Protein AF-0000000070181232 (afdb_homodimer)

Secondary structure (DSSP, 8-state):
-----------------------------------TTSHHHHHTTTT------------SS-----------EEETTS-EE-----SSTTSS--------SS--S---S--EEE-HHHHHHHHHHHHHHHTTHHHHHTSPBPTTT--BEEEEETTTTEEEEHHHHHSTTTTTS-EEEHHHHHHHHHHHHHHHHHHHHHHHHHHHHHHHHHHHHHHHHHHHHHHHHHHHHHHHHHHHHHHHHHHHHHHHHHHHHHHHHHHHHHHHHHHHHHHHHHHHHHHHHHTS-HHHHHHTHHHHHHHHHHHHHSPPTTS--THHHHHHHHHHHHHHHHHHHHHHHHHSGGGG--EE----B-GGG--TTEEE-TTS-EEEE-SS--SSPPPTTS--SS-EEEBS--BSSSEEEEEEEEEESSSSEEEEEEETTS--SSPPP--GGGTEEEE-GGGS-GGGSSSEEEEEEEEEETTTTEEEEEETTT--EEEEE-----TT--EEEEEEE-STT-EEEEE-/-------TT-------------------------GGGSHHHHHTTTT-----------SS------------EEETTS-EE-----SSTTSS--------SS--S---S--EEE-HHHHHHHHHHHHHHHTTHHHHHTSPBPTTT--B--EEETTTTEEE-HHHHHSTTTTTS-EEEHHHHHHHHHHHHHHHHHHHHHHHHHHHHHHHHHHHHHHHHHHHHHHHHHHHHHHHHHHHHHHHHHHHHHHHHHHHHHHHHHHHHHHHHHHHHHHHHHHHHHHHHHTS-HHHHHHTHHHHHHHHHHHHHSPPTTS--THHHHHHHHHHHHHHHHHHHHHHHHHSGGGG--EE----B-GGG--TTEEE-TTS-EEEE-SS--SSPPPTTS--SS-EEEBS--BSSSEEEEEEEEEESSSSEEEEEEETTS--SSPPP--GGGTEEEE-GGGS-TTTSSSEEEEEEEEEETTTTEEEEEETTT--EEEEE-----TT--EEEEEEE-STT-EEEEE-

Structure (mmCIF, N/CA/C/O backbone):
data_AF-0000000070181232-model_v1
#
loop_
_entity.id
_entity.type
_entity.pdbx_description
1 polymer 'Zinc finger protein RFP-like'
#
loop_
_atom_site.group_PDB
_atom_site.id
_atom_site.type_symbol
_atom_site.label_atom_id
_atom_site.label_alt_id
_atom_site.label_comp_id
_atom_site.label_asym_id
_atom_site.label_entity_id
_atom_site.label_seq_id
_atom_site.pdbx_PDB_ins_code
_atom_site.Cartn_x
_atom_site.Cartn_y
_atom_site.Cartn_z
_atom_site.occupancy
_atom_site.B_iso_or_equiv
_atom_site.auth_seq_id
_atom_site.auth_comp_id
_atom_site.auth_asym_id
_atom_site.auth_atom_id
_atom_site.pdbx_PDB_model_num
ATOM 1 N N . MET A 1 1 ? 47.5 -7.258 20.328 1 14.02 1 MET A N 1
ATOM 2 C CA . MET A 1 1 ? 48.406 -7.277 21.438 1 14.02 1 MET A CA 1
ATOM 3 C C . MET A 1 1 ? 47.688 -7.434 22.766 1 14.02 1 MET A C 1
ATOM 5 O O . MET A 1 1 ? 46.469 -7.199 22.844 1 14.02 1 MET A O 1
ATOM 9 N N . CYS A 1 2 ? 48.562 -7.512 23.859 1 14.32 2 CYS A N 1
ATOM 10 C CA . CYS A 1 2 ? 48.812 -8.016 25.203 1 14.32 2 CYS A CA 1
ATOM 11 C C . CYS A 1 2 ? 48.156 -7.125 26.25 1 14.32 2 CYS A C 1
ATOM 13 O O . CYS A 1 2 ? 47.906 -7.566 27.375 1 14.32 2 CYS A O 1
ATOM 15 N N . ALA A 1 3 ? 48.125 -5.852 25.938 1 13.71 3 ALA A N 1
ATOM 16 C CA . ALA A 1 3 ? 48.812 -5.16 27.031 1 13.71 3 ALA A CA 1
ATOM 17 C C . ALA A 1 3 ? 48.062 -5.367 28.344 1 13.71 3 ALA A C 1
ATOM 19 O O . ALA A 1 3 ? 46.906 -5.719 28.359 1 13.71 3 ALA A O 1
ATOM 20 N N . GLY A 1 4 ? 48.5 -4.469 29.188 1 14.41 4 GLY A N 1
ATOM 21 C CA . GLY A 1 4 ? 49.156 -4.367 30.484 1 14.41 4 GLY A CA 1
ATOM 22 C C . GLY A 1 4 ? 48.156 -4.438 31.641 1 14.41 4 GLY A C 1
ATOM 23 O O . GLY A 1 4 ? 46.969 -4.203 31.453 1 14.41 4 GLY A O 1
ATOM 24 N N . ALA A 1 5 ? 48.625 -4.652 32.75 1 14.27 5 ALA A N 1
ATOM 25 C CA . ALA A 1 5 ? 48.781 -5.328 34.031 1 14.27 5 ALA A CA 1
ATOM 26 C C . ALA A 1 5 ? 48.094 -4.539 35.156 1 14.27 5 ALA A C 1
ATOM 28 O O . ALA A 1 5 ? 47.312 -5.094 35.906 1 14.27 5 ALA A O 1
ATOM 29 N N . ALA A 1 6 ? 48.656 -3.316 35.469 1 14.91 6 ALA A N 1
ATOM 30 C CA . ALA A 1 6 ? 49.375 -3.213 36.719 1 14.91 6 ALA A CA 1
ATOM 31 C C . ALA A 1 6 ? 48.406 -2.996 37.906 1 14.91 6 ALA A C 1
ATOM 33 O O . ALA A 1 6 ? 47.281 -2.545 37.688 1 14.91 6 ALA A O 1
ATOM 34 N N . ALA A 1 7 ? 48.969 -3.088 39.156 1 13.95 7 ALA A N 1
ATOM 35 C CA . ALA A 1 7 ? 49.031 -3.605 40.531 1 13.95 7 ALA A CA 1
ATOM 36 C C . ALA A 1 7 ? 48.469 -2.582 41.5 1 13.95 7 ALA A C 1
ATOM 38 O O . ALA A 1 7 ? 47.719 -2.934 42.406 1 13.95 7 ALA A O 1
ATOM 39 N N . ALA A 1 8 ? 49.031 -1.302 41.438 1 14.79 8 ALA A N 1
ATOM 40 C CA . ALA A 1 8 ? 49.75 -0.932 42.656 1 14.79 8 ALA A CA 1
ATOM 41 C C . ALA A 1 8 ? 48.781 -0.692 43.812 1 14.79 8 ALA A C 1
ATOM 43 O O . ALA A 1 8 ? 47.594 -0.459 43.594 1 14.79 8 ALA A O 1
ATOM 44 N N . GLY A 1 9 ? 49.406 -0.57 45.031 1 13.52 9 GLY A N 1
ATOM 45 C CA . GLY A 1 9 ? 49.5 -0.862 46.469 1 13.52 9 GLY A CA 1
ATOM 46 C C . GLY A 1 9 ? 48.781 0.164 47.312 1 13.52 9 GLY A C 1
ATOM 47 O O . GLY A 1 9 ? 48.562 -0.067 48.5 1 13.52 9 GLY A O 1
ATOM 48 N N . ARG A 1 10 ? 48.594 1.437 46.812 1 14.85 10 ARG A N 1
ATOM 49 C CA . ARG A 1 10 ? 49.125 2.377 47.812 1 14.85 10 ARG A CA 1
ATOM 50 C C . ARG A 1 10 ? 48.406 2.258 49.125 1 14.85 10 ARG A C 1
ATOM 52 O O . ARG A 1 10 ? 47.219 1.893 49.156 1 14.85 10 ARG A O 1
ATOM 59 N N . GLY A 1 11 ? 49.219 2.543 50.125 1 14.62 11 GLY A N 1
ATOM 60 C CA . GLY A 1 11 ? 49.531 2.291 51.5 1 14.62 11 GLY A CA 1
ATOM 61 C C . GLY A 1 11 ? 48.5 2.83 52.469 1 14.62 11 GLY A C 1
ATOM 62 O O . GLY A 1 11 ? 47.531 3.455 52.062 1 14.62 11 GLY A O 1
ATOM 63 N N . PRO A 1 12 ? 49.062 3.479 53.5 1 15.44 12 PRO A N 1
ATOM 64 C CA . PRO A 1 12 ? 49.062 3.17 54.938 1 15.44 12 PRO A CA 1
ATOM 65 C C . PRO A 1 12 ? 47.969 3.887 55.688 1 15.44 12 PRO A C 1
ATOM 67 O O . PRO A 1 12 ? 46.969 3.266 56.062 1 15.44 12 PRO A O 1
ATOM 70 N N . CYS A 1 13 ? 48.375 5.043 56.375 1 15.4 13 CYS A N 1
ATOM 71 C CA . CYS A 1 13 ? 48.625 5.285 57.812 1 15.4 13 CYS A CA 1
ATOM 72 C C . CYS A 1 13 ? 47.406 5.918 58.469 1 15.4 13 CYS A C 1
ATOM 74 O O . CYS A 1 13 ? 46.562 6.512 57.781 1 15.4 13 CYS A O 1
ATOM 76 N N . ALA A 1 14 ? 47.25 5.691 59.781 1 15.49 14 ALA A N 1
ATOM 77 C CA . ALA A 1 14 ? 46.469 5.477 61 1 15.49 14 ALA A CA 1
ATOM 78 C C . ALA A 1 14 ? 45.938 6.797 61.531 1 15.49 14 ALA A C 1
ATOM 80 O O . ALA A 1 14 ? 44.812 6.867 62 1 15.49 14 ALA A O 1
ATOM 81 N N . GLY A 1 15 ? 46.75 7.867 61.469 1 15.02 15 GLY A N 1
ATOM 82 C CA . GLY A 1 15 ? 47.062 8.398 62.781 1 15.02 15 GLY A CA 1
ATOM 83 C C . GLY A 1 15 ? 45.875 9.133 63.406 1 15.02 15 GLY A C 1
ATOM 84 O O . GLY A 1 15 ? 44.938 9.508 62.719 1 15.02 15 GLY A O 1
ATOM 85 N N . ALA A 1 16 ? 45.844 9.094 64.75 1 15.83 16 ALA A N 1
ATOM 86 C CA . ALA A 1 16 ? 45.094 9.242 66 1 15.83 16 ALA A CA 1
ATOM 87 C C . ALA A 1 16 ? 44.719 10.695 66.25 1 15.83 16 ALA A C 1
ATOM 89 O O . ALA A 1 16 ? 44 11.008 67.188 1 15.83 16 ALA A O 1
ATOM 90 N N . ARG A 1 17 ? 44.906 11.547 65.25 1 15.73 17 ARG A N 1
ATOM 91 C CA . ARG A 1 17 ? 45.406 12.703 66 1 15.73 17 ARG A CA 1
ATOM 92 C C . ARG A 1 17 ? 44.406 13.164 67.062 1 15.73 17 ARG A C 1
ATOM 94 O O . ARG A 1 17 ? 43.188 13.016 66.875 1 15.73 17 ARG A O 1
ATOM 101 N N . PRO A 1 18 ? 45.031 13.82 68.062 1 16.42 18 PRO A N 1
ATOM 102 C CA . PRO A 1 18 ? 44.844 14.156 69.5 1 16.42 18 PRO A CA 1
ATOM 103 C C . PRO A 1 18 ? 43.688 15.141 69.75 1 16.42 18 PRO A C 1
ATOM 105 O O . PRO A 1 18 ? 43.219 15.766 68.75 1 16.42 18 PRO A O 1
ATOM 108 N N . GLY A 1 19 ? 43.438 15.406 71 1 15.52 19 GLY A N 1
ATOM 109 C CA . GLY A 1 19 ? 42.5 15.695 72.062 1 15.52 19 GLY A CA 1
ATOM 110 C C . GLY A 1 19 ? 42.094 17.156 72.125 1 15.52 19 GLY A C 1
ATOM 111 O O . GLY A 1 19 ? 41.094 17.5 72.75 1 15.52 19 GLY A O 1
ATOM 112 N N . GLY A 1 20 ? 42.969 18.109 71.625 1 14.96 20 GLY A N 1
ATOM 113 C CA . GLY A 1 20 ? 43.219 19.109 72.625 1 14.96 20 GLY A CA 1
ATOM 114 C C . GLY A 1 20 ? 42 19.984 72.938 1 14.96 20 GLY A C 1
ATOM 115 O O . GLY A 1 20 ? 41 19.938 72.188 1 14.96 20 GLY A O 1
ATOM 116 N N . GLY A 1 21 ? 42.344 21.203 73.562 1 15.43 21 GLY A N 1
ATOM 117 C CA . GLY A 1 21 ? 42.094 22.031 74.688 1 15.43 21 GLY A CA 1
ATOM 118 C C . GLY A 1 21 ? 40.938 23 74.5 1 15.43 21 GLY A C 1
ATOM 119 O O . GLY A 1 21 ? 40.438 23.156 73.438 1 15.43 21 GLY A O 1
ATOM 120 N N . ALA A 1 22 ? 40.906 24.094 75.375 1 15.96 22 ALA A N 1
ATOM 121 C CA . ALA A 1 22 ? 40.219 24.75 76.438 1 15.96 22 ALA A CA 1
ATOM 122 C C . ALA A 1 22 ? 39.438 25.953 75.938 1 15.96 22 ALA A C 1
ATOM 124 O O . ALA A 1 22 ? 38.344 26.25 76.438 1 15.96 22 ALA A O 1
ATOM 125 N N . GLY A 1 23 ? 39.812 26.781 74.938 1 15.62 23 GLY A N 1
ATOM 126 C CA . GLY A 1 23 ? 39.781 28.156 75.438 1 15.62 23 GLY A CA 1
ATOM 127 C C . GLY A 1 23 ? 38.375 28.734 75.5 1 15.62 23 GLY A C 1
ATOM 128 O O . GLY A 1 23 ? 37.5 28.312 74.75 1 15.62 23 GLY A O 1
ATOM 129 N N . ALA A 1 24 ? 38 29.672 76.562 1 16.95 24 ALA A N 1
ATOM 130 C CA . ALA A 1 24 ? 37.062 30.312 77.438 1 16.95 24 ALA A CA 1
ATOM 131 C C . ALA A 1 24 ? 36.344 31.469 76.75 1 16.95 24 ALA A C 1
ATOM 133 O O . ALA A 1 24 ? 35.406 32.031 77.375 1 16.95 24 ALA A O 1
ATOM 134 N N . GLY A 1 25 ? 36.531 31.891 75.5 1 16.27 25 GLY A N 1
ATOM 135 C CA . GLY A 1 25 ? 36.406 33.344 75.438 1 16.27 25 GLY A CA 1
ATOM 136 C C . GLY A 1 25 ? 34.969 33.812 75.688 1 16.27 25 GLY A C 1
ATOM 137 O O . GLY A 1 25 ? 34 33.062 75.438 1 16.27 25 GLY A O 1
ATOM 138 N N . ILE A 1 26 ? 34.844 35.156 76.188 1 18.36 26 ILE A N 1
ATOM 139 C CA . ILE A 1 26 ? 34.031 36.094 76.938 1 18.36 26 ILE A CA 1
ATOM 140 C C . ILE A 1 26 ? 32.875 36.562 76.062 1 18.36 26 ILE A C 1
ATOM 142 O O . ILE A 1 26 ? 33.031 36.75 74.875 1 18.36 26 ILE A O 1
ATOM 146 N N . ARG A 1 27 ? 31.609 36.75 76.688 1 18.23 27 ARG A N 1
ATOM 147 C CA . ARG A 1 27 ? 30.141 36.781 76.625 1 18.23 27 ARG A CA 1
ATOM 148 C C . ARG A 1 27 ? 29.656 38.156 76.125 1 18.23 27 ARG A C 1
ATOM 150 O O . ARG A 1 27 ? 28.469 38.312 75.812 1 18.23 27 ARG A O 1
ATOM 157 N N . ARG A 1 28 ? 30.438 39.188 75.688 1 18.83 28 ARG A N 1
ATOM 158 C CA . ARG A 1 28 ? 29.844 40.469 76.062 1 18.83 28 ARG A CA 1
ATOM 159 C C . ARG A 1 28 ? 28.5 40.656 75.375 1 18.83 28 ARG A C 1
ATOM 161 O O . ARG A 1 28 ? 28.25 40.062 74.312 1 18.83 28 ARG A O 1
ATOM 168 N N . GLN A 1 29 ? 27.609 41.875 75.812 1 17.81 29 GLN A N 1
ATOM 169 C CA . GLN A 1 29 ? 26.422 42.531 76.312 1 17.81 29 GLN A CA 1
ATOM 170 C C . GLN A 1 29 ? 25.672 43.281 75.188 1 17.81 29 GLN A C 1
ATOM 172 O O . GLN A 1 29 ? 24.5 43.625 75.375 1 17.81 29 GLN A O 1
ATOM 177 N N . ARG A 1 30 ? 25.953 43.562 73.938 1 17.75 30 ARG A N 1
ATOM 178 C CA . ARG A 1 30 ? 25.438 44.844 73.438 1 17.75 30 ARG A CA 1
ATOM 179 C C . ARG A 1 30 ? 23.969 44.719 73.062 1 17.75 30 ARG A C 1
ATOM 181 O O . ARG A 1 30 ? 23.594 43.844 72.25 1 17.75 30 ARG A O 1
ATOM 188 N N . ARG A 1 31 ? 22.922 45.344 73.812 1 19.66 31 ARG A N 1
ATOM 189 C CA . ARG A 1 31 ? 21.484 45.531 73.938 1 19.66 31 ARG A CA 1
ATOM 190 C C . ARG A 1 31 ? 20.938 46.312 72.75 1 19.66 31 ARG A C 1
ATOM 192 O O . ARG A 1 31 ? 21.062 47.562 72.75 1 19.66 31 ARG A O 1
ATOM 199 N N . ARG A 1 32 ? 21.188 46.188 71.438 1 18.72 32 ARG A N 1
ATOM 200 C CA . ARG A 1 32 ? 20.688 47.156 70.5 1 18.72 32 ARG A CA 1
ATOM 201 C C . ARG A 1 32 ? 19.156 47.125 70.438 1 18.72 32 ARG A C 1
ATOM 203 O O . ARG A 1 32 ? 18.562 46.062 70.188 1 18.72 32 ARG A O 1
ATOM 210 N N . SER A 1 33 ? 18.375 47.969 71.25 1 20.47 33 SER A N 1
ATOM 211 C CA . SER A 1 33 ? 16.953 48.188 71.5 1 20.47 33 SER A CA 1
ATOM 212 C C . SER A 1 33 ? 16.234 48.562 70.188 1 20.47 33 SER A C 1
ATOM 214 O O . SER A 1 33 ? 16.656 49.5 69.5 1 20.47 33 SER A O 1
ATOM 216 N N . SER A 1 34 ? 15.609 47.688 69.375 1 20.7 34 SER A N 1
ATOM 217 C CA . SER A 1 34 ? 14.961 47.781 68.062 1 20.7 34 SER A CA 1
ATOM 218 C C . SER A 1 34 ? 13.664 48.594 68.125 1 20.7 34 SER A C 1
ATOM 220 O O . SER A 1 34 ? 12.703 48.156 68.75 1 20.7 34 SER A O 1
ATOM 222 N N . CYS A 1 35 ? 13.469 50 68.188 1 22.59 35 CYS A N 1
ATOM 223 C CA . CYS A 1 35 ? 12.453 51.031 68.312 1 22.59 35 CYS A CA 1
ATOM 224 C C . CYS A 1 35 ? 11.484 50.969 67.125 1 22.59 35 CYS A C 1
ATOM 226 O O . CYS A 1 35 ? 10.609 51.844 67 1 22.59 35 CYS A O 1
ATOM 228 N N . SER A 1 36 ? 11.484 50.156 66.125 1 24.44 36 SER A N 1
ATOM 229 C CA . SER A 1 36 ? 10.695 50.375 64.875 1 24.44 36 SER A CA 1
ATOM 230 C C . SER A 1 36 ? 9.227 50.031 65.125 1 24.44 36 SER A C 1
ATOM 232 O O . SER A 1 36 ? 8.422 50.062 64.188 1 24.44 36 SER A O 1
ATOM 234 N N . GLY A 1 37 ? 8.609 49.719 66.375 1 24.55 37 GLY A N 1
ATOM 235 C CA . GLY A 1 37 ? 7.324 49.125 66.75 1 24.55 37 GLY A CA 1
ATOM 236 C C . GLY A 1 37 ? 6.168 50.094 66.625 1 24.55 37 GLY A C 1
ATOM 237 O O . GLY A 1 37 ? 5.016 49.688 66.5 1 24.55 37 GLY A O 1
ATOM 238 N N . VAL A 1 38 ? 6.203 51.344 67 1 27.81 38 VAL A N 1
ATOM 239 C CA . VAL A 1 38 ? 5.09 52.156 67.438 1 27.81 38 VAL A CA 1
ATOM 240 C C . VAL A 1 38 ? 4.246 52.656 66.312 1 27.81 38 VAL A C 1
ATOM 242 O O . VAL A 1 38 ? 3.051 52.906 66.438 1 27.81 38 VAL A O 1
ATOM 245 N N . ARG A 1 39 ? 4.656 52.875 65 1 31.45 39 ARG A N 1
ATOM 246 C CA . ARG A 1 39 ? 3.916 53.562 63.938 1 31.45 39 ARG A CA 1
ATOM 247 C C . ARG A 1 39 ? 2.771 52.688 63.438 1 31.45 39 ARG A C 1
ATOM 249 O O . ARG A 1 39 ? 1.731 53.219 63.031 1 31.45 39 ARG A O 1
ATOM 256 N N . ARG A 1 40 ? 2.83 51.406 63.469 1 31.77 40 ARG A N 1
ATOM 257 C CA . ARG A 1 40 ? 1.859 50.531 62.812 1 31.77 40 ARG A CA 1
ATOM 258 C C . ARG A 1 40 ? 0.546 50.5 63.562 1 31.77 40 ARG A C 1
ATOM 260 O O . ARG A 1 40 ? -0.505 50.188 63 1 31.77 40 ARG A O 1
ATOM 267 N N . SER A 1 41 ? 0.542 50.719 64.875 1 28.16 41 SER A N 1
ATOM 268 C CA . SER A 1 41 ? -0.662 50.5 65.688 1 28.16 41 SER A CA 1
ATOM 269 C C . SER A 1 41 ? -1.696 51.594 65.438 1 28.16 41 SER A C 1
ATOM 271 O O . SER A 1 41 ? -2.9 51.344 65.5 1 28.16 41 SER A O 1
ATOM 273 N N . ILE A 1 42 ? -1.317 52.812 65.062 1 29.2 42 ILE A N 1
ATOM 274 C CA . ILE A 1 42 ? -2.277 53.906 65.062 1 29.2 42 ILE A CA 1
ATOM 275 C C . ILE A 1 42 ? -3.137 53.812 63.812 1 29.2 42 ILE A C 1
ATOM 277 O O . ILE A 1 42 ? -4.34 54.094 63.844 1 29.2 42 ILE A O 1
ATOM 281 N N . GLN A 1 43 ? -2.666 53.344 62.594 1 26.64 43 GLN A N 1
ATOM 282 C CA . GLN A 1 43 ? -3.426 53.375 61.344 1 26.64 43 GLN A CA 1
ATOM 283 C C . GLN A 1 43 ? -4.617 52.406 61.406 1 26.64 43 GLN A C 1
ATOM 285 O O . GLN A 1 43 ? -5.629 52.656 60.719 1 26.64 43 GLN A O 1
ATOM 290 N N . SER A 1 44 ? -4.531 51.344 62.156 1 27.27 44 SER A N 1
ATOM 291 C CA . SER A 1 44 ? -5.629 50.375 62.156 1 27.27 44 SER A CA 1
ATOM 292 C C . SER A 1 44 ? -6.859 50.938 62.844 1 27.27 44 SER A C 1
ATOM 294 O O . SER A 1 44 ? -7.957 50.375 62.75 1 27.27 44 SER A O 1
ATOM 296 N N . PHE A 1 45 ? -6.676 51.906 63.75 1 28.78 45 PHE A N 1
ATOM 297 C CA . PHE A 1 45 ? -7.805 52.344 64.562 1 28.78 45 PHE A CA 1
ATOM 298 C C . PHE A 1 45 ? -8.742 53.219 63.719 1 28.78 45 PHE A C 1
ATOM 300 O O . PHE A 1 45 ? -9.945 53.25 63.969 1 28.78 45 PHE A O 1
ATOM 307 N N . LEU A 1 46 ? -8.289 53.969 62.688 1 28.08 46 LEU A N 1
ATOM 308 C CA . LEU A 1 46 ? -9.125 54.969 62.062 1 28.08 46 LEU A CA 1
ATOM 309 C C . LEU A 1 46 ? -10.133 54.344 61.094 1 28.08 46 LEU A C 1
ATOM 311 O O . LEU A 1 46 ? -10.961 55.031 60.5 1 28.08 46 LEU A O 1
ATOM 315 N N . ARG A 1 47 ? -10.016 53.125 60.594 1 27.83 47 ARG A N 1
ATOM 316 C CA . ARG A 1 47 ? -10.875 52.625 59.531 1 27.83 47 ARG A CA 1
ATOM 317 C C . ARG A 1 47 ? -12.242 52.219 60.062 1 27.83 47 ARG A C 1
ATOM 319 O O . ARG A 1 47 ? -13.07 51.688 59.312 1 27.83 47 ARG A O 1
ATOM 326 N N . PHE A 1 48 ? -12.492 52.25 61.375 1 27.23 48 PHE A N 1
ATOM 327 C CA . PHE A 1 48 ? -13.742 51.656 61.844 1 27.23 48 PHE A CA 1
ATOM 328 C C . PHE A 1 48 ? -14.875 52.656 61.781 1 27.23 48 PHE A C 1
ATOM 330 O O . PHE A 1 48 ? -15.352 53.125 62.844 1 27.23 48 PHE A O 1
ATOM 337 N N . THR A 1 49 ? -14.945 53.594 60.75 1 26.61 49 THR A N 1
ATOM 338 C CA . THR A 1 49 ? -16.078 54.531 60.688 1 26.61 49 THR A CA 1
ATOM 339 C C . THR A 1 49 ? -17.344 53.781 60.25 1 26.61 49 THR A C 1
ATOM 341 O O . THR A 1 49 ? -17.422 53.281 59.125 1 26.61 49 THR A O 1
ATOM 344 N N . CYS A 1 50 ? -18.094 53.125 61.094 1 26.03 50 CYS A N 1
ATOM 345 C CA . CYS A 1 50 ? -19.359 52.406 60.906 1 26.03 50 CYS A CA 1
ATOM 346 C C . CYS A 1 50 ? -20.422 53.344 60.375 1 26.03 50 CYS A C 1
ATOM 348 O O . CYS A 1 50 ? -20.562 54.469 60.844 1 26.03 50 CYS A O 1
ATOM 350 N N . ARG A 1 51 ? -20.906 53.125 59.125 1 26.11 51 ARG A N 1
ATOM 351 C CA . ARG A 1 51 ? -22 53.781 58.406 1 26.11 51 ARG A CA 1
ATOM 352 C C . ARG A 1 51 ? -23.297 53.688 59.188 1 26.11 51 ARG A C 1
ATOM 354 O O . ARG A 1 51 ? -23.625 52.656 59.719 1 26.11 51 ARG A O 1
ATOM 361 N N . PRO A 1 52 ? -24 54.719 59.656 1 27.48 52 PRO A N 1
ATOM 362 C CA . PRO A 1 52 ? -25.234 54.875 60.438 1 27.48 52 PRO A CA 1
ATOM 363 C C . PRO A 1 52 ? -26.422 54.156 59.781 1 27.48 52 PRO A C 1
ATOM 365 O O . PRO A 1 52 ? -26.75 54.438 58.625 1 27.48 52 PRO A O 1
ATOM 368 N N . SER A 1 53 ? -26.656 52.938 59.906 1 25.22 53 SER A N 1
ATOM 369 C CA . SER A 1 53 ? -27.859 52.281 59.406 1 25.22 53 SER A CA 1
ATOM 370 C C . SER A 1 53 ? -29.125 52.906 60 1 25.22 53 SER A C 1
ATOM 372 O O . SER A 1 53 ? -29.156 53.156 61.219 1 25.22 53 SER A O 1
ATOM 374 N N . ARG A 1 54 ? -30.078 53.5 59.219 1 26.28 54 ARG A N 1
ATOM 375 C CA . ARG A 1 54 ? -31.375 54.125 59.375 1 26.28 54 ARG A CA 1
ATOM 376 C C . ARG A 1 54 ? -32.375 53.188 60.031 1 26.28 54 ARG A C 1
ATOM 378 O O . ARG A 1 54 ? -32.906 52.281 59.375 1 26.28 54 ARG A O 1
ATOM 385 N N . LEU A 1 55 ? -32.25 52.719 61.25 1 25.03 55 LEU A N 1
ATOM 386 C CA . LEU A 1 55 ? -33.25 51.875 61.938 1 25.03 55 LEU A CA 1
ATOM 387 C C . LEU A 1 55 ? -34.531 52.656 62.219 1 25.03 55 LEU A C 1
ATOM 389 O O . LEU A 1 55 ? -34.5 53.719 62.844 1 25.03 55 LEU A O 1
ATOM 393 N N . ARG A 1 56 ? -35.5 52.531 61.344 1 25.66 56 ARG A N 1
ATOM 394 C CA . ARG A 1 56 ? -36.844 53.062 61.406 1 25.66 56 ARG A CA 1
ATOM 395 C C . ARG A 1 56 ? -37.594 52.5 62.625 1 25.66 56 ARG A C 1
ATOM 397 O O . ARG A 1 56 ? -37.969 51.344 62.656 1 25.66 56 ARG A O 1
ATOM 404 N N . VAL A 1 57 ? -37.25 52.969 63.906 1 25.3 57 VAL A N 1
ATOM 405 C CA . VAL A 1 57 ? -37.938 52.594 65.125 1 25.3 57 VAL A CA 1
ATOM 406 C C . VAL A 1 57 ? -39.375 53.156 65.125 1 25.3 57 VAL A C 1
ATOM 408 O O . VAL A 1 57 ? -39.562 54.344 64.938 1 25.3 57 VAL A O 1
ATOM 411 N N . SER A 1 58 ? -40.406 52.406 64.812 1 24.36 58 SER A N 1
ATOM 412 C CA . SER A 1 58 ? -41.812 52.75 64.812 1 24.36 58 SER A CA 1
ATOM 413 C C . SER A 1 58 ? -42.25 53.219 66.25 1 24.36 58 SER A C 1
ATOM 415 O O . SER A 1 58 ? -43.438 53.469 66.438 1 24.36 58 SER A O 1
ATOM 417 N N . GLY A 1 59 ? -41.719 52.75 67.312 1 23.81 59 GLY A N 1
ATOM 418 C CA . GLY A 1 59 ? -42.562 52.906 68.5 1 23.81 59 GLY A CA 1
ATOM 419 C C . GLY A 1 59 ? -42.969 54.344 68.75 1 23.81 59 GLY A C 1
ATOM 420 O O . GLY A 1 59 ? -42.406 55.281 68.125 1 23.81 59 GLY A O 1
ATOM 421 N N . ARG A 1 60 ? -44 54.656 69.812 1 26.97 60 ARG A N 1
ATOM 422 C CA . ARG A 1 60 ? -44.594 55.844 70.375 1 26.97 60 ARG A CA 1
ATOM 423 C C . ARG A 1 60 ? -43.531 56.875 70.688 1 26.97 60 ARG A C 1
ATOM 425 O O . ARG A 1 60 ? -43.531 57.969 70.125 1 26.97 60 ARG A O 1
ATOM 432 N N . ARG A 1 61 ? -43.469 57.125 72.125 1 27.62 61 ARG A N 1
ATOM 433 C CA . ARG A 1 61 ? -42.906 58.312 72.75 1 27.62 61 ARG A CA 1
ATOM 434 C C . ARG A 1 61 ? -41.406 58.469 72.438 1 27.62 61 ARG A C 1
ATOM 436 O O . ARG A 1 61 ? -40.656 57.5 72.438 1 27.62 61 ARG A O 1
ATOM 443 N N . GLY A 1 62 ? -41.094 59.469 71.688 1 24.23 62 GLY A N 1
ATOM 444 C CA . GLY A 1 62 ? -40 59.875 70.812 1 24.23 62 GLY A CA 1
ATOM 445 C C . GLY A 1 62 ? -38.656 59.969 71.562 1 24.23 62 GLY A C 1
ATOM 446 O O . GLY A 1 62 ? -38.281 61.062 71.938 1 24.23 62 GLY A O 1
ATOM 447 N N . PHE A 1 63 ? -38.438 59.062 72.625 1 23.08 63 PHE A N 1
ATOM 448 C CA . PHE A 1 63 ? -37.281 59.438 73.438 1 23.08 63 PHE A CA 1
ATOM 449 C C . PHE A 1 63 ? -36.031 59.531 72.5 1 23.08 63 PHE A C 1
ATOM 451 O O . PHE A 1 63 ? -35.719 58.594 71.812 1 23.08 63 PHE A O 1
ATOM 458 N N . PRO A 1 64 ? -35.688 60.781 72 1 24.56 64 PRO A N 1
ATOM 459 C CA . PRO A 1 64 ? -34.562 61.094 71.188 1 24.56 64 PRO A CA 1
ATOM 460 C C . PRO A 1 64 ? -33.25 60.469 71.688 1 24.56 64 PRO A C 1
ATOM 462 O O . PRO A 1 64 ? -32.812 60.75 72.75 1 24.56 64 PRO A O 1
ATOM 465 N N . PHE A 1 65 ? -33.156 59.094 71.688 1 25.36 65 PHE A N 1
ATOM 466 C CA . PHE A 1 65 ? -31.906 58.5 72.062 1 25.36 65 PHE A CA 1
ATOM 467 C C . PHE A 1 65 ? -30.734 59.156 71.375 1 25.36 65 PHE A C 1
ATOM 469 O O . PHE A 1 65 ? -30.656 59.062 70.125 1 25.36 65 PHE A O 1
ATOM 476 N N . LEU A 1 66 ? -30.328 60.344 71.875 1 24.86 66 LEU A N 1
ATOM 477 C CA . LEU A 1 66 ? -29.094 61.031 71.5 1 24.86 66 LEU A CA 1
ATOM 478 C C . LEU A 1 66 ? -27.953 60.062 71.25 1 24.86 66 LEU A C 1
ATOM 480 O O . LEU A 1 66 ? -27.688 59.219 72.125 1 24.86 66 LEU A O 1
ATOM 484 N N . LEU A 1 67 ? -27.734 59.719 70.062 1 26.2 67 LEU A N 1
ATOM 485 C CA . LEU A 1 67 ? -26.578 59.031 69.5 1 26.2 67 LEU A CA 1
ATOM 486 C C . LEU A 1 67 ? -25.297 59.375 70.25 1 26.2 67 LEU A C 1
ATOM 488 O O . LEU A 1 67 ? -24.719 60.438 70.062 1 26.2 67 LEU A O 1
ATOM 492 N N . LEU A 1 68 ? -25.359 59.344 71.625 1 27.14 68 LEU A N 1
ATOM 493 C CA . LEU A 1 68 ? -24.141 59.531 72.438 1 27.14 68 LEU A CA 1
ATOM 494 C C . LEU A 1 68 ? -23 58.688 71.875 1 27.14 68 LEU A C 1
ATOM 496 O O . LEU A 1 68 ? -23.156 57.531 71.562 1 27.14 68 LEU A O 1
ATOM 500 N N . PRO A 1 69 ? -22 59.312 71.188 1 33.66 69 PRO A N 1
ATOM 501 C CA . PRO A 1 69 ? -20.734 58.656 70.812 1 33.66 69 PRO A CA 1
ATOM 502 C C . PRO A 1 69 ? -20.25 57.625 71.812 1 33.66 69 PRO A C 1
ATOM 504 O O . PRO A 1 69 ? -20.375 57.844 73 1 33.66 69 PRO A O 1
ATOM 507 N N . LEU A 1 70 ? -20.406 56.375 71.5 1 34.34 70 LEU A N 1
ATOM 508 C CA . LEU A 1 70 ? -20.141 55.156 72.25 1 34.34 70 LEU A CA 1
ATOM 509 C C . LEU A 1 70 ? -18.875 55.312 73.125 1 34.34 70 LEU A C 1
ATOM 511 O O . LEU A 1 70 ? -17.844 55.719 72.625 1 34.34 70 LEU A O 1
ATOM 515 N N . LEU A 1 71 ? -18.984 55.75 74.312 1 31.94 71 LEU A N 1
ATOM 516 C CA . LEU A 1 71 ? -17.984 55.844 75.375 1 31.94 71 LEU A CA 1
ATOM 517 C C . LEU A 1 71 ? -17.172 54.562 75.5 1 31.94 71 LEU A C 1
ATOM 519 O O . LEU A 1 71 ? -17.734 53.469 75.5 1 31.94 71 LEU A O 1
ATOM 523 N N . PRO A 1 72 ? -15.844 54.5 75.062 1 38.09 72 PRO A N 1
ATOM 524 C CA . PRO A 1 72 ? -14.977 53.344 75.25 1 38.09 72 PRO A CA 1
ATOM 525 C C . PRO A 1 72 ? -15.133 52.719 76.625 1 38.09 72 PRO A C 1
ATOM 527 O O . PRO A 1 72 ? -15.383 53.438 77.625 1 38.09 72 PRO A O 1
ATOM 530 N N . LEU A 1 73 ? -15.773 51.625 76.688 1 36.81 73 LEU A N 1
ATOM 531 C CA . LEU A 1 73 ? -15.984 50.906 77.938 1 36.81 73 LEU A CA 1
ATOM 532 C C . LEU A 1 73 ? -14.711 50.188 78.375 1 36.81 73 LEU A C 1
ATOM 534 O O . LEU A 1 73 ? -13.922 49.75 77.562 1 36.81 73 LEU A O 1
ATOM 538 N N . SER A 1 74 ? -14.023 50.656 79.438 1 37.75 74 SER A N 1
ATOM 539 C CA . SER A 1 74 ? -12.852 50 80 1 37.75 74 SER A CA 1
ATOM 540 C C . SER A 1 74 ? -13.242 48.938 81.062 1 37.75 74 SER A C 1
ATOM 542 O O . SER A 1 74 ? -14.242 49.094 81.75 1 37.75 74 SER A O 1
ATOM 544 N N . SER A 1 75 ? -13.008 47.719 80.812 1 38.53 75 SER A N 1
ATOM 545 C CA . SER A 1 75 ? -13.156 46.75 81.875 1 38.53 75 SER A CA 1
ATOM 546 C C . SER A 1 75 ? -12.219 47.062 83.062 1 38.53 75 SER A C 1
ATOM 548 O O . SER A 1 75 ? -11.289 47.844 82.875 1 38.53 75 SER A O 1
ATOM 550 N N . ASN A 1 76 ? -12.562 46.75 84.312 1 39.34 76 ASN A N 1
ATOM 551 C CA . ASN A 1 76 ? -11.734 46.938 85.5 1 39.34 76 ASN A CA 1
ATOM 552 C C . ASN A 1 76 ? -10.258 46.688 85.188 1 39.34 76 ASN A C 1
ATOM 554 O O . ASN A 1 76 ? -9.391 47.125 85.938 1 39.34 76 ASN A O 1
ATOM 558 N N . ALA A 1 77 ? -10.023 45.719 84.312 1 40.97 77 ALA A N 1
ATOM 559 C CA . ALA A 1 77 ? -8.594 45.469 84.188 1 40.97 77 ALA A CA 1
ATOM 560 C C . ALA A 1 77 ? -7.973 46.406 83.188 1 40.97 77 ALA A C 1
ATOM 562 O O . ALA A 1 77 ? -6.82 46.25 82.75 1 40.97 77 ALA A O 1
ATOM 563 N N . GLY A 1 78 ? -8.367 47.625 83 1 36.28 78 GLY A N 1
ATOM 564 C CA . GLY A 1 78 ? -7.852 48.719 82.188 1 36.28 78 GLY A CA 1
ATOM 565 C C . GLY A 1 78 ? -8.07 48.594 80.688 1 36.28 78 GLY A C 1
ATOM 566 O O . GLY A 1 78 ? -7.484 49.312 79.938 1 36.28 78 GLY A O 1
ATOM 567 N N . ARG A 1 79 ? -8.539 47.344 80.25 1 34.22 79 ARG A N 1
ATOM 568 C CA . ARG A 1 79 ? -8.531 47.188 78.812 1 34.22 79 ARG A CA 1
ATOM 569 C C . ARG A 1 79 ? -9.789 47.781 78.188 1 34.22 79 ARG A C 1
ATOM 571 O O . ARG A 1 79 ? -10.891 47.594 78.688 1 34.22 79 ARG A O 1
ATOM 578 N N . GLY A 1 80 ? -9.719 48.906 77.438 1 36.25 80 GLY A N 1
ATOM 579 C CA . GLY A 1 80 ? -10.781 49.594 76.688 1 36.25 80 GLY A CA 1
ATOM 580 C C . GLY A 1 80 ? -11.414 48.75 75.625 1 36.25 80 GLY A C 1
ATOM 581 O O . GLY A 1 80 ? -10.711 48.094 74.812 1 36.25 80 GLY A O 1
ATOM 582 N N . ILE A 1 81 ? -12.586 48 75.812 1 35.78 81 ILE A N 1
ATOM 583 C CA . ILE A 1 81 ? -13.328 47.219 74.875 1 35.78 81 ILE A CA 1
ATOM 584 C C . ILE A 1 81 ? -14.281 48.125 74.062 1 35.78 81 ILE A C 1
ATOM 586 O O . ILE A 1 81 ? -14.953 48.969 74.688 1 35.78 81 ILE A O 1
ATOM 590 N N . TYR A 1 82 ? -13.992 48.344 72.812 1 32.5 82 TYR A N 1
ATOM 591 C CA . TYR A 1 82 ? -14.938 49.031 71.938 1 32.5 82 TYR A CA 1
ATOM 592 C C . TYR A 1 82 ? -16.047 48.062 71.5 1 32.5 82 TYR A C 1
ATOM 594 O O . TYR A 1 82 ? -15.789 46.969 71.062 1 32.5 82 TYR A O 1
ATOM 602 N N . LEU A 1 83 ? -17.109 47.938 72.188 1 32.28 83 LEU A N 1
ATOM 603 C CA . LEU A 1 83 ? -18.281 47.125 71.938 1 32.28 83 LEU A CA 1
ATOM 604 C C . LEU A 1 83 ? -19 47.625 70.688 1 32.28 83 LEU A C 1
ATOM 606 O O . LEU A 1 83 ? -19.578 48.719 70.625 1 32.28 83 LEU A O 1
ATOM 610 N N . GLU A 1 84 ? -18.531 47.312 69.438 1 33.03 84 GLU A N 1
ATOM 611 C CA . GLU A 1 84 ? -19.359 47.625 68.312 1 33.03 84 GLU A CA 1
ATOM 612 C C . GLU A 1 84 ? -20.812 47.25 68.562 1 33.03 84 GLU A C 1
ATOM 614 O O . GLU A 1 84 ? -21.719 48.062 68.375 1 33.03 84 GLU A O 1
ATOM 619 N N . GLY A 1 85 ? -21.219 46.094 67.875 1 30.73 85 GLY A N 1
ATOM 620 C CA . GLY A 1 85 ? -22.516 45.594 67.438 1 30.73 85 GLY A CA 1
ATOM 621 C C . GLY A 1 85 ? -23.312 45 68.625 1 30.73 85 GLY A C 1
ATOM 622 O O . GLY A 1 85 ? -23.625 43.812 68.625 1 30.73 85 GLY A O 1
ATOM 623 N N . VAL A 1 86 ? -23.141 45.375 69.75 1 31.53 86 VAL A N 1
ATOM 624 C CA . VAL A 1 86 ? -23.938 44.656 70.75 1 31.53 86 VAL A CA 1
ATOM 625 C C . VAL A 1 86 ? -25.422 44.875 70.5 1 31.53 86 VAL A C 1
ATOM 627 O O . VAL A 1 86 ? -26.094 45.594 71.188 1 31.53 86 VAL A O 1
ATOM 630 N N . GLY A 1 87 ? -25.828 45.25 69.25 1 31.09 87 GLY A N 1
ATOM 631 C CA . GLY A 1 87 ? -27.281 45.312 69.25 1 31.09 87 GLY A CA 1
ATOM 632 C C . GLY A 1 87 ? -27.938 44 69.625 1 31.09 87 GLY A C 1
ATOM 633 O O . GLY A 1 87 ? -28.875 44 70.438 1 31.09 87 GLY A O 1
ATOM 634 N N . GLY A 1 88 ? -27.828 42.906 68.688 1 30.09 88 GLY A N 1
ATOM 635 C CA . GLY A 1 88 ? -28.797 41.844 68.688 1 30.09 88 GLY A CA 1
ATOM 636 C C . GLY A 1 88 ? -28.641 40.875 69.875 1 30.09 88 GLY A C 1
ATOM 637 O O . GLY A 1 88 ? -29.219 39.812 69.875 1 30.09 88 GLY A O 1
ATOM 638 N N . ILE A 1 89 ? -27.594 40.906 70.625 1 29.5 89 ILE A N 1
ATOM 639 C CA . ILE A 1 89 ? -27.453 39.75 71.5 1 29.5 89 ILE A CA 1
ATOM 640 C C . ILE A 1 89 ? -28.547 39.781 72.562 1 29.5 89 ILE A C 1
ATOM 642 O O . ILE A 1 89 ? -28.375 39.281 73.688 1 29.5 89 ILE A O 1
ATOM 646 N N . LEU A 1 90 ? -29.578 40.438 72.375 1 29.17 90 LEU A N 1
ATOM 647 C CA . LEU A 1 90 ? -30.422 40.188 73.562 1 29.17 90 LEU A CA 1
ATOM 648 C C . LEU A 1 90 ? -30.578 38.688 73.812 1 29.17 90 LEU A C 1
ATOM 650 O O . LEU A 1 90 ? -30.5 38.25 74.938 1 29.17 90 LEU A O 1
ATOM 654 N N . GLY A 1 91 ? -31.391 37.875 73 1 32.09 91 GLY A N 1
ATOM 655 C CA . GLY A 1 91 ? -32.031 36.656 73.438 1 32.09 91 GLY A CA 1
ATOM 656 C C . GLY A 1 91 ? -31.062 35.5 73.5 1 32.09 91 GLY A C 1
ATOM 657 O O . GLY A 1 91 ? -31.359 34.469 74.125 1 32.09 91 GLY A O 1
ATOM 658 N N . ALA A 1 92 ? -30.312 35.219 72.375 1 33.47 92 ALA A N 1
ATOM 659 C CA . ALA A 1 92 ? -29.766 33.844 72.375 1 33.47 92 ALA A CA 1
ATOM 660 C C . ALA A 1 92 ? -28.594 33.75 73.312 1 33.47 92 ALA A C 1
ATOM 662 O O . ALA A 1 92 ? -27.969 34.75 73.688 1 33.47 92 ALA A O 1
ATOM 663 N N . PRO A 1 93 ? -28.312 32.438 73.875 1 36.91 93 PRO A N 1
ATOM 664 C CA . PRO A 1 93 ? -27.359 32.156 75 1 36.91 93 PRO A CA 1
ATOM 665 C C . PRO A 1 93 ? -26.016 32.875 74.75 1 36.91 93 PRO A C 1
ATOM 667 O O . PRO A 1 93 ? -25.672 33.25 73.625 1 36.91 93 PRO A O 1
ATOM 670 N N . PRO A 1 94 ? -25.344 33.219 75.875 1 35.41 94 PRO A N 1
ATOM 671 C CA . PRO A 1 94 ? -24.156 34.062 76 1 35.41 94 PRO A CA 1
ATOM 672 C C . PRO A 1 94 ? -23.031 33.656 75.062 1 35.41 94 PRO A C 1
ATOM 674 O O . PRO A 1 94 ? -22.609 32.531 75.062 1 35.41 94 PRO A O 1
ATOM 677 N N . PRO A 1 95 ? -23.031 34.031 73.75 1 34.75 95 PRO A N 1
ATOM 678 C CA . PRO A 1 95 ? -22.062 33.469 72.812 1 34.75 95 PRO A CA 1
ATOM 679 C C . PRO A 1 95 ? -20.656 33.406 73.375 1 34.75 95 PRO A C 1
ATOM 681 O O . PRO A 1 95 ? -20.328 34.125 74.312 1 34.75 95 PRO A O 1
ATOM 684 N N . THR A 1 96 ? -20 32.219 73.188 1 34.66 96 THR A N 1
ATOM 685 C CA . THR A 1 96 ? -18.672 31.844 73.625 1 34.66 96 THR A CA 1
ATOM 686 C C . THR A 1 96 ? -17.734 33.062 73.625 1 34.66 96 THR A C 1
ATOM 688 O O . THR A 1 96 ? -17.969 34.031 72.938 1 34.66 96 THR A O 1
ATOM 691 N N . PRO A 1 97 ? -16.625 32.969 74.5 1 34.56 97 PRO A N 1
ATOM 692 C CA . PRO A 1 97 ? -15.633 34 74.812 1 34.56 97 PRO A CA 1
ATOM 693 C C . PRO A 1 97 ? -15.055 34.719 73.625 1 34.56 97 PRO A C 1
ATOM 695 O O . PRO A 1 97 ? -14.531 34.062 72.688 1 34.56 97 PRO A O 1
ATOM 698 N N . SER A 1 98 ? -15.773 35.531 72.938 1 32.72 98 SER A N 1
ATOM 699 C CA . SER A 1 98 ? -15.367 36.25 71.688 1 32.72 98 SER A CA 1
ATOM 700 C C . SER A 1 98 ? -14.047 36.969 71.938 1 32.72 98 SER A C 1
ATOM 702 O O . SER A 1 98 ? -13.844 37.594 72.938 1 32.72 98 SER A O 1
ATOM 704 N N . LYS A 1 99 ? -12.938 36.188 71.375 1 35.81 99 LYS A N 1
ATOM 705 C CA . LYS A 1 99 ? -11.539 36.625 71.438 1 35.81 99 LYS A CA 1
ATOM 706 C C . LYS A 1 99 ? -11.398 38.094 71.062 1 35.81 99 LYS A C 1
ATOM 708 O O . LYS A 1 99 ? -11.93 38.531 70.062 1 35.81 99 LYS A O 1
ATOM 713 N N . GLY A 1 100 ? -11.469 38.938 72.062 1 32.22 100 GLY A N 1
ATOM 714 C CA . GLY A 1 100 ? -11.125 40.312 71.688 1 32.22 100 GLY A CA 1
ATOM 715 C C . GLY A 1 100 ? -9.883 40.438 70.875 1 32.22 100 GLY A C 1
ATOM 716 O O . GLY A 1 100 ? -9.062 39.5 70.812 1 32.22 100 GLY A O 1
ATOM 717 N N . VAL A 1 101 ? -9.859 41.062 69.75 1 32.03 101 VAL A N 1
ATOM 718 C CA . VAL A 1 101 ? -8.812 41.094 68.688 1 32.03 101 VAL A CA 1
ATOM 719 C C . VAL A 1 101 ? -7.449 40.906 69.375 1 32.03 101 VAL A C 1
ATOM 721 O O . VAL A 1 101 ? -6.602 40.156 68.875 1 32.03 101 VAL A O 1
ATOM 724 N N . GLY A 1 102 ? -6.891 41.75 70.125 1 29.75 102 GLY A N 1
ATOM 725 C CA . GLY A 1 102 ? -5.543 41.5 70.625 1 29.75 102 GLY A CA 1
ATOM 726 C C . GLY A 1 102 ? -5.484 40.438 71.688 1 29.75 102 GLY A C 1
ATOM 727 O O . GLY A 1 102 ? -4.434 39.844 71.938 1 29.75 102 GLY A O 1
ATOM 728 N N . CYS A 1 103 ? -6.34 40.719 72.688 1 29.08 103 CYS A N 1
ATOM 729 C CA . CYS A 1 103 ? -6.043 40.031 73.938 1 29.08 103 CYS A CA 1
ATOM 730 C C . CYS A 1 103 ? -6.57 38.594 73.875 1 29.08 103 CYS A C 1
ATOM 732 O O . CYS A 1 103 ? -7.73 38.375 73.562 1 29.08 103 CYS A O 1
ATOM 734 N N . HIS A 1 104 ? -5.711 37.719 73.5 1 31.7 104 HIS A N 1
ATOM 735 C CA . HIS A 1 104 ? -6.023 36.281 73.562 1 31.7 104 HIS A CA 1
ATOM 736 C C . HIS A 1 104 ? -6.816 35.938 74.812 1 31.7 104 HIS A C 1
ATOM 738 O O . HIS A 1 104 ? -7.074 34.781 75.125 1 31.7 104 HIS A O 1
ATOM 744 N N . GLN A 1 105 ? -6.629 36.844 75.875 1 32.97 105 GLN A N 1
ATOM 745 C CA . GLN A 1 105 ? -7.125 36.219 77.125 1 32.97 105 GLN A CA 1
ATOM 746 C C . GLN A 1 105 ? -8.641 36.312 77.188 1 32.97 105 GLN A C 1
ATOM 748 O O . GLN A 1 105 ? -9.242 37.281 76.75 1 32.97 105 GLN A O 1
ATOM 753 N N . ARG A 1 106 ? -9.227 35.281 77.438 1 38.88 106 ARG A N 1
ATOM 754 C CA . ARG A 1 106 ? -10.648 35 77.625 1 38.88 106 ARG A CA 1
ATOM 755 C C . ARG A 1 106 ? -11.25 35.938 78.688 1 38.88 106 ARG A C 1
ATOM 757 O O . ARG A 1 106 ? -10.734 36.062 79.75 1 38.88 106 ARG A O 1
ATOM 764 N N . PHE A 1 107 ? -11.531 37.281 78.25 1 33.47 107 PHE A N 1
ATOM 765 C CA . PHE A 1 107 ? -11.984 38.219 79.312 1 33.47 107 PHE A CA 1
ATOM 766 C C . PHE A 1 107 ? -13.438 37.938 79.688 1 33.47 107 PHE A C 1
ATOM 768 O O . PHE A 1 107 ? -14.219 37.438 78.875 1 33.47 107 PHE A O 1
ATOM 775 N N . ASP A 1 108 ? -13.609 37.656 80.938 1 32.41 108 ASP A N 1
ATOM 776 C CA . ASP A 1 108 ? -14.906 37.469 81.562 1 32.41 108 ASP A CA 1
ATOM 777 C C . ASP A 1 108 ? -15.805 38.688 81.375 1 32.41 108 ASP A C 1
ATOM 779 O O . ASP A 1 108 ? -15.32 39.844 81.375 1 32.41 108 ASP A O 1
ATOM 783 N N . THR A 1 109 ? -16.906 38.688 80.625 1 35.03 109 THR A N 1
ATOM 784 C CA . THR A 1 109 ? -17.938 39.594 80.188 1 35.03 109 THR A CA 1
ATOM 785 C C . THR A 1 109 ? -18.375 40.562 81.25 1 35.03 109 THR A C 1
ATOM 787 O O . THR A 1 109 ? -19.344 41.312 81.125 1 35.03 109 THR A O 1
ATOM 790 N N . VAL A 1 110 ? -17.75 40.5 82.562 1 35.62 110 VAL A N 1
ATOM 791 C CA . VAL A 1 110 ? -18.547 41.219 83.562 1 35.62 110 VAL A CA 1
ATOM 792 C C . VAL A 1 110 ? -18.594 42.688 83.25 1 35.62 110 VAL A C 1
ATOM 794 O O . VAL A 1 110 ? -19.688 43.281 83.125 1 35.62 110 VAL A O 1
ATOM 797 N N . THR A 1 111 ? -17.984 43.5 84.25 1 36.03 111 THR A N 1
ATOM 798 C CA . THR A 1 111 ? -18.297 44.875 84.625 1 36.03 111 THR A CA 1
ATOM 799 C C . THR A 1 111 ? -17.656 45.844 83.625 1 36.03 111 THR A C 1
ATOM 801 O O . THR A 1 111 ? -16.438 46.031 83.688 1 36.03 111 THR A O 1
ATOM 804 N N . LEU A 1 112 ? -18.188 45.969 82.5 1 38.53 112 LEU A N 1
ATOM 805 C CA . LEU A 1 112 ? -17.672 46.906 81.562 1 38.53 112 LEU A CA 1
ATOM 806 C C . LEU A 1 112 ? -17.922 48.344 82 1 38.53 112 LEU A C 1
ATOM 808 O O . LEU A 1 112 ? -19.062 48.719 82.312 1 38.53 112 LEU A O 1
ATOM 812 N N . VAL A 1 113 ? -16.938 49 82.875 1 40.69 113 VAL A N 1
ATOM 813 C CA . VAL A 1 113 ? -17.078 50.375 83.312 1 40.69 113 VAL A CA 1
ATOM 814 C C . VAL A 1 113 ? -16.688 51.344 82.25 1 40.69 113 VAL A C 1
ATOM 816 O O . VAL A 1 113 ? -15.734 51.094 81.5 1 40.69 113 VAL A O 1
ATOM 819 N N . PRO A 1 114 ? -17.562 52.312 82 1 40.12 114 PRO A N 1
ATOM 820 C CA . PRO A 1 114 ? -17.266 53.375 81 1 40.12 114 PRO A CA 1
ATOM 821 C C . PRO A 1 114 ? -15.961 54.094 81.312 1 40.12 114 PRO A C 1
ATOM 823 O O . PRO A 1 114 ? -15.688 54.438 82.438 1 40.12 114 PRO A O 1
ATOM 826 N N . ASN A 1 115 ? -14.828 53.781 80.562 1 38.5 115 ASN A N 1
ATOM 827 C CA . ASN A 1 115 ? -13.562 54.5 80.75 1 38.5 115 ASN A CA 1
ATOM 828 C C . ASN A 1 115 ? -13.617 55.906 80.188 1 38.5 115 ASN A C 1
ATOM 830 O O . ASN A 1 115 ? -13.508 56.094 79 1 38.5 115 ASN A O 1
ATOM 834 N N . ARG A 1 116 ? -14 56.875 80.938 1 46.91 116 ARG A N 1
ATOM 835 C CA . ARG A 1 116 ? -14.148 58.281 80.625 1 46.91 116 ARG A CA 1
ATOM 836 C C . ARG A 1 116 ? -12.844 58.844 80.062 1 46.91 116 ARG A C 1
ATOM 838 O O . ARG A 1 116 ? -12.867 59.75 79.25 1 46.91 116 ARG A O 1
ATOM 845 N N . GLN A 1 117 ? -11.727 58.375 80.688 1 45.41 117 GLN A N 1
ATOM 846 C CA . GLN A 1 117 ? -10.461 58.938 80.188 1 45.41 117 GLN A CA 1
ATOM 847 C C . GLN A 1 117 ? -10.258 58.625 78.688 1 45.41 117 GLN A C 1
ATOM 849 O O . GLN A 1 117 ? -9.844 59.5 77.938 1 45.41 117 GLN A O 1
ATOM 854 N N . LEU A 1 118 ? -10.57 57.344 78.375 1 48.88 118 LEU A N 1
ATOM 855 C CA . LEU A 1 118 ? -10.43 57 77 1 48.88 118 LEU A CA 1
ATOM 856 C C . LEU A 1 118 ? -11.453 57.75 76.125 1 48.88 118 LEU A C 1
ATOM 858 O O . LEU A 1 118 ? -11.164 58.125 75 1 48.88 118 LEU A O 1
ATOM 862 N N . GLY A 1 119 ? -12.562 58.125 76.688 1 47.12 119 GLY A N 1
ATOM 863 C CA . GLY A 1 119 ? -13.539 58.969 76.062 1 47.12 119 GLY A CA 1
ATOM 864 C C . GLY A 1 119 ? -13.047 60.375 75.75 1 47.12 119 GLY A C 1
ATOM 865 O O . GLY A 1 119 ? -13.234 60.906 74.688 1 47.12 119 GLY A O 1
ATOM 866 N N . ASN A 1 120 ? -12.477 60.938 76.75 1 49.25 120 ASN A N 1
ATOM 867 C CA . ASN A 1 120 ? -11.938 62.281 76.625 1 49.25 120 ASN A CA 1
ATOM 868 C C . ASN A 1 120 ? -10.844 62.281 75.562 1 49.25 120 ASN A C 1
ATOM 870 O O . ASN A 1 120 ? -10.789 63.219 74.688 1 49.25 120 ASN A O 1
ATOM 874 N N . VAL A 1 121 ? -9.906 61.25 75.562 1 49.19 121 VAL A N 1
ATOM 875 C CA . VAL A 1 121 ? -8.859 61.219 74.562 1 49.19 121 VAL A CA 1
ATOM 876 C C . VAL A 1 121 ? -9.492 61.031 73.188 1 49.19 121 VAL A C 1
ATOM 878 O O . VAL A 1 121 ? -9.078 61.656 72.188 1 49.19 121 VAL A O 1
ATOM 881 N N . SER A 1 122 ? -10.602 60.281 73.188 1 49.97 122 SER A N 1
ATOM 882 C CA . SER A 1 122 ? -11.281 60.125 71.875 1 49.97 122 SER A CA 1
ATOM 883 C C . SER A 1 122 ? -11.945 61.406 71.438 1 49.97 122 SER A C 1
ATOM 885 O O . SER A 1 122 ? -11.922 61.75 70.25 1 49.97 122 SER A O 1
ATOM 887 N N . TRP A 1 123 ? -12.523 62.125 72.375 1 49.84 123 TRP A N 1
ATOM 888 C CA . TRP A 1 123 ? -13.109 63.438 72.062 1 49.84 123 TRP A CA 1
ATOM 889 C C . TRP A 1 123 ? -12.047 64.438 71.688 1 49.84 123 TRP A C 1
ATOM 891 O O . TRP A 1 123 ? -12.227 65.188 70.688 1 49.84 123 TRP A O 1
ATOM 901 N N . LEU A 1 124 ? -10.883 64.5 72.375 1 48.22 124 LEU A N 1
ATOM 902 C CA . LEU A 1 124 ? -9.797 65.375 72 1 48.22 124 LEU A CA 1
ATOM 903 C C . LEU A 1 124 ? -9.258 65 70.625 1 48.22 124 LEU A C 1
ATOM 905 O O . LEU A 1 124 ? -8.984 65.875 69.812 1 48.22 124 LEU A O 1
ATOM 909 N N . ILE A 1 125 ? -9.141 63.75 70.312 1 51.69 125 ILE A N 1
ATOM 910 C CA . ILE A 1 125 ? -8.68 63.312 69 1 51.69 125 ILE A CA 1
ATOM 911 C C . ILE A 1 125 ? -9.695 63.719 67.938 1 51.69 125 ILE A C 1
ATOM 913 O O . ILE A 1 125 ? -9.32 64.188 66.875 1 51.69 125 ILE A O 1
ATOM 917 N N . ARG A 1 126 ? -10.945 63.688 68.25 1 52.5 126 ARG A N 1
ATOM 918 C CA . ARG A 1 126 ? -11.984 64.125 67.312 1 52.5 126 ARG A CA 1
ATOM 919 C C . ARG A 1 126 ? -11.977 65.625 67.125 1 52.5 126 ARG A C 1
ATOM 921 O O . ARG A 1 126 ? -12.141 66.125 66.062 1 52.5 126 ARG A O 1
ATOM 928 N N . LYS A 1 127 ? -11.875 66.375 68.25 1 52.09 127 LYS A N 1
ATOM 929 C CA . LYS A 1 127 ? -11.781 67.812 68.125 1 52.09 127 LYS A CA 1
ATOM 930 C C . LYS A 1 127 ? -10.531 68.25 67.375 1 52.09 127 LYS A C 1
ATOM 932 O O . LYS A 1 127 ? -10.562 69.188 66.625 1 52.09 127 LYS A O 1
ATOM 937 N N . LEU A 1 128 ? -9.438 67.562 67.688 1 49.5 128 LEU A N 1
ATOM 938 C CA . LEU A 1 128 ? -8.234 67.875 66.875 1 49.5 128 LEU A CA 1
ATOM 939 C C . LEU A 1 128 ? -8.406 67.438 65.438 1 49.5 128 LEU A C 1
ATOM 941 O O . LEU A 1 128 ? -7.898 68.125 64.5 1 49.5 128 LEU A O 1
ATOM 945 N N . GLN A 1 129 ? -9.078 66.375 65.125 1 49.44 129 GLN A N 1
ATOM 946 C CA . GLN A 1 129 ? -9.445 66 63.781 1 49.44 129 GLN A CA 1
ATOM 947 C C . GLN A 1 129 ? -10.336 67 63.125 1 49.44 129 GLN A C 1
ATOM 949 O O . GLN A 1 129 ? -10.172 67.312 61.938 1 49.44 129 GLN A O 1
ATOM 954 N N . ASP A 1 130 ? -11.32 67.375 63.812 1 51 130 ASP A N 1
ATOM 955 C CA . ASP A 1 130 ? -12.242 68.375 63.25 1 51 130 ASP A CA 1
ATOM 956 C C . ASP A 1 130 ? -11.539 69.75 63 1 51 130 ASP A C 1
ATOM 958 O O . ASP A 1 130 ? -11.867 70.438 62.062 1 51 130 ASP A O 1
ATOM 962 N N . LYS A 1 131 ? -10.719 70.188 64.062 1 51.75 131 LYS A N 1
ATOM 963 C CA . LYS A 1 131 ? -10.078 71.5 63.875 1 51.75 131 LYS A CA 1
ATOM 964 C C . LYS A 1 131 ? -8.977 71.438 62.812 1 51.75 131 LYS A C 1
ATOM 966 O O . LYS A 1 131 ? -8.25 72.375 62.562 1 51.75 131 LYS A O 1
ATOM 971 N N . GLY A 1 132 ? -8.914 70.5 61.938 1 43.69 132 GLY A N 1
ATOM 972 C CA . GLY A 1 132 ? -8.031 70.375 60.812 1 43.69 132 GLY A CA 1
ATOM 973 C C . GLY A 1 132 ? -6.578 70.188 61.188 1 43.69 132 GLY A C 1
ATOM 974 O O . GLY A 1 132 ? -5.684 70.312 60.344 1 43.69 132 GLY A O 1
ATOM 975 N N . VAL A 1 133 ? -6.277 70.312 62.375 1 45.25 133 VAL A N 1
ATOM 976 C CA . VAL A 1 133 ? -4.891 70.188 62.812 1 45.25 133 VAL A CA 1
ATOM 977 C C . VAL A 1 133 ? -4.305 68.875 62.344 1 45.25 133 VAL A C 1
ATOM 979 O O . VAL A 1 133 ? -3.135 68.75 61.969 1 45.25 133 VAL A O 1
ATOM 982 N N . PHE A 1 134 ? -4.969 67.812 62.5 1 42.19 134 PHE A N 1
ATOM 983 C CA . PHE A 1 134 ? -4.449 66.5 61.969 1 42.19 134 PHE A CA 1
ATOM 984 C C . PHE A 1 134 ? -4.344 66.562 60.469 1 42.19 134 PHE A C 1
ATOM 986 O O . PHE A 1 134 ? -3.521 65.875 59.875 1 42.19 134 PHE A O 1
ATOM 993 N N . LYS A 1 135 ? -5.195 67.188 59.844 1 47.53 135 LYS A N 1
ATOM 994 C CA . LYS A 1 135 ? -4.953 67.438 58.406 1 47.53 135 LYS A CA 1
ATOM 995 C C . LYS A 1 135 ? -3.625 68.188 58.219 1 47.53 135 LYS A C 1
ATOM 997 O O . LYS A 1 135 ? -2.922 67.938 57.219 1 47.53 135 LYS A O 1
ATOM 1002 N N . LYS A 1 136 ? -3.32 69.062 58.969 1 48.5 136 LYS A N 1
ATOM 1003 C CA . LYS A 1 136 ? -2.039 69.75 58.938 1 48.5 136 LYS A CA 1
ATOM 1004 C C . LYS A 1 136 ? -0.9 68.875 59.375 1 48.5 136 LYS A C 1
ATOM 1006 O O . LYS A 1 136 ? 0.223 69 58.875 1 48.5 136 LYS A O 1
ATOM 1011 N N . LEU A 1 137 ? -1.028 68.125 60.312 1 44 137 LEU A N 1
ATOM 1012 C CA . LEU A 1 137 ? -0.007 67.188 60.812 1 44 137 LEU A CA 1
ATOM 1013 C C . LEU A 1 137 ? 0.228 66.062 59.812 1 44 137 LEU A C 1
ATOM 1015 O O . LEU A 1 137 ? 1.246 65.375 59.906 1 44 137 LEU A O 1
ATOM 1019 N N . SER A 1 138 ? -0.808 65.688 59.094 1 47.22 138 SER A N 1
ATOM 1020 C CA . SER A 1 138 ? -0.7 64.562 58.188 1 47.22 138 SER A CA 1
ATOM 1021 C C . SER A 1 138 ? -0.062 64.938 56.844 1 47.22 138 SER A C 1
ATOM 1023 O O . SER A 1 138 ? -0.019 64.125 55.906 1 47.22 138 SER A O 1
ATOM 1025 N N . GLN A 1 139 ? 0.172 66.062 56.719 1 55.22 139 GLN A N 1
ATOM 1026 C CA . GLN A 1 139 ? 0.832 66.5 55.5 1 55.22 139 GLN A CA 1
ATOM 1027 C C . GLN A 1 139 ? 2.287 66 55.469 1 55.22 139 GLN A C 1
ATOM 1029 O O . GLN A 1 139 ? 3.002 66.188 56.469 1 55.22 139 GLN A O 1
ATOM 1034 N N . PRO A 1 140 ? 2.709 65.188 54.625 1 64.88 140 PRO A N 1
ATOM 1035 C CA . PRO A 1 140 ? 4.105 64.75 54.594 1 64.88 140 PRO A CA 1
ATOM 1036 C C . PRO A 1 140 ? 5.09 65.938 54.625 1 64.88 140 PRO A C 1
ATOM 1038 O O . PRO A 1 140 ? 4.844 66.938 54 1 64.88 140 PRO A O 1
ATOM 1041 N N . ILE A 1 141 ? 5.922 65.938 55.688 1 75.62 141 ILE A N 1
ATOM 1042 C CA . ILE A 1 141 ? 6.93 66.938 55.906 1 75.62 141 ILE A CA 1
ATOM 1043 C C . ILE A 1 141 ? 8.219 66.562 55.188 1 75.62 141 ILE A C 1
ATOM 1045 O O . ILE A 1 141 ? 8.594 65.375 55.156 1 75.62 141 ILE A O 1
ATOM 1049 N N . CYS A 1 142 ? 8.727 67.5 54.469 1 77.38 142 CYS A N 1
ATOM 1050 C CA . CYS A 1 142 ? 10.016 67.312 53.812 1 77.38 142 CYS A CA 1
ATOM 1051 C C . CYS A 1 142 ? 11.086 66.938 54.812 1 77.38 142 CYS A C 1
ATOM 1053 O O . CYS A 1 142 ? 11.258 67.562 55.844 1 77.38 142 CYS A O 1
ATOM 1055 N N . GLU A 1 143 ? 11.664 65.875 54.656 1 74.81 143 GLU A N 1
ATOM 1056 C CA . GLU A 1 143 ? 12.688 65.312 55.594 1 74.81 143 GLU A CA 1
ATOM 1057 C C . GLU A 1 143 ? 13.844 66.312 55.719 1 74.81 143 GLU A C 1
ATOM 1059 O O . GLU A 1 143 ? 14.414 66.438 56.812 1 74.81 143 GLU A O 1
ATOM 1064 N N . ALA A 1 144 ? 14.148 67 54.688 1 73.69 144 ALA A N 1
ATOM 1065 C CA . ALA A 1 144 ? 15.305 67.875 54.688 1 73.69 144 ALA A CA 1
ATOM 1066 C C . ALA A 1 144 ? 14.977 69.25 55.375 1 73.69 144 ALA A C 1
ATOM 1068 O O . ALA A 1 144 ? 15.781 69.75 56.125 1 73.69 144 ALA A O 1
ATOM 1069 N N . HIS A 1 145 ? 13.758 69.75 55.25 1 76.62 145 HIS A N 1
ATOM 1070 C CA . HIS A 1 145 ? 13.484 71.125 55.656 1 76.62 145 HIS A CA 1
ATOM 1071 C C . HIS A 1 145 ? 12.352 71.188 56.688 1 76.62 145 HIS A C 1
ATOM 1073 O O . HIS A 1 145 ? 12.039 72.25 57.219 1 76.62 145 HIS A O 1
ATOM 1079 N N . LYS A 1 146 ? 11.82 69.938 56.906 1 78.5 146 LYS A N 1
ATOM 1080 C CA . LYS A 1 146 ? 10.766 69.812 57.906 1 78.5 146 LYS A CA 1
ATOM 1081 C C . LYS A 1 146 ? 9.586 70.688 57.594 1 78.5 146 LYS A C 1
ATOM 1083 O O . LYS A 1 146 ? 8.984 71.312 58.5 1 78.5 146 LYS A O 1
ATOM 1088 N N . GLU A 1 147 ? 9.406 71.062 56.375 1 77.88 147 GLU A N 1
ATOM 1089 C CA . GLU A 1 147 ? 8.266 71.875 55.906 1 77.88 147 GLU A CA 1
ATOM 1090 C C . GLU A 1 147 ? 7.25 71 55.188 1 77.88 147 GLU A C 1
ATOM 1092 O O . GLU A 1 147 ? 7.598 69.938 54.656 1 77.88 147 GLU A O 1
ATOM 1097 N N . PRO A 1 148 ? 5.988 71.5 55.312 1 80.75 148 PRO A N 1
ATOM 1098 C CA . PRO A 1 148 ? 4.965 70.75 54.625 1 80.75 148 PRO A CA 1
ATOM 1099 C C . PRO A 1 148 ? 5.18 70.688 53.094 1 80.75 148 PRO A C 1
ATOM 1101 O O . PRO A 1 148 ? 5.613 71.688 52.5 1 80.75 148 PRO A O 1
ATOM 1104 N N . LEU A 1 149 ? 4.977 69.5 52.594 1 80.5 149 LEU A N 1
ATOM 1105 C CA . LEU A 1 149 ? 5.113 69.25 51.156 1 80.5 149 LEU A CA 1
ATOM 1106 C C . LEU A 1 149 ? 3.879 69.812 50.406 1 80.5 149 LEU A C 1
ATOM 1108 O O . LEU A 1 149 ? 2.816 69.188 50.469 1 80.5 149 LEU A O 1
ATOM 1112 N N . MET A 1 150 ? 3.93 70.875 49.719 1 78.88 150 MET A N 1
ATOM 1113 C CA . MET A 1 150 ? 2.752 71.5 49.094 1 78.88 150 MET A CA 1
ATOM 1114 C C . MET A 1 150 ? 2.924 71.625 47.594 1 78.88 150 MET A C 1
ATOM 1116 O O . MET A 1 150 ? 1.985 72 46.906 1 78.88 150 MET A O 1
ATOM 1120 N N . LEU A 1 151 ? 4.117 71.312 47.125 1 86.31 151 LEU A N 1
ATOM 1121 C CA . LEU A 1 151 ? 4.391 71.5 45.688 1 86.31 151 LEU A CA 1
ATOM 1122 C C . LEU A 1 151 ? 4.844 70.188 45.062 1 86.31 151 LEU A C 1
ATOM 1124 O O . LEU A 1 151 ? 5.301 69.312 45.75 1 86.31 151 LEU A O 1
ATOM 1128 N N . PHE A 1 152 ? 4.539 70.125 43.844 1 87.56 152 PHE A N 1
ATOM 1129 C CA . PHE A 1 152 ? 4.926 68.938 43.062 1 87.56 152 PHE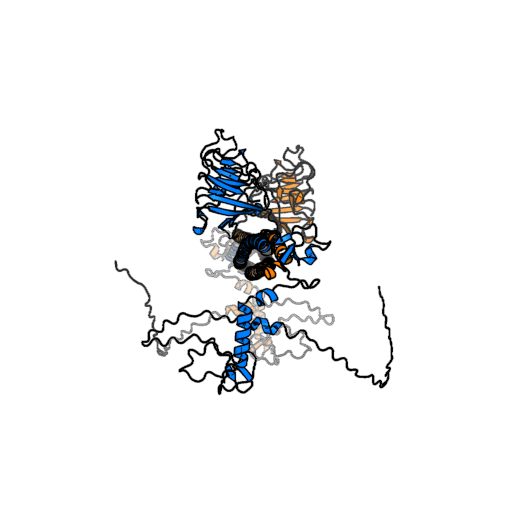 A CA 1
ATOM 1130 C C . PHE A 1 152 ? 5.754 69.375 41.844 1 87.56 152 PHE A C 1
ATOM 1132 O O . PHE A 1 152 ? 5.34 70.188 41.062 1 87.56 152 PHE A O 1
ATOM 1139 N N . CYS A 1 153 ? 6.953 68.812 41.75 1 86.75 153 CYS A N 1
ATOM 1140 C CA . CYS A 1 153 ? 7.812 69.062 40.594 1 86.75 153 CYS A CA 1
ATOM 1141 C C . CYS A 1 153 ? 7.422 68.188 39.438 1 86.75 153 CYS A C 1
ATOM 1143 O O . CYS A 1 153 ? 7.539 66.938 39.5 1 86.75 153 CYS A O 1
ATOM 1145 N N . GLN A 1 154 ? 6.941 68.688 38.344 1 81.75 154 GLN A N 1
ATOM 1146 C CA . GLN A 1 154 ? 6.465 67.875 37.188 1 81.75 154 GLN A CA 1
ATOM 1147 C C . GLN A 1 154 ? 7.617 67.188 36.469 1 81.75 154 GLN A C 1
ATOM 1149 O O . GLN A 1 154 ? 7.441 66.125 35.906 1 81.75 154 GLN A O 1
ATOM 1154 N N . THR A 1 155 ? 8.75 67.812 36.5 1 81.56 155 THR A N 1
ATOM 1155 C CA . THR A 1 155 ? 9.914 67.312 35.812 1 81.56 155 THR A CA 1
ATOM 1156 C C . THR A 1 155 ? 10.477 66.062 36.562 1 81.56 155 THR A C 1
ATOM 1158 O O . THR A 1 155 ? 10.719 65 35.938 1 81.56 155 THR A O 1
ATOM 1161 N N . ASP A 1 156 ? 10.609 66.188 37.844 1 79.81 156 ASP A N 1
ATOM 1162 C CA . ASP A 1 156 ? 11.188 65.062 38.625 1 79.81 156 ASP A CA 1
ATOM 1163 C C . ASP A 1 156 ? 10.102 64.188 39.219 1 79.81 156 ASP A C 1
ATOM 1165 O O . ASP A 1 156 ? 10.398 63.125 39.781 1 79.81 156 ASP A O 1
ATOM 1169 N N . ARG A 1 157 ? 8.891 64.625 39.125 1 81.06 157 ARG A N 1
ATOM 1170 C CA . ARG A 1 157 ? 7.719 63.969 39.656 1 81.06 157 ARG A CA 1
ATOM 1171 C C . ARG A 1 157 ? 7.887 63.625 41.156 1 81.06 157 ARG A C 1
ATOM 1173 O O . ARG A 1 157 ? 7.711 62.5 41.562 1 81.06 157 ARG A O 1
ATOM 1180 N N . ALA A 1 158 ? 8.258 64.688 41.875 1 81.31 158 ALA A N 1
ATOM 1181 C CA . ALA A 1 158 ? 8.508 64.5 43.312 1 81.31 158 ALA A CA 1
ATOM 1182 C C . ALA A 1 158 ? 7.836 65.625 44.125 1 81.31 158 ALA A C 1
ATOM 1184 O O . ALA A 1 158 ? 7.648 66.75 43.594 1 81.31 158 ALA A O 1
ATOM 1185 N N . LEU A 1 159 ? 7.484 65.375 45.344 1 84.31 159 LEU A N 1
ATOM 1186 C CA . LEU A 1 159 ? 6.902 66.312 46.25 1 84.31 159 LEU A CA 1
ATOM 1187 C C . LEU A 1 159 ? 7.98 67.25 46.844 1 84.31 159 LEU A C 1
ATOM 1189 O O . LEU A 1 159 ? 9.07 66.75 47.156 1 84.31 159 LEU A O 1
ATOM 1193 N N . LEU A 1 160 ? 7.711 68.5 46.719 1 84.06 160 LEU A N 1
ATOM 1194 C CA . LEU A 1 160 ? 8.672 69.5 47.219 1 84.06 160 LEU A CA 1
ATOM 1195 C C . LEU A 1 160 ? 8.055 70.375 48.281 1 84.06 160 LEU A C 1
ATOM 1197 O O . LEU A 1 160 ? 6.836 70.562 48.281 1 84.06 160 LEU A O 1
ATOM 1201 N N . CYS A 1 161 ? 8.93 70.75 49.188 1 81.31 161 CYS A N 1
ATOM 1202 C CA . CYS A 1 161 ? 8.523 71.75 50.125 1 81.31 161 CYS A CA 1
ATOM 1203 C C . CYS A 1 161 ? 8.875 73.188 49.594 1 81.31 161 CYS A C 1
ATOM 1205 O O . CYS A 1 161 ? 9.445 73.312 48.531 1 81.31 161 CYS A O 1
ATOM 1207 N N . SER A 1 162 ? 8.484 74.312 50.25 1 78.94 162 SER A N 1
ATOM 1208 C CA . SER A 1 162 ? 8.727 75.625 49.781 1 78.94 162 SER A CA 1
ATOM 1209 C C . SER A 1 162 ? 10.219 75.938 49.688 1 78.94 162 SER A C 1
ATOM 1211 O O . SER A 1 162 ? 10.648 76.688 48.781 1 78.94 162 SER A O 1
ATOM 1213 N N . LYS A 1 163 ? 10.953 75.188 50.5 1 81.06 163 LYS A N 1
ATOM 1214 C CA . LYS A 1 163 ? 12.391 75.5 50.531 1 81.06 163 LYS A CA 1
ATOM 1215 C C . LYS A 1 163 ? 13.102 74.688 49.438 1 81.06 163 LYS A C 1
ATOM 1217 O O . LYS A 1 163 ? 14.117 75.125 48.906 1 81.06 163 LYS A O 1
ATOM 1222 N N . CYS A 1 164 ? 12.594 73.5 49.219 1 81.75 164 CYS A N 1
ATOM 1223 C CA . CYS A 1 164 ? 13.172 72.688 48.188 1 81.75 164 CYS A CA 1
ATOM 1224 C C . CYS A 1 164 ? 13.008 73.312 46.812 1 81.75 164 CYS A C 1
ATOM 1226 O O . CYS A 1 164 ? 13.82 73.125 45.906 1 81.75 164 CYS A O 1
ATOM 1228 N N . GLN A 1 165 ? 12 74.125 46.656 1 78.06 165 GLN A N 1
ATOM 1229 C CA . GLN A 1 165 ? 11.727 74.812 45.406 1 78.06 165 GLN A CA 1
ATOM 1230 C C . GLN A 1 165 ? 12.859 75.75 45.062 1 78.06 165 GLN A C 1
ATOM 1232 O O . GLN A 1 165 ? 13.195 75.938 43.875 1 78.06 165 GLN A O 1
ATOM 1237 N N . GLU A 1 166 ? 13.289 76.312 46.125 1 76.81 166 GLU A N 1
ATOM 1238 C CA . GLU A 1 166 ? 14.312 77.312 45.938 1 76.81 166 GLU A CA 1
ATOM 1239 C C . GLU A 1 166 ? 15.695 76.688 45.781 1 76.81 166 GLU A C 1
ATOM 1241 O O . GLU A 1 166 ? 16.656 77.375 45.406 1 76.81 166 GLU A O 1
ATOM 1246 N N . SER A 1 167 ? 15.688 75.438 46.062 1 72.31 167 SER A N 1
ATOM 1247 C CA . SER A 1 167 ? 16.984 74.812 45.969 1 72.31 167 SER A CA 1
ATOM 1248 C C . SER A 1 167 ? 17.422 74.625 44.531 1 72.31 167 SER A C 1
ATOM 1250 O O . SER A 1 167 ? 16.594 74.688 43.625 1 72.31 167 SER A O 1
ATOM 1252 N N . GLN A 1 168 ? 18.672 74.562 44.25 1 68.31 168 GLN A N 1
ATOM 1253 C CA . GLN A 1 168 ? 19.328 74.562 42.938 1 68.31 168 GLN A CA 1
ATOM 1254 C C . GLN A 1 168 ? 18.844 73.438 42.094 1 68.31 168 GLN A C 1
ATOM 1256 O O . GLN A 1 168 ? 18.812 73.5 40.875 1 68.31 168 GLN A O 1
ATOM 1261 N N . GLY A 1 169 ? 18.328 72.438 42.719 1 75.06 169 GLY A N 1
ATOM 1262 C CA . GLY A 1 169 ? 18.047 71.25 41.969 1 75.06 169 GLY A CA 1
ATOM 1263 C C . GLY A 1 169 ? 16.703 71.312 41.219 1 75.06 169 GLY A C 1
ATOM 1264 O O . GLY A 1 169 ? 16.516 70.625 40.25 1 75.06 169 GLY A O 1
ATOM 1265 N N . HIS A 1 170 ? 15.781 72.25 41.719 1 77 170 HIS A N 1
ATOM 1266 C CA . HIS A 1 170 ? 14.445 72.312 41.156 1 77 170 HIS A CA 1
ATOM 1267 C C . HIS A 1 170 ? 14.07 73.688 40.656 1 77 170 HIS A C 1
ATOM 1269 O O . HIS A 1 170 ? 12.914 73.938 40.344 1 77 170 HIS A O 1
ATOM 1275 N N . ARG A 1 171 ? 14.961 74.625 40.719 1 74.62 171 ARG A N 1
ATOM 1276 C CA . ARG A 1 171 ? 14.695 76 40.406 1 74.62 171 ARG A CA 1
ATOM 1277 C C . ARG A 1 171 ? 14.094 76.188 39.031 1 74.62 171 ARG A C 1
ATOM 1279 O O . ARG A 1 171 ? 13.18 77 38.844 1 74.62 171 ARG A O 1
ATOM 1286 N N . ASP A 1 172 ? 14.602 75.312 38.031 1 77.06 172 ASP A N 1
ATOM 1287 C CA . ASP A 1 172 ? 14.125 75.5 36.656 1 77.06 172 ASP A CA 1
ATOM 1288 C C . ASP A 1 172 ? 13.102 74.438 36.281 1 77.06 172 ASP A C 1
ATOM 1290 O O . ASP A 1 172 ? 12.789 74.25 35.094 1 77.06 172 ASP A O 1
ATOM 1294 N N . HIS A 1 173 ? 12.555 73.875 37.281 1 81.56 173 HIS A N 1
ATOM 1295 C CA . HIS A 1 173 ? 11.594 72.812 36.938 1 81.56 173 HIS A CA 1
ATOM 1296 C C . HIS A 1 173 ? 10.164 73.312 36.969 1 81.56 173 HIS A C 1
ATOM 1298 O O . HIS A 1 173 ? 9.891 74.375 37.594 1 81.56 173 HIS A O 1
ATOM 1304 N N . ALA A 1 174 ? 9.273 72.812 36.156 1 82.38 174 ALA A N 1
ATOM 1305 C CA . ALA A 1 174 ? 7.863 73.188 36.188 1 82.38 174 ALA A CA 1
ATOM 1306 C C . ALA A 1 174 ? 7.195 72.625 37.469 1 82.38 174 ALA A C 1
ATOM 1308 O O . ALA A 1 174 ? 7.195 71.438 37.719 1 82.38 174 ALA A O 1
ATOM 1309 N N . LEU A 1 175 ? 6.758 73.625 38.312 1 85.25 175 LEU A N 1
ATOM 1310 C CA . LEU A 1 175 ? 6.133 73.25 39.594 1 85.25 175 LEU A CA 1
ATOM 1311 C C . LEU A 1 175 ? 4.621 73.438 39.531 1 85.25 175 LEU A C 1
ATOM 1313 O O . LEU A 1 175 ? 4.121 74.312 38.781 1 85.25 175 LEU A O 1
ATOM 1317 N N . ALA A 1 176 ? 3.902 72.562 40.031 1 85.69 176 ALA A N 1
ATOM 1318 C CA . ALA A 1 176 ? 2.447 72.625 40.094 1 85.69 176 ALA A CA 1
ATOM 1319 C C . ALA A 1 176 ? 1.969 72.438 41.531 1 85.69 176 ALA A C 1
ATOM 1321 O O . ALA A 1 176 ? 2.709 71.938 42.375 1 85.69 176 ALA A O 1
ATOM 1322 N N . SER A 1 177 ? 0.711 73.062 41.812 1 85.88 177 SER A N 1
ATOM 1323 C CA . SER A 1 177 ? 0.103 72.812 43.094 1 85.88 177 SER A CA 1
ATOM 1324 C C . SER A 1 177 ? -0.22 71.312 43.312 1 85.88 177 SER A C 1
ATOM 1326 O O . SER A 1 177 ? -0.342 70.625 42.344 1 85.88 177 SER A O 1
ATOM 1328 N N . LEU A 1 178 ? -0.262 70.875 44.469 1 83.75 178 LEU A N 1
ATOM 1329 C CA . LEU A 1 178 ? -0.535 69.5 44.781 1 83.75 178 LEU A CA 1
ATOM 1330 C C . LEU A 1 178 ? -1.839 69 44.156 1 83.75 178 LEU A C 1
ATOM 1332 O O . LEU A 1 178 ? -1.905 67.938 43.594 1 83.75 178 LEU A O 1
ATOM 1336 N N . GLU A 1 179 ? -2.889 69.875 44.25 1 82.75 179 GLU A N 1
ATOM 1337 C CA . GLU A 1 179 ? -4.199 69.5 43.719 1 82.75 179 GLU A CA 1
ATOM 1338 C C . GLU A 1 179 ? -4.172 69.375 42.188 1 82.75 179 GLU A C 1
ATOM 1340 O O . GLU A 1 179 ? -4.746 68.5 41.594 1 82.75 179 GLU A O 1
ATOM 1345 N N . GLU A 1 180 ? -3.471 70.312 41.594 1 86.94 180 GLU A N 1
ATOM 1346 C CA . GLU A 1 180 ? -3.381 70.375 40.125 1 86.94 180 GLU A CA 1
ATOM 1347 C C . GLU A 1 180 ? -2.561 69.188 39.625 1 86.94 180 GLU A C 1
ATOM 1349 O O . GLU A 1 180 ? -2.93 68.562 38.625 1 86.94 180 GLU A O 1
ATOM 1354 N N . ALA A 1 181 ? -1.486 69 40.312 1 87.31 181 ALA A N 1
ATOM 1355 C CA . ALA A 1 181 ? -0.633 67.875 39.938 1 87.31 181 ALA A CA 1
ATOM 1356 C C . ALA A 1 181 ? -1.354 66.5 40.125 1 87.31 181 ALA A C 1
ATOM 1358 O O . ALA A 1 181 ? -1.225 65.625 39.312 1 87.31 181 ALA A O 1
ATOM 1359 N N . ALA A 1 182 ? -2.115 66.375 41.219 1 88.25 182 ALA A N 1
ATOM 1360 C CA . ALA A 1 182 ? -2.873 65.188 41.5 1 88.25 182 ALA A CA 1
ATOM 1361 C C . ALA A 1 182 ? -3.947 64.938 40.438 1 88.25 182 ALA A C 1
ATOM 1363 O O . ALA A 1 182 ? -4.16 63.812 40 1 88.25 182 ALA A O 1
ATOM 1364 N N . HIS A 1 183 ? -4.598 66 40.094 1 89 183 HIS A N 1
ATOM 1365 C CA . HIS A 1 183 ? -5.637 65.875 39.062 1 89 183 HIS A CA 1
ATOM 1366 C C . HIS A 1 183 ? -5.055 65.438 37.75 1 89 183 HIS A C 1
ATOM 1368 O O . HIS A 1 183 ? -5.625 64.562 37.062 1 89 183 HIS A O 1
ATOM 1374 N N . LYS A 1 184 ? -3.941 66 37.375 1 87.5 184 LYS A N 1
ATOM 1375 C CA . LYS A 1 184 ? -3.293 65.625 36.125 1 87.5 184 LYS A CA 1
ATOM 1376 C C . LYS A 1 184 ? -2.822 64.188 36.188 1 87.5 184 LYS A C 1
ATOM 1378 O O . LYS A 1 184 ? -3.025 63.438 35.219 1 87.5 184 LYS A O 1
ATOM 1383 N N . ALA A 1 185 ? -2.271 63.812 37.25 1 88.44 185 ALA A N 1
ATOM 1384 C CA . ALA A 1 185 ? -1.772 62.438 37.438 1 88.44 185 ALA A CA 1
ATOM 1385 C C . ALA A 1 185 ? -2.92 61.438 37.469 1 88.44 185 ALA A C 1
ATOM 1387 O O . ALA A 1 185 ? -2.805 60.344 36.938 1 88.44 185 ALA A O 1
ATOM 1388 N N . LYS A 1 186 ? -3.986 61.844 38.094 1 88.56 186 LYS A N 1
ATOM 1389 C CA . LYS A 1 186 ? -5.148 60.969 38.156 1 88.56 186 LYS A CA 1
ATOM 1390 C C . LYS A 1 186 ? -5.738 60.719 36.781 1 88.56 186 LYS A C 1
ATOM 1392 O O . LYS A 1 186 ? -6.18 59.625 36.469 1 88.56 186 LYS A O 1
ATOM 1397 N N . THR A 1 187 ? -5.723 61.812 36 1 90.31 187 THR A N 1
ATOM 1398 C CA . THR A 1 187 ? -6.211 61.656 34.625 1 90.31 187 THR A CA 1
ATOM 1399 C C . THR A 1 187 ? -5.332 60.688 33.844 1 90.31 187 THR A C 1
ATOM 1401 O O . THR A 1 187 ? -5.836 59.844 33.062 1 90.31 187 THR A O 1
ATOM 1404 N N . GLU A 1 188 ? -4.039 60.75 34.031 1 87.81 188 GLU A N 1
ATOM 1405 C CA . GLU A 1 188 ? -3.102 59.875 33.375 1 87.81 188 GLU A CA 1
ATOM 1406 C C . GLU A 1 188 ? -3.303 58.406 33.812 1 87.81 188 GLU A C 1
ATOM 1408 O O . GLU A 1 188 ? -3.324 57.5 33 1 87.81 188 GLU A O 1
ATOM 1413 N N . VAL A 1 189 ? -3.498 58.25 35.094 1 88.38 189 VAL A N 1
ATOM 1414 C CA . VAL A 1 189 ? -3.66 56.906 35.688 1 88.38 189 VAL A CA 1
ATOM 1415 C C . VAL A 1 189 ? -4.977 56.281 35.188 1 88.38 189 VAL A C 1
ATOM 1417 O O . VAL A 1 189 ? -5.059 55.094 34.969 1 88.38 189 VAL A O 1
ATOM 1420 N N . ASN A 1 190 ? -5.957 57.188 35.031 1 91.19 190 ASN A N 1
ATOM 1421 C CA . ASN A 1 190 ? -7.238 56.719 34.531 1 91.19 190 ASN A CA 1
ATOM 1422 C C . ASN A 1 190 ? -7.121 56.156 33.125 1 91.19 190 ASN A C 1
ATOM 1424 O O . ASN A 1 190 ? -7.77 55.188 32.781 1 91.19 190 ASN A O 1
ATOM 1428 N N . VAL A 1 191 ? -6.332 56.875 32.312 1 92.06 191 VAL A N 1
ATOM 1429 C CA . VAL A 1 191 ? -6.09 56.375 30.953 1 92.06 191 VAL A CA 1
ATOM 1430 C C . VAL A 1 191 ? -5.387 55.031 31.016 1 92.06 191 VAL A C 1
ATOM 1432 O O . VAL A 1 191 ? -5.754 54.094 30.297 1 92.06 191 VAL A O 1
ATOM 1435 N N . PHE A 1 192 ? -4.414 54.906 31.891 1 90.38 192 PHE A N 1
ATOM 1436 C CA . PHE A 1 192 ? -3.697 53.656 32.031 1 90.38 192 PHE A CA 1
ATOM 1437 C C . PHE A 1 192 ? -4.637 52.562 32.531 1 90.38 192 PHE A C 1
ATOM 1439 O O . PHE A 1 192 ? -4.547 51.406 32.062 1 90.38 192 PHE A O 1
ATOM 1446 N N . LEU A 1 193 ? -5.523 52.844 33.438 1 92.25 193 LEU A N 1
ATOM 1447 C CA . LEU A 1 193 ? -6.465 51.875 33.969 1 92.25 193 LEU A CA 1
ATOM 1448 C C . LEU A 1 193 ? -7.367 51.312 32.844 1 92.25 193 LEU A C 1
ATOM 1450 O O . LEU A 1 193 ? -7.629 50.125 32.781 1 92.25 193 LEU A O 1
ATOM 1454 N N . LYS A 1 194 ? -7.773 52.188 31.953 1 93.06 194 LYS A N 1
ATOM 1455 C CA . LYS A 1 194 ? -8.609 51.75 30.844 1 93.06 194 LYS A CA 1
ATOM 1456 C C . LYS A 1 194 ? -7.836 50.844 29.891 1 93.06 194 LYS A C 1
ATOM 1458 O O . LYS A 1 194 ? -8.352 49.812 29.453 1 93.06 194 LYS A O 1
ATOM 1463 N N . LEU A 1 195 ? -6.602 51.25 29.594 1 92.56 195 LEU A N 1
ATOM 1464 C CA . LEU A 1 195 ? -5.77 50.438 28.688 1 92.56 195 LEU A CA 1
ATOM 1465 C C . LEU A 1 195 ? -5.445 49.094 29.297 1 92.56 195 LEU A C 1
ATOM 1467 O O . LEU A 1 195 ? -5.398 48.094 28.594 1 92.56 195 LEU A O 1
ATOM 1471 N N . LEU A 1 196 ? -5.199 49.062 30.609 1 92.5 196 LEU A N 1
ATOM 1472 C CA . LEU A 1 196 ? -4.902 47.812 31.312 1 92.5 196 LEU A CA 1
ATOM 1473 C C . LEU A 1 196 ? -6.113 46.906 31.297 1 92.5 196 LEU A C 1
ATOM 1475 O O . LEU A 1 196 ? -5.969 45.656 31.219 1 92.5 196 LEU A O 1
ATOM 1479 N N . LYS A 1 197 ? -7.316 47.438 31.375 1 92.94 197 LYS A N 1
ATOM 1480 C CA . LYS A 1 197 ? -8.531 46.625 31.312 1 92.94 197 LYS A CA 1
ATOM 1481 C C . LYS A 1 197 ? -8.68 45.969 29.938 1 92.94 197 LYS A C 1
ATOM 1483 O O . LYS A 1 197 ? -9.078 44.812 29.828 1 92.94 197 LYS A O 1
ATOM 1488 N N . VAL A 1 198 ? -8.336 46.75 28.891 1 91.94 198 VAL A N 1
ATOM 1489 C CA . VAL A 1 198 ? -8.367 46.188 27.531 1 91.94 198 VAL A CA 1
ATOM 1490 C C . VAL A 1 198 ? -7.332 45.094 27.406 1 91.94 198 VAL A C 1
ATOM 1492 O O . VAL A 1 198 ? -7.621 44.031 26.844 1 91.94 198 VAL A O 1
ATOM 1495 N N . GLN A 1 199 ? -6.156 45.312 27.938 1 90.62 199 GLN A N 1
ATOM 1496 C CA . GLN A 1 199 ? -5.105 44.312 27.875 1 90.62 199 GLN A CA 1
ATOM 1497 C C . GLN A 1 199 ? -5.504 43.062 28.641 1 90.62 199 GLN A C 1
ATOM 1499 O O . GLN A 1 199 ? -5.219 41.938 28.219 1 90.62 199 GLN A O 1
ATOM 1504 N N . LYS A 1 200 ? -6.109 43.219 29.75 1 92.31 200 LYS A N 1
ATOM 1505 C CA . LYS A 1 200 ? -6.59 42.094 30.547 1 92.31 200 LYS A CA 1
ATOM 1506 C C . LYS A 1 200 ? -7.57 41.25 29.734 1 92.31 200 LYS A C 1
ATOM 1508 O O . LYS A 1 200 ? -7.496 40 29.766 1 92.31 200 LYS A O 1
ATOM 1513 N N . ALA A 1 201 ? -8.461 41.906 29.078 1 92.31 201 ALA A N 1
ATOM 1514 C CA . ALA A 1 201 ? -9.438 41.219 28.25 1 92.31 201 ALA A CA 1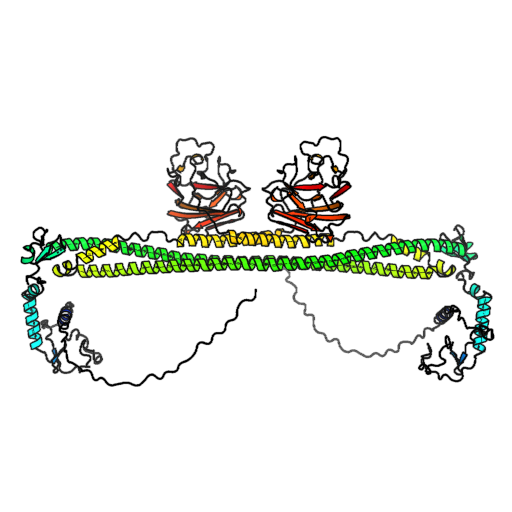
ATOM 1515 C C . ALA A 1 201 ? -8.75 40.438 27.125 1 92.31 201 ALA A C 1
ATOM 1517 O O . ALA A 1 201 ? -9.117 39.312 26.812 1 92.31 201 ALA A O 1
ATOM 1518 N N . HIS A 1 202 ? -7.742 41.062 26.469 1 90.38 202 HIS A N 1
ATOM 1519 C CA . HIS A 1 202 ? -7 40.406 25.391 1 90.38 202 HIS A CA 1
ATOM 1520 C C . HIS A 1 202 ? -6.285 39.156 25.891 1 90.38 202 HIS A C 1
ATOM 1522 O O . HIS A 1 202 ? -6.266 38.125 25.203 1 90.38 202 HIS A O 1
ATOM 1528 N N . VAL A 1 203 ? -5.66 39.281 27.047 1 91.62 203 VAL A N 1
ATOM 1529 C CA . VAL A 1 203 ? -4.957 38.125 27.625 1 91.62 203 VAL A CA 1
ATOM 1530 C C . VAL A 1 203 ? -5.949 37 27.938 1 91.62 203 VAL A C 1
ATOM 1532 O O . VAL A 1 203 ? -5.648 35.844 27.734 1 91.62 203 VAL A O 1
ATOM 1535 N N . HIS A 1 204 ? -7.098 37.438 28.422 1 92.94 204 HIS A N 1
ATOM 1536 C CA . HIS A 1 204 ? -8.141 36.438 28.688 1 92.94 204 HIS A CA 1
ATOM 1537 C C . HIS A 1 204 ? -8.586 35.75 27.422 1 92.94 204 HIS A C 1
ATOM 1539 O O . HIS A 1 204 ? -8.789 34.531 27.406 1 92.94 204 HIS A O 1
ATOM 1545 N N . ASP A 1 205 ? -8.773 36.469 26.375 1 91.75 205 ASP A N 1
ATOM 1546 C CA . ASP A 1 205 ? -9.164 35.906 25.094 1 91.75 205 ASP A CA 1
ATOM 1547 C C . ASP A 1 205 ? -8.094 34.969 24.562 1 91.75 205 ASP A C 1
ATOM 1549 O O . ASP A 1 205 ? -8.406 33.906 24 1 91.75 205 ASP A O 1
ATOM 1553 N N . SER A 1 206 ? -6.848 35.344 24.703 1 90 206 SER A N 1
ATOM 1554 C CA . SER A 1 206 ? -5.742 34.5 24.281 1 90 206 SER A CA 1
ATOM 1555 C C . SER A 1 206 ? -5.715 33.188 25.062 1 90 206 SER A C 1
ATOM 1557 O O . SER A 1 206 ? -5.441 32.125 24.516 1 90 206 SER A O 1
ATOM 1559 N N . TYR A 1 207 ? -5.996 33.344 26.312 1 91.81 207 TYR A N 1
ATOM 1560 C CA . TYR A 1 207 ? -6.07 32.156 27.156 1 91.81 207 TYR A CA 1
ATOM 1561 C C . TYR A 1 207 ? -7.176 31.234 26.672 1 91.81 207 TYR A C 1
ATOM 1563 O O . TYR A 1 207 ? -6.977 30.016 26.594 1 91.81 207 TYR A O 1
ATOM 1571 N N . ALA A 1 208 ? -8.312 31.781 26.422 1 92.25 208 ALA A N 1
ATOM 1572 C CA . ALA A 1 208 ? -9.445 31 25.938 1 92.25 208 ALA A CA 1
ATOM 1573 C C . ALA A 1 208 ? -9.109 30.312 24.625 1 92.25 208 ALA A C 1
ATOM 1575 O O . ALA A 1 208 ? -9.508 29.156 24.391 1 92.25 208 ALA A O 1
ATOM 1576 N N . GLU A 1 209 ? -8.406 30.938 23.75 1 89.5 209 GLU A N 1
ATOM 1577 C CA . GLU A 1 209 ? -8 30.359 22.469 1 89.5 209 GLU A CA 1
ATOM 1578 C C . GLU A 1 209 ? -7.086 29.156 22.688 1 89.5 209 GLU A C 1
ATOM 1580 O O . GLU A 1 209 ? -7.25 28.125 22.031 1 89.5 209 GLU A O 1
ATOM 1585 N N . VAL A 1 210 ? -6.145 29.359 23.594 1 91.5 210 VAL A N 1
ATOM 1586 C CA . VAL A 1 210 ? -5.207 28.266 23.875 1 91.5 210 VAL A CA 1
ATOM 1587 C C . VAL A 1 210 ? -5.938 27.094 24.531 1 91.5 210 VAL A C 1
ATOM 1589 O O . VAL A 1 210 ? -5.621 25.938 24.266 1 91.5 210 VAL A O 1
ATOM 1592 N N . GLN A 1 211 ? -6.895 27.438 25.344 1 93.25 211 GLN A N 1
ATOM 1593 C CA . GLN A 1 211 ? -7.707 26.391 25.953 1 93.25 211 GLN A CA 1
ATOM 1594 C C . GLN A 1 211 ? -8.469 25.594 24.891 1 93.25 211 GLN A C 1
ATOM 1596 O O . GLN A 1 211 ? -8.594 24.375 25 1 93.25 211 GLN A O 1
ATOM 1601 N N . THR A 1 212 ? -8.992 26.297 23.953 1 92.62 212 THR A N 1
ATOM 1602 C CA . THR A 1 212 ? -9.68 25.625 22.844 1 92.62 212 THR A CA 1
ATOM 1603 C C . THR A 1 212 ? -8.734 24.719 22.078 1 92.62 212 THR A C 1
ATOM 1605 O O . THR A 1 212 ? -9.117 23.625 21.656 1 92.62 212 THR A O 1
ATOM 1608 N N . GLU A 1 213 ? -7.477 25.172 21.953 1 91.56 213 GLU A N 1
ATOM 1609 C CA . GLU A 1 213 ? -6.477 24.344 21.281 1 91.56 213 GLU A CA 1
ATOM 1610 C C . GLU A 1 213 ? -6.191 23.062 22.062 1 91.56 213 GLU A C 1
ATOM 1612 O O . GLU A 1 213 ? -5.93 22.016 21.469 1 91.56 213 GLU A O 1
ATOM 1617 N N . LYS A 1 214 ? -6.219 23.203 23.328 1 94.19 214 LYS A N 1
ATOM 1618 C CA . LYS A 1 214 ? -6.055 22.016 24.172 1 94.19 214 LYS A CA 1
ATOM 1619 C C . LYS A 1 214 ? -7.168 21.016 23.906 1 94.19 214 LYS A C 1
ATOM 1621 O O . LYS A 1 214 ? -6.914 19.812 23.797 1 94.19 214 LYS A O 1
ATOM 1626 N N . GLU A 1 215 ? -8.336 21.5 23.828 1 94.5 215 GLU A N 1
ATOM 1627 C CA . GLU A 1 215 ? -9.477 20.641 23.531 1 94.5 215 GLU A CA 1
ATOM 1628 C C . GLU A 1 215 ? -9.352 20.016 22.141 1 94.5 215 GLU A C 1
ATOM 1630 O O . GLU A 1 215 ? -9.695 18.844 21.953 1 94.5 215 GLU A O 1
ATOM 1635 N N . ASN A 1 216 ? -8.922 20.797 21.203 1 92.44 216 ASN A N 1
ATOM 1636 C CA . ASN A 1 216 ? -8.703 20.281 19.844 1 92.44 216 ASN A CA 1
ATOM 1637 C C . ASN A 1 216 ? -7.672 19.172 19.844 1 92.44 216 ASN A C 1
ATOM 1639 O O . ASN A 1 216 ? -7.812 18.188 19.094 1 92.44 216 ASN A O 1
ATOM 1643 N N . LEU A 1 217 ? -6.625 19.344 20.609 1 94.38 217 LEU A N 1
ATOM 1644 C CA . LEU A 1 217 ? -5.594 18.312 20.703 1 94.38 217 LEU A CA 1
ATOM 1645 C C . LEU A 1 217 ? -6.18 17 21.188 1 94.38 217 LEU A C 1
ATOM 1647 O O . LEU A 1 217 ? -5.844 15.93 20.672 1 94.38 217 LEU A O 1
ATOM 1651 N N . VAL A 1 218 ? -7.043 17.078 22.172 1 94.62 218 VAL A N 1
ATOM 1652 C CA . VAL A 1 218 ? -7.68 15.883 22.703 1 94.62 218 VAL A CA 1
ATOM 1653 C C . VAL A 1 218 ? -8.492 15.195 21.609 1 94.62 218 VAL A C 1
ATOM 1655 O O . VAL A 1 218 ? -8.43 13.969 21.469 1 94.62 218 VAL A O 1
ATOM 1658 N N . LYS A 1 219 ? -9.219 15.953 20.859 1 92.5 219 LYS A N 1
ATOM 1659 C CA . LYS A 1 219 ? -10.016 15.391 19.781 1 92.5 219 LYS A CA 1
ATOM 1660 C C . LYS A 1 219 ? -9.125 14.727 18.734 1 92.5 219 LYS A C 1
ATOM 1662 O O . LYS A 1 219 ? -9.453 13.656 18.219 1 92.5 219 LYS A O 1
ATOM 1667 N N . ILE A 1 220 ? -8.039 15.383 18.422 1 91.94 220 ILE A N 1
ATOM 1668 C CA . ILE A 1 220 ? -7.102 14.836 17.453 1 91.94 220 ILE A CA 1
ATOM 1669 C C . ILE A 1 220 ? -6.562 13.5 17.953 1 91.94 220 ILE A C 1
ATOM 1671 O O . ILE A 1 220 ? -6.473 12.531 17.203 1 91.94 220 ILE A O 1
ATOM 1675 N N . MET A 1 221 ? -6.254 13.461 19.203 1 93.56 221 MET A N 1
ATOM 1676 C CA . MET A 1 221 ? -5.688 12.25 19.797 1 93.56 221 MET A CA 1
ATOM 1677 C C . MET A 1 221 ? -6.715 11.125 19.797 1 93.56 221 MET A C 1
ATOM 1679 O O . MET A 1 221 ? -6.363 9.961 19.594 1 93.56 221 MET A O 1
ATOM 1683 N N . GLU A 1 222 ? -7.906 11.438 20.078 1 93.5 222 GLU A N 1
ATOM 1684 C CA . GLU A 1 222 ? -8.961 10.43 20.047 1 93.5 222 GLU A CA 1
ATOM 1685 C C . GLU A 1 222 ? -9.117 9.828 18.656 1 93.5 222 GLU A C 1
ATOM 1687 O O . GLU A 1 222 ? -9.211 8.609 18.5 1 93.5 222 GLU A O 1
ATOM 1692 N N . LEU A 1 223 ? -9.141 10.664 17.703 1 90.12 223 LEU A N 1
ATOM 1693 C CA . LEU A 1 223 ? -9.234 10.203 16.312 1 90.12 223 LEU A CA 1
ATOM 1694 C C . LEU A 1 223 ? -8.008 9.375 15.938 1 90.12 223 LEU A C 1
ATOM 1696 O O . LEU A 1 223 ? -8.133 8.359 15.25 1 90.12 223 LEU A O 1
ATOM 1700 N N . ASP A 1 224 ? -6.875 9.852 16.391 1 90.81 224 ASP A N 1
ATOM 1701 C CA . ASP A 1 224 ? -5.625 9.141 16.156 1 90.81 224 ASP A CA 1
ATOM 1702 C C . ASP A 1 224 ? -5.684 7.719 16.703 1 90.81 224 ASP A C 1
ATOM 1704 O O . ASP A 1 224 ? -5.379 6.754 16 1 90.81 224 ASP A O 1
ATOM 1708 N N . ASN A 1 225 ? -6.129 7.609 17.906 1 92 225 ASN A N 1
ATOM 1709 C CA . ASN A 1 225 ? -6.23 6.305 18.562 1 92 225 ASN A CA 1
ATOM 1710 C C . ASN A 1 225 ? -7.203 5.387 17.812 1 92 225 ASN A C 1
ATOM 1712 O O . ASN A 1 225 ? -6.945 4.191 17.672 1 92 225 ASN A O 1
ATOM 1716 N N . GLN A 1 226 ? -8.203 5.969 17.406 1 91.69 226 GLN A N 1
ATOM 1717 C CA . GLN A 1 226 ? -9.188 5.195 16.656 1 91.69 226 GLN A CA 1
ATOM 1718 C C . GLN A 1 226 ? -8.609 4.723 15.32 1 91.69 226 GLN A C 1
ATOM 1720 O O . GLN A 1 226 ? -8.789 3.564 14.938 1 91.69 226 GLN A O 1
ATOM 1725 N N . ARG A 1 227 ? -7.973 5.598 14.656 1 89.5 227 ARG A N 1
ATOM 1726 C CA . ARG A 1 227 ? -7.414 5.293 13.344 1 89.5 227 ARG A CA 1
ATOM 1727 C C . ARG A 1 227 ? -6.348 4.203 13.445 1 89.5 227 ARG A C 1
ATOM 1729 O O . ARG A 1 227 ? -6.371 3.236 12.68 1 89.5 227 ARG A O 1
ATOM 1736 N N . PHE A 1 228 ? -5.426 4.32 14.383 1 89.69 228 PHE A N 1
ATOM 1737 C CA . PHE A 1 228 ? -4.375 3.322 14.555 1 89.69 228 PHE A CA 1
ATOM 1738 C C . PHE A 1 228 ? -4.961 2.002 15.039 1 89.69 228 PHE A C 1
ATOM 1740 O O . PHE A 1 228 ? -4.578 0.934 14.555 1 89.69 228 PHE A O 1
ATOM 1747 N N . GLY A 1 229 ? -5.875 2.127 15.977 1 88.12 229 GLY A N 1
ATOM 1748 C CA . GLY A 1 229 ? -6.496 0.918 16.5 1 88.12 229 GLY A CA 1
ATOM 1749 C C . GLY A 1 229 ? -7.273 0.149 15.445 1 88.12 229 GLY A C 1
ATOM 1750 O O . GLY A 1 229 ? -7.07 -1.056 15.273 1 88.12 229 GLY A O 1
ATOM 1751 N N . SER A 1 230 ? -8.109 0.774 14.727 1 89.44 230 SER A N 1
ATOM 1752 C CA . SER A 1 230 ? -8.922 0.134 13.688 1 89.44 230 SER A CA 1
ATOM 1753 C C . SER A 1 230 ? -8.055 -0.309 12.508 1 89.44 230 SER A C 1
ATOM 1755 O O . SER A 1 230 ? -8.266 -1.389 11.953 1 89.44 230 SER A O 1
ATOM 1757 N N . GLY A 1 231 ? -7.164 0.574 12.164 1 85.56 231 GLY A N 1
ATOM 1758 C CA . GLY A 1 231 ? -6.281 0.236 11.062 1 85.56 231 GLY A CA 1
ATOM 1759 C C . GLY A 1 231 ? -5.508 -1.051 11.281 1 85.56 231 GLY A C 1
ATOM 1760 O O . GLY A 1 231 ? -5.461 -1.912 10.406 1 85.56 231 GLY A O 1
ATOM 1761 N N . TYR A 1 232 ? -5.027 -1.262 12.438 1 84 232 TYR A N 1
ATOM 1762 C CA . TYR A 1 232 ? -4.27 -2.461 12.781 1 84 232 TYR A CA 1
ATOM 1763 C C . TYR A 1 232 ? -5.172 -3.688 12.812 1 84 232 TYR A C 1
ATOM 1765 O O . TYR A 1 232 ? -4.816 -4.738 12.273 1 84 232 TYR A O 1
ATOM 1773 N N . LYS A 1 233 ? -6.211 -3.525 13.484 1 88.81 233 LYS A N 1
ATOM 1774 C CA . LYS A 1 233 ? -7.137 -4.648 13.609 1 88.81 233 LYS A CA 1
ATOM 1775 C C . LYS A 1 233 ? -7.613 -5.125 12.234 1 88.81 233 LYS A C 1
ATOM 1777 O O . LYS A 1 233 ? -7.656 -6.328 11.977 1 88.81 233 LYS A O 1
ATOM 1782 N N . GLU A 1 234 ? -7.922 -4.211 11.438 1 89.19 234 GLU A N 1
ATOM 1783 C CA . GLU A 1 234 ? -8.406 -4.566 10.102 1 89.19 234 GLU A CA 1
ATOM 1784 C C . GLU A 1 234 ? -7.309 -5.223 9.273 1 89.19 234 GLU A C 1
ATOM 1786 O O . GLU A 1 234 ? -7.562 -6.199 8.562 1 89.19 234 GLU A O 1
ATOM 1791 N N . MET A 1 235 ? -6.148 -4.707 9.336 1 87.12 235 MET A N 1
ATOM 1792 C CA . MET A 1 235 ? -5.023 -5.297 8.617 1 87.12 235 MET A CA 1
ATOM 1793 C C . MET A 1 235 ? -4.742 -6.711 9.109 1 87.12 235 MET A C 1
ATOM 1795 O O . MET A 1 235 ? -4.512 -7.617 8.312 1 87.12 235 MET A O 1
ATOM 1799 N N . TYR A 1 236 ? -4.824 -6.887 10.391 1 87.44 236 TYR A N 1
ATOM 1800 C CA . TYR A 1 236 ? -4.598 -8.203 10.969 1 87.44 236 TYR A CA 1
ATOM 1801 C C . TYR A 1 236 ? -5.625 -9.211 10.461 1 87.44 236 TYR A C 1
ATOM 1803 O O . TYR A 1 236 ? -5.273 -10.336 10.102 1 87.44 236 TYR A O 1
ATOM 1811 N N . GLU A 1 237 ? -6.781 -8.773 10.43 1 90.31 237 GLU A N 1
ATOM 1812 C CA . GLU A 1 237 ? -7.855 -9.672 10.016 1 90.31 237 GLU A CA 1
ATOM 1813 C C . GLU A 1 237 ? -7.707 -10.07 8.547 1 90.31 237 GLU A C 1
ATOM 1815 O O . GLU A 1 237 ? -7.891 -11.234 8.195 1 90.31 237 GLU A O 1
ATOM 1820 N N . VAL A 1 238 ? -7.395 -9.18 7.711 1 89.19 238 VAL A N 1
ATOM 1821 C CA . VAL A 1 238 ? -7.285 -9.469 6.285 1 89.19 238 VAL A CA 1
ATOM 1822 C C . VAL A 1 238 ? -6.094 -10.398 6.039 1 89.19 238 VAL A C 1
ATOM 1824 O O . VAL A 1 238 ? -6.184 -11.328 5.242 1 89.19 238 VAL A O 1
ATOM 1827 N N . VAL A 1 239 ? -4.98 -10.141 6.707 1 89.12 239 VAL A N 1
ATOM 1828 C CA . VAL A 1 239 ? -3.795 -10.977 6.543 1 89.12 239 VAL A CA 1
ATOM 1829 C C . VAL A 1 239 ? -4.066 -12.375 7.094 1 89.12 239 VAL A C 1
ATOM 1831 O O . VAL A 1 239 ? -3.682 -13.375 6.48 1 89.12 239 VAL A O 1
ATOM 1834 N N . ARG A 1 240 ? -4.719 -12.422 8.258 1 89.31 240 ARG A N 1
ATOM 1835 C CA . ARG A 1 240 ? -5.07 -13.703 8.844 1 89.31 240 ARG A CA 1
ATOM 1836 C C . ARG A 1 240 ? -5.977 -14.508 7.914 1 89.31 240 ARG A C 1
ATOM 1838 O O . ARG A 1 240 ? -5.797 -15.711 7.746 1 89.31 240 ARG A O 1
ATOM 1845 N N . MET A 1 241 ? -6.887 -13.859 7.332 1 89.88 241 MET A N 1
ATOM 1846 C CA . MET A 1 241 ? -7.797 -14.523 6.406 1 89.88 241 MET A CA 1
ATOM 1847 C C . MET A 1 241 ? -7.055 -15.023 5.172 1 89.88 241 MET A C 1
ATOM 1849 O O . MET A 1 241 ? -7.289 -16.141 4.707 1 89.88 241 MET A O 1
ATOM 1853 N N . ALA A 1 242 ? -6.23 -14.188 4.656 1 88.94 242 ALA A N 1
ATOM 1854 C CA . ALA A 1 242 ? -5.43 -14.594 3.502 1 88.94 242 ALA A CA 1
ATOM 1855 C C . ALA A 1 242 ? -4.582 -15.82 3.826 1 88.94 242 ALA A C 1
ATOM 1857 O O . ALA A 1 242 ? -4.48 -16.75 3.014 1 88.94 242 ALA A O 1
ATOM 1858 N N . HIS A 1 243 ? -3.967 -15.836 4.961 1 91.12 243 HIS A N 1
ATOM 1859 C CA . HIS A 1 243 ? -3.152 -16.969 5.383 1 91.12 243 HIS A CA 1
ATOM 1860 C C . HIS A 1 243 ? -4 -18.234 5.531 1 91.12 243 HIS A C 1
ATOM 1862 O O . HIS A 1 243 ? -3.584 -19.312 5.117 1 91.12 243 HIS A O 1
ATOM 1868 N N . SER A 1 244 ? -5.152 -18.062 6.102 1 92.5 244 SER A N 1
ATOM 1869 C CA . SER A 1 244 ? -6.066 -19.188 6.266 1 92.5 244 SER A CA 1
ATOM 1870 C C . SER A 1 244 ? -6.492 -19.75 4.914 1 92.5 244 SER A C 1
ATOM 1872 O O . SER A 1 244 ? -6.574 -20.969 4.75 1 92.5 244 SER A O 1
ATOM 1874 N N . ASP A 1 245 ? -6.75 -18.953 3.963 1 91.06 245 ASP A N 1
ATOM 1875 C CA . ASP A 1 245 ? -7.094 -19.375 2.609 1 91.06 245 ASP A CA 1
ATOM 1876 C C . ASP A 1 245 ? -5.953 -20.172 1.982 1 91.06 245 ASP A C 1
ATOM 1878 O O . ASP A 1 245 ? -6.188 -21.188 1.325 1 91.06 245 ASP A O 1
ATOM 1882 N N . GLN A 1 246 ? -4.77 -19.656 2.197 1 92.06 246 GLN A N 1
ATOM 1883 C CA . GLN A 1 246 ? -3.598 -20.344 1.681 1 92.06 246 GLN A CA 1
ATOM 1884 C C . GLN A 1 246 ? -3.471 -21.734 2.293 1 92.06 246 GLN A C 1
ATOM 1886 O O . GLN A 1 246 ? -3.193 -22.719 1.586 1 92.06 246 GLN A O 1
ATOM 1891 N N . MET A 1 247 ? -3.717 -21.812 3.549 1 94.25 247 MET A N 1
ATOM 1892 C CA . MET A 1 247 ? -3.619 -23.094 4.238 1 94.25 247 MET A CA 1
ATOM 1893 C C . MET A 1 247 ? -4.688 -24.062 3.74 1 94.25 247 MET A C 1
ATOM 1895 O O . MET A 1 247 ? -4.418 -25.25 3.545 1 94.25 247 MET A O 1
ATOM 1899 N N . THR A 1 248 ? -5.836 -23.547 3.535 1 94.69 248 THR A N 1
ATOM 1900 C CA . THR A 1 248 ? -6.926 -24.375 3.018 1 94.69 248 THR A CA 1
ATOM 1901 C C . THR A 1 248 ? -6.602 -24.875 1.614 1 94.69 248 THR A C 1
ATOM 1903 O O . THR A 1 248 ? -6.824 -26.047 1.303 1 94.69 248 THR A O 1
ATOM 1906 N N . ALA A 1 249 ? -6.082 -24.016 0.803 1 92.69 249 ALA A N 1
ATOM 1907 C CA . ALA A 1 249 ? -5.695 -24.406 -0.55 1 92.69 249 ALA A CA 1
ATOM 1908 C C . ALA A 1 249 ? -4.582 -25.453 -0.521 1 92.69 249 ALA A C 1
ATOM 1910 O O . ALA A 1 249 ? -4.621 -26.438 -1.274 1 92.69 249 ALA A O 1
ATOM 1911 N N . ALA A 1 250 ? -3.584 -25.266 0.307 1 95.12 250 ALA A N 1
ATOM 1912 C CA . ALA A 1 250 ? -2.477 -26.219 0.432 1 95.12 250 ALA A CA 1
ATOM 1913 C C . ALA A 1 250 ? -2.973 -27.578 0.892 1 95.12 250 ALA A C 1
ATOM 1915 O O . ALA A 1 250 ? -2.502 -28.609 0.407 1 95.12 250 ALA A O 1
ATOM 1916 N N . LYS A 1 251 ? -3.922 -27.594 1.823 1 95.81 251 LYS A N 1
ATOM 1917 C CA . LYS A 1 251 ? -4.492 -28.859 2.291 1 95.81 251 LYS A CA 1
ATOM 1918 C C . LYS A 1 251 ? -5.203 -29.594 1.158 1 95.81 251 LYS A C 1
ATOM 1920 O O . LYS A 1 251 ? -5.059 -30.797 1.014 1 95.81 251 LYS A O 1
ATOM 1925 N N . TRP A 1 252 ? -5.93 -28.875 0.362 1 95.12 252 TRP A N 1
ATOM 1926 C CA . TRP A 1 252 ? -6.609 -29.469 -0.785 1 95.12 252 TRP A CA 1
ATOM 1927 C C . TRP A 1 252 ? -5.605 -30.062 -1.768 1 95.12 252 TRP A C 1
ATOM 1929 O O . TRP A 1 252 ? -5.777 -31.188 -2.24 1 95.12 252 TRP A O 1
ATOM 1939 N N . ILE A 1 253 ? -4.609 -29.312 -2.068 1 95.38 253 ILE A N 1
ATOM 1940 C CA . ILE A 1 253 ? -3.588 -29.781 -2.998 1 95.38 253 ILE A CA 1
ATOM 1941 C C . ILE A 1 253 ? -2.922 -31.047 -2.441 1 95.38 253 ILE A C 1
ATOM 1943 O O . ILE A 1 253 ? -2.697 -32 -3.174 1 95.38 253 ILE A O 1
ATOM 1947 N N . ASN A 1 254 ? -2.59 -30.984 -1.176 1 96 254 ASN A N 1
ATOM 1948 C CA . ASN A 1 254 ? -1.978 -32.156 -0.541 1 96 254 ASN A CA 1
ATOM 1949 C C . ASN A 1 254 ? -2.867 -33.375 -0.651 1 96 254 ASN A C 1
ATOM 1951 O O . ASN A 1 254 ? -2.379 -34.469 -0.905 1 96 254 ASN A O 1
ATOM 1955 N N . GLU A 1 255 ? -4.148 -33.188 -0.485 1 95 255 GLU A N 1
ATOM 1956 C CA . GLU A 1 255 ? -5.098 -34.312 -0.619 1 95 255 GLU A CA 1
ATOM 1957 C C . GLU A 1 255 ? -5.109 -34.844 -2.043 1 95 255 GLU A C 1
ATOM 1959 O O . GLU A 1 255 ? -5.141 -36.062 -2.246 1 95 255 GLU A O 1
ATOM 1964 N N . GLN A 1 256 ? -5.02 -34 -3.01 1 93.69 256 GLN A N 1
ATOM 1965 C CA . GLN A 1 256 ? -4.977 -34.438 -4.402 1 93.69 256 GLN A CA 1
ATOM 1966 C C . GLN A 1 256 ? -3.693 -35.188 -4.703 1 93.69 256 GLN A C 1
ATOM 1968 O O . GLN A 1 256 ? -3.717 -36.188 -5.422 1 93.69 256 GLN A O 1
ATOM 1973 N N . ILE A 1 257 ? -2.621 -34.688 -4.18 1 94.38 257 ILE A N 1
ATOM 1974 C CA . ILE A 1 257 ? -1.331 -35.344 -4.379 1 94.38 257 ILE A CA 1
ATOM 1975 C C . ILE A 1 257 ? -1.357 -36.719 -3.766 1 94.38 257 ILE A C 1
ATOM 1977 O O . ILE A 1 257 ? -0.938 -37.688 -4.398 1 94.38 257 ILE A O 1
ATOM 1981 N N . GLU A 1 258 ? -1.909 -36.844 -2.562 1 94.06 258 GLU A N 1
ATOM 1982 C CA . GLU A 1 258 ? -1.979 -38.125 -1.881 1 94.06 258 GLU A CA 1
ATOM 1983 C C . GLU A 1 258 ? -2.879 -39.125 -2.635 1 94.06 258 GLU A C 1
ATOM 1985 O O . GLU A 1 258 ? -2.572 -40.312 -2.725 1 94.06 258 GLU A O 1
ATOM 1990 N N . GLU A 1 259 ? -3.939 -38.594 -3.152 1 93 259 GLU A N 1
ATOM 1991 C CA . GLU A 1 259 ? -4.836 -39.438 -3.945 1 93 259 GLU A CA 1
ATOM 1992 C C . GLU A 1 259 ? -4.141 -39.938 -5.203 1 93 259 GLU A C 1
ATOM 1994 O O . GLU A 1 259 ? -4.266 -41.125 -5.551 1 93 259 GLU A O 1
ATOM 1999 N N . GLU A 1 260 ? -3.404 -39.031 -5.781 1 91.88 260 GLU A N 1
ATOM 2000 C CA . GLU A 1 260 ? -2.684 -39.438 -6.988 1 91.88 260 GLU A CA 1
ATOM 2001 C C . GLU A 1 260 ? -1.575 -40.438 -6.668 1 91.88 260 GLU A C 1
ATOM 2003 O O . GLU A 1 260 ? -1.355 -41.406 -7.422 1 91.88 260 GLU A O 1
ATOM 2008 N N . MET A 1 261 ? -0.889 -40.219 -5.633 1 93.75 261 MET A N 1
ATOM 2009 C CA . MET A 1 261 ? 0.166 -41.156 -5.215 1 93.75 261 MET A CA 1
ATOM 2010 C C . MET A 1 261 ? -0.404 -42.531 -4.926 1 93.75 261 MET A C 1
ATOM 2012 O O . MET A 1 261 ? 0.171 -43.562 -5.336 1 93.75 261 MET A O 1
ATOM 2016 N N . THR A 1 262 ? -1.564 -42.594 -4.273 1 94.44 262 THR A N 1
ATOM 2017 C CA . THR A 1 262 ? -2.215 -43.875 -3.959 1 94.44 262 THR A CA 1
ATOM 2018 C C . THR A 1 262 ? -2.664 -44.562 -5.234 1 94.44 262 THR A C 1
ATOM 2020 O O . THR A 1 262 ? -2.492 -45.781 -5.371 1 94.44 262 THR A O 1
ATOM 2023 N N . ARG A 1 263 ? -3.193 -43.781 -6.133 1 91.62 263 ARG A N 1
ATOM 2024 C CA . ARG A 1 263 ? -3.639 -44.344 -7.406 1 91.62 263 ARG A CA 1
ATOM 2025 C C . ARG A 1 263 ? -2.473 -44.969 -8.172 1 91.62 263 ARG A C 1
ATOM 2027 O O . ARG A 1 263 ? -2.566 -46.094 -8.648 1 91.62 263 ARG A O 1
ATOM 2034 N N . LEU A 1 264 ? -1.381 -44.281 -8.258 1 92.56 264 LEU A N 1
ATOM 2035 C CA . LEU A 1 264 ? -0.21 -44.75 -8.984 1 92.56 264 LEU A CA 1
ATOM 2036 C C . LEU A 1 264 ? 0.426 -45.938 -8.281 1 92.56 264 LEU A C 1
ATOM 2038 O O . LEU A 1 264 ? 0.895 -46.875 -8.938 1 92.56 264 LEU A O 1
ATOM 2042 N N . ALA A 1 265 ? 0.468 -45.938 -6.961 1 94.31 265 ALA A N 1
ATOM 2043 C CA . ALA A 1 265 ? 1.007 -47.031 -6.195 1 94.31 265 ALA A CA 1
ATOM 2044 C C . ALA A 1 265 ? 0.184 -48.312 -6.426 1 94.31 265 ALA A C 1
ATOM 2046 O O . ALA A 1 265 ? 0.741 -49.406 -6.594 1 94.31 265 ALA A O 1
ATOM 2047 N N . ARG A 1 266 ? -1.158 -48.188 -6.496 1 93.81 266 ARG A N 1
ATOM 2048 C CA . ARG A 1 266 ? -2.037 -49.312 -6.758 1 93.81 266 ARG A CA 1
ATOM 2049 C C . ARG A 1 266 ? -1.792 -49.906 -8.156 1 93.81 266 ARG A C 1
ATOM 2051 O O . ARG A 1 266 ? -1.698 -51.125 -8.32 1 93.81 266 ARG A O 1
ATOM 2058 N N . LYS A 1 267 ? -1.635 -48.969 -9.086 1 92.44 267 LYS A N 1
ATOM 2059 C CA . LYS A 1 267 ? -1.373 -49.406 -10.445 1 92.44 267 LYS A CA 1
ATOM 2060 C C . LYS A 1 267 ? -0.024 -50.125 -10.547 1 92.44 267 LYS A C 1
ATOM 2062 O O . LYS A 1 267 ? 0.09 -51.156 -11.195 1 92.44 267 LYS A O 1
ATOM 2067 N N . HIS A 1 268 ? 0.981 -49.562 -9.945 1 94.44 268 HIS A N 1
ATOM 2068 C CA . HIS A 1 268 ? 2.312 -50.156 -9.938 1 94.44 268 HIS A CA 1
ATOM 2069 C C . HIS A 1 268 ? 2.281 -51.562 -9.344 1 94.44 268 HIS A C 1
ATOM 2071 O O . HIS A 1 268 ? 2.861 -52.5 -9.906 1 94.44 268 HIS A O 1
ATOM 2077 N N . ASN A 1 269 ? 1.584 -51.719 -8.18 1 95.25 269 ASN A N 1
ATOM 2078 C CA . ASN A 1 269 ? 1.48 -53 -7.508 1 95.25 269 ASN A CA 1
ATOM 2079 C C . ASN A 1 269 ? 0.704 -54 -8.352 1 95.25 269 ASN A C 1
ATOM 2081 O O . ASN A 1 269 ? 1.055 -55.188 -8.391 1 95.25 269 ASN A O 1
ATOM 2085 N N . TYR A 1 270 ? -0.293 -53.5 -9.016 1 94.19 270 TYR A N 1
ATOM 2086 C CA . TYR A 1 270 ? -1.079 -54.375 -9.875 1 94.19 270 TYR A CA 1
ATOM 2087 C C . TYR A 1 270 ? -0.231 -54.906 -11.023 1 94.19 270 TYR A C 1
ATOM 2089 O O . TYR A 1 270 ? -0.231 -56.125 -11.297 1 94.19 270 TYR A O 1
ATOM 2097 N N . ILE A 1 271 ? 0.545 -54.031 -11.656 1 94.44 271 ILE A N 1
ATOM 2098 C CA . ILE A 1 271 ? 1.382 -54.438 -12.781 1 94.44 271 ILE A CA 1
ATOM 2099 C C . ILE A 1 271 ? 2.461 -55.406 -12.289 1 94.44 271 ILE A C 1
ATOM 2101 O O . ILE A 1 271 ? 2.754 -56.406 -12.953 1 94.44 271 ILE A O 1
ATOM 2105 N N . ARG A 1 272 ? 3.004 -55.125 -11.141 1 93.81 272 ARG A N 1
ATOM 2106 C CA . ARG A 1 272 ? 4.039 -55.969 -10.555 1 93.81 272 ARG A CA 1
ATOM 2107 C C . ARG A 1 272 ? 3.512 -57.375 -10.281 1 93.81 272 ARG A C 1
ATOM 2109 O O . ARG A 1 272 ? 4.141 -58.344 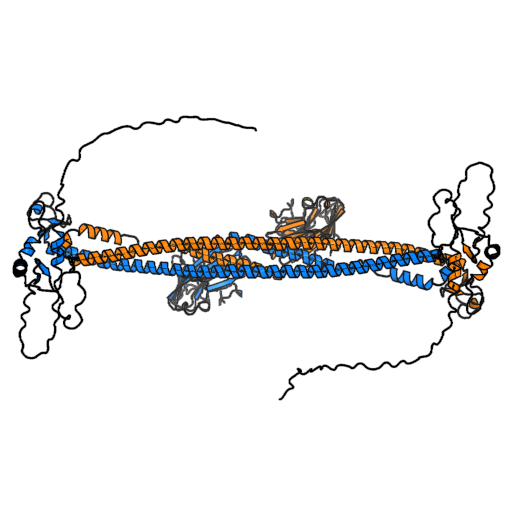-10.656 1 93.81 272 ARG A O 1
ATOM 2116 N N . THR A 1 273 ? 2.291 -57.5 -9.695 1 94.44 273 THR A N 1
ATOM 2117 C CA . THR A 1 273 ? 1.682 -58.781 -9.375 1 94.44 273 THR A CA 1
ATOM 2118 C C . THR A 1 273 ? 1.295 -59.531 -10.648 1 94.44 273 THR A C 1
ATOM 2120 O O . THR A 1 273 ? 1.524 -60.75 -10.758 1 94.44 273 THR A O 1
ATOM 2123 N N . PHE A 1 274 ? 0.845 -58.719 -11.641 1 93.88 274 PHE A N 1
ATOM 2124 C CA . PHE A 1 274 ? 0.421 -59.312 -12.898 1 93.88 274 PHE A CA 1
ATOM 2125 C C . PHE A 1 274 ? 1.621 -59.844 -13.68 1 93.88 274 PHE A C 1
ATOM 2127 O O . PHE A 1 274 ? 1.554 -60.906 -14.281 1 93.88 274 PHE A O 1
ATOM 2134 N N . THR A 1 275 ? 2.701 -59.125 -13.633 1 93.88 275 THR A N 1
ATOM 2135 C CA . THR A 1 275 ? 3.914 -59.562 -14.32 1 93.88 275 THR A CA 1
ATOM 2136 C C . THR A 1 275 ? 4.473 -60.844 -13.695 1 93.88 275 THR A C 1
ATOM 2138 O O . THR A 1 275 ? 4.91 -61.75 -14.398 1 93.88 275 THR A O 1
ATOM 2141 N N . LYS A 1 276 ? 4.387 -61 -12.391 1 92.81 276 LYS A N 1
ATOM 2142 C CA . LYS A 1 276 ? 4.832 -62.219 -11.703 1 92.81 276 LYS A CA 1
ATOM 2143 C C . LYS A 1 276 ? 3.936 -63.406 -12.047 1 92.81 276 LYS A C 1
ATOM 2145 O O . LYS A 1 276 ? 4.426 -64.5 -12.25 1 92.81 276 LYS A O 1
ATOM 2150 N N . GLU A 1 277 ? 2.658 -63.125 -12.133 1 91.12 277 GLU A N 1
ATOM 2151 C CA . GLU A 1 277 ? 1.702 -64.125 -12.531 1 91.12 277 GLU A CA 1
ATOM 2152 C C . GLU A 1 277 ? 1.98 -64.625 -13.945 1 91.12 277 GLU A C 1
ATOM 2154 O O . GLU A 1 277 ? 1.936 -65.875 -14.203 1 91.12 277 GLU A O 1
ATOM 2159 N N . LEU A 1 278 ? 2.326 -63.75 -14.812 1 91.31 278 LEU A N 1
ATOM 2160 C CA . LEU A 1 278 ? 2.605 -64.125 -16.203 1 91.31 278 LEU A CA 1
ATOM 2161 C C . LEU A 1 278 ? 3.906 -64.875 -16.297 1 91.31 278 LEU A C 1
ATOM 2163 O O . LEU A 1 278 ? 3.992 -65.875 -17.078 1 91.31 278 LEU A O 1
ATOM 2167 N N . GLU A 1 279 ? 4.902 -64.5 -15.523 1 91.38 279 GLU A N 1
ATOM 2168 C CA . GLU A 1 279 ? 6.168 -65.25 -15.508 1 91.38 279 GLU A CA 1
ATOM 2169 C C . GLU A 1 279 ? 5.98 -66.625 -15.008 1 91.38 279 GLU A C 1
ATOM 2171 O O . GLU A 1 279 ? 6.586 -67.562 -15.547 1 91.38 279 GLU A O 1
ATOM 2176 N N . ARG A 1 280 ? 5.09 -66.875 -14.07 1 87.88 280 ARG A N 1
ATOM 2177 C CA . ARG A 1 280 ? 4.785 -68.188 -13.555 1 87.88 280 ARG A CA 1
ATOM 2178 C C . ARG A 1 280 ? 4.055 -69.062 -14.602 1 87.88 280 ARG A C 1
ATOM 2180 O O . ARG A 1 280 ? 4.367 -70.188 -14.797 1 87.88 280 ARG A O 1
ATOM 2187 N N . LYS A 1 281 ? 3.188 -68.375 -15.328 1 85.31 281 LYS A N 1
ATOM 2188 C CA . LYS A 1 281 ? 2.434 -69.062 -16.375 1 85.31 281 LYS A 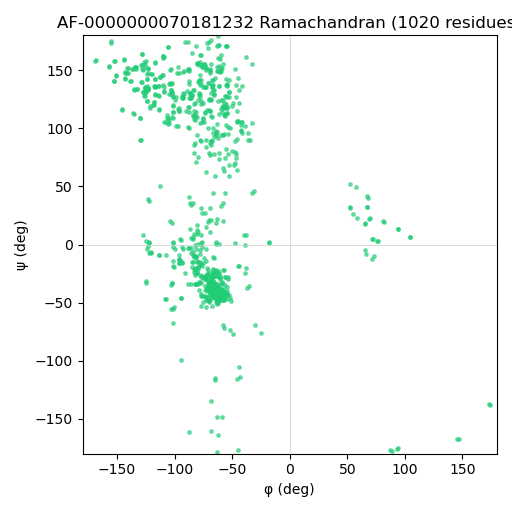CA 1
ATOM 2189 C C . LYS A 1 281 ? 3.336 -69.438 -17.531 1 85.31 281 LYS A C 1
ATOM 2191 O O . LYS A 1 281 ? 3.121 -70.438 -18.172 1 85.31 281 LYS A O 1
ATOM 2196 N N . PHE A 1 282 ? 4.305 -68.562 -17.75 1 85.88 282 PHE A N 1
ATOM 2197 C CA . PHE A 1 282 ? 5.246 -68.812 -18.828 1 85.88 282 PHE A CA 1
ATOM 2198 C C . PHE A 1 282 ? 6.035 -70.062 -18.609 1 85.88 282 PHE A C 1
ATOM 2200 O O . PHE A 1 282 ? 6.441 -70.75 -19.578 1 85.88 282 PHE A O 1
ATOM 2207 N N . GLU A 1 283 ? 6.195 -70.562 -17.359 1 85.94 283 GLU A N 1
ATOM 2208 C CA . GLU A 1 283 ? 6.977 -71.75 -17.031 1 85.94 283 GLU A CA 1
ATOM 2209 C C . GLU A 1 283 ? 6.102 -73 -17.016 1 85.94 283 GLU A C 1
ATOM 2211 O O . GLU A 1 283 ? 6.605 -74.125 -16.938 1 85.94 283 GLU A O 1
ATOM 2216 N N . GLU A 1 284 ? 4.828 -72.812 -17.203 1 84.25 284 GLU A N 1
ATOM 2217 C CA . GLU A 1 284 ? 3.904 -73.938 -17.188 1 84.25 284 GLU A CA 1
ATOM 2218 C C . GLU A 1 284 ? 3.99 -74.75 -18.469 1 84.25 284 GLU A C 1
ATOM 2220 O O . GLU A 1 284 ? 4.395 -74.25 -19.516 1 84.25 284 GLU A O 1
ATOM 2225 N N . PRO A 1 285 ? 3.668 -76.062 -18.391 1 84.94 285 PRO A N 1
ATOM 2226 C CA . PRO A 1 285 ? 3.652 -76.875 -19.609 1 84.94 285 PRO A CA 1
ATOM 2227 C C . PRO A 1 285 ? 2.639 -76.375 -20.641 1 84.94 285 PRO A C 1
ATOM 2229 O O . PRO A 1 285 ? 1.735 -75.625 -20.297 1 84.94 285 PRO A O 1
ATOM 2232 N N . ALA A 1 286 ? 2.748 -76.688 -21.828 1 81.75 286 ALA A N 1
ATOM 2233 C CA . ALA A 1 286 ? 2.029 -76.188 -22.984 1 81.75 286 ALA A CA 1
ATOM 2234 C C . ALA A 1 286 ? 0.52 -76.25 -22.781 1 81.75 286 ALA A C 1
ATOM 2236 O O . ALA A 1 286 ? -0.203 -75.312 -23.078 1 81.75 286 ALA A O 1
ATOM 2237 N N . HIS A 1 287 ? 0.081 -77.375 -22.281 1 81.56 287 HIS A N 1
ATOM 2238 C CA . HIS A 1 287 ? -1.358 -77.562 -22.125 1 81.56 287 HIS A CA 1
ATOM 2239 C C . HIS A 1 287 ? -1.932 -76.562 -21.094 1 81.56 287 HIS A C 1
ATOM 2241 O O . HIS A 1 287 ? -3.004 -76 -21.297 1 81.56 287 HIS A O 1
ATOM 2247 N N . GLU A 1 288 ? -1.212 -76.438 -19.984 1 82.81 288 GLU A N 1
ATOM 2248 C CA . GLU A 1 288 ? -1.656 -75.562 -18.922 1 82.81 288 GLU A CA 1
ATOM 2249 C C . GLU A 1 288 ? -1.507 -74.062 -19.328 1 82.81 288 GLU A C 1
ATOM 2251 O O . GLU A 1 288 ? -2.348 -73.25 -18.984 1 82.81 288 GLU A O 1
ATOM 2256 N N . PHE A 1 289 ? -0.492 -73.75 -20.078 1 87.31 289 PHE A N 1
ATOM 2257 C CA . PHE A 1 289 ? -0.197 -72.375 -20.531 1 87.31 289 PHE A CA 1
ATOM 2258 C C . PHE A 1 289 ? -1.3 -71.875 -21.453 1 87.31 289 PHE A C 1
ATOM 2260 O O . PHE A 1 289 ? -1.713 -70.75 -21.359 1 87.31 289 PHE A O 1
ATOM 2267 N N . LEU A 1 290 ? -1.833 -72.75 -22.266 1 86.88 290 LEU A N 1
ATOM 2268 C CA . LEU A 1 290 ? -2.764 -72.375 -23.312 1 86.88 290 LEU A CA 1
ATOM 2269 C C . LEU A 1 290 ? -4.188 -72.25 -22.781 1 86.88 290 LEU A C 1
ATOM 2271 O O . LEU A 1 290 ? -5.059 -71.625 -23.406 1 86.88 290 LEU A O 1
ATOM 2275 N N . LYS A 1 291 ? -4.516 -72.938 -21.641 1 79.94 291 LYS A N 1
ATOM 2276 C CA . LYS A 1 291 ? -5.867 -72.938 -21.094 1 79.94 291 LYS A CA 1
ATOM 2277 C C . LYS A 1 291 ? -6.422 -71.562 -20.891 1 79.94 291 LYS A C 1
ATOM 2279 O O . LYS A 1 291 ? -7.566 -71.25 -21.25 1 79.94 291 LYS A O 1
ATOM 2284 N N . ASP A 1 292 ? -5.754 -70.5 -20.359 1 81.12 292 ASP A N 1
ATOM 2285 C CA . ASP A 1 292 ? -6.289 -69.188 -20.047 1 81.12 292 ASP A CA 1
ATOM 2286 C C . ASP A 1 292 ? -5.508 -68.125 -20.781 1 81.12 292 ASP A C 1
ATOM 2288 O O . ASP A 1 292 ? -5.328 -67 -20.266 1 81.12 292 ASP A O 1
ATOM 2292 N N . ILE A 1 293 ? -5.156 -68.438 -22 1 84.81 293 ILE A N 1
ATOM 2293 C CA . ILE A 1 293 ? -4.301 -67.5 -22.719 1 84.81 293 ILE A CA 1
ATOM 2294 C C . ILE A 1 293 ? -5.137 -66.375 -23.234 1 84.81 293 ILE A C 1
ATOM 2296 O O . ILE A 1 293 ? -4.645 -65.188 -23.328 1 84.81 293 ILE A O 1
ATOM 2300 N N . LYS A 1 294 ? -6.383 -66.625 -23.578 1 84.06 294 LYS A N 1
ATOM 2301 C CA . LYS A 1 294 ? -7.266 -65.562 -24.047 1 84.06 294 LYS A CA 1
ATOM 2302 C C . LYS A 1 294 ? -7.473 -64.5 -22.984 1 84.06 294 LYS A C 1
ATOM 2304 O O . LYS A 1 294 ? -7.398 -63.281 -23.266 1 84.06 294 LYS A O 1
ATOM 2309 N N . GLY A 1 295 ? -7.73 -64.938 -21.766 1 85.38 295 GLY A N 1
ATOM 2310 C CA . GLY A 1 295 ? -7.926 -64 -20.656 1 85.38 295 GLY A CA 1
ATOM 2311 C C . GLY A 1 295 ? -6.684 -63.219 -20.328 1 85.38 295 GLY A C 1
ATOM 2312 O O . GLY A 1 295 ? -6.766 -62 -20.078 1 85.38 295 GLY A O 1
ATOM 2313 N N . VAL A 1 296 ? -5.59 -63.875 -20.344 1 87.38 296 VAL A N 1
ATOM 2314 C CA . VAL A 1 296 ? -4.32 -63.25 -20.031 1 87.38 296 VAL A CA 1
ATOM 2315 C C . VAL A 1 296 ? -3.992 -62.188 -21.078 1 87.38 296 VAL A C 1
ATOM 2317 O O . VAL A 1 296 ? -3.572 -61.094 -20.75 1 87.38 296 VAL A O 1
ATOM 2320 N N . THR A 1 297 ? -4.207 -62.531 -22.359 1 87 297 THR A N 1
ATOM 2321 C CA . THR A 1 297 ? -3.912 -61.594 -23.438 1 87 297 THR A CA 1
ATOM 2322 C C . THR A 1 297 ? -4.836 -60.375 -23.375 1 87 297 THR A C 1
ATOM 2324 O O . THR A 1 297 ? -4.41 -59.25 -23.641 1 87 297 THR A O 1
ATOM 2327 N N . ALA A 1 298 ? -6.094 -60.594 -23 1 88.25 298 ALA A N 1
ATOM 2328 C CA . ALA A 1 298 ? -7.047 -59.5 -22.875 1 88.25 298 ALA A CA 1
ATOM 2329 C C . ALA A 1 298 ? -6.648 -58.531 -21.75 1 88.25 298 ALA A C 1
ATOM 2331 O O . ALA A 1 298 ? -6.723 -57.312 -21.906 1 88.25 298 ALA A O 1
ATOM 2332 N N . ARG A 1 299 ? -6.246 -59.031 -20.672 1 89.31 299 ARG A N 1
ATOM 2333 C CA . ARG A 1 299 ? -5.812 -58.219 -19.531 1 89.31 299 ARG A CA 1
ATOM 2334 C C . ARG A 1 299 ? -4.566 -57.438 -19.875 1 89.31 299 ARG A C 1
ATOM 2336 O O . ARG A 1 299 ? -4.441 -56.25 -19.484 1 89.31 299 ARG A O 1
ATOM 2343 N N . CYS A 1 300 ? -3.666 -58 -20.562 1 89.81 300 CYS A N 1
ATOM 2344 C CA . CYS A 1 300 ? -2.451 -57.312 -20.984 1 89.81 300 CYS A CA 1
ATOM 2345 C C . CYS A 1 300 ? -2.783 -56.125 -21.875 1 89.81 300 CYS A C 1
ATOM 2347 O O . CYS A 1 300 ? -2.281 -55.031 -21.656 1 89.81 300 CYS A O 1
ATOM 2349 N N . LYS A 1 301 ? -3.668 -56.344 -22.844 1 88.25 301 LYS A N 1
ATOM 2350 C CA . LYS A 1 301 ? -4.043 -55.281 -23.766 1 88.25 301 LYS A CA 1
ATOM 2351 C C . LYS A 1 301 ? -4.75 -54.156 -23.031 1 88.25 301 LYS A C 1
ATOM 2353 O O . LYS A 1 301 ? -4.516 -52.969 -23.312 1 88.25 301 LYS A O 1
ATOM 2358 N N . GLU A 1 302 ? -5.559 -54.469 -22.047 1 87.81 302 GLU A N 1
ATOM 2359 C CA . GLU A 1 302 ? -6.266 -53.469 -21.266 1 87.81 302 GLU A CA 1
ATOM 2360 C C . GLU A 1 302 ? -5.289 -52.594 -20.469 1 87.81 302 GLU A C 1
ATOM 2362 O O . GLU A 1 302 ? -5.461 -51.375 -20.406 1 87.81 302 GLU A O 1
ATOM 2367 N N . LEU A 1 303 ? -4.312 -53.188 -19.891 1 87.44 303 LEU A N 1
ATOM 2368 C CA . LEU A 1 303 ? -3.332 -52.469 -19.094 1 87.44 303 LEU A CA 1
ATOM 2369 C C . LEU A 1 303 ? -2.459 -51.594 -19.969 1 87.44 303 LEU A C 1
ATOM 2371 O O . LEU A 1 303 ? -2.086 -50.469 -19.578 1 87.44 303 LEU A O 1
ATOM 2375 N N . LEU A 1 304 ? -2.168 -52.031 -21.141 1 86.5 304 LEU A N 1
ATOM 2376 C CA . LEU A 1 304 ? -1.27 -51.312 -22.047 1 86.5 304 LEU A CA 1
ATOM 2377 C C . LEU A 1 304 ? -2.004 -50.188 -22.75 1 86.5 304 LEU A C 1
ATOM 2379 O O . LEU A 1 304 ? -1.386 -49.188 -23.172 1 86.5 304 LEU A O 1
ATOM 2383 N N . ASP A 1 305 ? -3.309 -50.25 -22.906 1 82.94 305 ASP A N 1
ATOM 2384 C CA . ASP A 1 305 ? -4.102 -49.25 -23.594 1 82.94 305 ASP A CA 1
ATOM 2385 C C . ASP A 1 305 ? -4.418 -48.062 -22.688 1 82.94 305 ASP A C 1
ATOM 2387 O O . ASP A 1 305 ? -4.887 -47 -23.156 1 82.94 305 ASP A O 1
ATOM 2391 N N . GLN A 1 306 ? -4.133 -48.219 -21.516 1 78.81 306 GLN A N 1
ATOM 2392 C CA . GLN A 1 306 ? -4.402 -47.094 -20.609 1 78.81 306 GLN A CA 1
ATOM 2393 C C . GLN A 1 306 ? -3.471 -45.906 -20.906 1 78.81 306 GLN A C 1
ATOM 2395 O O . GLN A 1 306 ? -2.277 -46.094 -21.156 1 78.81 306 GLN A O 1
ATOM 2400 N N . PRO A 1 307 ? -4.059 -44.688 -21.156 1 72.38 307 PRO A N 1
ATOM 2401 C CA . PRO A 1 307 ? -3.246 -43.531 -21.484 1 72.38 307 PRO A CA 1
ATOM 2402 C C . PRO A 1 307 ? -2.172 -43.25 -20.422 1 72.38 307 PRO A C 1
ATOM 2404 O O . PRO A 1 307 ? -2.365 -43.562 -19.25 1 72.38 307 PRO A O 1
ATOM 2407 N N . PRO A 1 308 ? -1.005 -42.812 -21.094 1 61.16 308 PRO A N 1
ATOM 2408 C CA . PRO A 1 308 ? 0.091 -42.5 -20.172 1 61.16 308 PRO A CA 1
ATOM 2409 C C . PRO A 1 308 ? -0.29 -41.469 -19.125 1 61.16 308 PRO A C 1
ATOM 2411 O O . PRO A 1 308 ? -1.133 -40.594 -19.391 1 61.16 308 PRO A O 1
ATOM 2414 N N . GLU A 1 309 ? -0.242 -41.781 -17.844 1 60.84 309 GLU A N 1
ATOM 2415 C CA . GLU A 1 309 ? -0.521 -40.938 -16.672 1 60.84 309 GLU A CA 1
ATOM 2416 C C . GLU A 1 309 ? 0.026 -39.531 -16.859 1 60.84 309 GLU A C 1
ATOM 2418 O O . GLU A 1 309 ? -0.018 -38.719 -15.938 1 60.84 309 GLU A O 1
ATOM 2423 N N . GLY A 1 310 ? 0.536 -39.094 -18.031 1 54.53 310 GLY A N 1
ATOM 2424 C CA . GLY A 1 310 ? 1.234 -37.844 -18.203 1 54.53 310 GLY A CA 1
ATOM 2425 C C . GLY A 1 310 ? 0.342 -36.625 -18 1 54.53 310 GLY A C 1
ATOM 2426 O O . GLY A 1 310 ? 0.778 -35.5 -18.172 1 54.53 310 GLY A O 1
ATOM 2427 N N . GLN A 1 311 ? -0.998 -36.844 -17.906 1 55.81 311 GLN A N 1
ATOM 2428 C CA . GLN A 1 311 ? -1.803 -35.625 -17.922 1 55.81 311 GLN A CA 1
ATOM 2429 C C . GLN A 1 311 ? -1.581 -34.812 -16.656 1 55.81 311 GLN A C 1
ATOM 2431 O O . GLN A 1 311 ? -1.517 -35.344 -15.555 1 55.81 311 GLN A O 1
ATOM 2436 N N . PHE A 1 312 ? -0.889 -33.625 -16.875 1 58.88 312 PHE A N 1
ATOM 2437 C CA . PHE A 1 312 ? -0.527 -32.625 -15.891 1 58.88 312 PHE A CA 1
ATOM 2438 C C . PHE A 1 312 ? -1.676 -32.375 -14.922 1 58.88 312 PHE A C 1
ATOM 2440 O O . PHE A 1 312 ? -2.723 -31.859 -15.312 1 58.88 312 PHE A O 1
ATOM 2447 N N . PRO A 1 313 ? -1.613 -33.062 -13.688 1 68.62 313 PRO A N 1
ATOM 2448 C CA . PRO A 1 313 ? -2.678 -32.938 -12.688 1 68.62 313 PRO A CA 1
ATOM 2449 C C . PRO A 1 313 ? -2.971 -31.469 -12.352 1 68.62 313 PRO A C 1
ATOM 2451 O O . PRO A 1 313 ? -2.078 -30.625 -12.438 1 68.62 313 PRO A O 1
ATOM 2454 N N . PRO A 1 314 ? -4.211 -31.031 -12.344 1 76.38 314 PRO A N 1
ATOM 2455 C CA . PRO A 1 314 ? -4.688 -29.672 -12.055 1 76.38 314 PRO A CA 1
ATOM 2456 C C . PRO A 1 314 ? -4.012 -29.062 -10.828 1 76.38 314 PRO A C 1
ATOM 2458 O O . PRO A 1 314 ? -3.93 -27.844 -10.711 1 76.38 314 PRO A O 1
ATOM 2461 N N . PHE A 1 315 ? -3.406 -29.969 -9.992 1 87.5 315 PHE A N 1
ATOM 2462 C CA . PHE A 1 315 ? -2.891 -29.391 -8.758 1 87.5 315 PHE A CA 1
ATOM 2463 C C . PHE A 1 315 ? -1.594 -28.625 -9.016 1 87.5 315 PHE A C 1
ATOM 2465 O O . PHE A 1 315 ? -1.192 -27.797 -8.211 1 87.5 315 PHE A O 1
ATOM 2472 N N . LYS A 1 316 ? -0.987 -28.953 -10.195 1 85.56 316 LYS A N 1
ATOM 2473 C CA . LYS A 1 316 ? 0.268 -28.266 -10.492 1 85.56 316 LYS A CA 1
ATOM 2474 C C . LYS A 1 316 ? 0.043 -26.766 -10.688 1 85.56 316 LYS A C 1
ATOM 2476 O O . LYS A 1 316 ? 0.809 -25.938 -10.172 1 85.56 316 LYS A O 1
ATOM 2481 N N . GLU A 1 317 ? -0.973 -26.422 -11.391 1 84.12 317 GLU A N 1
ATOM 2482 C CA . GLU A 1 317 ? -1.295 -25.016 -11.609 1 84.12 317 GLU A CA 1
ATOM 2483 C C . GLU A 1 317 ? -1.725 -24.344 -10.305 1 84.12 317 GLU A C 1
ATOM 2485 O O . GLU A 1 317 ? -1.402 -23.188 -10.062 1 84.12 317 GLU A O 1
ATOM 2490 N N . LYS A 1 318 ? -2.416 -25.109 -9.562 1 88.19 318 LYS A N 1
ATOM 2491 C CA . LYS A 1 318 ? -2.861 -24.562 -8.281 1 88.19 318 LYS A CA 1
ATOM 2492 C C . LYS A 1 318 ? -1.679 -24.312 -7.352 1 88.19 318 LYS A C 1
ATOM 2494 O O . LYS A 1 318 ? -1.718 -23.406 -6.523 1 88.19 318 LYS A O 1
ATOM 2499 N N . MET A 1 319 ? -0.695 -25.109 -7.492 1 90.69 319 MET A N 1
ATOM 2500 C CA . MET A 1 319 ? 0.517 -24.906 -6.703 1 90.69 319 MET A CA 1
ATOM 2501 C C . MET A 1 319 ? 1.2 -23.594 -7.086 1 90.69 319 MET A C 1
ATOM 2503 O O . MET A 1 319 ? 1.737 -22.906 -6.223 1 90.69 319 MET A O 1
ATOM 2507 N N . TRP A 1 320 ? 1.148 -23.297 -8.375 1 88.94 320 TRP A N 1
ATOM 2508 C CA . TRP A 1 320 ? 1.682 -22.016 -8.828 1 88.94 320 TRP A CA 1
ATOM 2509 C C . TRP A 1 320 ? 0.909 -20.844 -8.211 1 88.94 320 TRP A C 1
ATOM 2511 O O . TRP A 1 320 ? 1.506 -19.875 -7.754 1 88.94 320 TRP A O 1
ATOM 2521 N N . ASP A 1 321 ? -0.387 -20.984 -8.195 1 86.56 321 ASP A N 1
ATOM 2522 C CA . ASP A 1 321 ? -1.237 -19.953 -7.617 1 86.56 321 ASP A CA 1
ATOM 2523 C C . ASP A 1 321 ? -0.888 -19.703 -6.148 1 86.56 321 ASP A C 1
ATOM 2525 O O . ASP A 1 321 ? -0.843 -18.562 -5.699 1 86.56 321 ASP A O 1
ATOM 2529 N N . LEU A 1 322 ? -0.647 -20.781 -5.488 1 89.44 322 LEU A N 1
ATOM 2530 C CA . LEU A 1 322 ? -0.309 -20.703 -4.07 1 89.44 322 LEU A CA 1
ATOM 2531 C C . LEU A 1 322 ? 0.99 -19.922 -3.867 1 89.44 322 LEU A C 1
ATOM 2533 O O . LEU A 1 322 ? 1.058 -19.031 -3.021 1 89.44 322 LEU A O 1
ATOM 2537 N N . ALA A 1 323 ? 1.936 -20.266 -4.598 1 88.38 323 ALA A N 1
ATOM 2538 C CA . ALA A 1 323 ? 3.248 -19.625 -4.477 1 88.38 323 ALA A CA 1
ATOM 2539 C C . ALA A 1 323 ? 3.178 -18.141 -4.82 1 88.38 323 ALA A C 1
ATOM 2541 O O . ALA A 1 323 ? 3.783 -17.312 -4.141 1 88.38 323 ALA A O 1
ATOM 2542 N N . LEU A 1 324 ? 2.443 -17.828 -5.832 1 86.88 324 LEU A N 1
ATOM 2543 C CA . LEU A 1 324 ? 2.371 -16.453 -6.305 1 86.88 324 LEU A CA 1
ATOM 2544 C C . LEU A 1 324 ? 1.553 -15.594 -5.348 1 86.88 324 LEU A C 1
ATOM 2546 O O . LEU A 1 324 ? 1.887 -14.43 -5.113 1 86.88 324 LEU A O 1
ATOM 2550 N N . ARG A 1 325 ? 0.484 -16.141 -4.82 1 86.62 325 ARG A N 1
ATOM 2551 C CA . ARG A 1 325 ? -0.368 -15.391 -3.908 1 86.62 325 ARG A CA 1
ATOM 2552 C C . ARG A 1 325 ? 0.401 -14.969 -2.658 1 86.62 325 ARG A C 1
ATOM 2554 O O . ARG A 1 325 ? 0.251 -13.844 -2.176 1 86.62 325 ARG A O 1
ATOM 2561 N N . SER A 1 326 ? 1.137 -15.914 -2.123 1 86.44 326 SER A N 1
ATOM 2562 C CA . SER A 1 326 ? 1.927 -15.609 -0.935 1 86.44 326 SER A CA 1
ATOM 2563 C C . SER A 1 326 ? 2.93 -14.492 -1.207 1 86.44 326 SER A C 1
ATOM 2565 O O . SER A 1 326 ? 3.166 -13.641 -0.349 1 86.44 326 SER A O 1
ATOM 2567 N N . LEU A 1 327 ? 3.48 -14.562 -2.318 1 87 327 LEU A N 1
ATOM 2568 C CA . LEU A 1 327 ? 4.445 -13.539 -2.705 1 87 327 LEU A CA 1
ATOM 2569 C C . LEU A 1 327 ? 3.766 -12.18 -2.867 1 87 327 LEU A C 1
ATOM 2571 O O . LEU A 1 327 ? 4.312 -11.156 -2.463 1 87 327 LEU A O 1
ATOM 2575 N N . PHE A 1 328 ? 2.594 -12.203 -3.439 1 87.44 328 PHE A N 1
ATOM 2576 C CA . PHE A 1 328 ? 1.833 -10.969 -3.604 1 87.44 328 PHE A CA 1
ATOM 2577 C C . PHE A 1 328 ? 1.535 -10.336 -2.25 1 87.44 328 PHE A C 1
ATOM 2579 O O . PHE A 1 328 ? 1.689 -9.125 -2.08 1 87.44 328 PHE A O 1
ATOM 2586 N N . VAL A 1 329 ? 1.078 -11.148 -1.4 1 86.56 329 VAL A N 1
ATOM 2587 C CA . VAL A 1 329 ? 0.748 -10.648 -0.07 1 86.56 329 VAL A CA 1
ATOM 2588 C C . VAL A 1 329 ? 1.996 -10.062 0.586 1 86.56 329 VAL A C 1
ATOM 2590 O O . VAL A 1 329 ? 1.953 -8.961 1.148 1 86.56 329 VAL A O 1
ATOM 2593 N N . ALA A 1 330 ? 3.076 -10.75 0.489 1 87.75 330 ALA A N 1
ATOM 2594 C CA . ALA A 1 330 ? 4.332 -10.297 1.083 1 87.75 330 ALA A CA 1
ATOM 2595 C C . ALA A 1 330 ? 4.777 -8.969 0.473 1 87.75 330 ALA A C 1
ATOM 2597 O O . ALA A 1 330 ? 5.215 -8.07 1.188 1 87.75 330 ALA A O 1
ATOM 2598 N N . ASN A 1 331 ? 4.664 -8.898 -0.806 1 86.44 331 ASN A N 1
ATOM 2599 C CA . ASN A 1 331 ? 5.062 -7.676 -1.5 1 86.44 331 ASN A CA 1
ATOM 2600 C C . ASN A 1 331 ? 4.172 -6.5 -1.116 1 86.44 331 ASN A C 1
ATOM 2602 O O . ASN A 1 331 ? 4.656 -5.375 -0.954 1 86.44 331 ASN A O 1
ATOM 2606 N N . THR A 1 332 ? 2.91 -6.766 -1.046 1 86.5 332 THR A N 1
ATOM 2607 C CA . THR A 1 332 ? 1.964 -5.727 -0.659 1 86.5 332 THR A CA 1
ATOM 2608 C C . THR A 1 332 ? 2.268 -5.215 0.746 1 86.5 332 THR A C 1
ATOM 2610 O O . THR A 1 332 ? 2.268 -4.004 0.984 1 86.5 332 THR A O 1
ATOM 2613 N N . LEU A 1 333 ? 2.539 -6.105 1.638 1 88.69 333 LEU A N 1
ATOM 2614 C CA . LEU A 1 333 ? 2.863 -5.727 3.01 1 88.69 333 LEU A CA 1
ATOM 2615 C C . LEU A 1 333 ? 4.176 -4.953 3.062 1 88.69 333 LEU A C 1
ATOM 2617 O O . LEU A 1 333 ? 4.297 -3.979 3.809 1 88.69 333 LEU A O 1
ATOM 2621 N N . LYS A 1 334 ? 5.113 -5.352 2.307 1 87.88 334 LYS A N 1
ATOM 2622 C CA . LYS A 1 334 ? 6.402 -4.664 2.254 1 87.88 334 LYS A CA 1
ATOM 2623 C C . LYS A 1 334 ? 6.238 -3.238 1.738 1 87.88 334 LYS A C 1
ATOM 2625 O O . LYS A 1 334 ? 6.82 -2.303 2.293 1 87.88 334 LYS A O 1
ATOM 2630 N N . ARG A 1 335 ? 5.52 -3.092 0.732 1 83.88 335 ARG A N 1
ATOM 2631 C CA . ARG A 1 335 ? 5.27 -1.764 0.184 1 83.88 335 ARG A CA 1
ATOM 2632 C C . ARG A 1 335 ? 4.602 -0.863 1.216 1 83.88 335 ARG A C 1
ATOM 2634 O O . ARG A 1 335 ? 4.926 0.322 1.317 1 83.88 335 ARG A O 1
ATOM 2641 N N . CYS A 1 336 ? 3.648 -1.462 1.865 1 87.19 336 CYS A N 1
ATOM 2642 C CA . CYS A 1 336 ? 2.955 -0.714 2.908 1 87.19 336 CYS A CA 1
ATOM 2643 C C . CYS A 1 336 ? 3.924 -0.287 4.008 1 87.19 336 CYS A C 1
ATOM 2645 O O . CYS A 1 336 ? 3.912 0.868 4.434 1 87.19 336 CYS A O 1
ATOM 2647 N N . ARG A 1 337 ? 4.723 -1.139 4.402 1 86.75 337 ARG A N 1
ATOM 2648 C CA . ARG A 1 337 ? 5.711 -0.863 5.441 1 86.75 337 ARG A CA 1
ATOM 2649 C C . ARG A 1 337 ? 6.66 0.252 5.012 1 86.75 337 ARG A C 1
ATOM 2651 O O . ARG A 1 337 ? 6.957 1.156 5.797 1 86.75 337 ARG A O 1
ATOM 2658 N N . ASP A 1 338 ? 7.082 0.173 3.812 1 84.06 338 ASP A N 1
ATOM 2659 C CA . ASP A 1 338 ? 8.055 1.141 3.309 1 84.06 338 ASP A CA 1
ATOM 2660 C C . ASP A 1 338 ? 7.41 2.512 3.115 1 84.06 338 ASP A C 1
ATOM 2662 O O . ASP A 1 338 ? 8.102 3.535 3.133 1 84.06 338 ASP A O 1
ATOM 2666 N N . ALA A 1 339 ? 6.145 2.551 2.906 1 80.56 339 ALA A N 1
ATOM 2667 C CA . ALA A 1 339 ? 5.438 3.805 2.662 1 80.56 339 ALA A CA 1
ATOM 2668 C C . ALA A 1 339 ? 5.168 4.547 3.967 1 80.56 339 ALA A C 1
ATOM 2670 O O . ALA A 1 339 ? 4.957 5.762 3.967 1 80.56 339 ALA A O 1
ATOM 2671 N N . LEU A 1 340 ? 5.191 3.955 5.121 1 80.31 340 LEU A N 1
ATOM 2672 C CA . LEU A 1 340 ? 4.715 4.512 6.383 1 80.31 340 LEU A CA 1
ATOM 2673 C C . LEU A 1 340 ? 5.719 5.504 6.953 1 80.31 340 LEU A C 1
ATOM 2675 O O . LEU A 1 340 ? 5.344 6.598 7.383 1 80.31 340 LEU A O 1
ATOM 2679 N N . PRO A 1 341 ? 7.051 5.223 6.973 1 64.25 341 PRO A N 1
ATOM 2680 C CA . PRO A 1 341 ? 7.984 6.195 7.543 1 64.25 341 PRO A CA 1
ATOM 2681 C C . PRO A 1 341 ? 8.07 7.48 6.723 1 64.25 341 PRO A C 1
ATOM 2683 O O . PRO A 1 341 ? 8.5 8.516 7.234 1 64.25 341 PRO A O 1
ATOM 2686 N N . LEU A 1 342 ? 7.805 7.559 5.41 1 58.06 342 LEU A N 1
ATOM 2687 C CA . LEU A 1 342 ? 8.016 8.672 4.488 1 58.06 342 LEU A CA 1
ATOM 2688 C C . LEU A 1 342 ? 6.957 9.75 4.688 1 58.06 342 LEU A C 1
ATOM 2690 O O . LEU A 1 342 ? 6.984 10.781 4.016 1 58.06 342 LEU A O 1
ATOM 2694 N N . VAL A 1 343 ? 5.973 9.602 5.578 1 58.56 343 VAL A N 1
ATOM 2695 C CA . VAL A 1 343 ? 4.793 10.453 5.715 1 58.56 343 VAL A CA 1
ATOM 2696 C C . VAL A 1 343 ? 5.215 11.867 6.109 1 58.56 343 VAL A C 1
ATOM 2698 O O . VAL A 1 343 ? 4.414 12.805 6.043 1 58.56 343 VAL A O 1
ATOM 2701 N N . SER A 1 344 ? 6.559 12.18 6.234 1 60.12 344 SER A N 1
ATOM 2702 C CA . SER A 1 344 ? 6.84 13.336 7.082 1 60.12 344 SER A CA 1
ATOM 2703 C C . SER A 1 344 ? 6.762 14.633 6.293 1 60.12 344 SER A C 1
ATOM 2705 O O . SER A 1 344 ? 6.766 15.719 6.871 1 60.12 344 SER A O 1
ATOM 2707 N N . VAL A 1 345 ? 6.602 14.648 4.938 1 64.56 345 VAL A N 1
ATOM 2708 C CA . VAL A 1 345 ? 6.914 16.031 4.594 1 64.56 345 VAL A CA 1
ATOM 2709 C C . VAL A 1 345 ? 5.797 16.609 3.734 1 64.56 345 VAL A C 1
ATOM 2711 O O . VAL A 1 345 ? 5.613 16.203 2.584 1 64.56 345 VAL A O 1
ATOM 2714 N N . VAL A 1 346 ? 4.82 17.203 4.414 1 81.75 346 VAL A N 1
ATOM 2715 C CA . VAL A 1 346 ? 3.826 17.969 3.664 1 81.75 346 VAL A CA 1
ATOM 2716 C C . VAL A 1 346 ? 4.324 19.391 3.451 1 81.75 346 VAL A C 1
ATOM 2718 O O . VAL A 1 346 ? 4.758 20.062 4.398 1 81.75 346 VAL A O 1
ATOM 2721 N N . GLU A 1 347 ? 4.348 19.828 2.205 1 85.19 347 GLU A N 1
ATOM 2722 C CA . GLU A 1 347 ? 4.785 21.172 1.874 1 85.19 347 GLU A CA 1
ATOM 2723 C C . GLU A 1 347 ? 3.607 22.141 1.835 1 85.19 347 GLU A C 1
ATOM 2725 O O . GLU A 1 347 ? 2.59 21.859 1.199 1 85.19 347 GLU A O 1
ATOM 2730 N N . ARG A 1 348 ? 3.818 23.172 2.514 1 88.81 348 ARG A N 1
ATOM 2731 C CA . ARG A 1 348 ? 2.848 24.266 2.377 1 88.81 348 ARG A CA 1
ATOM 2732 C C . ARG A 1 348 ? 3.01 24.969 1.039 1 88.81 348 ARG A C 1
ATOM 2734 O O . ARG A 1 348 ? 4.016 25.641 0.807 1 88.81 348 ARG A O 1
ATOM 2741 N N . ALA A 1 349 ? 2.016 24.828 0.225 1 92.62 349 ALA A N 1
ATOM 2742 C CA . ALA A 1 349 ? 2.111 25.344 -1.14 1 92.62 349 ALA A CA 1
ATOM 2743 C C . ALA A 1 349 ? 1.768 26.828 -1.19 1 92.62 349 ALA A C 1
ATOM 2745 O O . ALA A 1 349 ? 0.854 27.297 -0.499 1 92.62 349 ALA A O 1
ATOM 2746 N N . ASN A 1 350 ? 2.588 27.578 -1.862 1 92.81 350 ASN A N 1
ATOM 2747 C CA . ASN A 1 350 ? 2.254 28.969 -2.162 1 92.81 350 ASN A CA 1
ATOM 2748 C C . ASN A 1 350 ? 1.36 29.078 -3.395 1 92.81 350 ASN A C 1
ATOM 2750 O O . ASN A 1 350 ? 1.843 29.359 -4.492 1 92.81 350 ASN A O 1
ATOM 2754 N N . VAL A 1 351 ? 0.103 28.953 -3.174 1 95.81 351 VAL A N 1
ATOM 2755 C CA . VAL A 1 351 ? -0.868 28.922 -4.262 1 95.81 351 VAL A CA 1
ATOM 2756 C C . VAL A 1 351 ? -1.266 30.344 -4.652 1 95.81 351 VAL A C 1
ATOM 2758 O O . VAL A 1 351 ? -1.575 31.172 -3.789 1 95.81 351 VAL A O 1
ATOM 2761 N N . THR A 1 352 ? -1.152 30.641 -5.914 1 96.69 352 THR A N 1
ATOM 2762 C CA . THR A 1 352 ? -1.649 31.891 -6.484 1 96.69 352 THR A CA 1
ATOM 2763 C C . THR A 1 352 ? -2.619 31.609 -7.629 1 96.69 352 THR A C 1
ATOM 2765 O O . THR A 1 352 ? -2.434 30.656 -8.391 1 96.69 352 THR A O 1
ATOM 2768 N N . MET A 1 353 ? -3.58 32.469 -7.762 1 96.56 353 MET A N 1
ATOM 2769 C CA . MET A 1 353 ? -4.602 32.25 -8.781 1 96.56 353 MET A CA 1
ATOM 2770 C C . MET A 1 353 ? -4.18 32.844 -10.117 1 96.56 353 MET A C 1
ATOM 2772 O O . MET A 1 353 ? -3.48 33.844 -10.156 1 96.56 353 MET A O 1
ATOM 2776 N N . ASP A 1 354 ? -4.637 32.281 -11.133 1 95.12 354 ASP A N 1
ATOM 2777 C CA . ASP A 1 354 ? -4.277 32.688 -12.492 1 95.12 354 ASP A CA 1
ATOM 2778 C C . ASP A 1 354 ? -5.379 33.531 -13.125 1 95.12 354 ASP A C 1
ATOM 2780 O O . ASP A 1 354 ? -6.453 33.031 -13.453 1 95.12 354 ASP A O 1
ATOM 2784 N N . ARG A 1 355 ? -5.059 34.719 -13.477 1 92.5 355 ARG A N 1
ATOM 2785 C CA . ARG A 1 355 ? -6.012 35.656 -14.055 1 92.5 355 ARG A CA 1
ATOM 2786 C C . ARG A 1 355 ? -6.484 35.188 -15.43 1 92.5 355 ARG A C 1
ATOM 2788 O O . ARG A 1 355 ? -7.621 35.438 -15.828 1 92.5 355 ARG A O 1
ATOM 2795 N N . LEU A 1 356 ? -5.688 34.469 -16.109 1 92.38 356 LEU A N 1
ATOM 2796 C CA . LEU A 1 356 ? -5.988 34.062 -17.469 1 92.38 356 LEU A CA 1
ATOM 2797 C C . LEU A 1 356 ? -7.105 33 -17.469 1 92.38 356 LEU A C 1
ATOM 2799 O O . LEU A 1 356 ? -7.785 32.844 -18.484 1 92.38 356 LEU A O 1
ATOM 2803 N N . THR A 1 357 ? -7.312 32.344 -16.344 1 95.06 357 THR A N 1
ATOM 2804 C CA . THR A 1 357 ? -8.305 31.266 -16.312 1 95.06 357 THR A CA 1
ATOM 2805 C C . THR A 1 357 ? -9.602 31.75 -15.664 1 95.06 357 THR A C 1
ATOM 2807 O O . THR A 1 357 ? -10.594 31.031 -15.625 1 95.06 357 THR A O 1
ATOM 2810 N N . ALA A 1 358 ? -9.633 32.938 -15.219 1 94 358 ALA A N 1
ATOM 2811 C CA . ALA A 1 358 ? -10.734 33.438 -14.406 1 94 358 ALA A CA 1
ATOM 2812 C C . ALA A 1 358 ? -11.969 33.719 -15.258 1 94 358 ALA A C 1
ATOM 2814 O O . ALA A 1 358 ? -11.867 34.25 -16.375 1 94 358 ALA A O 1
ATOM 2815 N N . HIS A 1 359 ? -13.094 33.281 -14.727 1 93.19 359 HIS A N 1
ATOM 2816 C CA . HIS A 1 359 ? -14.367 33.688 -15.297 1 93.19 359 HIS A CA 1
ATOM 2817 C C . HIS A 1 359 ? -14.508 35.219 -15.266 1 93.19 359 HIS A C 1
ATOM 2819 O O . HIS A 1 359 ? -14.031 35.875 -14.344 1 93.19 359 HIS A O 1
ATOM 2825 N N . PRO A 1 360 ? -15.219 35.781 -16.141 1 90.25 360 PRO A N 1
ATOM 2826 C CA . PRO A 1 360 ? -15.312 37.219 -16.266 1 90.25 360 PRO A CA 1
ATOM 2827 C C . PRO A 1 360 ? -15.953 37.875 -15.047 1 90.25 360 PRO A C 1
ATOM 2829 O O . PRO A 1 360 ? -15.695 39.062 -14.766 1 90.25 360 PRO A O 1
ATOM 2832 N N . HIS A 1 361 ? -16.719 37.156 -14.297 1 91.19 361 HIS A N 1
ATOM 2833 C CA . HIS A 1 361 ? -17.391 37.75 -13.141 1 91.19 361 HIS A CA 1
ATOM 2834 C C . HIS A 1 361 ? -16.516 37.688 -11.898 1 91.19 361 HIS A C 1
ATOM 2836 O O . HIS A 1 361 ? -16.891 38.188 -10.844 1 91.19 361 HIS A O 1
ATOM 2842 N N . LEU A 1 362 ? -15.398 37.094 -12.047 1 93.06 362 LEU A N 1
ATOM 2843 C CA . LEU A 1 362 ? -14.516 36.969 -10.898 1 93.06 362 LEU A CA 1
ATOM 2844 C C . LEU A 1 362 ? -13.391 38 -10.961 1 93.06 362 LEU A C 1
ATOM 2846 O O . LEU A 1 362 ? -12.695 38.125 -11.977 1 93.06 362 LEU A O 1
ATOM 2850 N N . LEU A 1 363 ? -13.25 38.75 -9.891 1 92.06 363 LEU A N 1
ATOM 2851 C CA . LEU A 1 363 ? -12.203 39.75 -9.766 1 92.06 363 LEU A CA 1
ATOM 2852 C C . LEU A 1 363 ? -11.078 39.25 -8.867 1 92.06 363 LEU A C 1
ATOM 2854 O O . LEU A 1 363 ? -11.32 38.812 -7.746 1 92.06 363 LEU A O 1
ATOM 2858 N N . LEU A 1 364 ? -9.938 39.375 -9.398 1 93.25 364 LEU A N 1
ATOM 2859 C CA . LEU A 1 364 ? -8.758 38.906 -8.672 1 93.25 364 LEU A CA 1
ATOM 2860 C C . LEU A 1 364 ? -7.984 40.094 -8.086 1 93.25 364 LEU A C 1
ATOM 2862 O O . LEU A 1 364 ? -7.828 41.125 -8.75 1 93.25 364 LEU A O 1
ATOM 2866 N N . SER A 1 365 ? -7.559 39.875 -6.898 1 93.31 365 SER A N 1
ATOM 2867 C CA . SER A 1 365 ? -6.758 40.906 -6.246 1 93.31 365 SER A CA 1
ATOM 2868 C C . SER A 1 365 ? -5.375 41.031 -6.883 1 93.31 365 SER A C 1
ATOM 2870 O O . SER A 1 365 ? -4.992 40.188 -7.691 1 93.31 365 SER A O 1
ATOM 2872 N N . ALA A 1 366 ? -4.57 42.031 -6.461 1 92.31 366 ALA A N 1
ATOM 2873 C CA . ALA A 1 366 ? -3.221 42.25 -6.977 1 92.31 366 ALA A CA 1
ATOM 2874 C C . ALA A 1 366 ? -2.273 41.156 -6.5 1 92.31 366 ALA A C 1
ATOM 2876 O O . ALA A 1 366 ? -1.356 40.75 -7.227 1 92.31 366 ALA A O 1
ATOM 2877 N N . SER A 1 367 ? -2.496 40.656 -5.355 1 92.81 367 SER A N 1
ATOM 2878 C CA . SER A 1 367 ? -1.647 39.594 -4.809 1 92.81 367 SER A CA 1
ATOM 2879 C C . SER A 1 367 ? -1.984 38.25 -5.418 1 92.81 367 SER A C 1
ATOM 2881 O O . SER A 1 367 ? -1.23 37.281 -5.262 1 92.81 367 SER A O 1
ATOM 2883 N N . LYS A 1 368 ? -3.154 38.156 -6.082 1 95.56 368 LYS A N 1
ATOM 2884 C CA . LYS A 1 368 ? -3.646 36.938 -6.711 1 95.56 368 LYS A CA 1
ATOM 2885 C C . LYS A 1 368 ? -4.047 35.875 -5.664 1 95.56 368 LYS A C 1
ATOM 2887 O O . LYS A 1 368 ? -4.02 34.688 -5.934 1 95.56 368 LYS A O 1
ATOM 2892 N N . LYS A 1 369 ? -4.328 36.406 -4.457 1 96.44 369 LYS A N 1
ATOM 2893 C CA . LYS A 1 369 ? -4.68 35.469 -3.383 1 96.44 369 LYS A CA 1
ATOM 2894 C C . LYS A 1 369 ? -6.141 35.656 -2.971 1 96.44 369 LYS A C 1
ATOM 2896 O O . LYS A 1 369 ? -6.672 34.844 -2.213 1 96.44 369 LYS A O 1
ATOM 2901 N N . ILE A 1 370 ? -6.781 36.688 -3.467 1 96.5 370 ILE A N 1
ATOM 2902 C CA . ILE A 1 370 ? -8.172 36.938 -3.113 1 96.5 370 ILE A CA 1
ATOM 2903 C C . ILE A 1 370 ? -9.023 37.031 -4.383 1 96.5 370 ILE A C 1
ATOM 2905 O O . ILE A 1 370 ? -8.656 37.719 -5.328 1 96.5 370 ILE A O 1
ATOM 2909 N N . VAL A 1 371 ? -10.109 36.344 -4.406 1 95.81 371 VAL A N 1
ATOM 2910 C CA . VAL A 1 371 ? -11.047 36.406 -5.527 1 95.81 371 VAL A CA 1
ATOM 2911 C C . VAL A 1 371 ? -12.438 36.75 -5.02 1 95.81 371 VAL A C 1
ATOM 2913 O O . VAL A 1 371 ? -12.859 36.281 -3.957 1 95.81 371 VAL A O 1
ATOM 2916 N N . THR A 1 372 ? -13.07 37.656 -5.723 1 94.75 372 THR A N 1
ATOM 2917 C CA . THR A 1 372 ? -14.414 38.094 -5.359 1 94.75 372 THR A CA 1
ATOM 2918 C C . THR A 1 372 ? -15.352 38 -6.555 1 94.75 372 THR A C 1
ATOM 2920 O O . THR A 1 372 ? -14.938 38.219 -7.699 1 94.75 372 THR A O 1
ATOM 2923 N N . HIS A 1 373 ? -16.531 37.562 -6.258 1 92.94 373 HIS A N 1
ATOM 2924 C CA . HIS A 1 373 ? -17.547 37.562 -7.312 1 92.94 373 HIS A CA 1
ATOM 2925 C C . HIS A 1 373 ? -18.203 38.938 -7.457 1 92.94 373 HIS A C 1
ATOM 2927 O O . HIS A 1 373 ? -18.859 39.406 -6.52 1 92.94 373 HIS A O 1
ATOM 2933 N N . ASP A 1 374 ? -17.875 39.531 -8.578 1 85.19 374 ASP A N 1
ATOM 2934 C CA . ASP A 1 374 ? -18.484 40.812 -8.883 1 85.19 374 ASP A CA 1
ATOM 2935 C C . ASP A 1 374 ? -19.672 40.656 -9.844 1 85.19 374 ASP A C 1
ATOM 2937 O O . ASP A 1 374 ? -19.562 39.969 -10.852 1 85.19 374 ASP A O 1
ATOM 2941 N N . ALA A 1 375 ? -20.812 41.188 -9.484 1 71.25 375 ALA A N 1
ATOM 2942 C CA . ALA A 1 375 ? -22.031 41.094 -10.289 1 71.25 375 ALA A CA 1
ATOM 2943 C C . ALA A 1 375 ? -21.828 41.781 -11.641 1 71.25 375 ALA A C 1
ATOM 2945 O O . ALA A 1 375 ? -22.453 41.406 -12.633 1 71.25 375 ALA A O 1
ATOM 2946 N N . THR A 1 376 ? -20.953 42.75 -11.695 1 71.69 376 THR A N 1
ATOM 2947 C CA . THR A 1 376 ? -20.797 43.469 -12.961 1 71.69 376 THR A CA 1
ATOM 2948 C C . THR A 1 376 ? -19.609 42.906 -13.742 1 71.69 376 THR A C 1
ATOM 2950 O O . THR A 1 376 ? -18.469 43 -13.281 1 71.69 376 THR A O 1
ATOM 2953 N N . PRO A 1 377 ? -19.844 42.062 -14.781 1 64.31 377 PRO A N 1
ATOM 2954 C CA . PRO A 1 377 ? -18.766 41.438 -15.516 1 64.31 377 PRO A CA 1
ATOM 2955 C C . PRO A 1 377 ? -17.75 42.438 -16.062 1 64.31 377 PRO A C 1
ATOM 2957 O O . PRO A 1 377 ? -18.094 43.562 -16.359 1 64.31 377 PRO A O 1
ATOM 2960 N N . SER A 1 378 ? -16.516 42.062 -15.898 1 61.59 378 SER A N 1
ATOM 2961 C CA . SER A 1 378 ? -15.508 42.875 -16.594 1 61.59 378 SER A CA 1
ATOM 2962 C C . SER A 1 378 ? -15.68 42.781 -18.109 1 61.59 378 SER A C 1
ATOM 2964 O O . SER A 1 378 ? -16.188 41.781 -18.609 1 61.59 378 SER A O 1
ATOM 2966 N N . GLY A 1 379 ? -16.344 43.719 -18.797 1 60.69 379 GLY A N 1
ATOM 2967 C CA . GLY A 1 379 ? -16.516 43.844 -20.234 1 60.69 379 GLY A CA 1
ATOM 2968 C C . GLY A 1 379 ? -15.523 43.031 -21.047 1 60.69 379 GLY A C 1
ATOM 2969 O O . GLY A 1 379 ? -15.531 43.062 -22.266 1 60.69 379 GLY A O 1
ATOM 2970 N N . LEU A 1 380 ? -14.656 42.281 -20.406 1 58.72 380 LEU A N 1
ATOM 2971 C CA . LEU A 1 380 ? -13.602 41.656 -21.203 1 58.72 380 LEU A CA 1
ATOM 2972 C C . LEU A 1 380 ? -14 40.25 -21.625 1 58.72 380 LEU A C 1
ATOM 2974 O O . LEU A 1 380 ? -14.688 39.562 -20.875 1 58.72 380 LEU A O 1
ATOM 2978 N N . LEU A 1 381 ? -13.938 40.031 -22.875 1 65.56 381 LEU A N 1
ATOM 2979 C CA . LEU A 1 381 ? -14.148 38.688 -23.438 1 65.56 381 LEU A CA 1
ATOM 2980 C C . LEU A 1 381 ? -13.242 37.656 -22.766 1 65.56 381 LEU A C 1
ATOM 2982 O O . LEU A 1 381 ? -12.055 37.938 -22.562 1 65.56 381 LEU A O 1
ATOM 2986 N N . PRO A 1 382 ? -13.859 36.562 -22.266 1 69.94 382 PRO A N 1
ATOM 2987 C CA . PRO A 1 382 ? -13.055 35.562 -21.594 1 69.94 382 PRO A CA 1
ATOM 2988 C C . PRO A 1 382 ? -11.969 34.969 -22.5 1 69.94 382 PRO A C 1
ATOM 2990 O O . PRO A 1 382 ? -12.211 34.75 -23.688 1 69.94 382 PRO A O 1
ATOM 2993 N N . GLY A 1 383 ? -10.781 35 -22.172 1 78.81 383 GLY A N 1
ATOM 2994 C CA . GLY A 1 383 ? -9.664 34.406 -22.906 1 78.81 383 GLY A CA 1
ATOM 2995 C C . GLY A 1 383 ? -9.859 32.906 -23.203 1 78.81 383 GLY A C 1
ATOM 2996 O O . GLY A 1 383 ? -10.852 32.312 -22.781 1 78.81 383 GLY A O 1
ATOM 2997 N N . ARG A 1 384 ? -9.062 32.281 -23.984 1 84.38 384 ARG A N 1
ATOM 2998 C CA . ARG A 1 384 ? -9.102 30.891 -24.422 1 84.38 384 ARG A CA 1
ATOM 2999 C C . ARG A 1 384 ? -9 29.953 -23.219 1 84.38 384 ARG A C 1
ATOM 3001 O O . ARG A 1 384 ? -9.664 28.906 -23.188 1 84.38 384 ARG A O 1
ATOM 3008 N N . GLN A 1 385 ? -8.328 30.453 -22.234 1 91.62 385 GLN A N 1
ATOM 3009 C CA . GLN A 1 385 ? -8.102 29.562 -21.094 1 91.62 385 GLN A CA 1
ATOM 3010 C C . GLN A 1 385 ? -9.07 29.875 -19.953 1 91.62 385 GLN A C 1
ATOM 3012 O O . GLN A 1 385 ? -9.094 29.188 -18.938 1 91.62 385 GLN A O 1
ATOM 3017 N N . ALA A 1 386 ? -9.953 30.859 -20.203 1 93.38 386 ALA A N 1
ATOM 3018 C CA . ALA A 1 386 ? -10.836 31.312 -19.141 1 93.38 386 ALA A CA 1
ATOM 3019 C C . ALA A 1 386 ? -12.117 30.484 -19.094 1 93.38 386 ALA A C 1
ATOM 3021 O O . ALA A 1 386 ? -12.578 30 -20.125 1 93.38 386 ALA A O 1
ATOM 3022 N N . PHE A 1 387 ? -12.633 30.359 -17.906 1 94.81 387 PHE A N 1
ATOM 3023 C CA . PHE A 1 387 ? -13.969 29.781 -17.766 1 94.81 387 PHE A CA 1
ATOM 3024 C C . PHE A 1 387 ? -15.023 30.734 -18.312 1 94.81 387 PHE A C 1
ATOM 3026 O O . PHE A 1 387 ? -14.859 31.953 -18.25 1 94.81 387 PHE A O 1
ATOM 3033 N N . ASP A 1 388 ? -16.094 30.25 -18.828 1 91.31 388 ASP A N 1
ATOM 3034 C CA . ASP A 1 388 ? -17.062 31.141 -19.453 1 91.31 388 ASP A CA 1
ATOM 3035 C C . ASP A 1 388 ? -18.453 30.969 -18.859 1 91.31 388 ASP A C 1
ATOM 3037 O O . ASP A 1 388 ? -19.266 31.891 -18.844 1 91.31 388 ASP A O 1
ATOM 3041 N N . THR A 1 389 ? -18.781 29.766 -18.453 1 92 389 THR A N 1
ATOM 3042 C CA . THR A 1 389 ? -20.141 29.5 -18.016 1 92 389 THR A CA 1
ATOM 3043 C C . THR A 1 389 ? -20.219 29.469 -16.484 1 92 389 THR A C 1
ATOM 3045 O O . THR A 1 389 ? -21.016 30.172 -15.883 1 92 389 THR A O 1
ATOM 3048 N N . THR A 1 390 ? -19.438 28.656 -15.922 1 93.88 390 THR A N 1
ATOM 3049 C CA . THR A 1 390 ? -19.406 28.547 -14.469 1 93.88 390 THR A CA 1
ATOM 3050 C C . THR A 1 390 ? -18.328 29.438 -13.883 1 93.88 390 THR A C 1
ATOM 3052 O O . THR A 1 390 ? -17.172 29.406 -14.328 1 93.88 390 THR A O 1
ATOM 3055 N N . PRO A 1 391 ? -18.641 30.266 -12.93 1 94.62 391 PRO A N 1
ATOM 3056 C CA . PRO A 1 391 ? -17.656 31.203 -12.375 1 94.62 391 PRO A CA 1
ATOM 3057 C C . PRO A 1 391 ? -16.562 30.484 -11.578 1 94.62 391 PRO A C 1
ATOM 3059 O O . PRO A 1 391 ? -16.641 30.391 -10.352 1 94.62 391 PRO A O 1
ATOM 3062 N N . CYS A 1 392 ? -15.57 30.125 -12.258 1 96.31 392 CYS A N 1
ATOM 3063 C CA . CYS A 1 392 ? -14.453 29.406 -11.672 1 96.31 392 CYS A CA 1
ATOM 3064 C C . CYS A 1 392 ? -13.125 30.078 -12.008 1 96.31 392 CYS A C 1
ATOM 3066 O O . CYS A 1 392 ? -13.086 30.984 -12.852 1 96.31 392 CYS A O 1
ATOM 3068 N N . ILE A 1 393 ? -12.141 29.719 -11.281 1 96.31 393 ILE A N 1
ATOM 3069 C CA . ILE A 1 393 ? -10.773 30.172 -11.523 1 96.31 393 ILE A CA 1
ATOM 3070 C C . ILE A 1 393 ? -9.789 29.109 -11.047 1 96.31 393 ILE A C 1
ATOM 3072 O O . ILE A 1 393 ? -10.047 28.422 -10.07 1 96.31 393 ILE A O 1
ATOM 3076 N N . LEU A 1 394 ? -8.664 28.969 -11.742 1 97.5 394 LEU A N 1
ATOM 3077 C CA . LEU A 1 394 ? -7.621 28.016 -11.375 1 97.5 394 LEU A CA 1
ATOM 3078 C C . LEU A 1 394 ? -6.383 28.734 -10.859 1 97.5 394 LEU A C 1
ATOM 3080 O O . LEU A 1 394 ? -6.238 29.953 -11.055 1 97.5 394 LEU A O 1
ATOM 3084 N N . ALA A 1 395 ? -5.617 27.984 -10.18 1 97.5 395 ALA A N 1
ATOM 3085 C CA . ALA A 1 395 ? -4.324 28.516 -9.758 1 97.5 395 ALA A CA 1
ATOM 3086 C C . ALA A 1 395 ? -3.326 28.516 -10.914 1 97.5 395 ALA A C 1
ATOM 3088 O O . ALA A 1 395 ? -3.527 27.828 -11.914 1 97.5 395 ALA A O 1
ATOM 3089 N N . GLU A 1 396 ? -2.264 29.281 -10.727 1 95 396 GLU A N 1
ATOM 3090 C CA . GLU A 1 396 ? -1.218 29.406 -11.742 1 95 396 GLU A CA 1
ATOM 3091 C C . GLU A 1 396 ? -0.368 28.141 -11.805 1 95 396 GLU A C 1
ATOM 3093 O O . GLU A 1 396 ? -0 27.672 -12.883 1 95 396 GLU A O 1
ATOM 3098 N N . GLU A 1 397 ? -0.05 27.719 -10.547 1 91.25 397 GLU A N 1
ATOM 3099 C CA . GLU A 1 397 ? 0.82 26.547 -10.492 1 91.25 397 GLU A CA 1
ATOM 3100 C C . GLU A 1 397 ? 0.031 25.297 -10.141 1 91.25 397 GLU A C 1
ATOM 3102 O O . GLU A 1 397 ? -0.879 25.328 -9.305 1 91.25 397 GLU A O 1
ATOM 3107 N N . GLY A 1 398 ? 0.294 24.266 -10.898 1 94.5 398 GLY A N 1
ATOM 3108 C CA . GLY A 1 398 ? -0.268 22.953 -10.625 1 94.5 398 GLY A CA 1
ATOM 3109 C C . GLY A 1 398 ? 0.744 21.984 -10.047 1 94.5 398 GLY A C 1
ATOM 3110 O O . GLY A 1 398 ? 1.931 22.297 -9.945 1 94.5 398 GLY A O 1
ATOM 3111 N N . PHE A 1 399 ? 0.242 20.844 -9.578 1 95.38 399 PHE A N 1
ATOM 3112 C CA . PHE A 1 399 ? 1.102 19.844 -8.938 1 95.38 399 PHE A CA 1
ATOM 3113 C C . PHE A 1 399 ? 1.097 18.547 -9.734 1 95.38 399 PHE A C 1
ATOM 3115 O O . PHE A 1 399 ? 0.045 18.094 -10.195 1 95.38 399 PHE A O 1
ATOM 3122 N N . ALA A 1 400 ? 2.275 18 -9.898 1 92.62 400 ALA A N 1
ATOM 3123 C CA . ALA A 1 400 ? 2.391 16.719 -10.594 1 92.62 400 ALA A CA 1
ATOM 3124 C C . ALA A 1 400 ? 3.066 15.68 -9.711 1 92.62 400 ALA A C 1
ATOM 3126 O O . ALA A 1 400 ? 3.369 14.578 -10.164 1 92.62 400 ALA A O 1
ATOM 3127 N N . ALA A 1 401 ? 3.377 16.062 -8.539 1 89.06 401 ALA A N 1
ATOM 3128 C CA . ALA A 1 401 ? 4.008 15.148 -7.586 1 89.06 401 ALA A CA 1
ATOM 3129 C C . ALA A 1 401 ? 4.031 15.758 -6.188 1 89.06 401 ALA A C 1
ATOM 3131 O O . ALA A 1 401 ? 3.828 16.969 -6.023 1 89.06 401 ALA A O 1
ATOM 3132 N N . GLY A 1 402 ? 4.145 14.891 -5.262 1 87.5 402 GLY A N 1
ATOM 3133 C CA . GLY A 1 402 ? 4.398 15.359 -3.908 1 87.5 402 GLY A CA 1
ATOM 3134 C C . GLY A 1 402 ? 3.135 15.523 -3.088 1 87.5 402 GLY A C 1
ATOM 3135 O O . GLY A 1 402 ? 2.057 15.102 -3.506 1 87.5 402 GLY A O 1
ATOM 3136 N N . ARG A 1 403 ? 3.361 16.062 -1.835 1 89.69 403 ARG A N 1
ATOM 3137 C CA . ARG A 1 403 ? 2.301 16.344 -0.875 1 89.69 403 ARG A CA 1
ATOM 3138 C C . ARG A 1 403 ? 2.232 17.844 -0.57 1 89.69 403 ARG A C 1
ATOM 3140 O O . ARG A 1 403 ? 3.25 18.469 -0.266 1 89.69 403 ARG A O 1
ATOM 3147 N N . HIS A 1 404 ? 1.027 18.375 -0.698 1 93.06 404 HIS A N 1
ATOM 3148 C CA . HIS A 1 404 ? 0.857 19.812 -0.572 1 93.06 404 HIS A CA 1
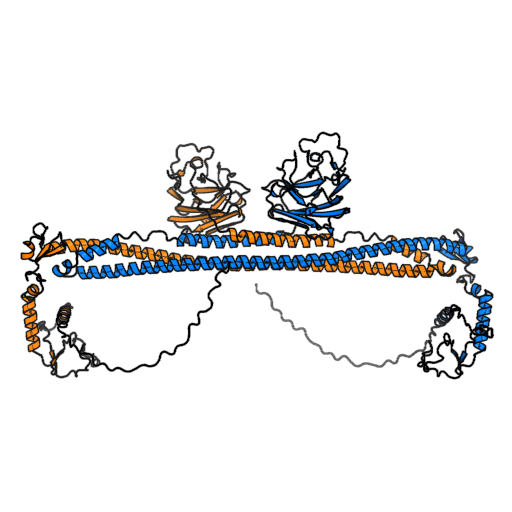ATOM 3149 C C . HIS A 1 404 ? -0.367 20.156 0.272 1 93.06 404 HIS A C 1
ATOM 3151 O O . HIS A 1 404 ? -1.314 19.375 0.343 1 93.06 404 HIS A O 1
ATOM 3157 N N . CYS A 1 405 ? -0.241 21.25 0.882 1 93.31 405 CYS A N 1
ATOM 3158 C CA . CYS A 1 405 ? -1.401 21.75 1.614 1 93.31 405 CYS A CA 1
ATOM 3159 C C . CYS A 1 405 ? -1.502 23.266 1.519 1 93.31 405 CYS A C 1
ATOM 3161 O O . CYS A 1 405 ? -0.494 23.938 1.32 1 93.31 405 CYS A O 1
ATOM 3163 N N . TRP A 1 406 ? -2.686 23.812 1.529 1 94.69 406 TRP A N 1
ATOM 3164 C CA . TRP A 1 406 ? -2.939 25.25 1.616 1 94.69 406 TRP A CA 1
ATOM 3165 C C . TRP A 1 406 ? -4.289 25.531 2.268 1 94.69 406 TRP A C 1
ATOM 3167 O O . TRP A 1 406 ? -5.133 24.625 2.365 1 94.69 406 TRP A O 1
ATOM 3177 N N . GLN A 1 407 ? -4.41 26.625 2.752 1 94.44 407 GLN A N 1
ATOM 3178 C CA . GLN A 1 407 ? -5.609 27.016 3.486 1 94.44 407 GLN A CA 1
ATOM 3179 C C . GLN A 1 407 ? -6.391 28.094 2.732 1 94.44 407 GLN A C 1
ATOM 3181 O O . GLN A 1 407 ? -5.801 28.969 2.104 1 94.44 407 GLN A O 1
ATOM 3186 N N . VAL A 1 408 ? -7.715 28 2.84 1 95.81 408 VAL A N 1
ATOM 3187 C CA . VAL A 1 408 ? -8.594 28.922 2.148 1 95.81 408 VAL A CA 1
ATOM 3188 C C . VAL A 1 408 ? -9.664 29.438 3.111 1 95.81 408 VAL A C 1
ATOM 3190 O O . VAL A 1 408 ? -10.219 28.672 3.902 1 95.81 408 VAL A O 1
ATOM 3193 N N . GLU A 1 409 ? -9.836 30.672 3.068 1 95.06 409 GLU A N 1
ATOM 3194 C CA . GLU A 1 409 ? -10.945 31.297 3.783 1 95.06 409 GLU A CA 1
ATOM 3195 C C . GLU A 1 409 ? -12.086 31.656 2.834 1 95.06 409 GLU A C 1
ATOM 3197 O O . GLU A 1 409 ? -11.875 32.281 1.804 1 95.06 409 GLU A O 1
ATOM 3202 N N . VAL A 1 410 ? -13.25 31.281 3.18 1 93.62 410 VAL A N 1
ATOM 3203 C CA . VAL A 1 410 ? -14.422 31.516 2.342 1 93.62 410 VAL A CA 1
ATOM 3204 C C . VAL A 1 410 ? -15.414 32.406 3.086 1 93.62 410 VAL A C 1
ATOM 3206 O O . VAL A 1 410 ? -15.805 32.094 4.211 1 93.62 410 VAL A O 1
ATOM 3209 N N . THR A 1 411 ? -15.633 33.438 2.498 1 92.44 411 THR A N 1
ATOM 3210 C CA . THR A 1 411 ? -16.688 34.312 2.992 1 92.44 411 THR A CA 1
ATOM 3211 C C . THR A 1 411 ? -17.906 34.25 2.084 1 92.44 411 THR A C 1
ATOM 3213 O O . THR A 1 411 ? -17.859 34.719 0.934 1 92.44 411 THR A O 1
ATOM 3216 N N . SER A 1 412 ? -19 33.688 2.545 1 86 412 SER A N 1
ATOM 3217 C CA . SER A 1 412 ? -20.203 33.5 1.73 1 86 412 SER A CA 1
ATOM 3218 C C . SER A 1 412 ? -21.453 33.406 2.602 1 86 412 SER A C 1
ATOM 3220 O O . SER A 1 412 ? -21.359 33.406 3.83 1 86 412 SER A O 1
ATOM 3222 N N . SER A 1 413 ? -22.609 33.344 1.891 1 83.19 413 SER A N 1
ATOM 3223 C CA . SER A 1 413 ? -23.875 33.156 2.582 1 83.19 413 SER A CA 1
ATOM 3224 C C . SER A 1 413 ? -24.141 31.656 2.809 1 83.19 413 SER A C 1
ATOM 3226 O O . SER A 1 413 ? -25.219 31.281 3.281 1 83.19 413 SER A O 1
ATOM 3228 N N . GLY A 1 414 ? -23.25 30.875 2.488 1 80.81 414 GLY A N 1
ATOM 3229 C CA . GLY A 1 414 ? -23.359 29.469 2.793 1 80.81 414 GLY A CA 1
ATOM 3230 C C . GLY A 1 414 ? -23.703 28.625 1.58 1 80.81 414 GLY A C 1
ATOM 3231 O O . GLY A 1 414 ? -23.906 27.406 1.696 1 80.81 414 GLY A O 1
ATOM 3232 N N . HIS A 1 415 ? -23.719 29.25 0.424 1 85.56 415 HIS A N 1
ATOM 3233 C CA . HIS A 1 415 ? -24.047 28.469 -0.763 1 85.56 415 HIS A CA 1
ATOM 3234 C C . HIS A 1 415 ? -23.234 28.938 -1.969 1 85.56 415 HIS A C 1
ATOM 3236 O O . HIS A 1 415 ? -22.609 30 -1.927 1 85.56 415 HIS A O 1
ATOM 3242 N N . GLY A 1 416 ? -23.141 28.078 -2.926 1 90 416 GLY A N 1
ATOM 3243 C CA . GLY A 1 416 ? -22.688 28.469 -4.25 1 90 416 GLY A CA 1
ATOM 3244 C C . GLY A 1 416 ? -21.172 28.562 -4.359 1 90 416 GLY A C 1
ATOM 3245 O O . GLY A 1 416 ? -20.656 29.375 -5.129 1 90 416 GLY A O 1
ATOM 3246 N N . TRP A 1 417 ? -20.469 27.969 -3.543 1 93.94 417 TRP A N 1
ATOM 3247 C CA . TRP A 1 417 ? -19.016 27.969 -3.668 1 93.94 417 TRP A CA 1
ATOM 3248 C C . TRP A 1 417 ? -18.453 26.547 -3.646 1 93.94 417 TRP A C 1
ATOM 3250 O O . TRP A 1 417 ? -19.172 25.594 -3.297 1 93.94 417 TRP A O 1
ATOM 3260 N N . ALA A 1 418 ? -17.312 26.391 -4.176 1 96.19 418 ALA A N 1
ATOM 3261 C CA . ALA A 1 418 ? -16.562 25.141 -4.137 1 96.19 418 ALA A CA 1
ATOM 3262 C C . ALA A 1 418 ? -15.062 25.391 -4.227 1 96.19 418 ALA A C 1
ATOM 3264 O O . ALA A 1 418 ? -14.633 26.375 -4.844 1 96.19 418 ALA A O 1
ATOM 3265 N N . PHE A 1 419 ? -14.305 24.719 -3.537 1 96.25 419 PHE A N 1
ATOM 3266 C CA . PHE A 1 419 ? -12.859 24.781 -3.74 1 96.25 419 PHE A CA 1
ATOM 3267 C C . PHE A 1 419 ? -12.227 23.406 -3.609 1 96.25 419 PHE A C 1
ATOM 3269 O O . PHE A 1 419 ? -12.742 22.547 -2.891 1 96.25 419 PHE A O 1
ATOM 3276 N N . GLY A 1 420 ? -11.172 23.219 -4.375 1 97.69 420 GLY A N 1
ATOM 3277 C CA . GLY A 1 420 ? -10.492 21.938 -4.434 1 97.69 420 GLY A CA 1
ATOM 3278 C C . GLY A 1 420 ? -9.406 21.891 -5.492 1 97.69 420 GLY A C 1
ATOM 3279 O O . GLY A 1 420 ? -8.562 22.781 -5.566 1 97.69 420 GLY A O 1
ATOM 3280 N N . VAL A 1 421 ? -9.375 20.781 -6.188 1 98.06 421 VAL A N 1
ATOM 3281 C CA . VAL A 1 421 ? -8.367 20.625 -7.227 1 98.06 421 VAL A CA 1
ATOM 3282 C C . VAL A 1 421 ? -9.016 20.078 -8.492 1 98.06 421 VAL A C 1
ATOM 3284 O O . VAL A 1 421 ? -10.062 19.422 -8.43 1 98.06 421 VAL A O 1
ATOM 3287 N N . MET A 1 422 ? -8.445 20.375 -9.617 1 97.38 422 MET A N 1
ATOM 3288 C CA . MET A 1 422 ? -8.969 20.031 -10.93 1 97.38 422 MET A CA 1
ATOM 3289 C C . MET A 1 422 ? -7.852 19.562 -11.859 1 97.38 422 MET A C 1
ATOM 3291 O O . MET A 1 422 ? -6.758 20.125 -11.852 1 97.38 422 MET A O 1
ATOM 3295 N N . LYS A 1 423 ? -8.203 18.578 -12.602 1 95.81 423 LYS A N 1
ATOM 3296 C CA . LYS A 1 423 ? -7.262 18.109 -13.625 1 95.81 423 LYS A CA 1
ATOM 3297 C C . LYS A 1 423 ? -7.113 19.141 -14.742 1 95.81 423 LYS A C 1
ATOM 3299 O O . LYS A 1 423 ? -8.07 19.828 -15.086 1 95.81 423 LYS A O 1
ATOM 3304 N N . ASP A 1 424 ? -5.938 19.109 -15.312 1 93.69 424 ASP A N 1
ATOM 3305 C CA . ASP A 1 424 ? -5.66 20.031 -16.406 1 93.69 424 ASP A CA 1
ATOM 3306 C C . ASP A 1 424 ? -6.516 19.703 -17.641 1 93.69 424 ASP A C 1
ATOM 3308 O O . ASP A 1 424 ? -6.855 20.609 -18.406 1 93.69 424 ASP A O 1
ATOM 3312 N N . SER A 1 425 ? -6.938 18.453 -17.812 1 91.88 425 SER A N 1
ATOM 3313 C CA . SER A 1 425 ? -7.629 17.984 -19.016 1 91.88 425 SER A CA 1
ATOM 3314 C C . SER A 1 425 ? -9.109 18.359 -18.984 1 91.88 425 SER A C 1
ATOM 3316 O O . SER A 1 425 ? -9.797 18.281 -20 1 91.88 425 SER A O 1
ATOM 3318 N N . VAL A 1 426 ? -9.648 18.734 -17.891 1 94.44 426 VAL A N 1
ATOM 3319 C CA . VAL A 1 426 ? -11.07 19.062 -17.766 1 94.44 426 VAL A CA 1
ATOM 3320 C C . VAL A 1 426 ? -11.383 20.328 -18.578 1 94.44 426 VAL A C 1
ATOM 3322 O O . VAL A 1 426 ? -10.633 21.297 -18.531 1 94.44 426 VAL A O 1
ATOM 3325 N N . ALA A 1 427 ? -12.461 20.281 -19.25 1 93.5 427 ALA A N 1
ATOM 3326 C CA . ALA A 1 427 ? -12.844 21.391 -20.109 1 93.5 427 ALA A CA 1
ATOM 3327 C C . ALA A 1 427 ? -13.266 22.609 -19.266 1 93.5 427 ALA A C 1
ATOM 3329 O O . ALA A 1 427 ? -14.008 22.469 -18.297 1 93.5 427 ALA A O 1
ATOM 3330 N N . ARG A 1 428 ? -12.836 23.766 -19.734 1 93.69 428 ARG A N 1
ATOM 3331 C CA . ARG A 1 428 ? -13.133 25 -19 1 93.69 428 ARG A CA 1
ATOM 3332 C C . ARG A 1 428 ? -14.297 25.75 -19.641 1 93.69 428 ARG A C 1
ATOM 3334 O O . ARG A 1 428 ? -14.906 26.609 -19 1 93.69 428 ARG A O 1
ATOM 3341 N N . LYS A 1 429 ? -14.5 25.375 -20.906 1 93.25 429 LYS A N 1
ATOM 3342 C CA . LYS A 1 429 ? -15.617 26.016 -21.594 1 93.25 429 LYS A CA 1
ATOM 3343 C C . LYS A 1 429 ? -16.922 25.25 -21.344 1 93.25 429 LYS A C 1
ATOM 3345 O O . LYS A 1 429 ? -16.922 24.016 -21.328 1 93.25 429 LYS A O 1
ATOM 3350 N N . GLY A 1 430 ? -18.062 25.875 -21.141 1 92 430 GLY A N 1
ATOM 3351 C CA . GLY A 1 430 ? -19.344 25.25 -20.844 1 92 430 GLY A CA 1
ATOM 3352 C C . GLY A 1 430 ? -19.547 25.016 -19.359 1 92 430 GLY A C 1
ATOM 3353 O O . GLY A 1 430 ? -18.75 25.469 -18.531 1 92 430 GLY A O 1
ATOM 3354 N N . PRO A 1 431 ? -20.672 24.391 -19.031 1 93.56 431 PRO A N 1
ATOM 3355 C CA . PRO A 1 431 ? -20.953 24.125 -17.609 1 93.56 431 PRO A CA 1
ATOM 3356 C C . PRO A 1 431 ? -19.969 23.125 -17 1 93.56 431 PRO A C 1
ATOM 3358 O O . PRO A 1 431 ? -19.672 22.094 -17.609 1 93.56 431 PRO A O 1
ATOM 3361 N N . VAL A 1 432 ? -19.484 23.453 -15.883 1 93.75 432 VAL A N 1
ATOM 3362 C CA . VAL A 1 432 ? -18.531 22.578 -15.188 1 93.75 432 VAL A CA 1
ATOM 3363 C C . VAL A 1 432 ? -19.266 21.734 -14.156 1 93.75 432 VAL A C 1
ATOM 3365 O O . VAL A 1 432 ? -19.922 22.266 -13.258 1 93.75 432 VAL A O 1
ATOM 3368 N N . LYS A 1 433 ? -19.266 20.469 -14.305 1 93.5 433 LYS A N 1
ATOM 3369 C CA . LYS A 1 433 ? -19.812 19.547 -13.312 1 93.5 433 LYS A CA 1
ATOM 3370 C C . LYS A 1 433 ? -18.75 19.172 -12.281 1 93.5 433 LYS A C 1
ATOM 3372 O O . LYS A 1 433 ? -17.734 18.547 -12.617 1 93.5 433 LYS A O 1
ATOM 3377 N N . ILE A 1 434 ? -19 19.5 -11.094 1 94.88 434 ILE A N 1
ATOM 3378 C CA . ILE A 1 434 ? -18.031 19.281 -10.039 1 94.88 434 ILE A CA 1
ATOM 3379 C C . ILE A 1 434 ? -18.203 17.875 -9.461 1 94.88 434 ILE A C 1
ATOM 3381 O O . ILE A 1 434 ? -19.078 17.656 -8.602 1 94.88 434 ILE A O 1
ATOM 3385 N N . SER A 1 435 ? -17.391 16.984 -9.859 1 94.12 435 SER A N 1
ATOM 3386 C CA . SER A 1 435 ? -17.391 15.602 -9.375 1 94.12 435 SER A CA 1
ATOM 3387 C C . SER A 1 435 ? -16.031 14.945 -9.57 1 94.12 435 SER A C 1
ATOM 3389 O O . SER A 1 435 ? -15.305 15.281 -10.5 1 94.12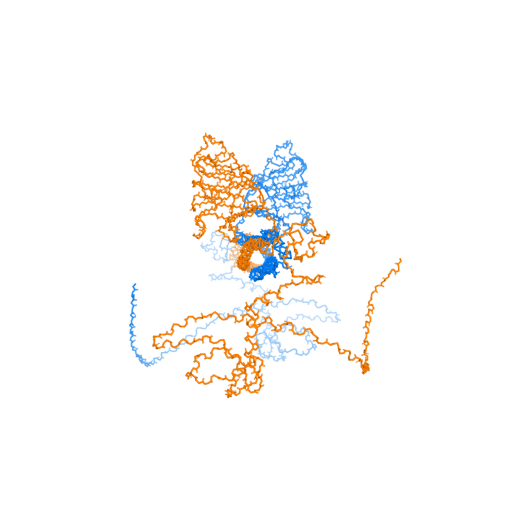 435 SER A O 1
ATOM 3391 N N . ALA A 1 436 ? -15.82 14.023 -8.727 1 91.94 436 ALA A N 1
ATOM 3392 C CA . ALA A 1 436 ? -14.555 13.289 -8.82 1 91.94 436 ALA A CA 1
ATOM 3393 C C . ALA A 1 436 ? -14.453 12.547 -10.148 1 91.94 436 ALA A C 1
ATOM 3395 O O . ALA A 1 436 ? -13.367 12.461 -10.734 1 91.94 436 ALA A O 1
ATOM 3396 N N . ASP A 1 437 ? -15.586 12.055 -10.609 1 89.69 437 ASP A N 1
ATOM 3397 C CA . ASP A 1 437 ? -15.617 11.305 -11.859 1 89.69 437 ASP A CA 1
ATOM 3398 C C . ASP A 1 437 ? -15.25 12.203 -13.039 1 89.69 437 ASP A C 1
ATOM 3400 O O . ASP A 1 437 ? -14.734 11.719 -14.055 1 89.69 437 ASP A O 1
ATOM 3404 N N . ASP A 1 438 ? -15.516 13.445 -12.867 1 92.75 438 ASP A N 1
ATOM 3405 C CA . ASP A 1 438 ? -15.242 14.391 -13.938 1 92.75 438 ASP A CA 1
ATOM 3406 C C . ASP A 1 438 ? -13.875 15.047 -13.758 1 92.75 438 ASP A C 1
ATOM 3408 O O . ASP A 1 438 ? -13.516 15.969 -14.5 1 92.75 438 ASP A O 1
ATOM 3412 N N . GLY A 1 439 ? -13.141 14.625 -12.766 1 95.12 439 GLY A N 1
ATOM 3413 C CA . GLY A 1 439 ? -11.773 15.086 -12.586 1 95.12 439 GLY A CA 1
ATOM 3414 C C . GLY A 1 439 ? -11.664 16.281 -11.648 1 95.12 439 GLY A C 1
ATOM 3415 O O . GLY A 1 439 ? -10.672 17 -11.672 1 95.12 439 GLY A O 1
ATOM 3416 N N . ILE A 1 440 ? -12.711 16.578 -10.914 1 97 440 ILE A N 1
ATOM 3417 C CA . ILE A 1 440 ? -12.703 17.672 -9.961 1 97 440 ILE A CA 1
ATOM 3418 C C . ILE A 1 440 ? -13.008 17.156 -8.562 1 97 440 ILE A C 1
ATOM 3420 O O . ILE A 1 440 ? -14.062 16.547 -8.336 1 97 440 ILE A O 1
ATOM 3424 N N . TRP A 1 441 ? -12.117 17.281 -7.621 1 97.5 441 TRP A N 1
ATOM 3425 C CA . TRP A 1 441 ? -12.297 16.969 -6.211 1 97.5 441 TRP A CA 1
ATOM 3426 C C . TRP A 1 441 ? -12.438 18.234 -5.379 1 97.5 441 TRP A C 1
ATOM 3428 O O . TRP A 1 441 ? -11.461 18.969 -5.172 1 97.5 441 TRP A O 1
ATOM 3438 N N . ALA A 1 442 ? -13.617 18.5 -4.918 1 97.56 442 ALA A N 1
ATOM 3439 C CA . ALA A 1 442 ? -13.844 19.797 -4.289 1 97.56 442 ALA A CA 1
ATOM 3440 C C . ALA A 1 442 ? -14.75 19.656 -3.066 1 97.56 442 ALA A C 1
ATOM 3442 O O . ALA A 1 442 ? -15.531 18.703 -2.963 1 97.56 442 ALA A O 1
ATOM 3443 N N . LEU A 1 443 ? -14.562 20.531 -2.188 1 96.25 443 LEU A N 1
ATOM 3444 C CA . LEU A 1 443 ? -15.453 20.719 -1.04 1 96.25 443 LEU A CA 1
ATOM 3445 C C . LEU A 1 443 ? -16.625 21.609 -1.397 1 96.25 443 LEU A C 1
ATOM 3447 O O . LEU A 1 443 ? -16.453 22.672 -2.006 1 96.25 443 LEU A O 1
ATOM 3451 N N . LEU A 1 444 ? -17.797 21.141 -1.096 1 94.12 444 LEU A N 1
ATOM 3452 C CA . LEU A 1 444 ? -19.031 21.891 -1.302 1 94.12 444 LEU A CA 1
ATOM 3453 C C . LEU A 1 444 ? -19.734 22.156 0.027 1 94.12 444 LEU A C 1
ATOM 3455 O O . LEU A 1 444 ? -19.484 21.453 1.015 1 94.12 444 LEU A O 1
ATOM 3459 N N . PRO A 1 445 ? -20.531 23.188 0.005 1 91.19 445 PRO A N 1
ATOM 3460 C CA . PRO A 1 445 ? -21.266 23.469 1.24 1 91.19 445 PRO A CA 1
ATOM 3461 C C . PRO A 1 445 ? -22.094 22.281 1.72 1 91.19 445 PRO A C 1
ATOM 3463 O O . PRO A 1 445 ? -22.297 22.109 2.924 1 91.19 445 PRO A O 1
ATOM 3466 N N . GLU A 1 446 ? -22.5 21.469 0.819 1 88.62 446 GLU A N 1
ATOM 3467 C CA . GLU A 1 446 ? -23.328 20.312 1.159 1 88.62 446 GLU A CA 1
ATOM 3468 C C . GLU A 1 446 ? -22.547 19.312 1.986 1 88.62 446 GLU A C 1
ATOM 3470 O O . GLU A 1 446 ? -23.141 18.453 2.652 1 88.62 446 GLU A O 1
ATOM 3475 N N . HIS A 1 447 ? -21.203 19.359 1.902 1 90.19 447 HIS A N 1
ATOM 3476 C CA . HIS A 1 447 ? -20.359 18.422 2.635 1 90.19 447 HIS A CA 1
ATOM 3477 C C . HIS A 1 447 ? -20.172 18.875 4.078 1 90.19 447 HIS A C 1
ATOM 3479 O O . HIS A 1 447 ? -19.625 18.125 4.898 1 90.19 447 HIS A O 1
ATOM 3485 N N . LEU A 1 448 ? -20.562 20.062 4.422 1 89 448 LEU A N 1
ATOM 3486 C CA . LEU A 1 448 ? -20.297 20.625 5.738 1 89 448 LEU A CA 1
ATOM 3487 C C . LEU A 1 448 ? -21.438 20.344 6.695 1 89 448 LEU A C 1
ATOM 3489 O O . LEU A 1 448 ? -22.594 20.25 6.273 1 89 448 LEU A O 1
ATOM 3493 N N . PRO A 1 449 ? -21.062 20.219 7.93 1 82.88 449 PRO A N 1
ATOM 3494 C CA . PRO A 1 449 ? -22.125 20.172 8.922 1 82.88 449 PRO A CA 1
ATOM 3495 C C . PRO A 1 449 ? -22.953 21.453 8.969 1 82.88 449 PRO A C 1
ATOM 3497 O O . PRO A 1 449 ? -22.453 22.531 8.641 1 82.88 449 PRO A O 1
ATOM 3500 N N . PRO A 1 450 ? -24.188 21.328 9.305 1 76.5 450 PRO A N 1
ATOM 3501 C CA . PRO A 1 450 ? -25.094 22.484 9.312 1 76.5 450 PRO A CA 1
ATOM 3502 C C . PRO A 1 450 ? -24.547 23.641 10.141 1 76.5 450 PRO A C 1
ATOM 3504 O O . PRO A 1 450 ? -24.766 24.812 9.789 1 76.5 450 PRO A O 1
ATOM 3507 N N . ALA A 1 451 ? -23.812 23.375 11.109 1 68.31 451 ALA A N 1
ATOM 3508 C CA . ALA A 1 451 ? -23.297 24.422 11.977 1 68.31 451 ALA A CA 1
ATOM 3509 C C . ALA A 1 451 ? -22.234 25.266 11.266 1 68.31 451 ALA A C 1
ATOM 3511 O O . ALA A 1 451 ? -22.031 26.438 11.578 1 68.31 451 ALA A O 1
ATOM 3512 N N . GLU A 1 452 ? -21.641 24.656 10.375 1 66.44 452 GLU A N 1
ATOM 3513 C CA . GLU A 1 452 ? -20.547 25.328 9.68 1 66.44 452 GLU A CA 1
ATOM 3514 C C . GLU A 1 452 ? -21.031 26.016 8.414 1 66.44 452 GLU A C 1
ATOM 3516 O O . GLU A 1 452 ? -20.297 26.797 7.809 1 66.44 452 GLU A O 1
ATOM 3521 N N . CYS A 1 453 ? -22.156 25.672 8.023 1 63.38 453 CYS A N 1
ATOM 3522 C CA . CYS A 1 453 ? -22.703 26.234 6.789 1 63.38 453 CYS A CA 1
ATOM 3523 C C . CYS A 1 453 ? -23.281 27.609 7.031 1 63.38 453 CYS A C 1
ATOM 3525 O O . CYS A 1 453 ? -23.906 28.188 6.137 1 63.38 453 CYS A O 1
ATOM 3527 N N . ARG A 1 454 ? -23.062 28.141 8.148 1 64.44 454 ARG A N 1
ATOM 3528 C CA . ARG A 1 454 ? -23.688 29.422 8.438 1 64.44 454 ARG A CA 1
ATOM 3529 C C . ARG A 1 454 ? -22.938 30.562 7.754 1 64.44 454 ARG A C 1
ATOM 3531 O O . ARG A 1 454 ? -21.812 30.391 7.297 1 64.44 454 ARG A O 1
ATOM 3538 N N . SER A 1 455 ? -23.688 31.688 7.547 1 66.88 455 SER A N 1
ATOM 3539 C CA . SER A 1 455 ? -23.156 32.906 6.965 1 66.88 455 SER A CA 1
ATOM 3540 C C . SER A 1 455 ? -21.953 33.406 7.746 1 66.88 455 SER A C 1
ATOM 3542 O O . SER A 1 455 ? -21.906 33.312 8.969 1 66.88 455 SER A O 1
ATOM 3544 N N . GLY A 1 456 ? -20.844 33.656 7.008 1 80.56 456 GLY A N 1
ATOM 3545 C CA . GLY A 1 456 ? -19.625 34.188 7.598 1 80.56 456 GLY A CA 1
ATOM 3546 C C . GLY A 1 456 ? -18.359 33.688 6.938 1 80.56 456 GLY A C 1
ATOM 3547 O O . GLY A 1 456 ? -18.359 33.344 5.754 1 80.56 456 GLY A O 1
ATOM 3548 N N . THR A 1 457 ? -17.344 33.938 7.582 1 86.12 457 THR A N 1
ATOM 3549 C CA . THR A 1 457 ? -16.047 33.531 7.07 1 86.12 457 THR A CA 1
ATOM 3550 C C . THR A 1 457 ? -15.609 32.188 7.688 1 86.12 457 THR A C 1
ATOM 3552 O O . THR A 1 457 ? -15.609 32.031 8.914 1 86.12 457 THR A O 1
ATOM 3555 N N . SER A 1 458 ? -15.508 31.188 6.852 1 89.62 458 SER A N 1
ATOM 3556 C CA . SER A 1 458 ? -15.031 29.875 7.277 1 89.62 458 SER A CA 1
ATOM 3557 C C . SER A 1 458 ? -13.656 29.578 6.695 1 89.62 458 SER A C 1
ATOM 3559 O O . SER A 1 458 ? -13.312 30.062 5.609 1 89.62 458 SER A O 1
ATOM 3561 N N . CYS A 1 459 ? -12.867 28.891 7.453 1 92.25 459 CYS A N 1
ATOM 3562 C CA . CYS A 1 459 ? -11.508 28.562 7.035 1 92.25 459 CYS A CA 1
ATOM 3563 C C . CYS A 1 459 ? -11.344 27.062 6.844 1 92.25 459 CYS A C 1
ATOM 3565 O O . CYS A 1 459 ? -11.742 26.266 7.703 1 92.25 459 CYS A O 1
ATOM 3567 N N . PHE A 1 460 ? -10.828 26.719 5.676 1 93.88 460 PHE A N 1
ATOM 3568 C CA . PHE A 1 460 ? -10.648 25.312 5.352 1 93.88 460 PHE A CA 1
ATOM 3569 C C . PHE A 1 460 ? -9.219 25.031 4.902 1 93.88 460 PHE A C 1
ATOM 3571 O O . PHE A 1 460 ? -8.547 25.922 4.363 1 93.88 460 PHE A O 1
ATOM 3578 N N . ARG A 1 461 ? -8.789 23.875 5.148 1 93.81 461 ARG A N 1
ATOM 3579 C CA . ARG A 1 461 ? -7.469 23.453 4.676 1 93.81 461 ARG A CA 1
ATOM 3580 C C . ARG A 1 461 ? -7.566 22.203 3.805 1 93.81 461 ARG A C 1
ATOM 3582 O O . ARG A 1 461 ? -8.328 21.281 4.109 1 93.81 461 ARG A O 1
ATOM 3589 N N . LEU A 1 462 ? -6.871 22.25 2.727 1 96.06 462 LEU A N 1
ATOM 3590 C CA . LEU A 1 462 ? -6.836 21.109 1.805 1 96.06 462 LEU A CA 1
ATOM 3591 C C . LEU A 1 462 ? -5.473 20.438 1.835 1 96.06 462 LEU A C 1
ATOM 3593 O O . LEU A 1 462 ? -4.438 21.109 1.886 1 96.06 462 LEU A O 1
ATOM 3597 N N . TYR A 1 463 ? -5.48 19.172 1.85 1 93.75 463 TYR A N 1
ATOM 3598 C CA . TYR A 1 463 ? -4.281 18.344 1.749 1 93.75 463 TYR A CA 1
ATOM 3599 C C . TYR A 1 463 ? -4.328 17.469 0.506 1 93.75 463 TYR A C 1
ATOM 3601 O O . TYR A 1 463 ? -5.27 16.688 0.32 1 93.75 463 TYR A O 1
ATOM 3609 N N . LEU A 1 464 ? -3.307 17.641 -0.306 1 94.25 464 LEU A N 1
ATOM 3610 C CA . LEU A 1 464 ? -3.188 16.875 -1.541 1 94.25 464 LEU A CA 1
ATOM 3611 C C . LEU A 1 464 ? -1.99 15.938 -1.48 1 94.25 464 LEU A C 1
ATOM 3613 O O . LEU A 1 464 ? -0.857 16.375 -1.271 1 94.25 464 LEU A O 1
ATOM 3617 N N . ASP A 1 465 ? -2.234 14.742 -1.53 1 89.94 465 ASP A N 1
ATOM 3618 C CA . ASP A 1 465 ? -1.195 13.734 -1.722 1 89.94 465 ASP A CA 1
ATOM 3619 C C . ASP A 1 465 ? -1.239 13.156 -3.137 1 89.94 465 ASP A C 1
ATOM 3621 O O . ASP A 1 465 ? -2.051 12.281 -3.43 1 89.94 465 ASP A O 1
ATOM 3625 N N . TYR A 1 466 ? -0.365 13.508 -4.035 1 90.06 466 TYR A N 1
ATOM 3626 C CA . TYR A 1 466 ? -0.411 13.156 -5.449 1 90.06 466 TYR A CA 1
ATOM 3627 C C . TYR A 1 466 ? -0.156 11.664 -5.648 1 90.06 466 TYR A C 1
ATOM 3629 O O . TYR A 1 466 ? -0.918 10.984 -6.344 1 90.06 466 TYR A O 1
ATOM 3637 N N . GLU A 1 467 ? 0.846 11.188 -5.031 1 80.38 467 GLU A N 1
ATOM 3638 C CA . GLU A 1 467 ? 1.208 9.781 -5.215 1 80.38 467 GLU A CA 1
ATOM 3639 C C . GLU A 1 467 ? 0.185 8.859 -4.562 1 80.38 467 GLU A C 1
ATOM 3641 O O . GLU A 1 467 ? -0.101 7.777 -5.082 1 80.38 467 GLU A O 1
ATOM 3646 N N . GLY A 1 468 ? -0.334 9.367 -3.494 1 82.12 468 GLY A N 1
ATOM 3647 C CA . GLY A 1 468 ? -1.299 8.555 -2.775 1 82.12 468 GLY A CA 1
ATOM 3648 C C . GLY A 1 468 ? -2.707 8.664 -3.328 1 82.12 468 GLY A C 1
ATOM 3649 O O . GLY A 1 468 ? -3.57 7.844 -3.012 1 82.12 468 GLY A O 1
ATOM 3650 N N . GLY A 1 469 ? -2.908 9.703 -4.16 1 88.06 469 GLY A N 1
ATOM 3651 C CA . GLY A 1 469 ? -4.223 9.898 -4.75 1 88.06 469 GLY A CA 1
ATOM 3652 C C . GLY A 1 469 ? -5.277 10.297 -3.732 1 88.06 469 GLY A C 1
ATOM 3653 O O . GLY A 1 469 ? -6.359 9.703 -3.693 1 88.06 469 GLY A O 1
ATOM 3654 N N . THR A 1 470 ? -4.934 11.109 -2.855 1 92.06 470 THR A N 1
ATOM 3655 C CA . THR A 1 470 ? -5.895 11.539 -1.847 1 92.06 470 THR A CA 1
ATOM 3656 C C . THR A 1 470 ? -6.035 13.055 -1.847 1 92.06 470 THR A C 1
ATOM 3658 O O . THR A 1 470 ? -5.059 13.773 -2.076 1 92.06 470 THR A O 1
ATOM 3661 N N . VAL A 1 471 ? -7.254 13.547 -1.641 1 95.5 471 VAL A N 1
ATOM 3662 C CA . VAL A 1 471 ? -7.605 14.953 -1.437 1 95.5 471 VAL A CA 1
ATOM 3663 C C . VAL A 1 471 ? -8.492 15.086 -0.199 1 95.5 471 VAL A C 1
ATOM 3665 O O . VAL A 1 471 ? -9.672 14.734 -0.231 1 95.5 471 VAL A O 1
ATOM 3668 N N . HIS A 1 472 ? -7.883 15.664 0.827 1 95.06 472 HIS A N 1
ATOM 3669 C CA . HIS A 1 472 ? -8.609 15.742 2.088 1 95.06 472 HIS A CA 1
ATOM 3670 C C . HIS A 1 472 ? -8.859 17.188 2.5 1 95.06 472 HIS A C 1
ATOM 3672 O O . HIS A 1 472 ? -7.996 18.047 2.299 1 95.06 472 HIS A O 1
ATOM 3678 N N . PHE A 1 473 ? -10.008 17.422 3.07 1 95.88 473 PHE A N 1
ATOM 3679 C CA . PHE A 1 473 ? -10.398 18.75 3.518 1 95.88 473 PHE A CA 1
ATOM 3680 C C . PHE A 1 473 ? -10.609 18.766 5.027 1 95.88 473 PHE A C 1
ATOM 3682 O O . PHE A 1 473 ? -11.219 17.859 5.59 1 95.88 473 PHE A O 1
ATOM 3689 N N . PHE A 1 474 ? -10.086 19.797 5.59 1 93 474 PHE A N 1
ATOM 3690 C CA . PHE A 1 474 ? -10.156 19.953 7.039 1 93 474 PHE A CA 1
ATOM 3691 C C . PHE A 1 474 ? -10.711 21.312 7.414 1 93 474 PHE A C 1
ATOM 3693 O O . PHE A 1 474 ? -10.625 22.266 6.629 1 93 474 PHE A O 1
ATOM 3700 N N . ASN A 1 475 ? -11.266 21.281 8.586 1 91.25 475 ASN A N 1
ATOM 3701 C CA . ASN A 1 475 ? -11.586 22.578 9.18 1 91.25 475 ASN A CA 1
ATOM 3702 C C . ASN A 1 475 ? -10.328 23.344 9.586 1 91.25 475 ASN A C 1
ATOM 3704 O O . ASN A 1 475 ? -9.492 22.812 10.32 1 91.25 475 ASN A O 1
ATOM 3708 N N . GLY A 1 476 ? -10.18 24.484 9.125 1 88.69 476 GLY A N 1
ATOM 3709 C CA . GLY A 1 476 ? -8.977 25.266 9.367 1 88.69 476 GLY A CA 1
ATOM 3710 C C . GLY A 1 476 ? -8.773 25.609 10.836 1 88.69 476 GLY A C 1
ATOM 3711 O O . GLY A 1 476 ? -7.645 25.797 11.289 1 88.69 476 GLY A O 1
ATOM 3712 N N . ALA A 1 477 ? -9.836 25.656 11.562 1 82.31 477 ALA A N 1
ATOM 3713 C CA . ALA A 1 477 ? -9.766 26.062 12.961 1 82.31 477 ALA A CA 1
ATOM 3714 C C . ALA A 1 477 ? -9.648 24.844 13.883 1 82.31 477 ALA A C 1
ATOM 3716 O O . ALA A 1 477 ? -8.781 24.812 14.758 1 82.31 477 ALA A O 1
ATOM 3717 N N . THR A 1 478 ? -10.453 23.875 13.625 1 83.81 478 THR A N 1
ATOM 3718 C CA . THR A 1 478 ? -10.523 22.75 14.547 1 83.81 478 THR A CA 1
ATOM 3719 C C . THR A 1 478 ? -9.633 21.609 14.062 1 83.81 478 THR A C 1
ATOM 3721 O O . THR A 1 478 ? -9.312 20.688 14.828 1 83.81 478 THR A O 1
ATOM 3724 N N . ARG A 1 479 ? -9.219 21.672 12.773 1 88.62 479 ARG A N 1
ATOM 3725 C CA . ARG A 1 479 ? -8.391 20.641 12.164 1 88.62 479 ARG A CA 1
ATOM 3726 C C . ARG A 1 479 ? -9.141 19.328 12.07 1 88.62 479 ARG A C 1
ATOM 3728 O O . ARG A 1 479 ? -8.523 18.266 11.93 1 88.62 479 ARG A O 1
ATOM 3735 N N . GLU A 1 480 ? -10.469 19.391 12.195 1 87 480 GLU A N 1
ATOM 3736 C CA . GLU A 1 480 ? -11.289 18.188 12.016 1 87 480 GLU A CA 1
ATOM 3737 C C . GLU A 1 480 ? -11.484 17.875 10.531 1 87 480 GLU A C 1
ATOM 3739 O O . GLU A 1 480 ? -11.664 18.781 9.711 1 87 480 GLU A O 1
ATOM 3744 N N . PRO A 1 481 ? -11.453 16.641 10.305 1 90.75 481 PRO A N 1
ATOM 3745 C CA . PRO A 1 481 ? -11.695 16.266 8.906 1 90.75 481 PRO A CA 1
ATOM 3746 C C . PRO A 1 481 ? -13.125 16.562 8.461 1 90.75 481 PRO A C 1
ATOM 3748 O O . PRO A 1 481 ? -14.07 16.281 9.195 1 90.75 481 PRO A O 1
ATOM 3751 N N . LEU A 1 482 ? -13.281 17.125 7.281 1 91.56 482 LEU A N 1
ATOM 3752 C CA . LEU A 1 482 ? -14.594 17.453 6.742 1 91.56 482 LEU A CA 1
ATOM 3753 C C . LEU A 1 482 ? -14.961 16.516 5.598 1 91.56 482 LEU A C 1
ATOM 3755 O O . LEU A 1 482 ? -16.094 16.016 5.543 1 91.56 482 LEU A O 1
ATOM 3759 N N . LEU A 1 483 ? -14.086 16.297 4.695 1 93.81 483 LEU A N 1
ATOM 3760 C CA . LEU A 1 483 ? -14.273 15.445 3.525 1 93.81 483 LEU A CA 1
ATOM 3761 C C . LEU A 1 483 ? -12.977 14.742 3.152 1 93.81 483 LEU A C 1
ATOM 3763 O O . LEU A 1 483 ? -11.969 15.391 2.877 1 93.81 483 LEU A O 1
ATOM 3767 N N . LEU A 1 484 ? -13.016 13.5 3.234 1 93.06 484 LEU A N 1
ATOM 3768 C CA . LEU A 1 484 ? -11.836 12.695 2.908 1 93.06 484 LEU A CA 1
ATOM 3769 C C . LEU A 1 484 ? -12.047 11.938 1.6 1 93.06 484 LEU A C 1
ATOM 3771 O O . LEU A 1 484 ? -12.82 10.984 1.547 1 93.06 484 LEU A O 1
ATOM 3775 N N . LEU A 1 485 ? -11.406 12.383 0.528 1 92.44 485 LEU A N 1
ATOM 3776 C CA . LEU A 1 485 ? -11.508 11.727 -0.772 1 92.44 485 LEU A CA 1
ATOM 3777 C C . LEU A 1 485 ? -10.281 10.875 -1.051 1 92.44 485 LEU A C 1
ATOM 3779 O O . LEU A 1 485 ? -9.172 11.398 -1.165 1 92.44 485 LEU A O 1
ATOM 3783 N N . SER A 1 486 ? -10.57 9.609 -1.106 1 87.75 486 SER A N 1
ATOM 3784 C CA . SER A 1 486 ? -9.477 8.68 -1.352 1 87.75 486 SER A CA 1
ATOM 3785 C C . SER A 1 486 ? -9.578 8.062 -2.742 1 87.75 486 SER A C 1
ATOM 3787 O O . SER A 1 486 ? -10.594 8.211 -3.422 1 87.75 486 SER A O 1
ATOM 3789 N N . TYR A 1 487 ? -8.555 7.504 -3.256 1 82.81 487 TYR A N 1
ATOM 3790 C CA . TYR A 1 487 ? -8.461 6.777 -4.516 1 82.81 487 TYR A CA 1
ATOM 3791 C C . TYR A 1 487 ? -8.672 7.711 -5.703 1 82.81 487 TYR A C 1
ATOM 3793 O O . TYR A 1 487 ? -9.336 7.348 -6.676 1 82.81 487 TYR A O 1
ATOM 3801 N N . ALA A 1 488 ? -8.25 8.906 -5.492 1 88.25 488 ALA A N 1
ATOM 3802 C CA . ALA A 1 488 ? -8.266 9.812 -6.633 1 88.25 488 ALA A CA 1
ATOM 3803 C C . ALA A 1 488 ? -7.285 9.352 -7.711 1 88.25 488 ALA A C 1
ATOM 3805 O O . ALA A 1 488 ? -6.133 9.031 -7.414 1 88.25 488 ALA A O 1
ATOM 3806 N N . VAL A 1 489 ? -7.77 9.281 -8.906 1 83.88 489 VAL A N 1
ATOM 3807 C CA . VAL A 1 489 ? -6.945 8.852 -10.031 1 83.88 489 VAL A CA 1
ATOM 3808 C C . VAL A 1 489 ? -6.52 10.07 -10.844 1 83.88 489 VAL A C 1
ATOM 3810 O O . VAL A 1 489 ? -7.32 10.633 -11.602 1 83.88 489 VAL A O 1
ATOM 3813 N N . PHE A 1 490 ? -5.23 10.445 -10.797 1 86.75 490 PHE A N 1
ATOM 3814 C CA . PHE A 1 490 ? -4.746 11.656 -11.445 1 86.75 490 PHE A CA 1
ATOM 3815 C C . PHE A 1 490 ? -4.16 11.336 -12.82 1 86.75 490 PHE A C 1
ATOM 3817 O O . PHE A 1 490 ? -3.982 12.234 -13.648 1 86.75 490 PHE A O 1
ATOM 3824 N N . LEU A 1 491 ? -3.91 10.109 -13.141 1 75.44 491 LEU A N 1
ATOM 3825 C CA . LEU A 1 491 ? -3.447 9.602 -14.422 1 75.44 491 LEU A CA 1
ATOM 3826 C C . LEU A 1 491 ? -2.199 10.344 -14.883 1 75.44 491 LEU A C 1
ATOM 3828 O O . LEU A 1 491 ? -2.07 10.68 -16.062 1 75.44 491 LEU A O 1
ATOM 3832 N N . GLY A 1 492 ? -1.36 10.773 -13.836 1 78.81 492 GLY A N 1
ATOM 3833 C CA . GLY A 1 492 ? -0.106 11.438 -14.164 1 78.81 492 GLY A CA 1
ATOM 3834 C C . GLY A 1 492 ? -0.286 12.875 -14.609 1 78.81 492 GLY A C 1
ATOM 3835 O O . GLY A 1 492 ? 0.687 13.555 -14.953 1 78.81 492 GLY A O 1
ATOM 3836 N N . GLU A 1 493 ? -1.457 13.398 -14.609 1 88.62 493 GLU A N 1
ATOM 3837 C CA . GLU A 1 493 ? -1.74 14.766 -15.031 1 88.62 493 GLU A CA 1
ATOM 3838 C C . GLU A 1 493 ? -1.417 15.766 -13.922 1 88.62 493 GLU A C 1
ATOM 3840 O O . GLU A 1 493 ? -1.388 15.406 -12.742 1 88.62 493 GLU A O 1
ATOM 3845 N N . ARG A 1 494 ? -1.185 16.953 -14.43 1 93.88 494 ARG A N 1
ATOM 3846 C CA . ARG A 1 494 ? -1.033 18.031 -13.469 1 93.88 494 ARG A CA 1
ATOM 3847 C C . ARG A 1 494 ? -2.379 18.422 -12.867 1 93.88 494 ARG A C 1
ATOM 3849 O O . ARG A 1 494 ? -3.387 18.5 -13.57 1 93.88 494 ARG A O 1
ATOM 3856 N N . ILE A 1 495 ? -2.336 18.594 -11.578 1 96.69 495 ILE A N 1
ATOM 3857 C CA . ILE A 1 495 ? -3.545 18.938 -10.836 1 96.69 495 ILE A CA 1
ATOM 3858 C C . ILE A 1 495 ? -3.465 20.391 -10.359 1 96.69 495 ILE A C 1
ATOM 3860 O O . ILE A 1 495 ? -2.473 20.797 -9.75 1 96.69 495 ILE A O 1
ATOM 3864 N N . PHE A 1 496 ? -4.555 21.156 -10.602 1 97.62 496 PHE A N 1
ATOM 3865 C CA . PHE A 1 496 ? -4.543 22.578 -10.266 1 97.62 496 PHE A CA 1
ATOM 3866 C C . PHE A 1 496 ? -5.539 22.875 -9.148 1 97.62 496 PHE A C 1
ATOM 3868 O O . PHE A 1 496 ? -6.652 22.359 -9.148 1 97.62 496 PHE A O 1
ATOM 3875 N N . PRO A 1 497 ? -5.074 23.703 -8.195 1 98.06 497 PRO A N 1
ATOM 3876 C CA . PRO A 1 497 ? -6.082 24.219 -7.266 1 98.06 497 PRO A CA 1
ATOM 3877 C C . PRO A 1 497 ? -7.242 24.906 -7.984 1 98.06 497 PRO A C 1
ATOM 3879 O O . PRO A 1 497 ? -7.023 25.656 -8.945 1 98.06 497 PRO A O 1
ATOM 3882 N N . PHE A 1 498 ? -8.422 24.609 -7.473 1 97.62 498 PHE A N 1
ATOM 3883 C CA . PHE A 1 498 ? -9.672 24.984 -8.125 1 97.62 498 PHE A CA 1
ATOM 3884 C C . PHE A 1 498 ? -10.57 25.766 -7.172 1 97.62 498 PHE A C 1
ATOM 3886 O O . PHE A 1 498 ? -10.719 25.391 -6.008 1 97.62 498 PHE A O 1
ATOM 3893 N N . PHE A 1 499 ? -11.164 26.922 -7.715 1 97.75 499 PHE A N 1
ATOM 3894 C CA . PHE A 1 499 ? -12.047 27.75 -6.906 1 97.75 499 PHE A CA 1
ATOM 3895 C C . PHE A 1 499 ? -13.297 28.141 -7.695 1 97.75 499 PHE A C 1
ATOM 3897 O O . PHE A 1 499 ? -13.195 28.578 -8.844 1 97.75 499 PHE A O 1
ATOM 3904 N N . LYS A 1 500 ? -14.422 28.016 -7.094 1 97.19 500 LYS A N 1
ATOM 3905 C CA . LYS A 1 500 ? -15.703 28.406 -7.684 1 97.19 500 LYS A CA 1
ATOM 3906 C C . LYS A 1 500 ? -16.484 29.328 -6.754 1 97.19 500 LYS A C 1
ATOM 3908 O O . LYS A 1 500 ? -16.609 29.047 -5.562 1 97.19 500 LYS A O 1
ATOM 3913 N N . LEU A 1 501 ? -16.953 30.391 -7.273 1 95.31 501 LEU A N 1
ATOM 3914 C CA . LEU A 1 501 ? -17.766 31.344 -6.539 1 95.31 501 LEU A CA 1
ATOM 3915 C C . LEU A 1 501 ? -18.969 31.781 -7.363 1 95.31 501 LEU A C 1
ATOM 3917 O O . LEU A 1 501 ? -18.828 32.531 -8.328 1 95.31 501 LEU A O 1
ATOM 3921 N N . GLU A 1 502 ? -20.172 31.391 -6.91 1 91.94 502 GLU A N 1
ATOM 3922 C CA . GLU A 1 502 ? -21.375 31.703 -7.68 1 91.94 502 GLU A CA 1
ATOM 3923 C C . GLU A 1 502 ? -22.125 32.875 -7.062 1 91.94 502 GLU A C 1
ATOM 3925 O O . GLU A 1 502 ? -22.797 33.625 -7.773 1 91.94 502 GLU A O 1
ATOM 3930 N N . GLU A 1 503 ? -22.094 33 -5.816 1 89.44 503 GLU A N 1
ATOM 3931 C CA . GLU A 1 503 ? -22.859 34.031 -5.125 1 89.44 503 GLU A CA 1
ATOM 3932 C C . GLU A 1 503 ? -22.172 35.406 -5.27 1 89.44 503 GLU A C 1
ATOM 3934 O O . GLU A 1 503 ? -20.984 35.531 -5.035 1 89.44 503 GLU A O 1
ATOM 3939 N N . PRO A 1 504 ? -22.984 36.375 -5.5 1 87.81 504 PRO A N 1
ATOM 3940 C CA . PRO A 1 504 ? -22.406 37.719 -5.582 1 87.81 504 PRO A CA 1
ATOM 3941 C C . PRO A 1 504 ? -21.859 38.219 -4.242 1 87.81 504 PRO A C 1
ATOM 3943 O O . PRO A 1 504 ? -22.453 37.938 -3.193 1 87.81 504 PRO A O 1
ATOM 3946 N N . ASN A 1 505 ? -20.766 38.906 -4.246 1 86.06 505 ASN A N 1
ATOM 3947 C CA . ASN A 1 505 ? -20.094 39.5 -3.104 1 86.06 505 ASN A CA 1
ATOM 3948 C C . ASN A 1 505 ? -19.438 38.438 -2.213 1 86.06 505 ASN A C 1
ATOM 3950 O O . ASN A 1 505 ? -19.109 38.719 -1.06 1 86.06 505 ASN A O 1
ATOM 3954 N N . SER A 1 506 ? -19.516 37.25 -2.68 1 91.69 506 SER A N 1
ATOM 3955 C CA . SER A 1 506 ? -18.75 36.219 -1.974 1 91.69 506 SER A CA 1
ATOM 3956 C C . SER A 1 506 ? -17.266 36.344 -2.277 1 91.69 506 SER A C 1
ATOM 3958 O O . SER A 1 506 ? -16.875 36.969 -3.266 1 91.69 506 SER A O 1
ATOM 3960 N N . GLN A 1 507 ? -16.422 35.844 -1.355 1 94.5 507 GLN A N 1
ATOM 3961 C CA . GLN A 1 507 ? -14.969 35.969 -1.491 1 94.5 507 GLN A CA 1
ATOM 3962 C C . GLN A 1 507 ? -14.234 34.75 -0.988 1 94.5 507 GLN A C 1
ATOM 3964 O O . GLN A 1 507 ? -14.703 34.062 -0.064 1 94.5 507 GLN A O 1
ATOM 3969 N N . MET A 1 508 ? -13.203 34.438 -1.682 1 95.69 508 MET A N 1
ATOM 3970 C CA . MET A 1 508 ? -12.273 33.406 -1.226 1 95.69 508 MET A CA 1
ATOM 3971 C C . MET A 1 508 ? -10.852 33.969 -1.119 1 95.69 508 MET A C 1
ATOM 3973 O O . MET A 1 508 ? -10.398 34.688 -2.006 1 95.69 508 MET A O 1
ATOM 3977 N N . ARG A 1 509 ? -10.25 33.688 -0.031 1 96.19 509 ARG A N 1
ATOM 3978 C CA . ARG A 1 509 ? -8.883 34.156 0.213 1 96.19 509 ARG A CA 1
ATOM 3979 C C . ARG A 1 509 ? -7.965 33 0.558 1 96.19 509 ARG A C 1
ATOM 3981 O O . ARG A 1 509 ? -8.273 32.188 1.444 1 96.19 509 ARG A O 1
ATOM 3988 N N . ILE A 1 510 ? -6.848 32.906 -0.146 1 95.56 510 ILE A N 1
ATOM 3989 C CA . ILE A 1 510 ? -5.824 31.906 0.185 1 95.56 510 ILE A CA 1
ATOM 3990 C C . ILE A 1 510 ? -4.941 32.438 1.312 1 95.56 510 ILE A C 1
ATOM 3992 O O . ILE A 1 510 ? -4.336 33.5 1.184 1 95.56 510 ILE A O 1
ATOM 3996 N N . VAL A 1 511 ? -4.93 31.703 2.352 1 89.94 511 VAL A N 1
ATOM 3997 C CA . VAL A 1 511 ? -4.16 32.125 3.518 1 89.94 511 VAL A CA 1
ATOM 3998 C C . VAL A 1 511 ? -2.717 31.641 3.387 1 89.94 511 VAL A C 1
ATOM 4000 O O . VAL A 1 511 ? -2.467 30.5 3.018 1 89.94 511 VAL A O 1
ATOM 4003 N N . PRO A 1 512 ? -1.804 32.5 3.57 1 75.19 512 PRO A N 1
ATOM 4004 C CA . PRO A 1 512 ? -0.401 32.125 3.443 1 75.19 512 PRO A CA 1
ATOM 4005 C C . PRO A 1 512 ? 0.029 31.109 4.52 1 75.19 512 PRO A C 1
ATOM 4007 O O . PRO A 1 512 ? -0.555 31.078 5.605 1 75.19 512 PRO A O 1
ATOM 4010 N N . MET B 1 1 ? -55.75 -15.43 3.078 1 16.12 1 MET B N 1
ATOM 4011 C CA . MET B 1 1 ? -55.906 -16.812 3.523 1 16.12 1 MET B CA 1
ATOM 4012 C C . MET B 1 1 ? -54.781 -17.188 4.5 1 16.12 1 MET B C 1
ATOM 4014 O O . MET B 1 1 ? -53.75 -16.531 4.555 1 16.12 1 MET B O 1
ATOM 4018 N N . CYS B 1 2 ? -54.969 -18.391 5.309 1 17.52 2 CYS B N 1
ATOM 4019 C CA . CYS B 1 2 ? -54.906 -19.297 6.445 1 17.52 2 CYS B CA 1
ATOM 4020 C C . CYS B 1 2 ? -53.625 -20.109 6.457 1 17.52 2 CYS B C 1
ATOM 4022 O O . CYS B 1 2 ? -53.469 -21.062 7.23 1 17.52 2 CYS B O 1
ATOM 4024 N N . ALA B 1 3 ? -52.719 -19.672 5.641 1 16.94 3 ALA B N 1
ATOM 4025 C CA . ALA B 1 3 ? -51.875 -20.844 5.352 1 16.94 3 ALA B CA 1
ATOM 4026 C C . ALA B 1 3 ? -51.219 -21.359 6.617 1 16.94 3 ALA B C 1
ATOM 4028 O O . ALA B 1 3 ? -51.094 -20.641 7.613 1 16.94 3 ALA B O 1
ATOM 4029 N N . GLY B 1 4 ? -50.625 -22.406 6.547 1 17.47 4 GLY B N 1
ATOM 4030 C CA . GLY B 1 4 ? -50.406 -23.812 6.875 1 17.47 4 GLY B CA 1
ATOM 4031 C C . GLY B 1 4 ? -49.156 -24.062 7.703 1 17.47 4 GLY B C 1
ATOM 4032 O O . GLY B 1 4 ? -48.062 -24.047 7.172 1 17.47 4 GLY B O 1
ATOM 4033 N N . ALA B 1 5 ? -49.094 -23.266 8.773 1 17.38 5 ALA B N 1
ATOM 4034 C CA . ALA B 1 5 ? -47.969 -23.328 9.695 1 17.38 5 ALA B CA 1
ATOM 4035 C C . ALA B 1 5 ? -47.625 -24.766 10.07 1 17.38 5 ALA B C 1
ATOM 4037 O O . ALA B 1 5 ? -48.531 -25.609 10.148 1 17.38 5 ALA B O 1
ATOM 4038 N N . ALA B 1 6 ? -46.281 -25 10.078 1 16.22 6 ALA B N 1
ATOM 4039 C CA . ALA B 1 6 ? -45.281 -26.047 10.031 1 16.22 6 ALA B CA 1
ATOM 4040 C C . ALA B 1 6 ? -45.375 -26.969 11.242 1 16.22 6 ALA B C 1
ATOM 4042 O O . ALA B 1 6 ? -46.062 -26.656 12.219 1 16.22 6 ALA B O 1
ATOM 4043 N N . ALA B 1 7 ? -44.25 -27.531 11.703 1 15.92 7 ALA B N 1
ATOM 4044 C CA . ALA B 1 7 ? -43.594 -28.828 11.602 1 15.92 7 ALA B CA 1
ATOM 4045 C C . ALA B 1 7 ? -43.406 -29.453 12.977 1 15.92 7 ALA B C 1
ATOM 4047 O O . ALA B 1 7 ? -43 -30.609 13.086 1 15.92 7 ALA B O 1
ATOM 4048 N N . ALA B 1 8 ? -43.656 -28.859 14.094 1 17.02 8 ALA B N 1
ATOM 4049 C CA . ALA B 1 8 ? -42.625 -29.141 15.102 1 17.02 8 ALA B CA 1
ATOM 4050 C C . ALA B 1 8 ? -42.75 -30.578 15.602 1 17.02 8 ALA B C 1
ATOM 4052 O O . ALA B 1 8 ? -41.875 -31.062 16.328 1 17.02 8 ALA B O 1
ATOM 4053 N N . GLY B 1 9 ? -43.75 -31.312 15.148 1 15.62 9 GLY B N 1
ATOM 4054 C CA . GLY B 1 9 ? -44.281 -32.094 16.266 1 15.62 9 GLY B CA 1
ATOM 4055 C C . GLY B 1 9 ? -43.406 -33.281 16.625 1 15.62 9 GLY B C 1
ATOM 4056 O O . GLY B 1 9 ? -43.719 -34.031 17.547 1 15.62 9 GLY B O 1
ATOM 4057 N N . ARG B 1 10 ? -42.219 -33.469 15.914 1 17.53 10 ARG B N 1
ATOM 4058 C CA . ARG B 1 10 ? -42.094 -34.906 15.836 1 17.53 10 ARG B CA 1
ATOM 4059 C C . ARG B 1 10 ? -41.75 -35.5 17.188 1 17.53 10 ARG B C 1
ATOM 4061 O O . ARG B 1 10 ? -40.812 -35.062 17.859 1 17.53 10 ARG B O 1
ATOM 4068 N N . GLY B 1 11 ? -42.656 -36.062 17.953 1 16.86 11 GLY B N 1
ATOM 4069 C CA . GLY B 1 11 ? -42.75 -36.656 19.281 1 16.86 11 GLY B CA 1
ATOM 4070 C C . GLY B 1 11 ? -42 -37.969 19.391 1 16.86 11 GLY B C 1
ATOM 4071 O O . GLY B 1 11 ? -42.062 -38.625 20.422 1 16.86 11 GLY B O 1
ATOM 4072 N N . PRO B 1 12 ? -40.875 -38.188 18.641 1 17.78 12 PRO B N 1
ATOM 4073 C CA . PRO B 1 12 ? -40.656 -39.625 18.359 1 17.78 12 PRO B CA 1
ATOM 4074 C C . PRO B 1 12 ? -40.438 -40.438 19.625 1 17.78 12 PRO B C 1
ATOM 4076 O O . PRO B 1 12 ? -39.531 -40.125 20.422 1 17.78 12 PRO B O 1
ATOM 4079 N N . CYS B 1 13 ? -41.375 -40.938 20.141 1 16.17 13 CYS B N 1
ATOM 4080 C CA . CYS B 1 13 ? -41.469 -41.594 21.438 1 16.17 13 CYS B CA 1
ATOM 4081 C C . CYS B 1 13 ? -40.562 -42.844 21.516 1 16.17 13 CYS B C 1
ATOM 4083 O O . CYS B 1 13 ? -40.094 -43.312 20.484 1 16.17 13 CYS B O 1
ATOM 4085 N N . ALA B 1 14 ? -40.531 -43.562 22.688 1 17.73 14 ALA B N 1
ATOM 4086 C CA . ALA B 1 14 ? -39.781 -44.188 23.75 1 17.73 14 ALA B CA 1
ATOM 4087 C C . ALA B 1 14 ? -39.688 -45.688 23.547 1 17.73 14 ALA B C 1
ATOM 4089 O O . ALA B 1 14 ? -38.719 -46.344 23.938 1 17.73 14 ALA B O 1
ATOM 4090 N N . GLY B 1 15 ? -40.531 -46.312 22.625 1 16 15 GLY B N 1
ATOM 4091 C CA . GLY B 1 15 ? -41.031 -47.469 23.328 1 16 15 GLY B CA 1
ATOM 4092 C C . GLY B 1 15 ? -40.031 -48.625 23.344 1 16 15 GLY B C 1
ATOM 4093 O O . GLY B 1 15 ? -39.125 -48.656 22.531 1 16 15 GLY B O 1
ATOM 4094 N N . ALA B 1 16 ? -39.906 -49.344 24.5 1 18 16 ALA B N 1
ATOM 4095 C CA . ALA B 1 16 ? -39.125 -50.312 25.25 1 18 16 ALA B CA 1
ATOM 4096 C C . ALA B 1 16 ? -39.281 -51.719 24.672 1 18 16 ALA B C 1
ATOM 4098 O O . ALA B 1 16 ? -40.375 -52.281 24.688 1 18 16 ALA B O 1
ATOM 4099 N N . ARG B 1 17 ? -38.844 -51.781 23.484 1 17.28 17 ARG B N 1
ATOM 4100 C CA . ARG B 1 17 ? -39.219 -53.062 22.891 1 17.28 17 ARG B CA 1
ATOM 4101 C C . ARG B 1 17 ? -38.75 -54.25 23.75 1 17.28 17 ARG B C 1
ATOM 4103 O O . ARG B 1 17 ? -37.594 -54.25 24.203 1 17.28 17 ARG B O 1
ATOM 4110 N N . PRO B 1 18 ? -39.75 -54.875 24.234 1 17.05 18 PRO B N 1
ATOM 4111 C CA . PRO B 1 18 ? -39.594 -56 25.156 1 17.05 18 PRO B CA 1
ATOM 4112 C C . PRO B 1 18 ? -38.844 -57.188 24.531 1 17.05 18 PRO B C 1
ATOM 4114 O O . PRO B 1 18 ? -38.625 -57.219 23.328 1 17.05 18 PRO B O 1
ATOM 4117 N N . GLY B 1 19 ? -38.5 -58.188 25.344 1 17.52 19 GLY B N 1
ATOM 4118 C CA . GLY B 1 19 ? -37.625 -59.25 25.781 1 17.52 19 GLY B CA 1
ATOM 4119 C C . GLY B 1 19 ? -37.812 -60.562 25.047 1 17.52 19 GLY B C 1
ATOM 4120 O O . GLY B 1 19 ? -37.188 -61.562 25.359 1 17.52 19 GLY B O 1
ATOM 4121 N N . GLY B 1 20 ? -38.656 -60.406 23.953 1 15.76 20 GLY B N 1
ATOM 4122 C CA . GLY B 1 20 ? -39.312 -61.719 23.922 1 15.76 20 GLY B CA 1
ATOM 4123 C C . GLY B 1 20 ? -38.312 -62.844 23.656 1 15.76 20 GLY B C 1
ATOM 4124 O O . GLY B 1 20 ? -37.188 -62.625 23.281 1 15.76 20 GLY B O 1
ATOM 4125 N N . GLY B 1 21 ? -38.969 -64.062 23.609 1 16.8 21 GLY B N 1
ATOM 4126 C CA . GLY B 1 21 ? -38.906 -65.5 23.922 1 16.8 21 GLY B CA 1
ATOM 4127 C C . GLY B 1 21 ? -38.094 -66.312 22.922 1 16.8 21 GLY B C 1
ATOM 4128 O O . GLY B 1 21 ? -37.781 -65.812 21.828 1 16.8 21 GLY B O 1
ATOM 4129 N N . ALA B 1 22 ? -37.562 -67.438 23.391 1 17.77 22 ALA B N 1
ATOM 4130 C CA . ALA B 1 22 ? -36.531 -68.438 23.438 1 17.77 22 ALA B CA 1
ATOM 4131 C C . ALA B 1 22 ? -36.719 -69.438 22.25 1 17.77 22 ALA B C 1
ATOM 4133 O O . ALA B 1 22 ? -35.875 -70.312 22.031 1 17.77 22 ALA B O 1
ATOM 4134 N N . GLY B 1 23 ? -37.594 -69.062 21.297 1 16.75 23 GLY B N 1
ATOM 4135 C CA . GLY B 1 23 ? -38 -70.438 20.828 1 16.75 23 GLY B CA 1
ATOM 4136 C C . GLY B 1 23 ? -36.875 -71.125 20.125 1 16.75 23 GLY B C 1
ATOM 4137 O O . GLY B 1 23 ? -36 -70.5 19.516 1 16.75 23 GLY B O 1
ATOM 4138 N N . ALA B 1 24 ? -36.562 -72.375 20.5 1 17.69 24 ALA B N 1
ATOM 4139 C CA . ALA B 1 24 ? -35.625 -73.5 20.5 1 17.69 24 ALA B CA 1
ATOM 4140 C C . ALA B 1 24 ? -35.594 -74.188 19.125 1 17.69 24 ALA B C 1
ATOM 4142 O O . ALA B 1 24 ? -34.875 -75.188 18.938 1 17.69 24 ALA B O 1
ATOM 4143 N N . GLY B 1 25 ? -36.156 -73.5 18.062 1 16.86 25 GLY B N 1
ATOM 4144 C CA . GLY B 1 25 ? -36.5 -74.562 17.141 1 16.86 25 GLY B CA 1
ATOM 4145 C C . GLY B 1 25 ? -35.312 -75.312 16.594 1 16.86 25 GLY B C 1
ATOM 4146 O O . GLY B 1 25 ? -34.188 -74.812 16.578 1 16.86 25 GLY B O 1
ATOM 4147 N N . ILE B 1 26 ? -35.375 -76.625 16.375 1 18.09 26 ILE B N 1
ATOM 4148 C CA . ILE B 1 26 ? -34.719 -77.938 16.219 1 18.09 26 ILE B CA 1
ATOM 4149 C C . ILE B 1 26 ? -34.156 -78.062 14.797 1 18.09 26 ILE B C 1
ATOM 4151 O O . ILE B 1 26 ? -33.594 -79.062 14.445 1 18.09 26 ILE B O 1
ATOM 4155 N N . ARG B 1 27 ? -34 -76.875 14.023 1 18.91 27 ARG B N 1
ATOM 4156 C CA . ARG B 1 27 ? -34.062 -77.312 12.633 1 18.91 27 ARG B CA 1
ATOM 4157 C C . ARG B 1 27 ? -32.938 -78.312 12.344 1 18.91 27 ARG B C 1
ATOM 4159 O O . ARG B 1 27 ? -31.891 -78.25 13.016 1 18.91 27 ARG B O 1
ATOM 4166 N N . ARG B 1 28 ? -33.094 -79.062 11.219 1 18.53 28 ARG B N 1
ATOM 4167 C CA . ARG B 1 28 ? -32.781 -80.25 10.453 1 18.53 28 ARG B CA 1
ATOM 4168 C C . ARG B 1 28 ? -31.375 -80.188 9.836 1 18.53 28 ARG B C 1
ATOM 4170 O O . ARG B 1 28 ? -31.016 -79.188 9.234 1 18.53 28 ARG B O 1
ATOM 4177 N N . GLN B 1 29 ? -30.375 -80.938 10.391 1 17.89 29 GLN B N 1
ATOM 4178 C CA . GLN B 1 29 ? -28.938 -81.25 10.297 1 17.89 29 GLN B CA 1
ATOM 4179 C C . GLN B 1 29 ? -28.578 -81.75 8.906 1 17.89 29 GLN B C 1
ATOM 4181 O O . GLN B 1 29 ? -28.781 -82.938 8.594 1 17.89 29 GLN B O 1
ATOM 4186 N N . ARG B 1 30 ? -29.062 -81.125 7.707 1 19.69 30 ARG B N 1
ATOM 4187 C CA . ARG B 1 30 ? -28.75 -81.812 6.465 1 19.69 30 ARG B CA 1
ATOM 4188 C C . ARG B 1 30 ? -27.234 -81.875 6.242 1 19.69 30 ARG B C 1
ATOM 4190 O O . ARG B 1 30 ? -26.547 -80.875 6.277 1 19.69 30 ARG B O 1
ATOM 4197 N N . ARG B 1 31 ? -26.516 -83.062 6.473 1 19.56 31 ARG B N 1
ATOM 4198 C CA . ARG B 1 31 ? -25.156 -83.562 6.414 1 19.56 31 ARG B CA 1
ATOM 4199 C C . ARG B 1 31 ? -24.625 -83.562 4.988 1 19.56 31 ARG B C 1
ATOM 4201 O O . ARG B 1 31 ? -25.016 -84.375 4.141 1 19.56 31 ARG B O 1
ATOM 4208 N N . ARG B 1 32 ? -24.562 -82.375 4.262 1 22.81 32 ARG B N 1
ATOM 4209 C CA . ARG B 1 32 ? -24.062 -82.438 2.893 1 22.81 32 ARG B CA 1
ATOM 4210 C C . ARG B 1 32 ? -22.641 -83 2.861 1 22.81 32 ARG B C 1
ATOM 4212 O O . ARG B 1 32 ? -21.812 -82.625 3.697 1 22.81 32 ARG B O 1
ATOM 4219 N N . SER B 1 33 ? -22.266 -84.125 2.232 1 20.23 33 SER B N 1
ATOM 4220 C CA . SER B 1 33 ? -21.203 -85.125 2.01 1 20.23 33 SER B CA 1
ATOM 4221 C C . SER B 1 33 ? -19.984 -84.438 1.382 1 20.23 33 SER B C 1
ATOM 4223 O O . SER B 1 33 ? -20.109 -83.562 0.556 1 20.23 33 SER B O 1
ATOM 4225 N N . SER B 1 34 ? -18.656 -84.5 1.985 1 22.17 34 SER B N 1
ATOM 4226 C CA . SER B 1 34 ? -17.281 -83.938 2.047 1 22.17 34 SER B CA 1
ATOM 4227 C C . SER B 1 34 ? -16.469 -84.438 0.835 1 22.17 34 SER B C 1
ATOM 4229 O O . SER B 1 34 ? -15.25 -84.5 0.901 1 22.17 34 SER B O 1
ATOM 4231 N N . CYS B 1 35 ? -16.844 -84.75 -0.401 1 23.09 35 CYS B N 1
ATOM 4232 C CA . CYS B 1 35 ? -16.031 -85.5 -1.365 1 23.09 35 CYS B CA 1
ATOM 4233 C C . CYS B 1 35 ? -14.93 -84.625 -1.938 1 23.09 35 CYS B C 1
ATOM 4235 O O . CYS B 1 35 ? -14.109 -85.125 -2.73 1 23.09 35 CYS B O 1
ATOM 4237 N N . SER B 1 36 ? -14.898 -83.312 -1.857 1 23.92 36 SER B N 1
ATOM 4238 C CA . SER B 1 36 ? -14.078 -82.5 -2.787 1 23.92 36 SER B CA 1
ATOM 4239 C C . SER B 1 36 ? -12.609 -82.5 -2.361 1 23.92 36 SER B C 1
ATOM 4241 O O . SER B 1 36 ? -11.773 -81.875 -2.988 1 23.92 36 SER B O 1
ATOM 4243 N N . GLY B 1 37 ? -12.047 -83.188 -1.216 1 23.86 37 GLY B N 1
ATOM 4244 C CA . GLY B 1 37 ? -10.75 -82.938 -0.585 1 23.86 37 GLY B CA 1
ATOM 4245 C C . GLY B 1 37 ? -9.609 -83.625 -1.335 1 23.86 37 GLY B C 1
ATOM 4246 O O . GLY B 1 37 ? -8.438 -83.375 -1.01 1 23.86 37 GLY B O 1
ATOM 4247 N N . VAL B 1 38 ? -9.68 -84.625 -2.068 1 28.03 38 VAL B N 1
ATOM 4248 C CA . VAL B 1 38 ? -8.609 -85.562 -2.443 1 28.03 38 VAL B CA 1
ATOM 4249 C C . VAL B 1 38 ? -7.723 -84.938 -3.502 1 28.03 38 VAL B C 1
ATOM 4251 O O . VAL B 1 38 ? -6.535 -85.25 -3.604 1 28.03 38 VAL B O 1
ATOM 4254 N N . ARG B 1 39 ? -8.109 -84 -4.418 1 31.16 39 ARG B N 1
ATOM 4255 C CA . ARG B 1 39 ? -7.34 -83.562 -5.578 1 31.16 39 ARG B CA 1
ATOM 4256 C C . ARG B 1 39 ? -6.168 -82.688 -5.156 1 31.16 39 ARG B C 1
ATOM 4258 O O . ARG B 1 39 ? -5.117 -82.688 -5.797 1 31.16 39 ARG B O 1
ATOM 4265 N N . ARG B 1 40 ? -6.234 -81.938 -4.059 1 31.14 40 ARG B N 1
ATOM 4266 C CA . ARG B 1 40 ? -5.234 -80.938 -3.736 1 31.14 40 ARG B CA 1
ATOM 4267 C C . ARG B 1 40 ? -3.957 -81.562 -3.205 1 31.14 40 ARG B C 1
ATOM 4269 O O . ARG B 1 40 ? -2.875 -81 -3.299 1 31.14 40 ARG B O 1
ATOM 4276 N N . SER B 1 41 ? -4.047 -82.75 -2.588 1 27.95 41 SER B N 1
ATOM 4277 C CA . SER B 1 41 ? -2.887 -83.312 -1.902 1 27.95 41 SER B CA 1
ATOM 4278 C C . SER B 1 41 ? -1.841 -83.812 -2.898 1 27.95 41 SER B C 1
ATOM 4280 O O . SER B 1 41 ? -0.642 -83.812 -2.613 1 27.95 41 SER B O 1
ATOM 4282 N N . ILE B 1 42 ? -2.182 -84.25 -4.078 1 29.53 42 ILE B N 1
ATOM 4283 C CA . ILE B 1 42 ? -1.23 -84.938 -4.945 1 29.53 42 ILE B CA 1
ATOM 4284 C C . ILE B 1 42 ? -0.29 -83.938 -5.586 1 29.53 42 ILE B C 1
ATOM 4286 O O . ILE B 1 42 ? 0.909 -84.188 -5.723 1 29.53 42 ILE B O 1
ATOM 4290 N N . GLN B 1 43 ? -0.668 -82.625 -5.941 1 27.36 43 GLN B N 1
ATOM 4291 C CA . GLN B 1 43 ? 0.166 -81.688 -6.688 1 27.36 43 GLN B CA 1
ATOM 4292 C C . GLN B 1 43 ? 1.343 -81.25 -5.848 1 27.36 43 GLN B C 1
ATOM 4294 O O . GLN B 1 43 ? 2.404 -80.875 -6.383 1 27.36 43 GLN B O 1
ATOM 4299 N N . SER B 1 44 ? 1.206 -81.125 -4.523 1 27.09 44 SER B N 1
ATOM 4300 C CA . SER B 1 44 ? 2.291 -80.625 -3.703 1 27.09 44 SER B CA 1
ATOM 4301 C C . SER B 1 44 ? 3.477 -81.562 -3.674 1 27.09 44 SER B C 1
ATOM 4303 O O . SER B 1 44 ? 4.57 -81.188 -3.24 1 27.09 44 SER B O 1
ATOM 4305 N N . PHE B 1 45 ? 3.256 -82.812 -3.93 1 28.94 45 PHE B N 1
ATOM 4306 C CA . PHE B 1 45 ? 4.328 -83.812 -3.777 1 28.94 45 PHE B CA 1
ATOM 4307 C C . PHE B 1 45 ? 5.348 -83.688 -4.898 1 28.94 45 PHE B C 1
ATOM 4309 O O . PHE B 1 45 ? 6.539 -83.938 -4.699 1 28.94 45 PHE B O 1
ATOM 4316 N N . LEU B 1 46 ? 5.012 -83.25 -6.121 1 28.3 46 LEU B N 1
ATOM 4317 C CA . LEU B 1 46 ? 5.914 -83.375 -7.262 1 28.3 46 LEU B CA 1
ATOM 4318 C C . LEU B 1 46 ? 6.957 -82.25 -7.254 1 28.3 46 LEU B C 1
ATOM 4320 O O . LEU B 1 46 ? 7.863 -82.25 -8.094 1 28.3 46 LEU B O 1
ATOM 4324 N N . ARG B 1 47 ? 6.852 -81.125 -6.625 1 28.23 47 ARG B N 1
ATOM 4325 C CA . ARG B 1 47 ? 7.742 -79.938 -6.82 1 28.23 47 ARG B CA 1
ATOM 4326 C C . ARG B 1 47 ? 9.062 -80.188 -6.086 1 28.23 47 ARG B C 1
ATOM 4328 O O . ARG B 1 47 ? 9.914 -79.25 -6.062 1 28.23 47 ARG B O 1
ATOM 4335 N N . PHE B 1 48 ? 9.242 -81.25 -5.266 1 26.98 48 PHE B N 1
ATOM 4336 C CA . PHE B 1 48 ? 10.438 -81.25 -4.43 1 26.98 48 PHE B CA 1
ATOM 4337 C C . PHE B 1 48 ? 11.609 -81.875 -5.195 1 26.98 48 PHE B C 1
ATOM 4339 O O . PHE B 1 48 ? 12.031 -83 -4.918 1 26.98 48 PHE B O 1
ATOM 4346 N N . THR B 1 49 ? 11.773 -81.562 -6.57 1 27.23 49 THR B N 1
ATOM 4347 C CA . THR B 1 49 ? 12.945 -82.062 -7.266 1 27.23 49 THR B CA 1
ATOM 4348 C C . THR B 1 49 ? 14.211 -81.375 -6.801 1 27.23 49 THR B C 1
ATOM 4350 O O . THR B 1 49 ? 14.367 -80.188 -7.016 1 27.23 49 THR B O 1
ATOM 4353 N N . CYS B 1 50 ? 14.797 -81.688 -5.707 1 25.58 50 CYS B N 1
ATOM 4354 C CA . CYS B 1 50 ? 16.047 -81.188 -5.133 1 25.58 50 CYS B CA 1
ATOM 4355 C C . CYS B 1 50 ? 17.188 -81.375 -6.113 1 25.58 50 CYS B C 1
ATOM 4357 O O . CYS B 1 50 ? 17.344 -82.438 -6.742 1 25.58 50 CYS B O 1
ATOM 4359 N N . ARG B 1 51 ? 17.688 -80.25 -6.648 1 26.34 51 ARG B N 1
ATOM 4360 C CA . ARG B 1 51 ? 18.859 -80.125 -7.508 1 26.34 51 ARG B CA 1
ATOM 4361 C C . ARG B 1 51 ? 20.078 -80.75 -6.859 1 26.34 51 ARG B C 1
ATOM 4363 O O . ARG B 1 51 ? 20.312 -80.625 -5.66 1 26.34 51 ARG B O 1
ATOM 4370 N N . PRO B 1 52 ? 20.734 -81.75 -7.348 1 27.42 52 PRO B N 1
ATOM 4371 C CA . PRO B 1 52 ? 21.891 -82.562 -6.891 1 27.42 52 PRO B CA 1
ATOM 4372 C C . PRO B 1 52 ? 23.109 -81.688 -6.59 1 27.42 52 PRO B C 1
ATOM 4374 O O . PRO B 1 52 ? 23.578 -80.938 -7.461 1 27.42 52 PRO B O 1
ATOM 4377 N N . SER B 1 53 ? 23.141 -81 -5.555 1 24.81 53 SER B N 1
ATOM 4378 C CA . SER B 1 53 ? 24.391 -80.25 -5.293 1 24.81 53 SER B CA 1
ATOM 4379 C C . SER B 1 53 ? 25.578 -81.25 -5.234 1 24.81 53 SER B C 1
ATOM 4381 O O . SER B 1 53 ? 25.469 -82.312 -4.66 1 24.81 53 SER B O 1
ATOM 4383 N N . ARG B 1 54 ? 26.562 -81.125 -6.152 1 25.89 54 ARG B N 1
ATOM 4384 C CA . ARG B 1 54 ? 27.844 -81.75 -6.441 1 25.89 54 ARG B CA 1
ATOM 4385 C C . ARG B 1 54 ? 28.734 -81.75 -5.215 1 25.89 54 ARG B C 1
ATOM 4387 O O . ARG B 1 54 ? 29.281 -80.75 -4.828 1 25.89 54 ARG B O 1
ATOM 4394 N N . LEU B 1 55 ? 28.438 -82.5 -4.141 1 24.45 55 LEU B N 1
ATOM 4395 C CA . LEU B 1 55 ? 29.359 -82.625 -3.008 1 24.45 55 LEU B CA 1
ATOM 4396 C C . LEU B 1 55 ? 30.641 -83.312 -3.428 1 24.45 55 LEU B C 1
ATOM 4398 O O . LEU B 1 55 ? 30.594 -84.438 -3.934 1 24.45 55 LEU B O 1
ATOM 4402 N N . ARG B 1 56 ? 31.609 -82.562 -3.771 1 24.56 56 ARG B N 1
ATOM 4403 C CA . ARG B 1 56 ? 32.969 -83 -4.082 1 24.56 56 ARG B CA 1
ATOM 4404 C C . ARG B 1 56 ? 33.594 -83.75 -2.896 1 24.56 56 ARG B C 1
ATOM 4406 O O . ARG B 1 56 ? 33.906 -83.125 -1.882 1 24.56 56 ARG B O 1
ATOM 4413 N N . VAL B 1 57 ? 33.062 -84.938 -2.527 1 25.53 57 VAL B N 1
ATOM 4414 C CA . VAL B 1 57 ? 33.781 -85.812 -1.562 1 25.53 57 VAL B CA 1
ATOM 4415 C C . VAL B 1 57 ? 35.156 -86.125 -2.08 1 25.53 57 VAL B C 1
ATOM 4417 O O . VAL B 1 57 ? 35.344 -86.438 -3.258 1 25.53 57 VAL B O 1
ATOM 4420 N N . SER B 1 58 ? 36.219 -85.625 -1.457 1 23.97 58 SER B N 1
ATOM 4421 C CA . SER B 1 58 ? 37.625 -85.938 -1.684 1 23.97 58 SER B CA 1
ATOM 4422 C C . SER B 1 58 ? 37.844 -87.438 -1.812 1 23.97 58 SER B C 1
ATOM 4424 O O . SER B 1 58 ? 37 -88.25 -1.431 1 23.97 58 SER B O 1
ATOM 4426 N N . GLY B 1 59 ? 39.156 -88 -1.965 1 24.58 59 GLY B N 1
ATOM 4427 C CA . GLY B 1 59 ? 39.812 -89.125 -2.682 1 24.58 59 GLY B CA 1
ATOM 4428 C C . GLY B 1 59 ? 39.5 -90.5 -2.125 1 24.58 59 GLY B C 1
ATOM 4429 O O . GLY B 1 59 ? 39.875 -91.5 -2.703 1 24.58 59 GLY B O 1
ATOM 4430 N N . ARG B 1 60 ? 39.562 -90.812 -0.835 1 26.77 60 ARG B N 1
ATOM 4431 C CA . ARG B 1 60 ? 39.938 -92.188 -0.812 1 26.77 60 ARG B CA 1
ATOM 4432 C C . ARG B 1 60 ? 38.938 -93.062 -1.564 1 26.77 60 ARG B C 1
ATOM 4434 O O . ARG B 1 60 ? 37.906 -92.562 -2.006 1 26.77 60 ARG B O 1
ATOM 4441 N N . ARG B 1 61 ? 38.75 -94.375 -1.104 1 28.19 61 ARG B N 1
ATOM 4442 C CA . ARG B 1 61 ? 38.156 -95.5 -1.828 1 28.19 61 ARG B CA 1
ATOM 4443 C C . ARG B 1 61 ? 36.719 -95.188 -2.236 1 28.19 61 ARG B C 1
ATOM 4445 O O . ARG B 1 61 ? 36 -94.5 -1.498 1 28.19 61 ARG B O 1
ATOM 4452 N N . GLY B 1 62 ? 36.406 -95.125 -3.525 1 24.38 62 GLY B N 1
ATOM 4453 C CA . GLY B 1 62 ? 35.344 -94.688 -4.426 1 24.38 62 GLY B CA 1
ATOM 4454 C C . GLY B 1 62 ? 34.031 -95.375 -4.105 1 24.38 62 GLY B C 1
ATOM 4455 O O . GLY B 1 62 ? 33.656 -96.375 -4.688 1 24.38 62 GLY B O 1
ATOM 4456 N N . PHE B 1 63 ? 33.75 -95.625 -2.742 1 23.28 63 PHE B N 1
ATOM 4457 C CA . PHE B 1 63 ? 32.5 -96.375 -2.582 1 23.28 63 PHE B CA 1
ATOM 4458 C C . PHE B 1 63 ? 31.344 -95.688 -3.289 1 23.28 63 PHE B C 1
ATOM 4460 O O . PHE B 1 63 ? 31.062 -94.5 -3.041 1 23.28 63 PHE B O 1
ATOM 4467 N N . PRO B 1 64 ? 31.047 -96.125 -4.598 1 24.55 64 PRO B N 1
ATOM 4468 C CA . PRO B 1 64 ? 29.938 -95.562 -5.398 1 24.55 64 PRO B CA 1
ATOM 4469 C C . PRO B 1 64 ? 28.625 -95.5 -4.629 1 24.55 64 PRO B C 1
ATOM 4471 O O . PRO B 1 64 ? 28.141 -96.5 -4.148 1 24.55 64 PRO B O 1
ATOM 4474 N N . PHE B 1 65 ? 28.531 -94.625 -3.58 1 25.33 65 PHE B N 1
ATOM 4475 C CA . PHE B 1 65 ? 27.25 -94.438 -2.908 1 25.33 65 PHE B CA 1
ATOM 4476 C C . PHE B 1 65 ? 26.125 -94.25 -3.922 1 25.33 65 PHE B C 1
ATOM 4478 O O . PHE B 1 65 ? 26.094 -93.25 -4.652 1 25.33 65 PHE B O 1
ATOM 4485 N N . LEU B 1 66 ? 25.734 -95.438 -4.586 1 24.91 66 LEU B N 1
ATOM 4486 C CA . LEU B 1 66 ? 24.531 -95.438 -5.418 1 24.91 66 LEU B CA 1
ATOM 4487 C C . LEU B 1 66 ? 23.391 -94.688 -4.789 1 24.91 66 LEU B C 1
ATOM 4489 O O . LEU B 1 66 ? 23.109 -94.812 -3.602 1 24.91 66 LEU B O 1
ATOM 4493 N N . LEU B 1 67 ? 23.188 -93.5 -5.281 1 26.22 67 LEU B N 1
ATOM 4494 C CA . LEU B 1 67 ? 22.031 -92.625 -5.094 1 26.22 67 LEU B CA 1
ATOM 4495 C C . LEU B 1 67 ? 20.75 -93.438 -4.953 1 26.22 67 LEU B C 1
ATOM 4497 O O . LEU B 1 67 ? 20.172 -93.938 -5.949 1 26.22 67 LEU B O 1
ATOM 4501 N N . LEU B 1 68 ? 20.812 -94.562 -4.113 1 26.8 68 LEU B N 1
ATOM 4502 C CA . LEU B 1 68 ? 19.547 -95.25 -3.867 1 26.8 68 LEU B CA 1
ATOM 4503 C C . LEU B 1 68 ? 18.438 -94.25 -3.547 1 26.8 68 LEU B C 1
ATOM 4505 O O . LEU B 1 68 ? 18.656 -93.312 -2.797 1 26.8 68 LEU B O 1
ATOM 4509 N N . PRO B 1 69 ? 17.406 -94.125 -4.395 1 33.25 69 PRO B N 1
ATOM 4510 C CA . PRO B 1 69 ? 16.172 -93.375 -4.098 1 33.25 69 PRO B CA 1
ATOM 4511 C C . PRO B 1 69 ? 15.711 -93.562 -2.654 1 33.25 69 PRO B C 1
ATOM 4513 O O . PRO B 1 69 ? 15.805 -94.688 -2.107 1 33.25 69 PRO B O 1
ATOM 4516 N N . LEU B 1 70 ? 15.938 -92.625 -1.794 1 34.56 70 LEU B N 1
ATOM 4517 C CA . LEU B 1 70 ? 15.664 -92.5 -0.367 1 34.56 70 LEU B CA 1
ATOM 4518 C C . LEU B 1 70 ? 14.352 -93.188 -0.004 1 34.56 70 LEU B C 1
ATOM 4520 O O . LEU B 1 70 ? 13.32 -92.938 -0.634 1 34.56 70 LEU B O 1
ATOM 4524 N N . LEU B 1 71 ? 14.43 -94.438 0.321 1 32.34 71 LEU B N 1
ATOM 4525 C CA . LEU B 1 71 ? 13.344 -95.312 0.846 1 32.34 71 LEU B CA 1
ATOM 4526 C C . LEU B 1 71 ? 12.57 -94.562 1.933 1 32.34 71 LEU B C 1
ATOM 4528 O O . LEU B 1 71 ? 13.172 -93.938 2.844 1 32.34 71 LEU B O 1
ATOM 4532 N N . PRO B 1 72 ? 11.312 -94.062 1.745 1 37.94 72 PRO B N 1
ATOM 4533 C CA . PRO B 1 72 ? 10.477 -93.5 2.793 1 37.94 72 PRO B CA 1
ATOM 4534 C C . PRO B 1 72 ? 10.516 -94.312 4.094 1 37.94 72 PRO B C 1
ATOM 4536 O O . PRO B 1 72 ? 10.648 -95.5 4.07 1 37.94 72 PRO B O 1
ATOM 4539 N N . LEU B 1 73 ? 11.18 -93.812 5.066 1 37.19 73 LEU B N 1
ATOM 4540 C CA . LEU B 1 73 ? 11.289 -94.438 6.387 1 37.19 73 LEU B CA 1
ATOM 4541 C C . LEU B 1 73 ? 10 -94.25 7.184 1 37.19 73 LEU B C 1
ATOM 4543 O O . LEU B 1 73 ? 9.312 -93.25 7.031 1 37.19 73 LEU B O 1
ATOM 4547 N N . SER B 1 74 ? 9.219 -95.312 7.395 1 37.88 74 SER B N 1
ATOM 4548 C CA . SER B 1 74 ? 8 -95.25 8.211 1 37.88 74 SER B CA 1
ATOM 4549 C C . SER B 1 74 ? 8.312 -95.562 9.672 1 37.88 74 SER B C 1
ATOM 4551 O O . SER B 1 74 ? 9.234 -96.312 9.984 1 37.88 74 SER B O 1
ATOM 4553 N N . SER B 1 75 ? 8.148 -94.625 10.547 1 38.81 75 SER B N 1
ATOM 4554 C CA . SER B 1 75 ? 8.219 -94.938 11.969 1 38.81 75 SER B CA 1
ATOM 4555 C C . SER B 1 75 ? 7.148 -95.938 12.359 1 38.81 75 SER B C 1
ATOM 4557 O O . SER B 1 75 ? 6.199 -96.188 11.609 1 38.81 75 SER B O 1
ATOM 4559 N N . ASN B 1 76 ? 7.379 -96.812 13.344 1 39.84 76 ASN B N 1
ATOM 4560 C CA . ASN B 1 76 ? 6.426 -97.812 13.859 1 39.84 76 ASN B CA 1
ATOM 4561 C C . ASN B 1 76 ? 5.008 -97.25 13.875 1 39.84 76 ASN B C 1
ATOM 4563 O O . ASN B 1 76 ? 4.039 -98 13.93 1 39.84 76 ASN B O 1
ATOM 4567 N N . ALA B 1 77 ? 4.938 -96 14.195 1 40.84 77 ALA B N 1
ATOM 4568 C CA . ALA B 1 77 ? 3.549 -95.562 14.32 1 40.84 77 ALA B CA 1
ATOM 4569 C C . ALA B 1 77 ? 2.967 -95.188 12.961 1 40.84 77 ALA B C 1
ATOM 4571 O O . ALA B 1 77 ? 1.881 -94.625 12.883 1 40.84 77 ALA B O 1
ATOM 4572 N N . GLY B 1 78 ? 3.277 -95.812 11.898 1 36.72 78 GLY B N 1
ATOM 4573 C CA . GLY B 1 78 ? 2.762 -95.75 10.539 1 36.72 78 GLY B CA 1
ATOM 4574 C C . GLY B 1 78 ? 3.135 -94.5 9.797 1 36.72 78 GLY B C 1
ATOM 4575 O O . GLY B 1 78 ? 2.586 -94.188 8.734 1 36.72 78 GLY B O 1
ATOM 4576 N N . ARG B 1 79 ? 3.676 -93.438 10.562 1 34.28 79 ARG B N 1
ATOM 4577 C CA . ARG B 1 79 ? 3.83 -92.125 9.867 1 34.28 79 ARG B CA 1
ATOM 4578 C C . ARG B 1 79 ? 5.125 -92.125 9.062 1 34.28 79 ARG B C 1
ATOM 4580 O O . ARG B 1 79 ? 6.168 -92.562 9.539 1 34.28 79 ARG B O 1
ATOM 4587 N N . GLY B 1 80 ? 5.098 -92.125 7.711 1 36.19 80 GLY B N 1
ATOM 4588 C CA . GLY B 1 80 ? 6.199 -92.062 6.762 1 36.19 80 GLY B CA 1
ATOM 4589 C C . GLY B 1 80 ? 6.984 -90.75 6.852 1 36.19 80 GLY B C 1
ATOM 4590 O O . GLY B 1 80 ? 6.398 -89.688 6.914 1 36.19 80 GLY B O 1
ATOM 4591 N N . ILE B 1 81 ? 8.148 -90.625 7.621 1 35.47 81 ILE B N 1
ATOM 4592 C CA . ILE B 1 81 ? 9.023 -89.5 7.75 1 35.47 81 ILE B CA 1
ATOM 4593 C C . ILE B 1 81 ? 10.016 -89.438 6.59 1 35.47 81 ILE B C 1
ATOM 4595 O O . ILE B 1 81 ? 10.57 -90.5 6.211 1 35.47 81 ILE B O 1
ATOM 4599 N N . TYR B 1 82 ? 9.844 -88.5 5.668 1 32.34 82 TYR B N 1
ATOM 4600 C CA . TYR B 1 82 ? 10.852 -88.25 4.648 1 32.34 82 TYR B CA 1
ATOM 4601 C C . TYR B 1 82 ? 12.031 -87.438 5.227 1 32.34 82 TYR B C 1
ATOM 4603 O O . TYR B 1 82 ? 11.844 -86.438 5.875 1 32.34 82 TYR B O 1
ATOM 4611 N N . LEU B 1 83 ? 13.008 -88.062 5.758 1 32.16 83 LEU B N 1
ATOM 4612 C CA . LEU B 1 83 ? 14.227 -87.5 6.293 1 32.16 83 LEU B CA 1
ATOM 4613 C C . LEU B 1 83 ? 15.023 -86.75 5.191 1 32.16 83 LEU B C 1
ATOM 4615 O O . LEU B 1 83 ? 15.523 -87.438 4.277 1 32.16 83 LEU B O 1
ATOM 4619 N N . GLU B 1 84 ? 14.68 -85.562 4.809 1 32.66 84 GLU B N 1
ATOM 4620 C CA . GLU B 1 84 ? 15.609 -84.875 3.908 1 32.66 84 GLU B CA 1
ATOM 4621 C C . GLU B 1 84 ? 17.047 -85.062 4.363 1 32.66 84 GLU B C 1
ATOM 4623 O O . GLU B 1 84 ? 17.906 -85.5 3.582 1 32.66 84 GLU B O 1
ATOM 4628 N N . GLY B 1 85 ? 17.672 -83.875 4.785 1 30.55 85 GLY B N 1
ATOM 4629 C CA . GLY B 1 85 ? 19.062 -83.438 4.953 1 30.55 85 GLY B CA 1
ATOM 4630 C C . GLY B 1 85 ? 19.734 -84.062 6.164 1 30.55 85 GLY B C 1
ATOM 4631 O O . GLY B 1 85 ? 20.094 -83.312 7.109 1 30.55 85 GLY B O 1
ATOM 4632 N N . VAL B 1 86 ? 19.406 -85.125 6.609 1 31.31 86 VAL B N 1
ATOM 4633 C CA . VAL B 1 86 ? 20.109 -85.562 7.816 1 31.31 86 VAL B CA 1
ATOM 4634 C C . VAL B 1 86 ? 21.609 -85.625 7.527 1 31.31 86 VAL B C 1
ATOM 4636 O O . VAL B 1 86 ? 22.141 -86.75 7.359 1 31.31 86 VAL B O 1
ATOM 4639 N N . GLY B 1 87 ? 22.125 -84.938 6.477 1 30.92 87 GLY B N 1
ATOM 4640 C CA . GLY B 1 87 ? 23.562 -85.125 6.449 1 30.92 87 GLY B CA 1
ATOM 4641 C C . GLY B 1 87 ? 24.234 -84.688 7.746 1 30.92 87 GLY B C 1
ATOM 4642 O O . GLY B 1 87 ? 25.078 -85.438 8.281 1 30.92 87 GLY B O 1
ATOM 4643 N N . GLY B 1 88 ? 24.312 -83.312 8 1 29.86 88 GLY B N 1
ATOM 4644 C CA . GLY B 1 88 ? 25.344 -82.75 8.867 1 29.86 88 GLY B CA 1
ATOM 4645 C C . GLY B 1 88 ? 25.109 -83.062 10.336 1 29.86 88 GLY B C 1
ATOM 4646 O O . GLY B 1 88 ? 25.734 -82.438 11.211 1 29.86 88 GLY B O 1
ATOM 4647 N N . ILE B 1 89 ? 24 -83.5 10.758 1 29.45 89 ILE B N 1
ATOM 4648 C CA . ILE B 1 89 ? 23.828 -83.5 12.211 1 29.45 89 ILE B CA 1
ATOM 4649 C C . ILE B 1 89 ? 24.812 -84.438 12.875 1 29.45 89 ILE B C 1
ATOM 4651 O O . ILE B 1 89 ? 24.469 -85.125 13.852 1 29.45 89 ILE B O 1
ATOM 4655 N N . LEU B 1 90 ? 25.844 -84.812 12.242 1 29.38 90 LEU B N 1
ATOM 4656 C CA . LEU B 1 90 ? 26.578 -85.625 13.164 1 29.38 90 LEU B CA 1
ATOM 4657 C C . LEU B 1 90 ? 26.75 -84.938 14.516 1 29.38 90 LEU B C 1
ATOM 4659 O O . LEU B 1 90 ? 26.578 -85.625 15.562 1 29.38 90 LEU B O 1
ATOM 4663 N N . GLY B 1 91 ? 27.672 -83.938 14.664 1 32.28 91 GLY B N 1
ATOM 4664 C CA . GLY B 1 91 ? 28.281 -83.625 15.938 1 32.28 91 GLY B CA 1
ATOM 4665 C C . GLY B 1 91 ? 27.344 -82.875 16.875 1 32.28 91 GLY B C 1
ATOM 4666 O O . GLY B 1 91 ? 27.625 -82.75 18.062 1 32.28 91 GLY B O 1
ATOM 4667 N N . ALA B 1 92 ? 26.688 -81.75 16.328 1 33.22 92 ALA B N 1
ATOM 4668 C CA . ALA B 1 92 ? 26.156 -80.875 17.359 1 33.22 92 ALA B CA 1
ATOM 4669 C C . ALA B 1 92 ? 24.938 -81.5 18.031 1 33.22 92 ALA B C 1
ATOM 4671 O O . ALA B 1 92 ? 24.281 -82.375 17.453 1 33.22 92 ALA B O 1
ATOM 4672 N N . PRO B 1 93 ? 24.688 -81.125 19.359 1 36.84 93 PRO B N 1
ATOM 4673 C CA . PRO B 1 93 ? 23.656 -81.75 20.219 1 36.84 93 PRO B CA 1
ATOM 4674 C C . PRO B 1 93 ? 22.328 -81.938 19.5 1 36.84 93 PRO B C 1
ATOM 4676 O O . PRO B 1 93 ? 22.047 -81.188 18.516 1 36.84 93 PRO B O 1
ATOM 4679 N N . PRO B 1 94 ? 21.641 -83 19.766 1 35.53 94 PRO B N 1
ATOM 4680 C CA . PRO B 1 94 ? 20.438 -83.5 19.094 1 35.53 94 PRO B CA 1
ATOM 4681 C C . PRO B 1 94 ? 19.391 -82.375 18.906 1 35.53 94 PRO B C 1
ATOM 4683 O O . PRO B 1 94 ? 19.047 -81.688 19.859 1 35.53 94 PRO B O 1
ATOM 4686 N N . PRO B 1 95 ? 19.391 -81.562 17.781 1 33.72 95 PRO B N 1
ATOM 4687 C CA . PRO B 1 95 ? 18.469 -80.438 17.688 1 33.72 95 PRO B CA 1
ATOM 4688 C C . PRO B 1 95 ? 17.078 -80.812 18.219 1 33.72 95 PRO B C 1
ATOM 4690 O O . PRO B 1 95 ? 16.719 -81.938 18.312 1 33.72 95 PRO B O 1
ATOM 4693 N N . THR B 1 96 ? 16.5 -79.875 19.016 1 34.44 96 THR B N 1
ATOM 4694 C CA . THR B 1 96 ? 15.203 -79.938 19.672 1 34.44 96 THR B CA 1
ATOM 4695 C C . THR B 1 96 ? 14.172 -80.625 18.766 1 34.44 96 THR B C 1
ATOM 4697 O O . THR B 1 96 ? 14.359 -80.688 17.547 1 34.44 96 THR B O 1
ATOM 4700 N N . PRO B 1 97 ? 13.023 -81.125 19.344 1 34.62 97 PRO B N 1
ATOM 4701 C CA . PRO B 1 97 ? 11.938 -81.938 18.766 1 34.62 97 PRO B CA 1
ATOM 4702 C C . PRO B 1 97 ? 11.367 -81.312 17.5 1 34.62 97 PRO B C 1
ATOM 4704 O O . PRO B 1 97 ? 10.875 -80.188 17.516 1 34.62 97 PRO B O 1
ATOM 4707 N N . SER B 1 98 ? 12.055 -81.062 16.484 1 32.97 98 SER B N 1
ATOM 4708 C CA . SER B 1 98 ? 11.516 -80.312 15.32 1 32.97 98 SER B CA 1
ATOM 4709 C C . SER B 1 98 ? 10.234 -81 14.812 1 32.97 98 SER B C 1
ATOM 4711 O O . SER B 1 98 ? 10.094 -82.188 14.875 1 32.97 98 SER B O 1
ATOM 4713 N N . LYS B 1 99 ? 9.062 -80.188 15.008 1 35.62 99 LYS B N 1
ATOM 4714 C CA . LYS B 1 99 ? 7.676 -80.438 14.641 1 35.62 99 LYS B CA 1
ATOM 4715 C C . LYS B 1 99 ? 7.582 -81.062 13.258 1 35.62 99 LYS B C 1
ATOM 4717 O O . LYS B 1 99 ? 8.234 -80.562 12.312 1 35.62 99 LYS B O 1
ATOM 4722 N N . GLY B 1 100 ? 7.492 -82.312 13.195 1 31.45 100 GLY B N 1
ATOM 4723 C CA . GLY B 1 100 ? 7.156 -82.875 11.891 1 31.45 100 GLY B CA 1
ATOM 4724 C C . GLY B 1 100 ? 6.039 -82.125 11.195 1 31.45 100 GLY B C 1
ATOM 4725 O O . GLY B 1 100 ? 5.27 -81.438 11.844 1 31.45 100 GLY B O 1
ATOM 4726 N N . VAL B 1 101 ? 6.094 -81.562 10.055 1 32.91 101 VAL B N 1
ATOM 4727 C CA . VAL B 1 101 ? 5.07 -80.75 9.422 1 32.91 101 VAL B CA 1
ATOM 4728 C C . VAL B 1 101 ? 3.695 -81.125 9.961 1 32.91 101 VAL B C 1
ATOM 4730 O O . VAL B 1 101 ? 2.885 -80.25 10.281 1 32.91 101 VAL B O 1
ATOM 4733 N N . GLY B 1 102 ? 3.018 -82.062 9.727 1 29.81 102 GLY B N 1
ATOM 4734 C CA . GLY B 1 102 ? 1.721 -82.312 10.352 1 29.81 102 GLY B CA 1
ATOM 4735 C C . GLY B 1 102 ? 1.816 -82.625 11.828 1 29.81 102 GLY B C 1
ATOM 4736 O O . GLY B 1 102 ? 0.865 -82.438 12.586 1 29.81 102 GLY B O 1
ATOM 4737 N N . CYS B 1 103 ? 2.691 -83.625 12.008 1 29.36 103 CYS B N 1
ATOM 4738 C CA . CYS B 1 103 ? 2.547 -84.25 13.297 1 29.36 103 CYS B CA 1
ATOM 4739 C C . CYS B 1 103 ? 3.271 -83.5 14.398 1 29.36 103 CYS B C 1
ATOM 4741 O O . CYS B 1 103 ? 4.473 -83.25 14.289 1 29.36 103 CYS B O 1
ATOM 4743 N N . HIS B 1 104 ? 2.635 -82.438 14.836 1 31.97 104 HIS B N 1
ATOM 4744 C CA . HIS B 1 104 ? 3.213 -81.688 15.938 1 31.97 104 HIS B CA 1
ATOM 4745 C C . HIS B 1 104 ? 3.846 -82.625 16.969 1 31.97 104 HIS B C 1
ATOM 4747 O O . HIS B 1 104 ? 4.219 -82.188 18.062 1 31.97 104 HIS B O 1
ATOM 4753 N N . GLN B 1 105 ? 3.406 -83.938 16.922 1 32.78 105 GLN B N 1
ATOM 4754 C CA . GLN B 1 105 ? 3.812 -84.625 18.156 1 32.78 105 GLN B CA 1
ATOM 4755 C C . GLN B 1 105 ? 5.293 -85 18.109 1 32.78 105 GLN B C 1
ATOM 4757 O O . GLN B 1 105 ? 5.836 -85.25 17.047 1 32.78 105 GLN B O 1
ATOM 4762 N N . ARG B 1 106 ? 5.973 -84.562 19.047 1 38.81 106 ARG B N 1
ATOM 4763 C CA . ARG B 1 106 ? 7.383 -84.812 19.328 1 38.81 106 ARG B CA 1
ATOM 4764 C C . ARG B 1 106 ? 7.723 -86.25 19.25 1 38.81 106 ARG B C 1
ATOM 4766 O O . ARG B 1 106 ? 7.039 -87.125 19.844 1 38.81 106 ARG B O 1
ATOM 4773 N N . PHE B 1 107 ? 7.93 -86.875 17.969 1 33.31 107 PHE B N 1
ATOM 4774 C CA . PHE B 1 107 ? 8.133 -88.312 17.875 1 33.31 107 PHE B CA 1
ATOM 4775 C C . PHE B 1 107 ? 9.555 -88.688 18.281 1 33.31 107 PHE B C 1
ATOM 4777 O O . PHE B 1 107 ? 10.477 -87.875 18.141 1 33.31 107 PHE B O 1
ATOM 4784 N N . ASP B 1 108 ? 9.641 -89.5 19.266 1 32.78 108 ASP B N 1
ATOM 4785 C CA . ASP B 1 108 ? 10.867 -90.062 19.797 1 32.78 108 ASP B CA 1
ATOM 4786 C C . ASP B 1 108 ? 11.672 -90.75 18.688 1 32.78 108 ASP B C 1
ATOM 4788 O O . ASP B 1 108 ? 11.102 -91.312 17.75 1 32.78 108 ASP B O 1
ATOM 4792 N N . THR B 1 109 ? 12.867 -90.375 18.312 1 35.94 109 THR B N 1
ATOM 4793 C CA . THR B 1 109 ? 13.875 -90.625 17.297 1 35.94 109 THR B CA 1
ATOM 4794 C C . THR B 1 109 ? 14.078 -92.125 17.156 1 35.94 109 THR B C 1
ATOM 4796 O O . THR B 1 109 ? 14.984 -92.625 16.438 1 35.94 109 THR B O 1
ATOM 4799 N N . VAL B 1 110 ? 13.32 -93.062 17.938 1 35.78 110 VAL B N 1
ATOM 4800 C CA . VAL B 1 110 ? 13.914 -94.375 18 1 35.78 110 VAL B CA 1
ATOM 4801 C C . VAL B 1 110 ? 13.914 -95 16.594 1 35.78 110 VAL B C 1
ATOM 4803 O O . VAL B 1 110 ? 14.961 -95.438 16.109 1 35.78 110 VAL B O 1
ATOM 4806 N N . THR B 1 111 ? 13.094 -96.125 16.5 1 35.75 111 THR B N 1
ATOM 4807 C CA . THR B 1 111 ? 13.25 -97.25 15.602 1 35.75 111 THR B CA 1
ATOM 4808 C C . THR B 1 111 ? 12.703 -96.938 14.219 1 35.75 111 THR B C 1
ATOM 4810 O O . THR B 1 111 ? 11.484 -96.875 14.023 1 35.75 111 THR B O 1
ATOM 4813 N N . LEU B 1 112 ? 13.336 -96.125 13.523 1 38.53 112 LEU B N 1
ATOM 4814 C CA . LEU B 1 112 ? 12.883 -95.812 12.172 1 38.53 112 LEU B CA 1
ATOM 4815 C C . LEU B 1 112 ? 13.031 -97 11.25 1 38.53 112 LEU B C 1
ATOM 4817 O O . LEU B 1 112 ? 14.109 -97.625 11.164 1 38.53 112 LEU B O 1
ATOM 4821 N N . VAL B 1 113 ? 11.906 -97.938 11.164 1 40.78 113 VAL B N 1
ATOM 4822 C CA . VAL B 1 113 ? 11.945 -99.125 10.336 1 40.78 113 VAL B CA 1
ATOM 4823 C C . VAL B 1 113 ? 11.672 -98.812 8.875 1 40.78 113 VAL B C 1
ATOM 4825 O O . VAL B 1 113 ? 10.828 -97.938 8.594 1 40.78 113 VAL B O 1
ATOM 4828 N N . PRO B 1 114 ? 12.586 -99.188 7.973 1 39.97 114 PRO B N 1
ATOM 4829 C CA . PRO B 1 114 ? 12.391 -98.938 6.539 1 39.97 114 PRO B CA 1
ATOM 4830 C C . PRO B 1 114 ? 11.047 -99.5 6.035 1 39.97 114 PRO B C 1
ATOM 4832 O O . PRO B 1 114 ? 10.641 -100.562 6.398 1 39.97 114 PRO B O 1
ATOM 4835 N N . ASN B 1 115 ? 10.016 -98.625 5.855 1 38.34 115 ASN B N 1
ATOM 4836 C CA . ASN B 1 115 ? 8.727 -99 5.316 1 38.34 115 ASN B CA 1
ATOM 4837 C C . ASN B 1 115 ? 8.82 -99.375 3.838 1 38.34 115 ASN B C 1
ATOM 4839 O O . ASN B 1 115 ? 8.859 -98.5 2.979 1 38.34 115 ASN B O 1
ATOM 4843 N N . ARG B 1 116 ? 9.125 -100.562 3.521 1 46.66 116 ARG B N 1
ATOM 4844 C CA . ARG B 1 116 ? 9.297 -101.125 2.191 1 46.66 116 ARG B CA 1
ATOM 4845 C C . ARG B 1 116 ? 8.062 -100.938 1.329 1 46.66 116 ARG B C 1
ATOM 4847 O O . ARG B 1 116 ? 8.172 -100.75 0.114 1 46.66 116 ARG B O 1
ATOM 4854 N N . GLN B 1 117 ? 6.875 -101 1.982 1 45.31 117 GLN B N 1
ATOM 4855 C CA . GLN B 1 117 ? 5.66 -100.812 1.198 1 45.31 117 GLN B CA 1
ATOM 4856 C C . GLN B 1 117 ? 5.598 -99.438 0.587 1 45.31 117 GLN B C 1
ATOM 4858 O O . GLN B 1 117 ? 5.27 -99.312 -0.591 1 45.31 117 GLN B O 1
ATOM 4863 N N . LEU B 1 118 ? 5.922 -98.5 1.448 1 48.81 118 LEU B N 1
ATOM 4864 C CA . LEU B 1 118 ? 5.914 -97.125 0.917 1 48.81 118 LEU B CA 1
ATOM 4865 C C . LEU B 1 118 ? 7.023 -96.938 -0.114 1 48.81 118 LEU B C 1
ATOM 4867 O O . LEU B 1 118 ? 6.848 -96.188 -1.099 1 48.81 118 LEU B O 1
ATOM 4871 N N . GLY B 1 119 ? 8.094 -97.688 0.008 1 47.03 119 GLY B N 1
ATOM 4872 C CA . GLY B 1 119 ? 9.148 -97.688 -0.992 1 47.03 119 GLY B CA 1
ATOM 4873 C C . GLY B 1 119 ? 8.711 -98.25 -2.33 1 47.03 119 GLY B C 1
ATOM 4874 O O . GLY B 1 119 ? 9.016 -97.688 -3.381 1 47.03 119 GLY B O 1
ATOM 4875 N N . ASN B 1 120 ? 8.039 -99.375 -2.217 1 48.81 120 ASN B N 1
ATOM 4876 C CA . ASN B 1 120 ? 7.547 -100 -3.453 1 48.81 120 ASN B CA 1
ATOM 4877 C C . ASN B 1 120 ? 6.559 -99.062 -4.164 1 48.81 120 ASN B C 1
ATOM 4879 O O . ASN B 1 120 ? 6.594 -98.938 -5.391 1 48.81 120 ASN B O 1
ATOM 4883 N N . VAL B 1 121 ? 5.605 -98.438 -3.361 1 49.53 121 VAL B N 1
ATOM 4884 C CA . VAL B 1 121 ? 4.656 -97.5 -3.98 1 49.53 121 VAL B CA 1
ATOM 4885 C C . VAL B 1 121 ? 5.398 -96.312 -4.57 1 49.53 121 VAL B C 1
ATOM 4887 O O . VAL B 1 121 ? 5.094 -95.875 -5.676 1 49.53 121 VAL B O 1
ATOM 4890 N N . SER B 1 122 ? 6.488 -95.938 -3.889 1 49.69 122 SER B N 1
ATOM 4891 C CA . SER B 1 122 ? 7.277 -94.812 -4.426 1 49.69 122 SER B CA 1
ATOM 4892 C C . SER B 1 122 ? 8.023 -95.25 -5.691 1 49.69 122 SER B C 1
ATOM 4894 O O . SER B 1 122 ? 8.117 -94.438 -6.648 1 49.69 122 SER B O 1
ATOM 4896 N N . TRP B 1 123 ? 8.555 -96.5 -5.664 1 50 123 TRP B N 1
ATOM 4897 C CA . TRP B 1 123 ? 9.211 -97 -6.852 1 50 123 TRP B CA 1
ATOM 4898 C C . TRP B 1 123 ? 8.211 -97.188 -7.992 1 50 123 TRP B C 1
ATOM 4900 O O . TRP B 1 123 ? 8.5 -96.812 -9.141 1 50 123 TRP B O 1
ATOM 4910 N N . LEU B 1 124 ? 6.965 -97.75 -7.734 1 48.19 124 LEU B N 1
ATOM 4911 C CA . LEU B 1 124 ? 5.945 -97.875 -8.773 1 48.19 124 LEU B CA 1
ATOM 4912 C C . LEU B 1 124 ? 5.523 -96.5 -9.289 1 48.19 124 LEU B C 1
ATOM 4914 O O . LEU B 1 124 ? 5.352 -96.312 -10.5 1 48.19 124 LEU B O 1
ATOM 4918 N N . ILE B 1 125 ? 5.414 -95.5 -8.445 1 51.72 125 ILE B N 1
ATOM 4919 C CA . ILE B 1 125 ? 5.055 -94.188 -8.867 1 51.72 125 ILE B CA 1
ATOM 4920 C C . ILE B 1 125 ? 6.18 -93.562 -9.719 1 51.72 125 ILE B C 1
ATOM 4922 O O . ILE B 1 125 ? 5.918 -92.938 -10.742 1 51.72 125 ILE B O 1
ATOM 4926 N N . ARG B 1 126 ? 7.395 -93.875 -9.406 1 52.97 126 ARG B N 1
ATOM 4927 C CA . ARG B 1 126 ? 8.523 -93.375 -10.203 1 52.97 126 ARG B CA 1
ATOM 4928 C C . ARG B 1 126 ? 8.602 -94.125 -11.531 1 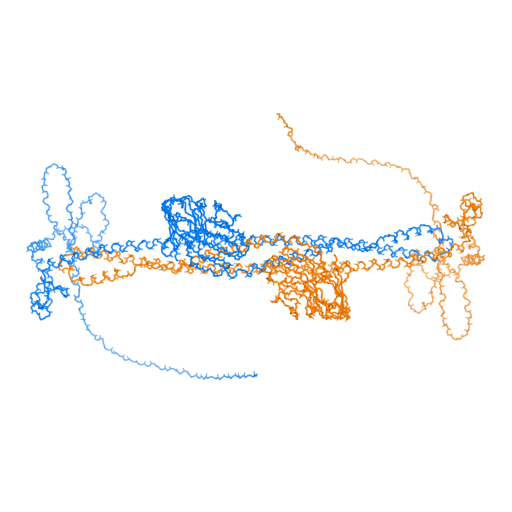52.97 126 ARG B C 1
ATOM 4930 O O . ARG B 1 126 ? 8.883 -93.562 -12.57 1 52.97 126 ARG B O 1
ATOM 4937 N N . LYS B 1 127 ? 8.445 -95.5 -11.484 1 51.75 127 LYS B N 1
ATOM 4938 C CA . LYS B 1 127 ? 8.43 -96.25 -12.734 1 51.75 127 LYS B CA 1
ATOM 4939 C C . LYS B 1 127 ? 7.27 -95.812 -13.625 1 51.75 127 LYS B C 1
ATOM 4941 O O . LYS B 1 127 ? 7.41 -95.75 -14.852 1 51.75 127 LYS B O 1
ATOM 4946 N N . LEU B 1 128 ? 6.109 -95.562 -13.047 1 49.22 128 LEU B N 1
ATOM 4947 C CA . LEU B 1 128 ? 5 -95.062 -13.836 1 49.22 128 LEU B CA 1
ATOM 4948 C C . LEU B 1 128 ? 5.289 -93.625 -14.312 1 49.22 128 LEU B C 1
ATOM 4950 O O . LEU B 1 128 ? 4.895 -93.25 -15.422 1 49.22 128 LEU B O 1
ATOM 4954 N N . GLN B 1 129 ? 5.957 -92.812 -13.586 1 49.44 129 GLN B N 1
ATOM 4955 C CA . GLN B 1 129 ? 6.426 -91.5 -13.992 1 49.44 129 GLN B CA 1
ATOM 4956 C C . GLN B 1 129 ? 7.426 -91.625 -15.141 1 49.44 129 GLN B C 1
ATOM 4958 O O . GLN B 1 129 ? 7.375 -90.812 -16.078 1 49.44 129 GLN B O 1
ATOM 4963 N N . ASP B 1 130 ? 8.375 -92.438 -14.953 1 51.19 130 ASP B N 1
ATOM 4964 C CA . ASP B 1 130 ? 9.391 -92.625 -15.992 1 51.19 130 ASP B CA 1
ATOM 4965 C C . ASP B 1 130 ? 8.766 -93.188 -17.266 1 51.19 130 ASP B C 1
ATOM 4967 O O . ASP B 1 130 ? 9.211 -92.812 -18.375 1 51.19 130 ASP B O 1
ATOM 4971 N N . LYS B 1 131 ? 7.902 -94.25 -17.109 1 49.97 131 LYS B N 1
ATOM 4972 C CA . LYS B 1 131 ? 7.352 -94.812 -18.344 1 49.97 131 LYS B CA 1
ATOM 4973 C C . LYS B 1 131 ? 6.348 -93.812 -18.984 1 49.97 131 LYS B C 1
ATOM 4975 O O . LYS B 1 131 ? 5.68 -94.188 -19.953 1 49.97 131 LYS B O 1
ATOM 4980 N N . GLY B 1 132 ? 6.328 -92.625 -18.75 1 43.78 132 GLY B N 1
ATOM 4981 C CA . GLY B 1 132 ? 5.547 -91.562 -19.375 1 43.78 132 GLY B CA 1
ATOM 4982 C C . GLY B 1 132 ? 4.059 -91.688 -19.141 1 43.78 132 GLY B C 1
ATOM 4983 O O . GLY B 1 132 ? 3.252 -91.062 -19.812 1 43.78 132 GLY B O 1
ATOM 4984 N N . VAL B 1 133 ? 3.666 -92.688 -18.547 1 45.22 133 VAL B N 1
ATOM 4985 C CA . VAL B 1 133 ? 2.24 -92.938 -18.328 1 45.22 133 VAL B CA 1
ATOM 4986 C C . VAL B 1 133 ? 1.626 -91.75 -17.594 1 45.22 133 VAL B C 1
ATOM 4988 O O . VAL B 1 133 ? 0.496 -91.312 -17.891 1 45.22 133 VAL B O 1
ATOM 4991 N N . PHE B 1 134 ? 2.229 -91.25 -16.594 1 42.72 134 PHE B N 1
ATOM 4992 C CA . PHE B 1 134 ? 1.685 -90.062 -15.953 1 42.72 134 PHE B CA 1
ATOM 4993 C C . PHE B 1 134 ? 1.732 -88.875 -16.906 1 42.72 134 PHE B C 1
ATOM 4995 O O . PHE B 1 134 ? 0.952 -87.938 -16.75 1 42.72 134 PHE B O 1
ATOM 5002 N N . LYS B 1 135 ? 2.676 -88.75 -17.672 1 48 135 LYS B N 1
ATOM 5003 C CA . LYS B 1 135 ? 2.607 -87.75 -18.734 1 48 135 LYS B CA 1
ATOM 5004 C C . LYS B 1 135 ? 1.349 -87.938 -19.578 1 48 135 LYS B C 1
ATOM 5006 O O . LYS B 1 135 ? 0.749 -86.938 -20.031 1 48 135 LYS B O 1
ATOM 5011 N N . LYS B 1 136 ? 0.994 -89.125 -19.891 1 48.28 136 LYS B N 1
ATOM 5012 C CA . LYS B 1 136 ? -0.236 -89.438 -20.609 1 48.28 136 LYS B CA 1
ATOM 5013 C C . LYS B 1 136 ? -1.466 -89.125 -19.766 1 48.28 136 LYS B C 1
ATOM 5015 O O . LYS B 1 136 ? -2.514 -88.75 -20.281 1 48.28 136 LYS B O 1
ATOM 5020 N N . LEU B 1 137 ? -1.505 -89.438 -18.578 1 44.28 137 LEU B N 1
ATOM 5021 C CA . LEU B 1 137 ? -2.633 -89.188 -17.688 1 44.28 137 LEU B CA 1
ATOM 5022 C C . LEU B 1 137 ? -2.834 -87.75 -17.406 1 44.28 137 LEU B C 1
ATOM 5024 O O . LEU B 1 137 ? -3.906 -87.312 -16.969 1 44.28 137 LEU B O 1
ATOM 5028 N N . SER B 1 138 ? -1.748 -86.938 -17.438 1 47.69 138 SER B N 1
ATOM 5029 C CA . SER B 1 138 ? -1.838 -85.562 -17.078 1 47.69 138 SER B CA 1
ATOM 5030 C C . SER B 1 138 ? -2.277 -84.688 -18.266 1 47.69 138 SER B C 1
ATOM 5032 O O . SER B 1 138 ? -2.262 -83.438 -18.203 1 47.69 138 SER B O 1
ATOM 5034 N N . GLN B 1 139 ? -2.43 -85.25 -19.312 1 55.72 139 GLN B N 1
ATOM 5035 C CA . GLN B 1 139 ? -2.896 -84.5 -20.438 1 55.72 139 GLN B CA 1
ATOM 5036 C C . GLN B 1 139 ? -4.371 -84.125 -20.297 1 55.72 139 GLN B C 1
ATOM 5038 O O . GLN B 1 139 ? -5.188 -84.938 -19.906 1 55.72 139 GLN B O 1
ATOM 5043 N N . PRO B 1 140 ? -4.758 -82.938 -20.203 1 65.56 140 PRO B N 1
ATOM 5044 C CA . PRO B 1 140 ? -6.168 -82.562 -20.062 1 65.56 140 PRO B CA 1
ATOM 5045 C C . PRO B 1 140 ? -7.059 -83.25 -21.109 1 65.56 140 PRO B C 1
ATOM 5047 O O . PRO B 1 140 ? -6.652 -83.375 -22.266 1 65.56 140 PRO B O 1
ATOM 5050 N N . ILE B 1 141 ? -8.031 -84 -20.609 1 76 141 ILE B N 1
ATOM 5051 C CA . ILE B 1 141 ? -8.984 -84.75 -21.422 1 76 141 ILE B CA 1
ATOM 5052 C C . ILE B 1 141 ? -10.188 -83.875 -21.734 1 76 141 ILE B C 1
ATOM 5054 O O . ILE B 1 141 ? -10.641 -83.062 -20.875 1 76 141 ILE B O 1
ATOM 5058 N N . CYS B 1 142 ? -10.531 -83.875 -22.984 1 77.56 142 CYS B N 1
ATOM 5059 C CA . CYS B 1 142 ? -11.734 -83.125 -23.406 1 77.56 142 CYS B CA 1
ATOM 5060 C C . CYS B 1 142 ? -12.953 -83.625 -22.625 1 77.56 142 CYS B C 1
ATOM 5062 O O . CYS B 1 142 ? -13.211 -84.812 -22.562 1 77.56 142 CYS B O 1
ATOM 5064 N N . GLU B 1 143 ? -13.586 -82.812 -21.953 1 75 143 GLU B N 1
ATOM 5065 C CA . GLU B 1 143 ? -14.75 -83.188 -21.141 1 75 143 GLU B CA 1
ATOM 5066 C C . GLU B 1 143 ? -15.844 -83.812 -22 1 75 143 GLU B C 1
ATOM 5068 O O . GLU B 1 143 ? -16.531 -84.75 -21.562 1 75 143 GLU B O 1
ATOM 5073 N N . ALA B 1 144 ? -15.969 -83.375 -23.203 1 74.06 144 ALA B N 1
ATOM 5074 C CA . ALA B 1 144 ? -17.047 -83.875 -24.062 1 74.06 144 ALA B CA 1
ATOM 5075 C C . ALA B 1 144 ? -16.703 -85.188 -24.688 1 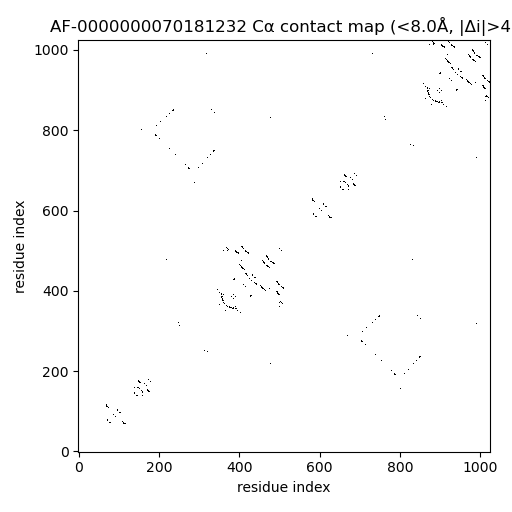74.06 144 ALA B C 1
ATOM 5077 O O . ALA B 1 144 ? -17.562 -86.062 -24.766 1 74.06 144 ALA B O 1
ATOM 5078 N N . HIS B 1 145 ? -15.461 -85.5 -25.047 1 76.88 145 HIS B N 1
ATOM 5079 C CA . HIS B 1 145 ? -15.141 -86.688 -25.844 1 76.88 145 HIS B CA 1
ATOM 5080 C C . HIS B 1 145 ? -14.148 -87.562 -25.125 1 76.88 145 HIS B C 1
ATOM 5082 O O . HIS B 1 145 ? -13.828 -88.688 -25.609 1 76.88 145 HIS B O 1
ATOM 5088 N N . LYS B 1 146 ? -13.742 -87.062 -23.938 1 78.75 146 LYS B N 1
ATOM 5089 C CA . LYS B 1 146 ? -12.828 -87.812 -23.078 1 78.75 146 LYS B CA 1
ATOM 5090 C C . LYS B 1 146 ? -11.555 -88.188 -23.828 1 78.75 146 LYS B C 1
ATOM 5092 O O . LYS B 1 146 ? -11.031 -89.312 -23.672 1 78.75 146 LYS B O 1
ATOM 5097 N N . GLU B 1 147 ? -11.195 -87.438 -24.828 1 78.19 147 GLU B N 1
ATOM 5098 C CA . GLU B 1 147 ? -9.953 -87.625 -25.578 1 78.19 147 GLU B CA 1
ATOM 5099 C C . GLU B 1 147 ? -8.914 -86.562 -25.172 1 78.19 147 GLU B C 1
ATOM 5101 O O . GLU B 1 147 ? -9.266 -85.5 -24.688 1 78.19 147 GLU B O 1
ATOM 5106 N N . PRO B 1 148 ? -7.641 -87.062 -25.312 1 80.88 148 PRO B N 1
ATOM 5107 C CA . PRO B 1 148 ? -6.594 -86.125 -24.953 1 80.88 148 PRO B CA 1
ATOM 5108 C C . PRO B 1 148 ? -6.613 -84.875 -25.828 1 80.88 148 PRO B C 1
ATOM 5110 O O . PRO B 1 148 ? -6.895 -84.938 -27.031 1 80.88 148 PRO B O 1
ATOM 5113 N N . LEU B 1 149 ? -6.445 -83.75 -25.172 1 80.88 149 LEU B N 1
ATOM 5114 C CA . LEU B 1 149 ? -6.406 -82.5 -25.859 1 80.88 149 LEU B CA 1
ATOM 5115 C C . LEU B 1 149 ? -5.055 -82.25 -26.547 1 80.88 149 LEU B C 1
ATOM 5117 O O . LEU B 1 149 ? -4.055 -82 -25.875 1 80.88 149 LEU B O 1
ATOM 5121 N N . MET B 1 150 ? -4.957 -82.375 -27.828 1 78.94 150 MET B N 1
ATOM 5122 C CA . MET B 1 150 ? -3.67 -82.312 -28.516 1 78.94 150 MET B CA 1
ATOM 5123 C C . MET B 1 150 ? -3.625 -81.188 -29.531 1 78.94 150 MET B C 1
ATOM 5125 O O . MET B 1 150 ? -2.576 -80.938 -30.109 1 78.94 150 MET B O 1
ATOM 5129 N N . LEU B 1 151 ? -4.766 -80.562 -29.719 1 86.5 151 LEU B N 1
ATOM 5130 C CA . LEU B 1 151 ? -4.828 -79.5 -30.75 1 86.5 151 LEU B CA 1
ATOM 5131 C C . LEU B 1 151 ? -5.285 -78.188 -30.141 1 86.5 151 LEU B C 1
ATOM 5133 O O . LEU B 1 151 ? -5.895 -78.125 -29.078 1 86.5 151 LEU B O 1
ATOM 5137 N N . PHE B 1 152 ? -4.84 -77.188 -30.766 1 87.69 152 PHE B N 1
ATOM 5138 C CA . PHE B 1 152 ? -5.203 -75.812 -30.344 1 87.69 152 PHE B CA 1
ATOM 5139 C C . PHE B 1 152 ? -5.832 -75.062 -31.5 1 87.69 152 PHE B C 1
ATOM 5141 O O . PHE B 1 152 ? -5.254 -75 -32.594 1 87.69 152 PHE B O 1
ATOM 5148 N N . CYS B 1 153 ? -7.039 -74.562 -31.297 1 87 153 CYS B N 1
ATOM 5149 C CA . CYS B 1 153 ? -7.715 -73.75 -32.281 1 87 153 CYS B CA 1
ATOM 5150 C C . CYS B 1 153 ? -7.246 -72.312 -32.188 1 87 153 CYS B C 1
ATOM 5152 O O . CYS B 1 153 ? -7.469 -71.625 -31.172 1 87 153 CYS B O 1
ATOM 5154 N N . GLN B 1 154 ? -6.594 -71.75 -33.156 1 81.88 154 GLN B N 1
ATOM 5155 C CA . GLN B 1 154 ? -6.027 -70.375 -33.156 1 81.88 154 GLN B CA 1
ATOM 5156 C C . GLN B 1 154 ? -7.125 -69.375 -33.188 1 81.88 154 GLN B C 1
ATOM 5158 O O . GLN B 1 154 ? -6.953 -68.25 -32.656 1 81.88 154 GLN B O 1
ATOM 5163 N N . THR B 1 155 ? -8.203 -69.688 -33.812 1 81.81 155 THR B N 1
ATOM 5164 C CA . THR B 1 155 ? -9.297 -68.75 -33.938 1 81.81 155 THR B CA 1
ATOM 5165 C C . THR B 1 155 ? -10.039 -68.562 -32.625 1 81.81 155 THR B C 1
ATOM 5167 O O . THR B 1 155 ? -10.266 -67.438 -32.188 1 81.81 155 THR B O 1
ATOM 5170 N N . ASP B 1 156 ? -10.336 -69.625 -31.953 1 79.94 156 ASP B N 1
ATOM 5171 C CA . ASP B 1 156 ? -11.094 -69.562 -30.703 1 79.94 156 ASP B CA 1
ATOM 5172 C C . ASP B 1 156 ? -10.164 -69.562 -29.5 1 79.94 156 ASP B C 1
ATOM 5174 O O . ASP B 1 156 ? -10.609 -69.375 -28.375 1 79.94 156 ASP B O 1
ATOM 5178 N N . ARG B 1 157 ? -8.922 -69.875 -29.75 1 81.12 157 ARG B N 1
ATOM 5179 C CA . ARG B 1 157 ? -7.883 -69.938 -28.719 1 81.12 157 ARG B CA 1
ATOM 5180 C C . ARG B 1 157 ? -8.273 -70.938 -27.625 1 81.12 157 ARG B C 1
ATOM 5182 O O . ARG B 1 157 ? -8.234 -70.562 -26.438 1 81.12 157 ARG B O 1
ATOM 5189 N N . ALA B 1 158 ? -8.656 -72.125 -28.062 1 81.56 158 ALA B N 1
ATOM 5190 C CA . ALA B 1 158 ? -9.102 -73.188 -27.141 1 81.56 158 ALA B CA 1
ATOM 5191 C C . ALA B 1 158 ? -8.453 -74.5 -27.484 1 81.56 158 ALA B C 1
ATOM 5193 O O . ALA B 1 158 ? -8.125 -74.75 -28.641 1 81.56 158 ALA B O 1
ATOM 5194 N N . LEU B 1 159 ? -8.289 -75.312 -26.484 1 84.5 159 LEU B N 1
ATOM 5195 C CA . LEU B 1 159 ? -7.758 -76.688 -26.656 1 84.5 159 LEU B CA 1
ATOM 5196 C C . LEU B 1 159 ? -8.836 -77.625 -27.172 1 84.5 159 LEU B C 1
ATOM 5198 O O . LEU B 1 159 ? -9.992 -77.562 -26.75 1 84.5 159 LEU B O 1
ATOM 5202 N N . LEU B 1 160 ? -8.453 -78.312 -28.234 1 84.31 160 LEU B N 1
ATOM 5203 C CA . LEU B 1 160 ? -9.406 -79.25 -28.859 1 84.31 160 LEU B CA 1
ATOM 5204 C C . LEU B 1 160 ? -8.859 -80.625 -28.844 1 84.31 160 LEU B C 1
ATOM 5206 O O . LEU B 1 160 ? -7.648 -80.875 -28.828 1 84.31 160 LEU B O 1
ATOM 5210 N N . CYS B 1 161 ? -9.828 -81.562 -28.703 1 81.56 161 CYS B N 1
ATOM 5211 C CA . CYS B 1 161 ? -9.477 -82.938 -28.922 1 81.56 161 CYS B CA 1
ATOM 5212 C C . CYS B 1 161 ? -9.641 -83.312 -30.391 1 81.56 161 CYS B C 1
ATOM 5214 O O . CYS B 1 161 ? -10.062 -82.5 -31.203 1 81.56 161 CYS B O 1
ATOM 5216 N N . SER B 1 162 ? -9.25 -84.562 -30.859 1 79.31 162 SER B N 1
ATOM 5217 C CA . SER B 1 162 ? -9.32 -85 -32.25 1 79.31 162 SER B CA 1
ATOM 5218 C C . SER B 1 162 ? -10.758 -85 -32.75 1 79.31 162 SER B C 1
ATOM 5220 O O . SER B 1 162 ? -11.016 -84.688 -33.906 1 79.31 162 SER B O 1
ATOM 5222 N N . LYS B 1 163 ? -11.664 -85.188 -31.781 1 81.38 163 LYS B N 1
ATOM 5223 C CA . LYS B 1 163 ? -13.062 -85.25 -32.188 1 81.38 163 LYS B CA 1
ATOM 5224 C C . LYS B 1 163 ? -13.688 -83.875 -32.281 1 81.38 163 LYS B C 1
ATOM 5226 O O . LYS B 1 163 ? -14.586 -83.625 -33.094 1 81.38 163 LYS B O 1
ATOM 5231 N N . CYS B 1 164 ? -13.242 -83 -31.406 1 81.69 164 CYS B N 1
ATOM 5232 C CA . CYS B 1 164 ? -13.742 -81.625 -31.438 1 81.69 164 CYS B CA 1
ATOM 5233 C C . CYS B 1 164 ? -13.344 -80.938 -32.719 1 81.69 164 CYS B C 1
ATOM 5235 O O . CYS B 1 164 ? -14.055 -80.062 -33.188 1 81.69 164 CYS B O 1
ATOM 5237 N N . GLN B 1 165 ? -12.281 -81.375 -33.312 1 78.44 165 GLN B N 1
ATOM 5238 C CA . GLN B 1 165 ? -11.797 -80.812 -34.562 1 78.44 165 GLN B CA 1
ATOM 5239 C C . GLN B 1 165 ? -12.797 -81 -35.719 1 78.44 165 GLN B C 1
ATOM 5241 O O . GLN B 1 165 ? -12.969 -80.188 -36.562 1 78.44 165 GLN B O 1
ATOM 5246 N N . GLU B 1 166 ? -13.312 -82.188 -35.531 1 76.88 166 GLU B N 1
ATOM 5247 C CA . GLU B 1 166 ? -14.227 -82.562 -36.625 1 76.88 166 GLU B CA 1
ATOM 5248 C C . GLU B 1 166 ? -15.617 -82 -36.406 1 76.88 166 GLU B C 1
ATOM 5250 O O . GLU B 1 166 ? -16.469 -82 -37.281 1 76.88 166 GLU B O 1
ATOM 5255 N N . SER B 1 167 ? -15.742 -81.438 -35.25 1 72.69 167 SER B N 1
ATOM 5256 C CA . SER B 1 167 ? -17.062 -80.875 -34.969 1 72.69 167 SER B CA 1
ATOM 5257 C C . SER B 1 167 ? -17.297 -79.625 -35.75 1 72.69 167 SER B C 1
ATOM 5259 O O . SER B 1 167 ? -16.359 -79 -36.188 1 72.69 167 SER B O 1
ATOM 5261 N N . GLN B 1 168 ? -18.484 -79.312 -36.062 1 68.69 168 GLN B N 1
ATOM 5262 C CA . GLN B 1 168 ? -18.953 -78.25 -36.906 1 68.69 168 GLN B CA 1
ATOM 5263 C C . GLN B 1 168 ? -18.453 -76.875 -36.406 1 68.69 168 GLN B C 1
ATOM 5265 O O . GLN B 1 168 ? -18.266 -75.938 -37.188 1 68.69 168 GLN B O 1
ATOM 5270 N N . GLY B 1 169 ? -18.109 -76.812 -35.188 1 75.06 169 GLY B N 1
ATOM 5271 C CA . GLY B 1 169 ? -17.812 -75.5 -34.625 1 75.06 169 GLY B CA 1
ATOM 5272 C C . GLY B 1 169 ? -16.406 -75.062 -34.938 1 75.06 169 GLY B C 1
ATOM 5273 O O . GLY B 1 169 ? -16.125 -73.875 -34.938 1 75.06 169 GLY B O 1
ATOM 5274 N N . HIS B 1 170 ? -15.469 -76.062 -35.281 1 77.25 170 HIS B N 1
ATOM 5275 C CA . HIS B 1 170 ? -14.07 -75.688 -35.438 1 77.25 170 HIS B CA 1
ATOM 5276 C C . HIS B 1 170 ? -13.539 -76.188 -36.812 1 77.25 170 HIS B C 1
ATOM 5278 O O . HIS B 1 170 ? -12.328 -76.125 -37.031 1 77.25 170 HIS B O 1
ATOM 5284 N N . ARG B 1 171 ? -14.367 -76.688 -37.656 1 75 171 ARG B N 1
ATOM 5285 C CA . ARG B 1 171 ? -13.961 -77.312 -38.906 1 75 171 ARG B CA 1
ATOM 5286 C C . ARG B 1 171 ? -13.172 -76.312 -39.75 1 75 171 ARG B C 1
ATOM 5288 O O . ARG B 1 171 ? -12.18 -76.688 -40.406 1 75 171 ARG B O 1
ATOM 5295 N N . ASP B 1 172 ? -13.586 -75 -39.75 1 77.56 172 ASP B N 1
ATOM 5296 C CA . ASP B 1 172 ? -12.922 -74.062 -40.625 1 77.56 172 ASP B CA 1
ATOM 5297 C C . ASP B 1 172 ? -11.938 -73.188 -39.844 1 77.56 172 ASP B C 1
ATOM 5299 O O . ASP B 1 172 ? -11.492 -72.125 -40.344 1 77.56 172 ASP B O 1
ATOM 5303 N N . HIS B 1 173 ? -11.586 -73.625 -38.719 1 81.69 173 HIS B N 1
ATOM 5304 C CA . HIS B 1 173 ? -10.68 -72.812 -37.938 1 81.69 173 HIS B CA 1
ATOM 5305 C C . HIS B 1 173 ? -9.227 -73.25 -38.125 1 81.69 173 HIS B C 1
ATOM 5307 O O . HIS B 1 173 ? -8.969 -74.375 -38.531 1 81.69 173 HIS B O 1
ATOM 5313 N N . ALA B 1 174 ? -8.281 -72.312 -38.062 1 82.56 174 ALA B N 1
ATOM 5314 C CA . ALA B 1 174 ? -6.859 -72.688 -38.125 1 82.56 174 ALA B CA 1
ATOM 5315 C C . ALA B 1 174 ? -6.41 -73.438 -36.875 1 82.56 174 ALA B C 1
ATOM 5317 O O . ALA B 1 174 ? -6.527 -72.938 -35.781 1 82.56 174 ALA B O 1
ATOM 5318 N N . LEU B 1 175 ? -6.043 -74.75 -37.094 1 85.38 175 LEU B N 1
ATOM 5319 C CA . LEU B 1 175 ? -5.625 -75.562 -35.969 1 85.38 175 LEU B CA 1
ATOM 5320 C C . LEU B 1 175 ? -4.105 -75.688 -35.938 1 85.38 175 LEU B C 1
ATOM 5322 O O . LEU B 1 175 ? -3.451 -75.688 -37 1 85.38 175 LEU B O 1
ATOM 5326 N N . ALA B 1 176 ? -3.516 -75.625 -34.844 1 85.88 176 ALA B N 1
ATOM 5327 C CA . ALA B 1 176 ? -2.082 -75.875 -34.656 1 85.88 176 ALA B CA 1
ATOM 5328 C C . ALA B 1 176 ? -1.816 -76.938 -33.594 1 85.88 176 ALA B C 1
ATOM 5330 O O . ALA B 1 176 ? -2.697 -77.25 -32.812 1 85.88 176 ALA B O 1
ATOM 5331 N N . SER B 1 177 ? -0.581 -77.562 -33.781 1 85.94 177 SER B N 1
ATOM 5332 C CA . SER B 1 177 ? -0.172 -78.5 -32.75 1 85.94 177 SER B CA 1
ATOM 5333 C C . SER B 1 177 ? 0.013 -77.812 -31.391 1 85.94 177 SER B C 1
ATOM 5335 O O . SER B 1 177 ? 0.213 -76.562 -31.344 1 85.94 177 SER B O 1
ATOM 5337 N N . LEU B 1 178 ? -0.135 -78.438 -30.344 1 83.62 178 LEU B N 1
ATOM 5338 C CA . LEU B 1 178 ? -0.008 -77.938 -29 1 83.62 178 LEU B CA 1
ATOM 5339 C C . LEU B 1 178 ? 1.332 -77.188 -28.844 1 83.62 178 LEU B C 1
ATOM 5341 O O . LEU B 1 178 ? 1.393 -76.125 -28.281 1 83.62 178 LEU B O 1
ATOM 5345 N N . GLU B 1 179 ? 2.406 -77.812 -29.281 1 83.12 179 GLU B N 1
ATOM 5346 C CA . GLU B 1 179 ? 3.744 -77.25 -29.125 1 83.12 179 GLU B CA 1
ATOM 5347 C C . GLU B 1 179 ? 3.918 -76 -29.953 1 83.12 179 GLU B C 1
ATOM 5349 O O . GLU B 1 179 ? 4.488 -75 -29.5 1 83.12 179 GLU B O 1
ATOM 5354 N N . GLU B 1 180 ? 3.379 -76.062 -31.156 1 87.25 180 GLU B N 1
ATOM 5355 C CA . GLU B 1 180 ? 3.482 -74.875 -32.031 1 87.25 180 GLU B CA 1
ATOM 5356 C C . GLU B 1 180 ? 2.656 -73.688 -31.5 1 87.25 180 GLU B C 1
ATOM 5358 O O . GLU B 1 180 ? 3.109 -72.562 -31.516 1 87.25 180 GLU B O 1
ATOM 5363 N N . ALA B 1 181 ? 1.487 -74.062 -31.094 1 87.56 181 ALA B N 1
ATOM 5364 C CA . ALA B 1 181 ? 0.612 -73.062 -30.547 1 87.56 181 ALA B CA 1
ATOM 5365 C C . ALA B 1 181 ? 1.201 -72.438 -29.266 1 87.56 181 ALA B C 1
ATOM 5367 O O . ALA B 1 181 ? 1.114 -71.25 -29.031 1 87.56 181 ALA B O 1
ATOM 5368 N N . ALA B 1 182 ? 1.8 -73.312 -28.406 1 88.38 182 ALA B N 1
ATOM 5369 C CA . ALA B 1 182 ? 2.424 -72.875 -27.172 1 88.38 182 ALA B CA 1
ATOM 5370 C C . ALA B 1 182 ? 3.607 -71.938 -27.453 1 88.38 182 ALA B C 1
ATOM 5372 O O . ALA B 1 182 ? 3.789 -70.938 -26.781 1 88.38 182 ALA B O 1
ATOM 5373 N N . HIS B 1 183 ? 4.379 -72.312 -28.453 1 89.12 183 HIS B N 1
ATOM 5374 C CA . HIS B 1 183 ? 5.531 -71.5 -28.812 1 89.12 183 HIS B CA 1
ATOM 5375 C C . HIS B 1 183 ? 5.098 -70.125 -29.297 1 89.12 183 HIS B C 1
ATOM 5377 O O . HIS B 1 183 ? 5.676 -69.125 -28.906 1 89.12 183 HIS B O 1
ATOM 5383 N N . LYS B 1 184 ? 4.094 -70.125 -30.141 1 87.62 184 LYS B N 1
ATOM 5384 C CA . LYS B 1 184 ? 3.588 -68.812 -30.656 1 87.62 184 LYS B CA 1
ATOM 5385 C C . LYS B 1 184 ? 3.008 -68 -29.531 1 87.62 184 LYS B C 1
ATOM 5387 O O . LYS B 1 184 ? 3.275 -66.75 -29.453 1 87.62 184 LYS B O 1
ATOM 5392 N N . ALA B 1 185 ? 2.285 -68.562 -28.672 1 88.5 185 ALA B N 1
ATOM 5393 C CA . ALA B 1 185 ? 1.669 -67.875 -27.547 1 88.5 185 ALA B CA 1
ATOM 5394 C C . ALA B 1 185 ? 2.727 -67.375 -26.562 1 88.5 185 ALA B C 1
ATOM 5396 O O . ALA B 1 185 ? 2.602 -66.25 -26.031 1 88.5 185 ALA B O 1
ATOM 5397 N N . LYS B 1 186 ? 3.719 -68.188 -26.375 1 88.62 186 LYS B N 1
ATOM 5398 C CA . LYS B 1 186 ? 4.797 -67.75 -25.469 1 88.62 186 LYS B CA 1
ATOM 5399 C C . LYS B 1 186 ? 5.547 -66.562 -26.031 1 88.62 186 LYS B C 1
ATOM 5401 O O . LYS B 1 186 ? 5.945 -65.688 -25.266 1 88.62 186 LYS B O 1
ATOM 5406 N N . THR B 1 187 ? 5.719 -66.562 -27.344 1 90.5 187 THR B N 1
ATOM 5407 C CA . THR B 1 187 ? 6.367 -65.438 -27.969 1 90.5 187 THR B CA 1
ATOM 5408 C C . THR B 1 187 ? 5.531 -64.125 -27.781 1 90.5 187 THR B C 1
ATOM 5410 O O . THR B 1 187 ? 6.074 -63.094 -27.5 1 90.5 187 THR B O 1
ATOM 5413 N N . GLU B 1 188 ? 4.238 -64.312 -27.906 1 87.81 188 GLU B N 1
ATOM 5414 C CA . GLU B 1 188 ? 3.332 -63.156 -27.703 1 87.81 188 GLU B CA 1
ATOM 5415 C C . GLU B 1 188 ? 3.365 -62.656 -26.25 1 87.81 188 GLU B C 1
ATOM 5417 O O . GLU B 1 188 ? 3.432 -61.469 -26 1 87.81 188 GLU B O 1
ATOM 5422 N N . VAL B 1 189 ? 3.379 -63.594 -25.328 1 88.5 189 VAL B N 1
ATOM 5423 C CA . VAL B 1 189 ? 3.367 -63.25 -23.906 1 88.5 189 VAL B CA 1
ATOM 5424 C C . VAL B 1 189 ? 4.688 -62.594 -23.516 1 88.5 189 VAL B C 1
ATOM 5426 O O . VAL B 1 189 ? 4.715 -61.656 -22.688 1 88.5 189 VAL B O 1
ATOM 5429 N N . ASN B 1 190 ? 5.73 -63.062 -24.219 1 91.25 190 ASN B N 1
ATOM 5430 C CA . ASN B 1 190 ? 7.031 -62.469 -23.938 1 91.25 190 ASN B CA 1
ATOM 5431 C C . ASN B 1 190 ? 7.062 -61 -24.359 1 91.25 190 ASN B C 1
ATOM 5433 O O . ASN B 1 190 ? 7.664 -60.156 -23.672 1 91.25 190 ASN B O 1
ATOM 5437 N N . VAL B 1 191 ? 6.438 -60.719 -25.5 1 92.25 191 VAL B N 1
ATOM 5438 C CA . VAL B 1 191 ? 6.344 -59.344 -25.938 1 92.25 191 VAL B CA 1
ATOM 5439 C C . VAL B 1 191 ? 5.539 -58.531 -24.922 1 92.25 191 VAL B C 1
ATOM 5441 O O . VAL B 1 191 ? 5.934 -57.406 -24.562 1 92.25 191 VAL B O 1
ATOM 5444 N N . PHE B 1 192 ? 4.453 -59.094 -24.453 1 90.5 192 PHE B N 1
ATOM 5445 C CA . PHE B 1 192 ? 3.631 -58.406 -23.453 1 90.5 192 PHE B CA 1
ATOM 5446 C C . PHE B 1 192 ? 4.418 -58.188 -22.172 1 90.5 192 PHE B C 1
ATOM 5448 O O . PHE B 1 192 ? 4.305 -57.125 -21.547 1 90.5 192 PHE B O 1
ATOM 5455 N N . LEU B 1 193 ? 5.195 -59.125 -21.75 1 92.31 193 LEU B N 1
ATOM 5456 C CA . LEU B 1 193 ? 5.98 -59.031 -20.531 1 92.31 193 LEU B CA 1
ATOM 5457 C C . LEU B 1 193 ? 6.98 -57.875 -20.625 1 92.31 193 LEU B C 1
ATOM 5459 O O . LEU B 1 193 ? 7.156 -57.125 -19.672 1 92.31 193 LEU B O 1
ATOM 5463 N N . LYS B 1 194 ? 7.566 -57.719 -21.781 1 93.25 194 LYS B N 1
ATOM 5464 C CA . LYS B 1 194 ? 8.508 -56.625 -21.984 1 93.25 194 LYS B CA 1
ATOM 5465 C C . LYS B 1 194 ? 7.797 -55.25 -21.922 1 93.25 194 LYS B C 1
ATOM 5467 O O . LYS B 1 194 ? 8.289 -54.312 -21.297 1 93.25 194 LYS B O 1
ATOM 5472 N N . LEU B 1 195 ? 6.637 -55.188 -22.578 1 92.69 195 LEU B N 1
ATOM 5473 C CA . LEU B 1 195 ? 5.871 -53.938 -22.594 1 92.69 195 LEU B CA 1
ATOM 5474 C C . LEU B 1 195 ? 5.375 -53.594 -21.203 1 92.69 195 LEU B C 1
ATOM 5476 O O . LEU B 1 195 ? 5.352 -52.406 -20.812 1 92.69 195 LEU B O 1
ATOM 5480 N N . LEU B 1 196 ? 4.969 -54.594 -20.438 1 92.56 196 LEU B N 1
ATOM 5481 C CA . LEU B 1 196 ? 4.492 -54.375 -19.078 1 92.56 196 LEU B CA 1
ATOM 5482 C C . LEU B 1 196 ? 5.625 -53.906 -18.188 1 92.56 196 LEU B C 1
ATOM 5484 O O . LEU B 1 196 ? 5.406 -53.062 -17.281 1 92.56 196 LEU B O 1
ATOM 5488 N N . LYS B 1 197 ? 6.84 -54.375 -18.406 1 93.06 197 LYS B N 1
ATOM 5489 C CA . LYS B 1 197 ? 7.992 -53.906 -17.641 1 93.06 197 LYS B CA 1
ATOM 5490 C C . LYS B 1 197 ? 8.273 -52.406 -17.906 1 93.06 197 LYS B C 1
ATOM 5492 O O . LYS B 1 197 ? 8.594 -51.656 -17 1 93.06 197 LYS B O 1
ATOM 5497 N N . VAL B 1 198 ? 8.125 -52.031 -19.188 1 92.19 198 VAL B N 1
ATOM 5498 C CA . VAL B 1 198 ? 8.297 -50.625 -19.547 1 92.19 198 VAL B CA 1
ATOM 5499 C C . VAL B 1 198 ? 7.207 -49.781 -18.875 1 92.19 198 VAL B C 1
ATOM 5501 O O . VAL B 1 198 ? 7.492 -48.719 -18.328 1 92.19 198 VAL B O 1
ATOM 5504 N N . GLN B 1 199 ? 5.984 -50.281 -18.906 1 90.81 199 GLN B N 1
ATOM 5505 C CA . GLN B 1 199 ? 4.883 -49.562 -18.281 1 90.81 199 GLN B CA 1
ATOM 5506 C C . GLN B 1 199 ? 5.086 -49.438 -16.766 1 90.81 199 GLN B C 1
ATOM 5508 O O . GLN B 1 199 ? 4.781 -48.406 -16.172 1 90.81 199 GLN B O 1
ATOM 5513 N N . LYS B 1 200 ? 5.547 -50.469 -16.188 1 92.5 200 LYS B N 1
ATOM 5514 C CA . LYS B 1 200 ? 5.84 -50.438 -14.75 1 92.5 200 LYS B CA 1
ATOM 5515 C C . LYS B 1 200 ? 6.852 -49.344 -14.406 1 92.5 200 LYS B C 1
ATOM 5517 O O . LYS B 1 200 ? 6.688 -48.625 -13.422 1 92.5 200 LYS B O 1
ATOM 5522 N N . ALA B 1 201 ? 7.871 -49.281 -15.227 1 92.38 201 ALA B N 1
ATOM 5523 C CA . ALA B 1 201 ? 8.891 -48.25 -15.023 1 92.38 201 ALA B CA 1
ATOM 5524 C C . ALA B 1 201 ? 8.312 -46.875 -15.18 1 92.38 201 ALA B C 1
ATOM 5526 O O . ALA B 1 201 ? 8.633 -45.969 -14.406 1 92.38 201 ALA B O 1
ATOM 5527 N N . HIS B 1 202 ? 7.441 -46.656 -16.156 1 90.5 202 HIS B N 1
ATOM 5528 C CA . HIS B 1 202 ? 6.801 -45.344 -16.375 1 90.5 202 HIS B CA 1
ATOM 5529 C C . HIS B 1 202 ? 5.938 -44.969 -15.18 1 90.5 202 HIS B C 1
ATOM 5531 O O . HIS B 1 202 ? 5.941 -43.781 -14.766 1 90.5 202 HIS B O 1
ATOM 5537 N N . VAL B 1 203 ? 5.184 -45.906 -14.672 1 91.75 203 VAL B N 1
ATOM 5538 C CA . VAL B 1 203 ? 4.332 -45.625 -13.523 1 91.75 203 VAL B CA 1
ATOM 5539 C C . VAL B 1 203 ? 5.195 -45.281 -12.312 1 91.75 203 VAL B C 1
ATOM 5541 O O . VAL B 1 203 ? 4.844 -44.375 -11.539 1 91.75 203 VAL B O 1
ATOM 5544 N N . HIS B 1 204 ? 6.293 -45.969 -12.219 1 93.06 204 HIS B N 1
ATOM 5545 C CA . HIS B 1 204 ? 7.219 -45.688 -11.133 1 93.06 204 HIS B CA 1
ATOM 5546 C C . HIS B 1 204 ? 7.781 -44.281 -11.258 1 93.06 204 HIS B C 1
ATOM 5548 O O . HIS B 1 204 ? 7.883 -43.531 -10.266 1 93.06 204 HIS B O 1
ATOM 5554 N N . ASP B 1 205 ? 8.156 -43.875 -12.453 1 91.88 205 ASP B N 1
ATOM 5555 C CA . ASP B 1 205 ? 8.672 -42.531 -12.695 1 91.88 205 ASP B CA 1
ATOM 5556 C C . ASP B 1 205 ? 7.609 -41.469 -12.398 1 91.88 205 ASP B C 1
ATOM 5558 O O . ASP B 1 205 ? 7.918 -40.406 -11.844 1 91.88 205 ASP B O 1
ATOM 5562 N N . SER B 1 206 ? 6.395 -41.75 -12.789 1 90.06 206 SER B N 1
ATOM 5563 C CA . SER B 1 206 ? 5.293 -40.844 -12.508 1 90.06 206 SER B CA 1
ATOM 5564 C C . SER B 1 206 ? 5.07 -40.688 -11.008 1 90.06 206 SER B C 1
ATOM 5566 O O . SER B 1 206 ? 4.801 -39.594 -10.523 1 90.06 206 SER B O 1
ATOM 5568 N N . TYR B 1 207 ? 5.195 -41.781 -10.359 1 92 207 TYR B N 1
ATOM 5569 C CA . TYR B 1 207 ? 5.074 -41.75 -8.906 1 92 207 TYR B CA 1
ATOM 5570 C C . TYR B 1 207 ? 6.164 -40.875 -8.289 1 92 207 TYR B C 1
ATOM 5572 O O . TYR B 1 207 ? 5.891 -40.062 -7.395 1 92 207 TYR B O 1
ATOM 5580 N N . ALA B 1 208 ? 7.359 -41.094 -8.734 1 92.44 208 ALA B N 1
ATOM 5581 C CA . ALA B 1 208 ? 8.484 -40.281 -8.234 1 92.44 208 ALA B CA 1
ATOM 5582 C C . ALA B 1 208 ? 8.281 -38.812 -8.508 1 92.44 208 ALA B C 1
ATOM 5584 O O . ALA B 1 208 ? 8.617 -37.969 -7.676 1 92.44 208 ALA B O 1
ATOM 5585 N N . GLU B 1 209 ? 7.742 -38.438 -9.625 1 89.69 209 GLU B N 1
ATOM 5586 C CA . GLU B 1 209 ? 7.465 -37.062 -9.969 1 89.69 209 GLU B CA 1
ATOM 5587 C C . GLU B 1 209 ? 6.449 -36.438 -9.008 1 89.69 209 GLU B C 1
ATOM 5589 O O . GLU B 1 209 ? 6.621 -35.312 -8.547 1 89.69 209 GLU B O 1
ATOM 5594 N N . VAL B 1 210 ? 5.418 -37.219 -8.742 1 91.69 210 VAL B N 1
ATOM 5595 C CA . VAL B 1 210 ? 4.379 -36.75 -7.844 1 91.69 210 VAL B CA 1
ATOM 5596 C C . VAL B 1 210 ? 4.934 -36.594 -6.43 1 91.69 210 VAL B C 1
ATOM 5598 O O . VAL B 1 210 ? 4.578 -35.688 -5.699 1 91.69 210 VAL B O 1
ATOM 5601 N N . GLN B 1 211 ? 5.793 -37.531 -6.094 1 93.38 211 GLN B N 1
ATOM 5602 C CA . GLN B 1 211 ? 6.441 -37.438 -4.793 1 93.38 211 GLN B CA 1
ATOM 5603 C C . GLN B 1 211 ? 7.285 -36.156 -4.684 1 93.38 211 GLN B C 1
ATOM 5605 O O . GLN B 1 211 ? 7.309 -35.5 -3.637 1 93.38 211 GLN B O 1
ATOM 5610 N N . THR B 1 212 ? 7.965 -35.844 -5.73 1 92.81 212 THR B N 1
ATOM 5611 C CA . THR B 1 212 ? 8.75 -34.625 -5.762 1 92.81 212 THR B CA 1
ATOM 5612 C C . THR B 1 212 ? 7.844 -33.406 -5.609 1 92.81 212 THR B C 1
ATOM 5614 O O . THR B 1 212 ? 8.211 -32.406 -4.949 1 92.81 212 THR B O 1
ATOM 5617 N N . GLU B 1 213 ? 6.648 -33.5 -6.199 1 91.75 213 GLU B N 1
ATOM 5618 C CA . GLU B 1 213 ? 5.691 -32.406 -6.078 1 91.75 213 GLU B CA 1
ATOM 5619 C C . GLU B 1 213 ? 5.223 -32.219 -4.637 1 91.75 213 GLU B C 1
ATOM 5621 O O . GLU B 1 213 ? 4.969 -31.109 -4.184 1 91.75 213 GLU B O 1
ATOM 5626 N N . LYS B 1 214 ? 5.09 -33.312 -3.998 1 94.19 214 LYS B N 1
ATOM 5627 C CA . LYS B 1 214 ? 4.738 -33.281 -2.582 1 94.19 214 LYS B CA 1
ATOM 5628 C C . LYS B 1 214 ? 5.805 -32.531 -1.778 1 94.19 214 LYS B C 1
ATOM 5630 O O . LYS B 1 214 ? 5.484 -31.703 -0.929 1 94.19 214 LYS B O 1
ATOM 5635 N N . GLU B 1 215 ? 6.992 -32.812 -2.064 1 94.62 215 GLU B N 1
ATOM 5636 C CA . GLU B 1 215 ? 8.102 -32.156 -1.4 1 94.62 215 GLU B CA 1
ATOM 5637 C C . GLU B 1 215 ? 8.125 -30.656 -1.736 1 94.62 215 GLU B C 1
ATOM 5639 O O . GLU B 1 215 ? 8.406 -29.828 -0.873 1 94.62 215 GLU B O 1
ATOM 5644 N N . ASN B 1 216 ? 7.871 -30.359 -2.977 1 92.81 216 ASN B N 1
ATOM 5645 C CA . ASN B 1 216 ? 7.801 -28.953 -3.396 1 92.81 216 ASN B CA 1
ATOM 5646 C C . ASN B 1 216 ? 6.699 -28.203 -2.652 1 92.81 216 ASN B C 1
ATOM 5648 O O . ASN B 1 216 ? 6.871 -27.031 -2.297 1 92.81 216 ASN B O 1
ATOM 5652 N N . LEU B 1 217 ? 5.582 -28.875 -2.473 1 94.5 217 LEU B N 1
ATOM 5653 C CA . LEU B 1 217 ? 4.477 -28.25 -1.745 1 94.5 217 LEU B CA 1
ATOM 5654 C C . LEU B 1 217 ? 4.902 -27.891 -0.326 1 94.5 217 LEU B C 1
ATOM 5656 O O . LEU B 1 217 ? 4.562 -26.812 0.17 1 94.5 217 LEU B O 1
ATOM 5660 N N . VAL B 1 218 ? 5.629 -28.781 0.303 1 94.81 218 VAL B N 1
ATOM 5661 C CA . VAL B 1 218 ? 6.102 -28.531 1.66 1 94.81 218 VAL B CA 1
ATOM 5662 C C . VAL B 1 218 ? 7 -27.297 1.675 1 94.81 218 VAL B C 1
ATOM 5664 O O . VAL B 1 218 ? 6.875 -26.438 2.557 1 94.81 218 VAL B O 1
ATOM 5667 N N . LYS B 1 219 ? 7.863 -27.203 0.729 1 92.81 219 LYS B N 1
ATOM 5668 C CA . LYS B 1 219 ? 8.758 -26.047 0.638 1 92.81 219 LYS B CA 1
ATOM 5669 C C . LYS B 1 219 ? 7.973 -24.75 0.429 1 92.81 219 LYS B C 1
ATOM 5671 O O . LYS B 1 219 ? 8.289 -23.734 1.029 1 92.81 219 LYS B O 1
ATOM 5676 N N . ILE B 1 220 ? 6.988 -24.844 -0.417 1 92.25 220 ILE B N 1
ATOM 5677 C CA . ILE B 1 220 ? 6.152 -23.672 -0.678 1 92.25 220 ILE B CA 1
ATOM 5678 C C . ILE B 1 220 ? 5.453 -23.25 0.609 1 92.25 220 ILE B C 1
ATOM 5680 O O . ILE B 1 220 ? 5.398 -22.047 0.921 1 92.25 220 ILE B O 1
ATOM 5684 N N . MET B 1 221 ? 4.977 -24.172 1.338 1 93.62 221 MET B N 1
ATOM 5685 C CA . MET B 1 221 ? 4.254 -23.891 2.574 1 93.62 221 MET B CA 1
ATOM 5686 C C . MET B 1 221 ? 5.188 -23.281 3.617 1 93.62 221 MET B C 1
ATOM 5688 O O . MET B 1 221 ? 4.789 -22.391 4.375 1 93.62 221 MET B O 1
ATOM 5692 N N . GLU B 1 222 ? 6.355 -23.766 3.695 1 93.62 222 GLU B N 1
ATOM 5693 C CA . GLU B 1 222 ? 7.336 -23.203 4.621 1 93.62 222 GLU B CA 1
ATOM 5694 C C . GLU B 1 222 ? 7.633 -21.75 4.293 1 93.62 222 GLU B C 1
ATOM 5696 O O . GLU B 1 222 ? 7.664 -20.891 5.188 1 93.62 222 GLU B O 1
ATOM 5701 N N . LEU B 1 223 ? 7.836 -21.5 3.057 1 90.38 223 LEU B N 1
ATOM 5702 C CA . LEU B 1 223 ? 8.086 -20.125 2.623 1 90.38 223 LEU B CA 1
ATOM 5703 C C . LEU B 1 223 ? 6.871 -19.234 2.898 1 90.38 223 LEU B C 1
ATOM 5705 O O . LEU B 1 223 ? 7.02 -18.094 3.32 1 90.38 223 LEU B O 1
ATOM 5709 N N . ASP B 1 224 ? 5.719 -19.812 2.641 1 90.94 224 ASP B N 1
ATOM 5710 C CA . ASP B 1 224 ? 4.465 -19.109 2.898 1 90.94 224 ASP B CA 1
ATOM 5711 C C . ASP B 1 224 ? 4.355 -18.703 4.367 1 90.94 224 ASP B C 1
ATOM 5713 O O . ASP B 1 224 ? 4.082 -17.547 4.676 1 90.94 224 ASP B O 1
ATOM 5717 N N . ASN B 1 225 ? 4.633 -19.625 5.215 1 92.12 225 ASN B N 1
ATOM 5718 C CA . ASN B 1 225 ? 4.559 -19.359 6.645 1 92.12 225 ASN B CA 1
ATOM 5719 C C . ASN B 1 225 ? 5.555 -18.281 7.07 1 92.12 225 ASN B C 1
ATOM 5721 O O . ASN B 1 225 ? 5.242 -17.438 7.902 1 92.12 225 ASN B O 1
ATOM 5725 N N . GLN B 1 226 ? 6.641 -18.359 6.492 1 91.81 226 GLN B N 1
ATOM 5726 C CA . GLN B 1 226 ? 7.656 -17.359 6.793 1 91.81 226 GLN B CA 1
ATOM 5727 C C . GLN B 1 226 ? 7.234 -15.984 6.305 1 91.81 226 GLN B C 1
ATOM 5729 O O . GLN B 1 226 ? 7.387 -14.992 7.023 1 91.81 226 GLN B O 1
ATOM 5734 N N . ARG B 1 227 ? 6.738 -15.938 5.133 1 89.62 227 ARG B N 1
ATOM 5735 C CA . ARG B 1 227 ? 6.332 -14.672 4.523 1 89.62 227 ARG B CA 1
ATOM 5736 C C . ARG B 1 227 ? 5.199 -14.023 5.309 1 89.62 227 ARG B C 1
ATOM 5738 O O . ARG B 1 227 ? 5.258 -12.836 5.629 1 89.62 227 ARG B O 1
ATOM 5745 N N . PHE B 1 228 ? 4.176 -14.789 5.66 1 89.88 228 PHE B N 1
ATOM 5746 C CA . PHE B 1 228 ? 3.049 -14.258 6.418 1 89.88 228 PHE B CA 1
ATOM 5747 C C . PHE B 1 228 ? 3.475 -13.891 7.832 1 89.88 228 PHE B C 1
ATOM 5749 O O . PHE B 1 228 ? 3.086 -12.844 8.352 1 89.88 228 PHE B O 1
ATOM 5756 N N . GLY B 1 229 ? 4.27 -14.773 8.398 1 88.38 229 GLY B N 1
ATOM 5757 C CA . GLY B 1 229 ? 4.734 -14.5 9.75 1 88.38 229 GLY B CA 1
ATOM 5758 C C . GLY B 1 229 ? 5.59 -13.242 9.844 1 88.38 229 GLY B C 1
ATOM 5759 O O . GLY B 1 229 ? 5.336 -12.375 10.688 1 88.38 229 GLY B O 1
ATOM 5760 N N . SER B 1 230 ? 6.547 -13.094 9.023 1 89.5 230 SER B N 1
ATOM 5761 C CA . SER B 1 230 ? 7.434 -11.938 9.031 1 89.5 230 SER B CA 1
ATOM 5762 C C . SER B 1 230 ? 6.699 -10.68 8.578 1 89.5 230 SER B C 1
ATOM 5764 O O . SER B 1 230 ? 6.906 -9.602 9.141 1 89.5 230 SER B O 1
ATOM 5766 N N . GLY B 1 231 ? 5.906 -10.883 7.559 1 85.56 231 GLY B N 1
ATOM 5767 C CA . GLY B 1 231 ? 5.152 -9.742 7.062 1 85.56 231 GLY B CA 1
ATOM 5768 C C . GLY B 1 231 ? 4.273 -9.102 8.125 1 85.56 231 GLY B C 1
ATOM 5769 O O . GLY B 1 231 ? 4.273 -7.879 8.281 1 85.56 231 GLY B O 1
ATOM 5770 N N . TYR B 1 232 ? 3.646 -9.852 8.914 1 84 232 TYR B N 1
ATOM 5771 C CA . TYR B 1 232 ? 2.773 -9.359 9.977 1 84 232 TYR B CA 1
ATOM 5772 C C . TYR B 1 232 ? 3.582 -8.703 11.086 1 84 232 TYR B C 1
ATOM 5774 O O . TYR B 1 232 ? 3.227 -7.617 11.562 1 84 232 TYR B O 1
ATOM 5782 N N . LYS B 1 233 ? 4.547 -9.391 11.469 1 88.94 233 LYS B N 1
ATOM 5783 C CA . LYS B 1 233 ? 5.371 -8.867 12.555 1 88.94 233 LYS B CA 1
ATOM 5784 C C . LYS B 1 233 ? 5.984 -7.52 12.18 1 88.94 233 LYS B C 1
ATOM 5786 O O . LYS B 1 233 ? 5.98 -6.586 12.984 1 88.94 233 LYS B O 1
ATOM 5791 N N . GLU B 1 234 ? 6.453 -7.453 11.016 1 89.12 234 GLU B N 1
ATOM 5792 C CA . GLU B 1 234 ? 7.078 -6.211 10.57 1 89.12 234 GLU B CA 1
ATOM 5793 C C . GLU B 1 234 ? 6.059 -5.086 10.453 1 89.12 234 GLU B C 1
ATOM 5795 O O . GLU B 1 234 ? 6.332 -3.947 10.844 1 89.12 234 GLU B O 1
ATOM 5800 N N . MET B 1 235 ? 4.922 -5.383 9.953 1 87.38 235 MET B N 1
ATOM 5801 C CA . MET B 1 235 ? 3.861 -4.387 9.844 1 87.38 235 MET B CA 1
ATOM 5802 C C . MET B 1 235 ? 3.426 -3.904 11.227 1 87.38 235 MET B C 1
ATOM 5804 O O . MET B 1 235 ? 3.24 -2.705 11.438 1 87.38 235 MET B O 1
ATOM 5808 N N . TYR B 1 236 ? 3.336 -4.816 12.141 1 87.44 236 TYR B N 1
ATOM 5809 C CA . TYR B 1 236 ? 2.953 -4.469 13.5 1 87.44 236 TYR B CA 1
ATOM 5810 C C . TYR B 1 236 ? 3.971 -3.523 14.133 1 87.44 236 TYR B C 1
ATOM 5812 O O . TYR B 1 236 ? 3.598 -2.537 14.766 1 87.44 236 TYR B O 1
ATOM 5820 N N . GLU B 1 237 ? 5.145 -3.838 13.898 1 90.19 237 GLU B N 1
ATOM 5821 C CA . GLU B 1 237 ? 6.199 -3.037 14.516 1 90.19 237 GLU B CA 1
ATOM 5822 C C . GLU B 1 237 ? 6.223 -1.624 13.938 1 90.19 237 GLU B C 1
ATOM 5824 O O . GLU B 1 237 ? 6.375 -0.65 14.68 1 90.19 237 GLU B O 1
ATOM 5829 N N . VAL B 1 238 ? 6.078 -1.481 12.688 1 89.19 238 VAL B N 1
ATOM 5830 C CA . VAL B 1 238 ? 6.137 -0.166 12.062 1 89.19 238 VAL B CA 1
ATOM 5831 C C . VAL B 1 238 ? 4.934 0.669 12.492 1 89.19 238 VAL B C 1
ATOM 5833 O O . VAL B 1 238 ? 5.07 1.862 12.773 1 89.19 238 VAL B O 1
ATOM 5836 N N . VAL B 1 239 ? 3.76 0.06 12.539 1 89.12 239 VAL B N 1
ATOM 5837 C CA . VAL B 1 239 ? 2.555 0.774 12.953 1 89.12 239 VAL B CA 1
ATOM 5838 C C . VAL B 1 239 ? 2.658 1.164 14.422 1 89.12 239 VAL B C 1
ATOM 5840 O O . VAL B 1 239 ? 2.297 2.279 14.805 1 89.12 239 VAL B O 1
ATOM 5843 N N . ARG B 1 240 ? 3.154 0.232 15.234 1 89.31 240 ARG B N 1
ATOM 5844 C CA . ARG B 1 240 ? 3.346 0.516 16.656 1 89.31 240 ARG B CA 1
ATOM 5845 C C . ARG B 1 240 ? 4.316 1.676 16.859 1 89.31 240 ARG B C 1
ATOM 5847 O O . ARG B 1 240 ? 4.082 2.551 17.688 1 89.31 240 ARG B O 1
ATOM 5854 N N . MET B 1 241 ? 5.336 1.68 16.109 1 89.81 241 MET B N 1
ATOM 5855 C CA . MET B 1 241 ? 6.32 2.754 16.203 1 89.81 241 MET B CA 1
ATOM 5856 C C . MET B 1 241 ? 5.719 4.086 15.766 1 89.81 241 MET B C 1
ATOM 5858 O O . MET B 1 241 ? 5.945 5.113 16.406 1 89.81 241 MET B O 1
ATOM 5862 N N . ALA B 1 242 ? 5.016 4.043 14.695 1 89 242 ALA B N 1
ATOM 5863 C CA . ALA B 1 242 ? 4.352 5.258 14.227 1 89 242 ALA B CA 1
ATOM 5864 C C . ALA B 1 242 ? 3.395 5.801 15.289 1 89 242 ALA B C 1
ATOM 5866 O O . ALA B 1 242 ? 3.344 7.008 15.523 1 89 242 ALA B O 1
ATOM 5867 N N . HIS B 1 243 ? 2.629 4.949 15.891 1 91.12 243 HIS B N 1
ATOM 5868 C CA . HIS B 1 243 ? 1.696 5.355 16.938 1 91.12 243 HIS B CA 1
ATOM 5869 C C . HIS B 1 243 ? 2.436 5.941 18.141 1 91.12 243 HIS B C 1
ATOM 5871 O O . HIS B 1 243 ? 2.01 6.953 18.703 1 91.12 243 HIS B O 1
ATOM 5877 N N . SER B 1 244 ? 3.514 5.312 18.484 1 92.38 244 SER B N 1
ATOM 5878 C CA . SER B 1 244 ? 4.324 5.797 19.594 1 92.38 244 SER B CA 1
ATOM 5879 C C . SER B 1 244 ? 4.891 7.184 19.297 1 92.38 244 SER B C 1
ATOM 5881 O O . SER B 1 244 ? 4.922 8.047 20.188 1 92.38 244 SER B O 1
ATOM 5883 N N . ASP B 1 245 ? 5.32 7.438 18.125 1 91 245 ASP B N 1
ATOM 5884 C CA . ASP B 1 245 ? 5.812 8.75 17.719 1 91 245 ASP B CA 1
ATOM 5885 C C . ASP B 1 245 ? 4.719 9.812 17.828 1 91 245 ASP B C 1
ATOM 5887 O O . ASP B 1 245 ? 4.977 10.93 18.281 1 91 245 ASP B O 1
ATOM 5891 N N . GLN B 1 246 ? 3.557 9.391 17.391 1 91.94 246 GLN B N 1
ATOM 5892 C CA . GLN B 1 246 ? 2.422 10.305 17.5 1 91.94 246 GLN B CA 1
ATOM 5893 C C . GLN B 1 246 ? 2.127 10.664 18.953 1 91.94 246 GLN B C 1
ATOM 5895 O O . GLN B 1 246 ? 1.884 11.828 19.266 1 91.94 246 GLN B O 1
ATOM 5900 N N . MET B 1 247 ? 2.213 9.703 19.781 1 94.12 247 MET B N 1
ATOM 5901 C CA . MET B 1 247 ? 1.946 9.93 21.203 1 94.12 247 MET B CA 1
ATOM 5902 C C . MET B 1 247 ? 3.012 10.836 21.812 1 94.12 247 MET B C 1
ATOM 5904 O O . MET B 1 247 ? 2.695 11.719 22.609 1 94.12 247 MET B O 1
ATOM 5908 N N . THR B 1 248 ? 4.199 10.617 21.422 1 94.62 248 THR B N 1
ATOM 5909 C CA . THR B 1 248 ? 5.293 11.445 21.906 1 94.62 248 THR B CA 1
ATOM 5910 C C . THR B 1 248 ? 5.129 12.891 21.438 1 94.62 248 THR B C 1
ATOM 5912 O O . THR B 1 248 ? 5.32 13.828 22.219 1 94.62 248 THR B O 1
ATOM 5915 N N . ALA B 1 249 ? 4.77 13.047 20.219 1 92.56 249 ALA B N 1
ATOM 5916 C CA . ALA B 1 249 ? 4.539 14.391 19.688 1 92.56 249 ALA B CA 1
ATOM 5917 C C . ALA B 1 249 ? 3.371 15.07 20.391 1 92.56 249 ALA B C 1
ATOM 5919 O O . ALA B 1 249 ? 3.447 16.25 20.719 1 92.56 249 ALA B O 1
ATOM 5920 N N . ALA B 1 250 ? 2.287 14.359 20.594 1 95 250 ALA B N 1
ATOM 5921 C CA . ALA B 1 250 ? 1.115 14.906 21.281 1 95 250 ALA B CA 1
ATOM 5922 C C . ALA B 1 250 ? 1.459 15.328 22.703 1 95 250 ALA B C 1
ATOM 5924 O O . ALA B 1 250 ? 0.991 16.359 23.188 1 95 250 ALA B O 1
ATOM 5925 N N . LYS B 1 251 ? 2.275 14.539 23.375 1 95.88 251 LYS B N 1
ATOM 5926 C CA . LYS B 1 251 ? 2.701 14.883 24.734 1 95.88 251 LYS B CA 1
ATOM 5927 C C . LYS B 1 251 ? 3.508 16.172 24.75 1 95.88 251 LYS B C 1
ATOM 5929 O O . LYS B 1 251 ? 3.307 17.031 25.609 1 95.88 251 LYS B O 1
ATOM 5934 N N . TRP B 1 252 ? 4.375 16.344 23.797 1 95.06 252 TRP B N 1
ATOM 5935 C CA . TRP B 1 252 ? 5.16 17.562 23.688 1 95.06 252 TRP B CA 1
ATOM 5936 C C . TRP B 1 252 ? 4.254 18.766 23.438 1 95.06 252 TRP B C 1
ATOM 5938 O O . TRP B 1 252 ? 4.418 19.812 24.094 1 95.06 252 TRP B O 1
ATOM 5948 N N . ILE B 1 253 ? 3.357 18.609 22.547 1 95.31 253 ILE B N 1
ATOM 5949 C CA . ILE B 1 253 ? 2.438 19.703 22.25 1 95.31 253 ILE B CA 1
ATOM 5950 C C . ILE B 1 253 ? 1.628 20.062 23.484 1 95.31 253 ILE B C 1
ATOM 5952 O O . ILE B 1 253 ? 1.444 21.234 23.797 1 95.31 253 ILE B O 1
ATOM 5956 N N . ASN B 1 254 ? 1.147 19.062 24.156 1 95.94 254 ASN B N 1
ATOM 5957 C CA . ASN B 1 254 ? 0.383 19.281 25.375 1 95.94 254 ASN B CA 1
ATOM 5958 C C . ASN B 1 254 ? 1.201 20.062 26.406 1 95.94 254 ASN B C 1
ATOM 5960 O O . ASN B 1 254 ? 0.683 20.953 27.078 1 95.94 254 ASN B O 1
ATOM 5964 N N . GLU B 1 255 ? 2.451 19.734 26.516 1 94.94 255 GLU B N 1
ATOM 5965 C CA . GLU B 1 255 ? 3.336 20.422 27.438 1 94.94 255 GLU B CA 1
ATOM 5966 C C . GLU B 1 255 ? 3.504 21.891 27.047 1 94.94 255 GLU B C 1
ATOM 5968 O O . GLU B 1 255 ? 3.488 22.781 27.906 1 94.94 255 GLU B O 1
ATOM 5973 N N . GLN B 1 256 ? 3.596 22.141 25.781 1 93.56 256 GLN B N 1
ATOM 5974 C CA . GLN B 1 256 ? 3.713 23.516 25.297 1 93.56 256 GLN B CA 1
ATOM 5975 C C . GLN B 1 256 ? 2.436 24.312 25.562 1 93.56 256 GLN B C 1
ATOM 5977 O O . GLN B 1 256 ? 2.492 25.484 25.938 1 93.56 256 GLN B O 1
ATOM 5982 N N . ILE B 1 257 ? 1.346 23.625 25.328 1 94.31 257 ILE B N 1
ATOM 5983 C CA . ILE B 1 257 ? 0.055 24.266 25.562 1 94.31 257 ILE B CA 1
ATOM 5984 C C . ILE B 1 257 ? -0.09 24.625 27.031 1 94.31 257 ILE B C 1
ATOM 5986 O O . ILE B 1 257 ? -0.481 25.734 27.375 1 94.31 257 ILE B O 1
ATOM 5990 N N . GLU B 1 258 ? 0.288 23.703 27.906 1 94.06 258 GLU B N 1
ATOM 5991 C CA . GLU B 1 258 ? 0.182 23.938 29.344 1 94.06 258 GLU B CA 1
ATOM 5992 C C . GLU B 1 258 ? 1.11 25.062 29.797 1 94.06 258 GLU B C 1
ATOM 5994 O O . GLU B 1 258 ? 0.746 25.859 30.656 1 94.06 258 GLU B O 1
ATOM 5999 N N . GLU B 1 259 ? 2.258 25.078 29.219 1 92.94 259 GLU B N 1
ATOM 6000 C CA . GLU B 1 259 ? 3.197 26.156 29.547 1 92.94 259 GLU B CA 1
ATOM 6001 C C . GLU B 1 259 ? 2.65 27.516 29.125 1 92.94 259 GLU B C 1
ATOM 6003 O O . GLU B 1 259 ? 2.748 28.484 29.875 1 92.94 259 GLU B O 1
ATOM 6008 N N . GLU B 1 260 ? 2.053 27.484 27.969 1 91.75 260 GLU B N 1
ATOM 6009 C CA . GLU B 1 260 ? 1.48 28.734 27.484 1 91.75 260 GLU B CA 1
ATOM 6010 C C . GLU B 1 260 ? 0.277 29.156 28.312 1 91.75 260 GLU B C 1
ATOM 6012 O O . GLU B 1 260 ? 0.099 30.344 28.594 1 91.75 260 GLU B O 1
ATOM 6017 N N . MET B 1 261 ? -0.522 28.266 28.672 1 93.69 261 MET B N 1
ATOM 6018 C CA . MET B 1 261 ? -1.681 28.547 29.5 1 93.69 261 MET B CA 1
ATOM 6019 C C . MET B 1 261 ? -1.245 29.109 30.859 1 93.69 261 MET B C 1
ATOM 6021 O O . MET B 1 261 ? -1.823 30.078 31.344 1 93.69 261 MET B O 1
ATOM 6025 N N . THR B 1 262 ? -0.191 28.547 31.453 1 94.38 262 THR B N 1
ATOM 6026 C CA . THR B 1 262 ? 0.329 29 32.719 1 94.38 262 THR B CA 1
ATOM 6027 C C . THR B 1 262 ? 0.903 30.406 32.594 1 94.38 262 THR B C 1
ATOM 6029 O O . THR B 1 262 ? 0.681 31.266 33.469 1 94.38 262 THR B O 1
ATOM 6032 N N . ARG B 1 263 ? 1.597 30.625 31.5 1 91.56 263 ARG B N 1
ATOM 6033 C CA . ARG B 1 263 ? 2.176 31.938 31.25 1 91.56 263 ARG B CA 1
ATOM 6034 C C . ARG B 1 263 ? 1.089 33 31.141 1 91.56 263 ARG B C 1
ATOM 6036 O O . ARG B 1 263 ? 1.176 34.062 31.766 1 91.56 263 ARG B O 1
ATOM 6043 N N . LEU B 1 264 ? 0.067 32.719 30.406 1 92.38 264 LEU B N 1
ATOM 6044 C CA . LEU B 1 264 ? -1.021 33.656 30.188 1 92.38 264 LEU B CA 1
ATOM 6045 C C . LEU B 1 264 ? -1.819 33.875 31.469 1 92.38 264 LEU B C 1
ATOM 6047 O O . LEU B 1 264 ? -2.254 35 31.766 1 92.38 264 LEU B O 1
ATOM 6051 N N . ALA B 1 265 ? -2.039 32.812 32.25 1 94.19 265 ALA B N 1
ATOM 6052 C CA . ALA B 1 265 ? -2.744 32.906 33.5 1 94.19 265 ALA B CA 1
ATOM 6053 C C . ALA B 1 265 ? -1.979 33.812 34.5 1 94.19 265 ALA B C 1
ATOM 6055 O O . ALA B 1 265 ? -2.574 34.625 35.188 1 94.19 265 ALA B O 1
ATOM 6056 N N . ARG B 1 266 ? -0.633 33.688 34.531 1 93.81 266 ARG B N 1
ATOM 6057 C CA . ARG B 1 266 ? 0.203 34.531 35.406 1 93.81 266 ARG B CA 1
ATOM 6058 C C . ARG B 1 266 ? 0.113 36 35 1 93.81 266 ARG B C 1
ATOM 6060 O O . ARG B 1 266 ? -0.03 36.875 35.875 1 93.81 266 ARG B O 1
ATOM 6067 N N . LYS B 1 267 ? 0.144 36.156 33.688 1 92.25 267 LYS B N 1
ATOM 6068 C CA . LYS B 1 267 ? 0.043 37.531 33.188 1 92.25 267 LYS B CA 1
ATOM 6069 C C . LYS B 1 267 ? -1.322 38.156 33.531 1 92.25 267 LYS B C 1
ATOM 6071 O O . LYS B 1 267 ? -1.412 39.281 33.969 1 92.25 267 LYS B O 1
ATOM 6076 N N . HIS B 1 268 ? -2.354 37.406 33.312 1 94.38 268 HIS B N 1
ATOM 6077 C CA . HIS B 1 268 ? -3.707 37.844 33.625 1 94.38 268 HIS B CA 1
ATOM 6078 C C . HIS B 1 268 ? -3.848 38.219 35.094 1 94.38 268 HIS B C 1
ATOM 6080 O O . HIS B 1 268 ? -4.402 39.281 35.406 1 94.38 268 HIS B O 1
ATOM 6086 N N . ASN B 1 269 ? -3.33 37.344 35.969 1 95.19 269 ASN B N 1
ATOM 6087 C CA . ASN B 1 269 ? -3.4 37.562 37.406 1 95.19 269 ASN B CA 1
ATOM 6088 C C . ASN B 1 269 ? -2.584 38.812 37.844 1 95.19 269 ASN B C 1
ATOM 6090 O O . ASN B 1 269 ? -3 39.562 38.688 1 95.19 269 ASN B O 1
ATOM 6094 N N . TYR B 1 270 ? -1.479 38.938 37.156 1 94.19 270 TYR B N 1
ATOM 6095 C CA . TYR B 1 270 ? -0.64 40.094 37.469 1 94.19 270 TYR B CA 1
ATOM 6096 C C . TYR B 1 270 ? -1.357 41.406 37.094 1 94.19 270 TYR B C 1
ATOM 6098 O O . TYR B 1 270 ? -1.394 42.344 37.906 1 94.19 270 TYR B O 1
ATOM 6106 N N . ILE B 1 271 ? -1.98 41.438 35.938 1 94.44 271 ILE B N 1
ATOM 6107 C CA . ILE B 1 271 ? -2.68 42.625 35.5 1 94.44 271 ILE B CA 1
ATOM 6108 C C . ILE B 1 271 ? -3.875 42.906 36.406 1 94.44 271 ILE B C 1
ATOM 6110 O O . ILE B 1 271 ? -4.141 44.031 36.781 1 94.44 271 ILE B O 1
ATOM 6114 N N . ARG B 1 272 ? -4.547 41.844 36.781 1 93.75 272 ARG B N 1
ATOM 6115 C CA . ARG B 1 272 ? -5.703 41.969 37.656 1 93.75 272 ARG B CA 1
ATOM 6116 C C . ARG B 1 272 ? -5.309 42.531 39 1 93.75 272 ARG B C 1
ATOM 6118 O O . ARG B 1 272 ? -5.938 43.5 39.469 1 93.75 272 ARG B O 1
ATOM 6125 N N . THR B 1 273 ? -4.199 42.062 39.625 1 94.5 273 THR B N 1
ATOM 6126 C CA . THR B 1 273 ? -3.721 42.562 40.906 1 94.5 273 THR B CA 1
ATOM 6127 C C . THR B 1 273 ? -3.217 44 40.812 1 94.5 273 THR B C 1
ATOM 6129 O O . THR B 1 273 ? -3.498 44.812 41.688 1 94.5 273 THR B O 1
ATOM 6132 N N . PHE B 1 274 ? -2.57 44.25 39.625 1 94.12 274 PHE B N 1
ATOM 6133 C CA . PHE B 1 274 ? -2.021 45.594 39.438 1 94.12 274 PHE B CA 1
ATOM 6134 C C . PHE B 1 274 ? -3.137 46.625 39.219 1 94.12 274 PHE B C 1
ATOM 6136 O O . PHE B 1 274 ? -3.055 47.75 39.75 1 94.12 274 PHE B O 1
ATOM 6143 N N . THR B 1 275 ? -4.164 46.219 38.531 1 93.88 275 THR B N 1
ATOM 6144 C CA . THR B 1 275 ? -5.297 47.094 38.312 1 93.88 275 THR B CA 1
ATOM 6145 C C . THR B 1 275 ? -6.012 47.406 39.625 1 93.88 275 THR B C 1
ATOM 6147 O O . THR B 1 275 ? -6.426 48.531 39.875 1 93.88 275 THR B O 1
ATOM 6150 N N . LYS B 1 276 ? -6.105 46.469 40.531 1 92.69 276 LYS B N 1
ATOM 6151 C CA . LYS B 1 276 ? -6.715 46.688 41.844 1 92.69 276 LYS B CA 1
ATOM 6152 C C . LYS B 1 276 ? -5.859 47.625 42.719 1 92.69 276 LYS B C 1
ATOM 6154 O O . LYS B 1 276 ? -6.383 48.469 43.406 1 92.69 276 LYS B O 1
ATOM 6159 N N . GLU B 1 277 ? -4.57 47.406 42.594 1 91.06 277 GLU B N 1
ATOM 6160 C CA . GLU B 1 277 ? -3.639 48.281 43.312 1 91.06 277 GLU B CA 1
ATOM 6161 C C . GLU B 1 277 ? -3.756 49.719 42.844 1 91.06 277 GLU B C 1
ATOM 6163 O O . GLU B 1 277 ? -3.748 50.656 43.656 1 91.06 277 GLU B O 1
ATOM 6168 N N . LEU B 1 278 ? -3.922 49.875 41.562 1 91.25 278 LEU B N 1
ATOM 6169 C CA . LEU B 1 278 ? -4.035 51.219 41 1 91.25 278 LEU B CA 1
ATOM 6170 C C . LEU B 1 278 ? -5.355 51.875 41.375 1 91.25 278 LEU B C 1
ATOM 6172 O O . LEU B 1 278 ? -5.402 53.062 41.688 1 91.25 278 LEU B O 1
ATOM 6176 N N . GLU B 1 279 ? -6.406 51.094 41.406 1 91.31 279 GLU B N 1
ATOM 6177 C CA . GLU B 1 279 ? -7.707 51.594 41.844 1 91.31 279 GLU B CA 1
ATOM 6178 C C . GLU B 1 279 ? -7.68 52.031 43.281 1 91.31 279 GLU B C 1
ATOM 6180 O O . GLU B 1 279 ? -8.258 53.062 43.625 1 91.31 279 GLU B O 1
ATOM 6185 N N . ARG B 1 280 ? -6.945 51.375 44.125 1 87.81 280 ARG B N 1
ATOM 6186 C CA . ARG B 1 280 ? -6.797 51.75 45.531 1 87.81 280 ARG B CA 1
ATOM 6187 C C . ARG B 1 280 ? -5.984 53.031 45.688 1 87.81 280 ARG B C 1
ATOM 6189 O O . ARG B 1 280 ? -6.332 53.906 46.469 1 87.81 280 ARG B O 1
ATOM 6196 N N . LYS B 1 281 ? -4.984 53.125 44.812 1 85.19 281 LYS B N 1
ATOM 6197 C CA . LYS B 1 281 ? -4.141 54.312 44.844 1 85.19 281 LYS B CA 1
ATOM 6198 C C . LYS B 1 281 ? -4.902 55.562 44.375 1 85.19 281 LYS B C 1
ATOM 6200 O O . LYS B 1 281 ? -4.66 56.656 44.844 1 85.19 281 LYS B O 1
ATOM 6205 N N . PHE B 1 282 ? -5.777 55.25 43.406 1 85.69 282 PHE B N 1
ATOM 6206 C CA . PHE B 1 282 ? -6.578 56.312 42.844 1 85.69 282 PHE B CA 1
ATOM 6207 C C . PHE B 1 282 ? -7.473 56.969 43.875 1 85.69 282 PHE B C 1
ATOM 6209 O O . PHE B 1 282 ? -7.789 58.156 43.781 1 85.69 282 PHE B O 1
ATOM 6216 N N . GLU B 1 283 ? -7.816 56.25 44.969 1 85.81 283 GLU B N 1
ATOM 6217 C CA . GLU B 1 283 ? -8.711 56.781 46 1 85.81 283 GLU B CA 1
ATOM 6218 C C . GLU B 1 283 ? -7.926 57.438 47.125 1 85.81 283 GLU B C 1
ATOM 6220 O O . GLU B 1 283 ? -8.508 58.094 48 1 85.81 283 GLU B O 1
ATOM 6225 N N . GLU B 1 284 ? -6.633 57.406 47.062 1 84 284 GLU B N 1
ATOM 6226 C CA . GLU B 1 284 ? -5.797 58 48.094 1 84 284 GLU B CA 1
ATOM 6227 C C . GLU B 1 284 ? -5.75 59.531 47.969 1 84 284 GLU B C 1
ATOM 6229 O O . GLU B 1 284 ? -5.977 60.062 46.875 1 84 284 GLU B O 1
ATOM 6234 N N . PRO B 1 285 ? -5.523 60.219 49.094 1 84.69 285 PRO B N 1
ATOM 6235 C CA . PRO B 1 285 ? -5.395 61.688 49 1 84.69 285 PRO B CA 1
ATOM 6236 C C . PRO B 1 285 ? -4.215 62.125 48.156 1 84.69 285 PRO B C 1
ATOM 6238 O O . PRO B 1 285 ? -3.322 61.312 47.844 1 84.69 285 PRO B O 1
ATOM 6241 N N . ALA B 1 286 ? -4.176 63.281 47.688 1 81.62 286 ALA B N 1
ATOM 6242 C CA . ALA B 1 286 ? -3.271 63.812 46.656 1 81.62 286 ALA B CA 1
ATOM 6243 C C . ALA B 1 286 ? -1.813 63.594 47.062 1 81.62 286 ALA B C 1
ATOM 6245 O O . ALA B 1 286 ? -0.997 63.188 46.219 1 81.62 286 ALA B O 1
ATOM 6246 N N . HIS B 1 287 ? -1.511 63.844 48.312 1 81.38 287 HIS B N 1
ATOM 6247 C CA . HIS B 1 287 ? -0.121 63.719 48.75 1 81.38 287 HIS B CA 1
ATOM 6248 C C . HIS B 1 287 ? 0.361 62.281 48.688 1 81.38 287 HIS B C 1
ATOM 6250 O O . HIS B 1 287 ? 1.486 62 48.25 1 81.38 287 HIS B O 1
ATOM 6256 N N . GLU B 1 288 ? -0.493 61.375 49.094 1 82.62 288 GLU B N 1
ATOM 6257 C CA . GLU B 1 288 ? -0.145 59.938 49.062 1 82.62 288 GLU B CA 1
ATOM 6258 C C . GLU B 1 288 ? -0.147 59.406 47.656 1 82.62 288 GLU B C 1
ATOM 6260 O O . GLU B 1 288 ? 0.689 58.562 47.281 1 82.62 288 GLU B O 1
ATOM 6265 N N . PHE B 1 289 ? -1.047 59.875 46.812 1 87.19 289 PHE B N 1
ATOM 6266 C CA . PHE B 1 289 ? -1.189 59.438 45.438 1 87.19 289 PHE B CA 1
ATOM 6267 C C . PHE B 1 289 ? 0.06 59.781 44.625 1 87.19 289 PHE B C 1
ATOM 6269 O O . PHE B 1 289 ? 0.522 58.969 43.812 1 87.19 289 PHE B O 1
ATOM 6276 N N . LEU B 1 290 ? 0.645 60.938 44.906 1 86.69 290 LEU B N 1
ATOM 6277 C CA . LEU B 1 290 ? 1.735 61.438 44.094 1 86.69 290 LEU B CA 1
ATOM 6278 C C . LEU B 1 290 ? 3.072 60.875 44.531 1 86.69 290 LEU B C 1
ATOM 6280 O O . LEU B 1 290 ? 4.059 60.938 43.781 1 86.69 290 LEU B O 1
ATOM 6284 N N . LYS B 1 291 ? 3.203 60.344 45.75 1 79.81 291 LYS B N 1
ATOM 6285 C CA . LYS B 1 291 ? 4.461 59.844 46.281 1 79.81 291 LYS B CA 1
ATOM 6286 C C . LYS B 1 291 ? 5.07 58.781 45.375 1 79.81 291 LYS B C 1
ATOM 6288 O O . LYS B 1 291 ? 6.27 58.812 45.094 1 79.81 291 LYS B O 1
ATOM 6293 N N . ASP B 1 292 ? 4.414 57.812 44.781 1 81 292 ASP B N 1
ATOM 6294 C CA . ASP B 1 292 ? 4.988 56.719 43.969 1 81 292 ASP B CA 1
ATOM 6295 C C . ASP B 1 292 ? 4.387 56.719 42.562 1 81 292 ASP B C 1
ATOM 6297 O O . ASP B 1 292 ? 4.199 55.656 41.969 1 81 292 ASP B O 1
ATOM 6301 N N . ILE B 1 293 ? 4.176 57.906 42.062 1 84.5 293 ILE B N 1
ATOM 6302 C CA . ILE B 1 293 ? 3.488 57.969 40.781 1 84.5 293 ILE B CA 1
ATOM 6303 C C . ILE B 1 293 ? 4.457 57.625 39.656 1 84.5 293 ILE B C 1
ATOM 6305 O O . ILE B 1 293 ? 4.051 57.062 38.625 1 84.5 293 ILE B O 1
ATOM 6309 N N . LYS B 1 294 ? 5.727 57.969 39.844 1 83.94 294 LYS B N 1
ATOM 6310 C CA . LYS B 1 294 ? 6.727 57.656 38.844 1 83.94 294 LYS B CA 1
ATOM 6311 C C . LYS B 1 294 ? 6.852 56.156 38.656 1 83.94 294 LYS B C 1
ATOM 6313 O O . LYS B 1 294 ? 6.883 55.656 37.5 1 83.94 294 LYS B O 1
ATOM 6318 N N . GLY B 1 295 ? 6.918 55.438 39.75 1 85.31 295 GLY B N 1
ATOM 6319 C CA . GLY B 1 295 ? 7.016 53.969 39.688 1 85.31 295 GLY B CA 1
ATOM 6320 C C . GLY B 1 295 ? 5.793 53.312 39.094 1 85.31 295 GLY B C 1
ATOM 6321 O O . GLY B 1 295 ? 5.91 52.406 38.281 1 85.31 295 GLY B O 1
ATOM 6322 N N . VAL B 1 296 ? 4.656 53.812 39.469 1 87.31 296 VAL B N 1
ATOM 6323 C CA . VAL B 1 296 ? 3.395 53.281 38.969 1 87.31 296 VAL B CA 1
ATOM 6324 C C . VAL B 1 296 ? 3.279 53.5 37.469 1 87.31 296 VAL B C 1
ATOM 6326 O O . VAL B 1 296 ? 2.873 52.594 36.75 1 87.31 296 VAL B O 1
ATOM 6329 N N . THR B 1 297 ? 3.637 54.688 37 1 86.81 297 THR B N 1
ATOM 6330 C CA . THR B 1 297 ? 3.549 55.031 35.594 1 86.81 297 THR B CA 1
ATOM 6331 C C . THR B 1 297 ? 4.531 54.188 34.781 1 86.81 297 THR B C 1
ATOM 6333 O O . THR B 1 297 ? 4.223 53.75 33.656 1 86.81 297 THR B O 1
ATOM 6336 N N . ALA B 1 298 ? 5.715 53.938 35.344 1 88.19 298 ALA B N 1
ATOM 6337 C CA . ALA B 1 298 ? 6.711 53.094 34.656 1 88.19 298 ALA B CA 1
ATOM 6338 C C . ALA B 1 298 ? 6.227 51.656 34.5 1 88.19 298 ALA B C 1
ATOM 6340 O O . ALA B 1 298 ? 6.402 51.062 33.438 1 88.19 298 ALA B O 1
ATOM 6341 N N . ARG B 1 299 ? 5.645 51.125 35.5 1 89.31 299 ARG B N 1
ATOM 6342 C CA . ARG B 1 299 ? 5.117 49.781 35.469 1 89.31 299 ARG B CA 1
ATOM 6343 C C . ARG B 1 299 ? 3.98 49.656 34.469 1 89.31 299 ARG B C 1
ATOM 6345 O O . ARG B 1 299 ? 3.875 48.656 33.75 1 89.31 299 ARG B O 1
ATOM 6352 N N . CYS B 1 300 ? 3.137 50.594 34.406 1 89.5 300 CYS B N 1
ATOM 6353 C CA . CYS B 1 300 ? 2.039 50.594 33.438 1 89.5 300 CYS B CA 1
ATOM 6354 C C . CYS B 1 300 ? 2.562 50.594 32.031 1 89.5 300 CYS B C 1
ATOM 6356 O O . CYS B 1 300 ? 2.102 49.781 31.203 1 89.5 300 CYS B O 1
ATOM 6358 N N . LYS B 1 301 ? 3.551 51.438 31.75 1 88.12 301 LYS B N 1
ATOM 6359 C CA . LYS B 1 301 ? 4.113 51.5 30.406 1 88.12 301 LYS B CA 1
ATOM 6360 C C . LYS B 1 301 ? 4.785 50.188 30.016 1 88.12 301 LYS B C 1
ATOM 6362 O O . LYS B 1 301 ? 4.668 49.719 28.875 1 88.12 301 LYS B O 1
ATOM 6367 N N . GLU B 1 302 ? 5.434 49.531 30.953 1 87.81 302 GLU B N 1
ATOM 6368 C CA . GLU B 1 302 ? 6.094 48.281 30.719 1 87.81 302 GLU B CA 1
ATOM 6369 C C . GLU B 1 302 ? 5.078 47.188 30.359 1 87.81 302 GLU B C 1
ATOM 6371 O O . GLU B 1 302 ? 5.32 46.375 29.453 1 87.81 302 GLU B O 1
ATOM 6376 N N . LEU B 1 303 ? 4 47.156 31.047 1 87.5 303 LEU B N 1
ATOM 6377 C CA . LEU B 1 303 ? 2.971 46.125 30.812 1 87.5 303 LEU B CA 1
ATOM 6378 C C . LEU B 1 303 ? 2.279 46.375 29.484 1 87.5 303 LEU B C 1
ATOM 6380 O O . LEU B 1 303 ? 1.921 45.406 28.781 1 87.5 303 LEU B O 1
ATOM 6384 N N . LEU B 1 304 ? 2.111 47.594 29.109 1 86.19 304 LEU B N 1
ATOM 6385 C CA . LEU B 1 304 ? 1.387 47.938 27.891 1 86.19 304 LEU B CA 1
ATOM 6386 C C . LEU B 1 304 ? 2.277 47.781 26.672 1 86.19 304 LEU B C 1
ATOM 6388 O O . LEU B 1 304 ? 1.784 47.562 25.562 1 86.19 304 LEU B O 1
ATOM 6392 N N . ASP B 1 305 ? 3.586 47.844 26.797 1 82.81 305 ASP B N 1
ATOM 6393 C CA . ASP B 1 305 ? 4.527 47.75 25.688 1 82.81 305 ASP B CA 1
ATOM 6394 C C . ASP B 1 305 ? 4.793 46.281 25.328 1 82.81 305 ASP B C 1
ATOM 6396 O O . ASP B 1 305 ? 5.391 45.969 24.297 1 82.81 305 ASP B O 1
ATOM 6400 N N . GLN B 1 306 ? 4.352 45.469 26.094 1 78.56 306 GLN B N 1
ATOM 6401 C CA . GLN B 1 306 ? 4.566 44.062 25.781 1 78.56 306 GLN B CA 1
ATOM 6402 C C . GLN B 1 306 ? 3.762 43.656 24.547 1 78.56 306 GLN B C 1
ATOM 6404 O O . GLN B 1 306 ? 2.605 44.031 24.391 1 78.56 306 GLN B O 1
ATOM 6409 N N . PRO B 1 307 ? 4.469 43.094 23.516 1 71.81 307 PRO B N 1
ATOM 6410 C CA . PRO B 1 307 ? 3.787 42.688 22.281 1 71.81 307 PRO B CA 1
ATOM 6411 C C . PRO B 1 307 ? 2.598 41.781 22.531 1 71.81 307 PRO B C 1
ATOM 6413 O O . PRO B 1 307 ? 2.604 41 23.5 1 71.81 307 PRO B O 1
ATOM 6416 N N . PRO B 1 308 ? 1.564 42.125 21.641 1 60.81 308 PRO B N 1
ATOM 6417 C CA . PRO B 1 308 ? 0.373 41.281 21.781 1 60.81 308 PRO B CA 1
ATOM 6418 C C . PRO B 1 308 ? 0.673 39.781 21.625 1 60.81 308 PRO B C 1
ATOM 6420 O O . PRO B 1 308 ? 1.605 39.406 20.891 1 60.81 308 PRO B O 1
ATOM 6423 N N . GLU B 1 309 ? 0.456 38.969 22.641 1 60.62 309 GLU B N 1
ATOM 6424 C CA . GLU B 1 309 ? 0.623 37.5 22.703 1 60.62 309 GLU B CA 1
ATOM 6425 C C . GLU B 1 309 ? 0.192 36.844 21.391 1 60.62 309 GLU B C 1
ATOM 6427 O O . GLU B 1 309 ? 0.147 35.625 21.297 1 60.62 309 GLU B O 1
ATOM 6432 N N . GLY B 1 310 ? -0.118 37.562 20.281 1 54.31 310 GLY B N 1
ATOM 6433 C CA . GLY B 1 310 ? -0.703 37 19.062 1 54.31 310 GLY B CA 1
ATOM 6434 C C . GLY B 1 310 ? 0.22 36.031 18.344 1 54.31 310 GLY B C 1
ATOM 6435 O O . GLY B 1 310 ? -0.109 35.531 17.266 1 54.31 310 GLY B O 1
ATOM 6436 N N . GLN B 1 311 ? 1.505 36 18.766 1 55.75 311 GLN B N 1
ATOM 6437 C CA . GLN B 1 311 ? 2.377 35.219 17.891 1 55.75 311 GLN B CA 1
ATOM 6438 C C . GLN B 1 311 ? 2.023 33.719 17.953 1 55.75 311 GLN B C 1
ATOM 6440 O O . GLN B 1 311 ? 1.766 33.188 19.031 1 55.75 311 GLN B O 1
ATOM 6445 N N . PHE B 1 312 ? 1.439 33.25 16.797 1 58.75 312 PHE B N 1
ATOM 6446 C CA . PHE B 1 312 ? 0.997 31.891 16.531 1 58.75 312 PHE B CA 1
ATOM 6447 C C . PHE B 1 312 ? 2.012 30.891 17.047 1 58.75 312 PHE B C 1
ATOM 6449 O O . PHE B 1 312 ? 3.133 30.812 16.547 1 58.75 312 PHE B O 1
ATOM 6456 N N . PRO B 1 313 ? 1.735 30.312 18.312 1 68.62 313 PRO B N 1
ATOM 6457 C CA . PRO B 1 313 ? 2.656 29.344 18.922 1 68.62 313 PRO B CA 1
ATOM 6458 C C . PRO B 1 313 ? 2.992 28.188 18 1 68.62 313 PRO B C 1
ATOM 6460 O O . PRO B 1 313 ? 2.176 27.812 17.156 1 68.62 313 PRO B O 1
ATOM 6463 N N . PRO B 1 314 ? 4.254 27.828 17.812 1 76.06 314 PRO B N 1
ATOM 6464 C CA . PRO B 1 314 ? 4.773 26.75 16.969 1 76.06 314 PRO B CA 1
ATOM 6465 C C . PRO B 1 314 ? 3.977 25.453 17.109 1 76.06 314 PRO B C 1
ATOM 6467 O O . PRO B 1 314 ? 3.961 24.625 16.188 1 76.06 314 PRO B O 1
ATOM 6470 N N . PHE B 1 315 ? 3.199 25.375 18.25 1 87.31 315 PHE B N 1
ATOM 6471 C CA . PHE B 1 315 ? 2.559 24.078 18.438 1 87.31 315 PHE B CA 1
ATOM 6472 C C . PHE B 1 315 ? 1.362 23.922 17.516 1 87.31 315 PHE B C 1
ATOM 6474 O O . PHE B 1 315 ? 0.91 22.797 17.266 1 87.31 315 PHE B O 1
ATOM 6481 N N . LYS B 1 316 ? 0.898 25.094 16.984 1 85.19 316 LYS B N 1
ATOM 6482 C CA . LYS B 1 316 ? -0.26 25.016 16.094 1 85.19 316 LYS B CA 1
ATOM 6483 C C . LYS B 1 316 ? 0.083 24.25 14.812 1 85.19 316 LYS B C 1
ATOM 6485 O O . LYS B 1 316 ? -0.69 23.406 14.359 1 85.19 316 LYS B O 1
ATOM 6490 N N . GLU B 1 317 ? 1.211 24.547 14.266 1 83.75 317 GLU B N 1
ATOM 6491 C CA . GLU B 1 317 ? 1.646 23.844 13.062 1 83.75 317 GLU B CA 1
ATOM 6492 C C . GLU B 1 317 ? 1.932 22.375 13.352 1 83.75 317 GLU B C 1
ATOM 6494 O O . GLU B 1 317 ? 1.652 21.5 12.523 1 83.75 317 GLU B O 1
ATOM 6499 N N . LYS B 1 318 ? 2.469 22.188 14.492 1 88.12 318 LYS B N 1
ATOM 6500 C CA . LYS B 1 318 ? 2.766 20.812 14.867 1 88.12 318 LYS B CA 1
ATOM 6501 C C . LYS B 1 318 ? 1.484 20 15.062 1 88.12 318 LYS B C 1
ATOM 6503 O O . LYS B 1 318 ? 1.467 18.781 14.836 1 88.12 318 LYS B O 1
ATOM 6508 N N . MET B 1 319 ? 0.481 20.672 15.484 1 90.44 319 MET B N 1
ATOM 6509 C CA . MET B 1 319 ? -0.812 20 15.625 1 90.44 319 MET B CA 1
ATOM 6510 C C . MET B 1 319 ? -1.351 19.562 14.266 1 90.44 319 MET B C 1
ATOM 6512 O O . MET B 1 319 ? -1.953 18.5 14.141 1 90.44 319 MET B O 1
ATOM 6516 N N . TRP B 1 320 ? -1.107 20.406 13.266 1 88.69 320 TRP B N 1
ATOM 6517 C CA . TRP B 1 320 ? -1.489 20.031 11.906 1 88.69 320 TRP B CA 1
ATOM 6518 C C . TRP B 1 320 ? -0.737 18.781 11.453 1 88.69 320 TRP B C 1
ATOM 6520 O O . TRP B 1 320 ? -1.327 17.875 10.859 1 88.69 320 TRP B O 1
ATOM 6530 N N . ASP B 1 321 ? 0.533 18.75 11.75 1 86.31 321 ASP B N 1
ATOM 6531 C CA . ASP B 1 321 ? 1.36 17.609 11.375 1 86.31 321 ASP B CA 1
ATOM 6532 C C . ASP B 1 321 ? 0.83 16.328 12 1 86.31 321 ASP B C 1
ATOM 6534 O O . ASP B 1 321 ? 0.797 15.281 11.344 1 86.31 321 ASP B O 1
ATOM 6538 N N . LEU B 1 322 ? 0.432 16.469 13.219 1 89.25 322 LEU B N 1
ATOM 6539 C CA . LEU B 1 322 ? -0.089 15.305 13.938 1 89.25 322 LEU B CA 1
ATOM 6540 C C . LEU B 1 322 ? -1.352 14.773 13.273 1 89.25 322 LEU B C 1
ATOM 6542 O O . LEU B 1 322 ? -1.477 13.562 13.047 1 89.25 322 LEU B O 1
ATOM 6546 N N . ALA B 1 323 ? -2.207 15.625 12.984 1 88.19 323 ALA B N 1
ATOM 6547 C CA . ALA B 1 323 ? -3.48 15.242 12.383 1 88.19 323 ALA B CA 1
ATOM 6548 C C . ALA B 1 323 ? -3.27 14.617 11.008 1 88.19 323 ALA B C 1
ATOM 6550 O O . ALA B 1 323 ? -3.912 13.625 10.664 1 88.19 323 ALA B O 1
ATOM 6551 N N . LEU B 1 324 ? -2.398 15.188 10.25 1 86.81 324 LEU B N 1
ATOM 6552 C CA . LEU B 1 324 ? -2.172 14.727 8.883 1 86.81 324 LEU B CA 1
ATOM 6553 C C . LEU B 1 324 ? -1.441 13.383 8.875 1 86.81 324 LEU B C 1
ATOM 6555 O O . LEU B 1 324 ? -1.735 12.516 8.055 1 86.81 324 LEU B O 1
ATOM 6559 N N . ARG B 1 325 ? -0.478 13.219 9.773 1 86.44 325 ARG B N 1
ATOM 6560 C CA . ARG B 1 325 ? 0.289 11.977 9.82 1 86.44 325 ARG B CA 1
ATOM 6561 C C . ARG B 1 325 ? -0.613 10.789 10.125 1 86.44 325 ARG B C 1
ATOM 6563 O O . ARG B 1 325 ? -0.459 9.719 9.539 1 86.44 325 ARG B O 1
ATOM 6570 N N . SER B 1 326 ? -1.473 10.984 11.102 1 86.25 326 SER B N 1
ATOM 6571 C CA . SER B 1 326 ? -2.395 9.914 11.461 1 86.25 326 SER B CA 1
ATOM 6572 C C . SER B 1 326 ? -3.275 9.523 10.273 1 86.25 326 SER B C 1
ATOM 6574 O O . SER B 1 326 ? -3.566 8.336 10.078 1 86.25 326 SER B O 1
ATOM 6576 N N . LEU B 1 327 ? -3.684 10.477 9.602 1 86.81 327 LEU B N 1
ATOM 6577 C CA . LEU B 1 327 ? -4.523 10.234 8.438 1 86.81 327 LEU B CA 1
ATOM 6578 C C . LEU B 1 327 ? -3.74 9.5 7.352 1 86.81 327 LEU B C 1
ATOM 6580 O O . LEU B 1 327 ? -4.27 8.594 6.703 1 86.81 327 LEU B O 1
ATOM 6584 N N . PHE B 1 328 ? -2.512 9.898 7.172 1 87.19 328 PHE B N 1
ATOM 6585 C CA . PHE B 1 328 ? -1.658 9.234 6.191 1 87.19 328 PHE B CA 1
ATOM 6586 C C . PHE B 1 328 ? -1.5 7.758 6.527 1 87.19 328 PHE B C 1
ATOM 6588 O O . PHE B 1 328 ? -1.598 6.902 5.645 1 87.19 328 PHE B O 1
ATOM 6595 N N . VAL B 1 329 ? -1.208 7.547 7.75 1 86.44 329 VAL B N 1
ATOM 6596 C CA . VAL B 1 329 ? -1.024 6.164 8.18 1 86.44 329 VAL B CA 1
ATOM 6597 C C . VAL B 1 329 ? -2.307 5.371 7.934 1 86.44 329 VAL B C 1
ATOM 6599 O O . VAL B 1 329 ? -2.266 4.262 7.398 1 86.44 329 VAL B O 1
ATOM 6602 N N . ALA B 1 330 ? -3.406 5.926 8.281 1 87.69 330 ALA B N 1
ATOM 6603 C CA . ALA B 1 330 ? -4.695 5.262 8.102 1 87.69 330 ALA B CA 1
ATOM 6604 C C . ALA B 1 330 ? -4.965 4.977 6.625 1 87.69 330 ALA B C 1
ATOM 6606 O O . ALA B 1 330 ? -5.43 3.891 6.27 1 87.69 330 ALA B O 1
ATOM 6607 N N . ASN B 1 331 ? -4.691 5.945 5.832 1 86.25 331 ASN B N 1
ATOM 6608 C CA . ASN B 1 331 ? -4.91 5.785 4.398 1 86.25 331 ASN B CA 1
ATOM 6609 C C . ASN B 1 331 ? -4 4.711 3.807 1 86.25 331 ASN B C 1
ATOM 6611 O O . ASN B 1 331 ? -4.426 3.936 2.951 1 86.25 331 ASN B O 1
ATOM 6615 N N . THR B 1 332 ? -2.781 4.738 4.227 1 86.38 332 THR B N 1
ATOM 6616 C CA . THR B 1 332 ? -1.826 3.74 3.752 1 86.38 332 THR B CA 1
ATOM 6617 C C . THR B 1 332 ? -2.279 2.334 4.137 1 86.38 332 THR B C 1
ATOM 6619 O O . THR B 1 332 ? -2.23 1.416 3.314 1 86.38 332 THR B O 1
ATOM 6622 N N . LEU B 1 333 ? -2.713 2.178 5.336 1 88.69 333 LEU B N 1
ATOM 6623 C CA . LEU B 1 333 ? -3.189 0.878 5.801 1 88.69 333 LEU B CA 1
ATOM 6624 C C . LEU B 1 333 ? -4.441 0.456 5.039 1 88.69 333 LEU B C 1
ATOM 6626 O O . LEU B 1 333 ? -4.594 -0.715 4.688 1 88.69 333 LEU B O 1
ATOM 6630 N N . LYS B 1 334 ? -5.305 1.36 4.793 1 87.88 334 LYS B N 1
ATOM 6631 C CA . LYS B 1 334 ? -6.523 1.073 4.043 1 87.88 334 LYS B CA 1
ATOM 6632 C C . LYS B 1 334 ? -6.199 0.614 2.625 1 87.88 334 LYS B C 1
ATOM 6634 O O . LYS B 1 334 ? -6.789 -0.35 2.131 1 87.88 334 LYS B O 1
ATOM 6639 N N . ARG B 1 335 ? -5.359 1.282 2.014 1 83.81 335 ARG B N 1
ATOM 6640 C CA . ARG B 1 335 ? -4.949 0.901 0.666 1 83.81 335 ARG B CA 1
ATOM 6641 C C . ARG B 1 335 ? -4.367 -0.507 0.647 1 83.81 335 ARG B C 1
ATOM 6643 O O . ARG B 1 335 ? -4.625 -1.28 -0.278 1 83.81 335 ARG B O 1
ATOM 6650 N N . CYS B 1 336 ? -3.535 -0.725 1.629 1 87.12 336 CYS B N 1
ATOM 6651 C CA . CYS B 1 336 ? -2.941 -2.053 1.74 1 87.12 336 CYS B CA 1
ATOM 6652 C C . CYS B 1 336 ? -4.02 -3.117 1.92 1 87.12 336 CYS B C 1
ATOM 6654 O O . CYS B 1 336 ? -3.988 -4.156 1.255 1 87.12 336 CYS B O 1
ATOM 6656 N N . ARG B 1 337 ? -4.922 -2.871 2.721 1 86.56 337 ARG B N 1
ATOM 6657 C CA . ARG B 1 337 ? -6.02 -3.799 2.98 1 86.56 337 ARG B CA 1
ATOM 6658 C C . ARG B 1 337 ? -6.824 -4.066 1.714 1 86.56 337 ARG B C 1
ATOM 6660 O O . ARG B 1 337 ? -7.156 -5.215 1.415 1 86.56 337 ARG B O 1
ATOM 6667 N N . ASP B 1 338 ? -7.09 -3.033 1.023 1 84 338 ASP B N 1
ATOM 6668 C CA . ASP B 1 338 ? -7.914 -3.15 -0.173 1 84 338 ASP B CA 1
ATOM 6669 C C . ASP B 1 338 ? -7.164 -3.865 -1.293 1 84 338 ASP B C 1
ATOM 6671 O O . ASP B 1 338 ? -7.777 -4.449 -2.188 1 84 338 ASP B O 1
ATOM 6675 N N . ALA B 1 339 ? -5.887 -3.803 -1.281 1 80.44 339 ALA B N 1
ATOM 6676 C CA . ALA B 1 339 ? -5.07 -4.41 -2.33 1 80.44 339 ALA B CA 1
ATOM 6677 C C . ALA B 1 339 ? -4.934 -5.914 -2.111 1 80.44 339 ALA B C 1
ATOM 6679 O O . ALA B 1 339 ? -4.652 -6.66 -3.053 1 80.44 339 ALA B O 1
ATOM 6680 N N . LEU B 1 340 ? -5.129 -6.473 -0.954 1 80.31 340 LEU B N 1
ATOM 6681 C CA . LEU B 1 340 ? -4.789 -7.844 -0.587 1 80.31 340 LEU B CA 1
ATOM 6682 C C . LEU B 1 340 ? -5.793 -8.828 -1.175 1 80.31 340 LEU B C 1
ATOM 6684 O O . LEU B 1 340 ? -5.406 -9.859 -1.73 1 80.31 340 LEU B O 1
ATOM 6688 N N . PRO B 1 341 ? -7.145 -8.586 -1.121 1 64.44 341 PRO B N 1
ATOM 6689 C CA . PRO B 1 341 ? -8.07 -9.562 -1.689 1 64.44 341 PRO B CA 1
ATOM 6690 C C . PRO B 1 341 ? -7.961 -9.672 -3.209 1 64.44 341 PRO B C 1
ATOM 6692 O O . PRO B 1 341 ? -8.391 -10.664 -3.795 1 64.44 341 PRO B O 1
ATOM 6695 N N . LEU B 1 342 ? -7.512 -8.711 -4.004 1 57.75 342 LEU B N 1
ATOM 6696 C CA . LEU B 1 342 ? -7.516 -8.625 -5.461 1 57.75 342 LEU B CA 1
ATOM 6697 C C . LEU B 1 342 ? -6.418 -9.5 -6.062 1 57.75 342 LEU B C 1
ATOM 6699 O O . LEU B 1 342 ? -6.25 -9.539 -7.281 1 57.75 342 LEU B O 1
ATOM 6703 N N . VAL B 1 343 ? -5.617 -10.242 -5.301 1 59.06 343 VAL B N 1
ATOM 6704 C CA . VAL B 1 343 ? -4.426 -10.969 -5.73 1 59.06 343 VAL B CA 1
ATOM 6705 C C . VAL B 1 343 ? -4.816 -12.07 -6.715 1 59.06 343 VAL B C 1
ATOM 6707 O O . VAL B 1 343 ? -3.957 -12.641 -7.387 1 59.06 343 VAL B O 1
ATOM 6710 N N . SER B 1 344 ? -6.125 -12.25 -7.074 1 60 344 SER B N 1
ATOM 6711 C CA . SER B 1 344 ? -6.473 -13.586 -7.551 1 60 344 SER B CA 1
ATOM 6712 C C . SER B 1 344 ? -6.156 -13.742 -9.031 1 60 344 SER B C 1
ATOM 6714 O O . SER B 1 344 ? -6.176 -14.852 -9.562 1 60 344 SER B O 1
ATOM 6716 N N . VAL B 1 345 ? -5.793 -12.695 -9.82 1 64.56 345 VAL B N 1
ATOM 6717 C CA . VAL B 1 345 ? -5.957 -13.242 -11.156 1 64.56 345 VAL B CA 1
ATOM 6718 C C . VAL B 1 345 ? -4.695 -12.984 -11.984 1 64.56 345 VAL B C 1
ATOM 6720 O O . VAL B 1 345 ? -4.395 -11.836 -12.32 1 64.56 345 VAL B O 1
ATOM 6723 N N . VAL B 1 346 ? -3.766 -13.953 -11.914 1 81.62 346 VAL B N 1
ATOM 6724 C CA . VAL B 1 346 ? -2.635 -13.883 -12.828 1 81.62 346 VAL B CA 1
ATOM 6725 C C . VAL B 1 346 ? -3.004 -14.547 -14.156 1 81.62 346 VAL B C 1
ATOM 6727 O O . VAL B 1 346 ? -3.51 -15.664 -14.18 1 81.62 346 VAL B O 1
ATOM 6730 N N . GLU B 1 347 ? -2.824 -13.805 -15.242 1 85.31 347 GLU B N 1
ATOM 6731 C CA . GLU B 1 347 ? -3.123 -14.328 -16.562 1 85.31 347 GLU B CA 1
ATOM 6732 C C . GLU B 1 347 ? -1.888 -14.961 -17.203 1 85.31 347 GLU B C 1
ATOM 6734 O O . GLU B 1 347 ? -0.815 -14.352 -17.219 1 85.31 347 GLU B O 1
ATOM 6739 N N . ARG B 1 348 ? -2.117 -16.109 -17.656 1 88.88 348 ARG B N 1
ATOM 6740 C CA . ARG B 1 348 ? -1.064 -16.719 -18.469 1 88.88 348 ARG B CA 1
ATOM 6741 C C . ARG B 1 348 ? -0.996 -16.062 -19.844 1 88.88 348 ARG B C 1
ATOM 6743 O O . ARG B 1 348 ? -1.916 -16.219 -20.656 1 88.88 348 ARG B O 1
ATOM 6750 N N . ALA B 1 349 ? 0.095 -15.398 -20.078 1 92.81 349 ALA B N 1
ATOM 6751 C CA . ALA B 1 349 ? 0.221 -14.609 -21.312 1 92.81 349 ALA B CA 1
ATOM 6752 C C . ALA B 1 349 ? 0.671 -15.484 -22.469 1 92.81 349 ALA B C 1
ATOM 6754 O O . ALA B 1 349 ? 1.516 -16.375 -22.312 1 92.81 349 ALA B O 1
ATOM 6755 N N . ASN B 1 350 ? -0.001 -15.344 -23.578 1 92.81 350 ASN B N 1
ATOM 6756 C CA . ASN B 1 350 ? 0.466 -15.953 -24.812 1 92.81 350 ASN B CA 1
ATOM 6757 C C . ASN B 1 350 ? 1.522 -15.094 -25.5 1 92.81 350 ASN B C 1
ATOM 6759 O O . ASN B 1 350 ? 1.213 -14.352 -26.438 1 92.81 350 ASN B O 1
ATOM 6763 N N . VAL B 1 351 ? 2.736 -15.297 -25.125 1 95.81 351 VAL B N 1
ATOM 6764 C CA . VAL B 1 351 ? 3.84 -14.477 -25.594 1 95.81 351 VAL B CA 1
ATOM 6765 C C . VAL B 1 351 ? 4.383 -15.039 -26.906 1 95.81 351 VAL B C 1
ATOM 6767 O O . VAL B 1 351 ? 4.633 -16.25 -27.016 1 95.81 351 VAL B O 1
ATOM 6770 N N . THR B 1 352 ? 4.449 -14.203 -27.906 1 96.69 352 THR B N 1
ATOM 6771 C CA . THR B 1 352 ? 5.102 -14.531 -29.172 1 96.69 352 THR B CA 1
ATOM 6772 C C . THR B 1 352 ? 6.195 -13.516 -29.484 1 96.69 352 THR B C 1
ATOM 6774 O O . THR B 1 352 ? 6.047 -12.328 -29.203 1 96.69 352 THR B O 1
ATOM 6777 N N . MET B 1 353 ? 7.215 -14 -30.125 1 96.56 353 MET B N 1
ATOM 6778 C CA . MET B 1 353 ? 8.352 -13.125 -30.406 1 96.56 353 MET B CA 1
ATOM 6779 C C . MET B 1 353 ? 8.148 -12.391 -31.734 1 96.56 353 MET B C 1
ATOM 6781 O O . MET B 1 353 ? 7.535 -12.93 -32.656 1 96.56 353 MET B O 1
ATOM 6785 N N . ASP B 1 354 ? 8.695 -11.266 -31.828 1 95.12 354 ASP B N 1
ATOM 6786 C CA . ASP B 1 354 ? 8.547 -10.406 -33 1 95.12 354 ASP B CA 1
ATOM 6787 C C . ASP B 1 354 ? 9.781 -10.484 -33.906 1 95.12 354 ASP B C 1
ATOM 6789 O O . ASP B 1 354 ? 10.844 -9.977 -33.531 1 95.12 354 ASP B O 1
ATOM 6793 N N . ARG B 1 355 ? 9.594 -10.898 -35.094 1 92.5 355 ARG B N 1
ATOM 6794 C CA . ARG B 1 355 ? 10.68 -11.062 -36.031 1 92.5 355 ARG B CA 1
ATOM 6795 C C . ARG B 1 355 ? 11.297 -9.719 -36.406 1 92.5 355 ARG B C 1
ATOM 6797 O O . ARG B 1 355 ? 12.492 -9.633 -36.688 1 92.5 355 ARG B O 1
ATOM 6804 N N . LEU B 1 356 ? 10.547 -8.695 -36.344 1 92.38 356 LEU B N 1
ATOM 6805 C CA . LEU B 1 356 ? 10.992 -7.375 -36.781 1 92.38 356 LEU B CA 1
ATOM 6806 C C . LEU B 1 356 ? 12.031 -6.816 -35.812 1 92.38 356 LEU B C 1
ATOM 6808 O O . LEU B 1 356 ? 12.828 -5.949 -36.156 1 92.38 356 LEU B O 1
ATOM 6812 N N . THR B 1 357 ? 12.039 -7.32 -34.562 1 95.06 357 THR B N 1
ATOM 6813 C CA . THR B 1 357 ? 12.938 -6.773 -33.562 1 95.06 357 THR B CA 1
ATOM 6814 C C . THR B 1 357 ? 14.172 -7.66 -33.406 1 95.06 357 THR B C 1
ATOM 6816 O O . THR B 1 357 ? 15.094 -7.32 -32.656 1 95.06 357 THR B O 1
ATOM 6819 N N . ALA B 1 358 ? 14.227 -8.742 -34.062 1 94.06 358 ALA B N 1
ATOM 6820 C CA . ALA B 1 358 ? 15.25 -9.758 -33.844 1 94.06 358 ALA B CA 1
ATOM 6821 C C . ALA B 1 358 ? 16.594 -9.32 -34.406 1 94.06 358 ALA B C 1
ATOM 6823 O O . ALA B 1 358 ? 16.672 -8.75 -35.5 1 94.06 358 ALA B O 1
ATOM 6824 N N . HIS B 1 359 ? 17.609 -9.555 -33.594 1 93.19 359 HIS B N 1
ATOM 6825 C CA . HIS B 1 359 ? 18.969 -9.438 -34.094 1 93.19 359 HIS B CA 1
ATOM 6826 C C . HIS B 1 359 ? 19.219 -10.383 -35.25 1 93.19 359 HIS B C 1
ATOM 6828 O O . HIS B 1 359 ? 18.656 -11.484 -35.281 1 93.19 359 HIS B O 1
ATOM 6834 N N . PRO B 1 360 ? 20.078 -10.07 -36.125 1 90.19 360 PRO B N 1
ATOM 6835 C CA . PRO B 1 360 ? 20.281 -10.859 -37.344 1 90.19 360 PRO B CA 1
ATOM 6836 C C . PRO B 1 360 ? 20.797 -12.266 -37.062 1 90.19 360 PRO B C 1
ATOM 6838 O O . PRO B 1 360 ? 20.594 -13.18 -37.844 1 90.19 360 PRO B O 1
ATOM 6841 N N . HIS B 1 361 ? 21.391 -12.453 -35.938 1 91.31 361 HIS B N 1
ATOM 6842 C CA . HIS B 1 361 ? 21.953 -13.766 -35.625 1 91.31 361 HIS B CA 1
ATOM 6843 C C . HIS B 1 361 ? 20.906 -14.664 -34.969 1 91.31 361 HIS B C 1
ATOM 6845 O O . HIS B 1 361 ? 21.188 -15.836 -34.688 1 91.31 361 HIS B O 1
ATOM 6851 N N . LEU B 1 362 ? 19.797 -14.141 -34.75 1 93.12 362 LEU B N 1
ATOM 6852 C CA . LEU B 1 362 ? 18.75 -14.922 -34.094 1 93.12 362 LEU B CA 1
ATOM 6853 C C . LEU B 1 362 ? 17.734 -15.422 -35.094 1 93.12 362 LEU B C 1
ATOM 6855 O O . LEU B 1 362 ? 17.188 -14.633 -35.875 1 93.12 362 LEU B O 1
ATOM 6859 N N . LEU B 1 363 ? 17.484 -16.703 -35.062 1 92.12 363 LEU B N 1
ATOM 6860 C CA . LEU B 1 363 ? 16.5 -17.328 -35.938 1 92.12 363 LEU B CA 1
ATOM 6861 C C . LEU B 1 363 ? 15.242 -17.672 -35.156 1 92.12 363 LEU B C 1
ATOM 6863 O O . LEU B 1 363 ? 15.297 -18.328 -34.125 1 92.12 363 LEU B O 1
ATOM 6867 N N . LEU B 1 364 ? 14.195 -17.25 -35.719 1 93.25 364 LEU B N 1
ATOM 6868 C CA . LEU B 1 364 ? 12.906 -17.484 -35.094 1 93.25 364 LEU B CA 1
ATOM 6869 C C . LEU B 1 364 ? 12.141 -18.609 -35.781 1 93.25 364 LEU B C 1
ATOM 6871 O O . LEU B 1 364 ? 12.148 -18.688 -37 1 93.25 364 LEU B O 1
ATOM 6875 N N . SER B 1 365 ? 11.547 -19.406 -34.969 1 93.38 365 SER B N 1
ATOM 6876 C CA . SER B 1 365 ? 10.742 -20.484 -35.531 1 93.38 365 SER B CA 1
ATOM 6877 C C . SER B 1 365 ? 9.461 -19.969 -36.156 1 93.38 365 SER B C 1
ATOM 6879 O O . SER B 1 365 ? 9.125 -18.781 -36.031 1 93.38 365 SER B O 1
ATOM 6881 N N . ALA B 1 366 ? 8.68 -20.859 -36.844 1 92.31 366 ALA B N 1
ATOM 6882 C CA . ALA B 1 366 ? 7.426 -20.5 -37.5 1 92.31 366 ALA B CA 1
ATOM 6883 C C . ALA B 1 366 ? 6.348 -20.156 -36.469 1 92.31 366 ALA B C 1
ATOM 6885 O O . ALA B 1 366 ? 5.512 -19.281 -36.719 1 92.31 366 ALA B O 1
ATOM 6886 N N . SER B 1 367 ? 6.398 -20.781 -35.375 1 92.62 367 SER B N 1
ATOM 6887 C CA . SER B 1 367 ? 5.414 -20.531 -34.312 1 92.62 367 SER B CA 1
ATOM 6888 C C . SER B 1 367 ? 5.734 -19.25 -33.562 1 92.62 367 SER B C 1
ATOM 6890 O O . SER B 1 367 ? 4.902 -18.75 -32.812 1 92.62 367 SER B O 1
ATOM 6892 N N . LYS B 1 368 ? 6.961 -18.734 -33.719 1 95.56 368 LYS B N 1
ATOM 6893 C CA . LYS B 1 368 ? 7.449 -17.531 -33.031 1 95.56 368 LYS B CA 1
ATOM 6894 C C . LYS B 1 368 ? 7.633 -17.766 -31.547 1 95.56 368 LYS B C 1
ATOM 6896 O O . LYS B 1 368 ? 7.559 -16.812 -30.75 1 95.56 368 LYS B O 1
ATOM 6901 N N . LYS B 1 369 ? 7.789 -19.047 -31.203 1 96.44 369 LYS B N 1
ATOM 6902 C CA . LYS B 1 369 ? 7.93 -19.359 -29.781 1 96.44 369 LYS B CA 1
ATOM 6903 C C . LYS B 1 369 ? 9.328 -19.891 -29.469 1 96.44 369 LYS B C 1
ATOM 6905 O O . LYS B 1 369 ? 9.695 -20.047 -28.312 1 96.44 369 LYS B O 1
ATOM 6910 N N . ILE B 1 370 ? 10.109 -20.156 -30.5 1 96.5 370 ILE B N 1
ATOM 6911 C CA . ILE B 1 370 ? 11.453 -20.672 -30.297 1 96.5 370 ILE B CA 1
ATOM 6912 C C . ILE B 1 370 ? 12.469 -19.781 -31.016 1 96.5 370 ILE B C 1
ATOM 6914 O O . ILE B 1 370 ? 12.281 -19.422 -32.188 1 96.5 370 ILE B O 1
ATOM 6918 N N . VAL B 1 371 ? 13.492 -19.406 -30.344 1 95.88 371 VAL B N 1
ATOM 6919 C CA . VAL B 1 371 ? 14.57 -18.609 -30.922 1 95.88 371 VAL B CA 1
ATOM 6920 C C . VAL B 1 371 ? 15.906 -19.328 -30.734 1 95.88 371 VAL B C 1
ATOM 6922 O O . VAL B 1 371 ? 16.156 -19.922 -29.672 1 95.88 371 VAL B O 1
ATOM 6925 N N . THR B 1 372 ? 16.688 -19.344 -31.75 1 94.81 372 THR B N 1
ATOM 6926 C CA . THR B 1 372 ? 18 -20 -31.719 1 94.81 372 THR B CA 1
ATOM 6927 C C . THR B 1 372 ? 19.078 -19.047 -32.219 1 94.81 372 THR B C 1
ATOM 6929 O O . THR B 1 372 ? 18.828 -18.234 -33.125 1 94.81 372 THR B O 1
ATOM 6932 N N . HIS B 1 373 ? 20.172 -19.109 -31.562 1 93.06 373 HIS B N 1
ATOM 6933 C CA . HIS B 1 373 ? 21.312 -18.328 -32.031 1 93.06 373 HIS B CA 1
ATOM 6934 C C . HIS B 1 373 ? 22.078 -19.078 -33.125 1 93.06 373 HIS B C 1
ATOM 6936 O O . HIS B 1 373 ? 22.625 -20.141 -32.875 1 93.06 373 HIS B O 1
ATOM 6942 N N . ASP B 1 374 ? 21.953 -18.5 -34.281 1 85.38 374 ASP B N 1
ATOM 6943 C CA . ASP B 1 374 ? 22.672 -19.078 -35.438 1 85.38 374 ASP B CA 1
ATOM 6944 C C . ASP B 1 374 ? 23.953 -18.312 -35.719 1 85.38 374 ASP B C 1
ATOM 6946 O O . ASP B 1 374 ? 23.953 -17.078 -35.75 1 85.38 374 ASP B O 1
ATOM 6950 N N . ALA B 1 375 ? 25.078 -18.984 -35.75 1 71.5 375 ALA B N 1
ATOM 6951 C CA . ALA B 1 375 ? 26.391 -18.375 -36 1 71.5 375 ALA B CA 1
ATOM 6952 C C . ALA B 1 375 ? 26.422 -17.703 -37.375 1 71.5 375 ALA B C 1
ATOM 6954 O O . ALA B 1 375 ? 27.156 -16.719 -37.562 1 71.5 375 ALA B O 1
ATOM 6955 N N . THR B 1 376 ? 25.641 -18.172 -38.281 1 71.69 376 THR B N 1
ATOM 6956 C CA . THR B 1 376 ? 25.703 -17.578 -39.625 1 71.69 376 THR B CA 1
ATOM 6957 C C . THR B 1 376 ? 24.578 -16.562 -39.812 1 71.69 376 THR B C 1
ATOM 6959 O O . THR B 1 376 ? 23.406 -16.906 -39.781 1 71.69 376 THR B O 1
ATOM 6962 N N . PRO B 1 377 ? 24.891 -15.242 -39.719 1 64.44 377 PRO B N 1
ATOM 6963 C CA . PRO B 1 377 ? 23.859 -14.195 -39.781 1 64.44 377 PRO B CA 1
ATOM 6964 C C . PRO B 1 377 ? 23 -14.289 -41.031 1 64.44 377 PRO B C 1
ATOM 6966 O O . PRO B 1 377 ? 23.484 -14.758 -42.062 1 64.44 377 PRO B O 1
ATOM 6969 N N . SER B 1 378 ? 21.734 -14.109 -40.844 1 61.69 378 SER B N 1
ATOM 6970 C CA . SER B 1 378 ? 20.891 -13.977 -42 1 61.69 378 SER B CA 1
ATOM 6971 C C . SER B 1 378 ? 21.266 -12.727 -42.812 1 61.69 378 SER B C 1
ATOM 6973 O O . SER B 1 378 ? 21.781 -11.758 -42.25 1 61.69 378 SER B O 1
ATOM 6975 N N . GLY B 1 379 ? 22.078 -12.789 -43.875 1 60.94 379 GLY B N 1
ATOM 6976 C CA . GLY B 1 379 ? 22.453 -11.742 -44.812 1 60.94 379 GLY B CA 1
ATOM 6977 C C . GLY B 1 379 ? 21.516 -10.547 -44.781 1 60.94 379 GLY B C 1
ATOM 6978 O O . GLY B 1 379 ? 21.688 -9.586 -45.531 1 60.94 379 GLY B O 1
ATOM 6979 N N . LEU B 1 380 ? 20.516 -10.547 -43.938 1 59.09 380 LEU B N 1
ATOM 6980 C CA . LEU B 1 380 ? 19.531 -9.477 -44.031 1 59.09 380 LEU B CA 1
ATOM 6981 C C . LEU B 1 380 ? 19.891 -8.32 -43.094 1 59.09 380 LEU B C 1
ATOM 6983 O O . LEU B 1 380 ? 20.422 -8.539 -42 1 59.09 380 LEU B O 1
ATOM 6987 N N . LEU B 1 381 ? 19.969 -7.168 -43.656 1 65.81 381 LEU B N 1
ATOM 6988 C CA . LEU B 1 381 ? 20.172 -5.941 -42.906 1 65.81 381 LEU B CA 1
ATOM 6989 C C . LEU B 1 381 ? 19.109 -5.805 -41.812 1 65.81 381 LEU B C 1
ATOM 6991 O O . LEU B 1 381 ? 17.922 -6.039 -42.062 1 65.81 381 LEU B O 1
ATOM 6995 N N . PRO B 1 382 ? 19.578 -5.586 -40.562 1 69.94 382 PRO B N 1
ATOM 6996 C CA . PRO B 1 382 ? 18.625 -5.449 -39.469 1 69.94 382 PRO B CA 1
ATOM 6997 C C . PRO B 1 382 ? 17.625 -4.309 -39.688 1 69.94 382 PRO B C 1
ATOM 6999 O O . PRO B 1 382 ? 18 -3.244 -40.188 1 69.94 382 PRO B O 1
ATOM 7002 N N . GLY B 1 383 ? 16.422 -4.516 -39.656 1 78.75 383 GLY B N 1
ATOM 7003 C CA . GLY B 1 383 ? 15.367 -3.512 -39.781 1 78.75 383 GLY B CA 1
ATOM 7004 C C . GLY B 1 383 ? 15.5 -2.396 -38.75 1 78.75 383 GLY B C 1
ATOM 7005 O O . GLY B 1 383 ? 16.375 -2.436 -37.875 1 78.75 383 GLY B O 1
ATOM 7006 N N . ARG B 1 384 ? 14.766 -1.337 -38.812 1 84.19 384 ARG B N 1
ATOM 7007 C CA . ARG B 1 384 ? 14.766 -0.157 -37.969 1 84.19 384 ARG B CA 1
ATOM 7008 C C . ARG B 1 384 ? 14.445 -0.53 -36.531 1 84.19 384 ARG B C 1
ATOM 7010 O O . ARG B 1 384 ? 15.023 0.03 -35.594 1 84.19 384 ARG B O 1
ATOM 7017 N N . GLN B 1 385 ? 13.688 -1.581 -36.406 1 91.69 385 GLN B N 1
ATOM 7018 C CA . GLN B 1 385 ? 13.258 -1.935 -35.062 1 91.69 385 GLN B CA 1
ATOM 7019 C C . GLN B 1 385 ? 14.086 -3.09 -34.5 1 91.69 385 GLN B C 1
ATOM 7021 O O . GLN B 1 385 ? 13.922 -3.475 -33.344 1 91.69 385 GLN B O 1
ATOM 7026 N N . ALA B 1 386 ? 15.055 -3.525 -35.312 1 93.38 386 ALA B N 1
ATOM 7027 C CA . ALA B 1 386 ? 15.82 -4.707 -34.906 1 93.38 386 ALA B CA 1
ATOM 7028 C C . ALA B 1 386 ? 17.016 -4.32 -34.062 1 93.38 386 ALA B C 1
ATOM 7030 O O . ALA B 1 386 ? 17.578 -3.236 -34.219 1 93.38 386 ALA B O 1
ATOM 7031 N N . PHE B 1 387 ? 17.359 -5.23 -33.188 1 94.88 387 PHE B N 1
ATOM 7032 C CA . PHE B 1 387 ? 18.625 -5.086 -32.469 1 94.88 387 PHE B CA 1
ATOM 7033 C C . PHE B 1 387 ? 19.812 -5.293 -33.406 1 94.88 387 PHE B C 1
ATOM 7035 O O . PHE B 1 387 ? 19.719 -6.074 -34.375 1 94.88 387 PHE B O 1
ATOM 7042 N N . ASP B 1 388 ? 20.922 -4.637 -33.188 1 91.5 388 ASP B N 1
ATOM 7043 C CA . ASP B 1 388 ? 22.016 -4.746 -34.156 1 91.5 388 ASP B CA 1
ATOM 7044 C C . ASP B 1 388 ? 23.297 -5.199 -33.469 1 91.5 388 ASP B C 1
ATOM 7046 O O . ASP B 1 388 ? 24.172 -5.801 -34.094 1 91.5 388 ASP B O 1
ATOM 7050 N N . THR B 1 389 ? 23.484 -4.84 -32.219 1 92.12 389 THR B N 1
ATOM 7051 C CA . THR B 1 389 ? 24.75 -5.125 -31.562 1 92.12 389 THR B CA 1
ATOM 7052 C C . THR B 1 389 ? 24.625 -6.312 -30.625 1 92.12 389 THR B C 1
ATOM 7054 O O . THR B 1 389 ? 25.375 -7.281 -30.719 1 92.12 389 THR B O 1
ATOM 7057 N N . THR B 1 390 ? 23.734 -6.223 -29.75 1 93.88 390 THR B N 1
ATOM 7058 C CA . THR B 1 390 ? 23.484 -7.309 -28.797 1 93.88 390 THR B CA 1
ATOM 7059 C C . THR B 1 390 ? 22.406 -8.25 -29.312 1 93.88 390 THR B C 1
ATOM 7061 O O . THR B 1 390 ? 21.328 -7.801 -29.719 1 93.88 390 THR B O 1
ATOM 7064 N N . PRO B 1 391 ? 22.641 -9.531 -29.375 1 94.69 391 PRO B N 1
ATOM 7065 C CA . PRO B 1 391 ? 21.656 -10.469 -29.922 1 94.69 391 PRO B CA 1
ATOM 7066 C C . PRO B 1 391 ? 20.422 -10.609 -29.031 1 94.69 391 PRO B C 1
ATOM 7068 O O . PRO B 1 391 ? 20.328 -11.539 -28.234 1 94.69 391 PRO B O 1
ATOM 7071 N N . CYS B 1 392 ? 19.516 -9.789 -29.281 1 96.31 392 CYS B N 1
ATOM 7072 C CA . CYS B 1 392 ? 18.281 -9.75 -28.5 1 96.31 392 CYS B CA 1
ATOM 7073 C C . CYS B 1 392 ? 17.062 -9.797 -29.422 1 96.31 392 CYS B C 1
ATOM 7075 O O . CYS B 1 392 ? 17.188 -9.656 -30.641 1 96.31 392 CYS B O 1
ATOM 7077 N N . ILE B 1 393 ? 15.953 -10.094 -28.859 1 96.31 393 ILE B N 1
ATOM 7078 C CA . ILE B 1 393 ? 14.664 -10.094 -29.547 1 96.31 393 ILE B CA 1
ATOM 7079 C C . ILE B 1 393 ? 13.555 -9.766 -28.547 1 96.31 393 ILE B C 1
ATOM 7081 O O . ILE B 1 393 ? 13.625 -10.141 -27.375 1 96.31 393 ILE B O 1
ATOM 7085 N N . LEU B 1 394 ? 12.531 -9.047 -28.984 1 97.5 394 LEU B N 1
ATOM 7086 C CA . LEU B 1 394 ? 11.391 -8.695 -28.156 1 97.5 394 LEU B CA 1
ATOM 7087 C C . LEU B 1 394 ? 10.148 -9.469 -28.594 1 97.5 394 LEU B C 1
ATOM 7089 O O . LEU B 1 394 ? 10.117 -10.031 -29.688 1 97.5 394 LEU B O 1
ATOM 7093 N N . ALA B 1 395 ? 9.234 -9.5 -27.688 1 97.5 395 ALA B N 1
ATOM 7094 C CA . ALA B 1 395 ? 7.941 -10.07 -28.047 1 97.5 395 ALA B CA 1
ATOM 7095 C C . ALA B 1 395 ? 7.109 -9.086 -28.859 1 97.5 395 ALA B C 1
ATOM 7097 O O . ALA B 1 395 ? 7.395 -7.891 -28.891 1 97.5 395 ALA B O 1
ATOM 7098 N N . GLU B 1 396 ? 6.094 -9.633 -29.516 1 95 396 GLU B N 1
ATOM 7099 C CA . GLU B 1 396 ? 5.203 -8.828 -30.344 1 95 396 GLU B CA 1
ATOM 7100 C C . GLU B 1 396 ? 4.281 -7.961 -29.484 1 95 396 GLU B C 1
ATOM 7102 O O . GLU B 1 396 ? 4.031 -6.801 -29.828 1 95 396 GLU B O 1
ATOM 7107 N N . GLU B 1 397 ? 3.768 -8.68 -28.469 1 91.38 397 GLU B N 1
ATOM 7108 C CA . GLU B 1 397 ? 2.82 -7.961 -27.625 1 91.38 397 GLU B CA 1
ATOM 7109 C C . GLU B 1 397 ? 3.463 -7.543 -26.312 1 91.38 397 GLU B C 1
ATOM 7111 O O . GLU B 1 397 ? 4.246 -8.297 -25.719 1 91.38 397 GLU B O 1
ATOM 7116 N N . GLY B 1 398 ? 3.234 -6.293 -25.969 1 94.56 398 GLY B N 1
ATOM 7117 C CA . GLY B 1 398 ? 3.662 -5.77 -24.672 1 94.56 398 GLY B CA 1
ATOM 7118 C C . GLY B 1 398 ? 2.518 -5.578 -23.703 1 94.56 398 GLY B C 1
ATOM 7119 O O . GLY B 1 398 ? 1.354 -5.789 -24.047 1 94.56 398 GLY B O 1
ATOM 7120 N N . PHE B 1 399 ? 2.875 -5.297 -22.453 1 95.38 399 PHE B N 1
ATOM 7121 C CA . PHE B 1 399 ? 1.875 -5.152 -21.391 1 95.38 399 PHE B CA 1
ATOM 7122 C C . PHE B 1 399 ? 1.892 -3.738 -20.828 1 95.38 399 PHE B C 1
ATOM 7124 O O . PHE B 1 399 ? 2.961 -3.166 -20.609 1 95.38 399 PHE B O 1
ATOM 7131 N N . ALA B 1 400 ? 0.713 -3.209 -20.656 1 92.75 400 ALA B N 1
ATOM 7132 C CA . ALA B 1 400 ? 0.603 -1.88 -20.062 1 92.75 400 ALA B CA 1
ATOM 7133 C C . ALA B 1 400 ? -0.258 -1.913 -18.797 1 92.75 400 ALA B C 1
ATOM 7135 O O . ALA B 1 400 ? -0.569 -0.867 -18.219 1 92.75 400 ALA B O 1
ATOM 7136 N N . ALA B 1 401 ? -0.692 -3.055 -18.469 1 89.38 401 ALA B N 1
ATOM 7137 C CA . ALA B 1 401 ? -1.506 -3.232 -17.266 1 89.38 401 ALA B CA 1
ATOM 7138 C C . ALA B 1 401 ? -1.667 -4.711 -16.922 1 89.38 401 ALA B C 1
ATOM 7140 O O . ALA B 1 401 ? -1.395 -5.578 -17.766 1 89.38 401 ALA B O 1
ATOM 7141 N N . GLY B 1 402 ? -1.975 -4.91 -15.703 1 87.62 402 GLY B N 1
ATOM 7142 C CA . GLY B 1 402 ? -2.371 -6.25 -15.305 1 87.62 402 GLY B CA 1
ATOM 7143 C C . GLY B 1 402 ? -1.217 -7.082 -14.781 1 87.62 402 GLY B C 1
ATOM 7144 O O . GLY B 1 402 ? -0.128 -6.559 -14.531 1 87.62 402 GLY B O 1
ATOM 7145 N N . ARG B 1 403 ? -1.575 -8.391 -14.492 1 89.75 403 ARG B N 1
ATOM 7146 C CA . ARG B 1 403 ? -0.633 -9.398 -14.016 1 89.75 403 ARG B CA 1
ATOM 7147 C C . ARG B 1 403 ? -0.5 -10.539 -15.016 1 89.75 403 ARG B C 1
ATOM 7149 O O . ARG B 1 403 ? -1.503 -11.102 -15.461 1 89.75 403 ARG B O 1
ATOM 7156 N N . HIS B 1 404 ? 0.75 -10.836 -15.336 1 93.06 404 HIS B N 1
ATOM 7157 C CA . HIS B 1 404 ? 1.004 -11.812 -16.391 1 93.06 404 HIS B CA 1
ATOM 7158 C C . HIS B 1 404 ? 2.123 -12.773 -15.992 1 93.06 404 HIS B C 1
ATOM 7160 O O . HIS B 1 404 ? 2.996 -12.414 -15.195 1 93.06 404 HIS B O 1
ATOM 7166 N N . CYS B 1 405 ? 1.986 -13.914 -16.531 1 93.44 405 CYS B N 1
ATOM 7167 C CA . CYS B 1 405 ? 3.07 -14.867 -16.328 1 93.44 405 CYS B CA 1
ATOM 7168 C C . CYS B 1 405 ? 3.287 -15.711 -17.578 1 93.44 405 CYS B C 1
ATOM 7170 O O . CYS B 1 405 ? 2.365 -15.898 -18.375 1 93.44 405 CYS B O 1
ATOM 7172 N N . TRP B 1 406 ? 4.5 -16.125 -17.859 1 94.75 406 TRP B N 1
ATOM 7173 C CA . TRP B 1 406 ? 4.844 -17.062 -18.906 1 94.75 406 TRP B CA 1
ATOM 7174 C C . TRP B 1 406 ? 6.109 -17.844 -18.562 1 94.75 406 TRP B C 1
ATOM 7176 O O . TRP B 1 406 ? 6.867 -17.438 -17.672 1 94.75 406 TRP B O 1
ATOM 7186 N N . GLN B 1 407 ? 6.242 -18.906 -19.141 1 94.5 407 GLN B N 1
ATOM 7187 C CA . GLN B 1 407 ? 7.355 -19.797 -18.859 1 94.5 407 GLN B CA 1
ATOM 7188 C C . GLN B 1 407 ? 8.305 -19.891 -20.062 1 94.5 407 GLN B C 1
ATOM 7190 O O . GLN B 1 407 ? 7.863 -19.891 -21.203 1 94.5 407 GLN B O 1
ATOM 7195 N N . VAL B 1 408 ? 9.594 -20 -19.734 1 95.88 408 VAL B N 1
ATOM 7196 C CA . VAL B 1 408 ? 10.625 -20.062 -20.766 1 95.88 408 VAL B CA 1
ATOM 7197 C C . VAL B 1 408 ? 11.586 -21.203 -20.453 1 95.88 408 VAL B C 1
ATOM 7199 O O . VAL B 1 408 ? 11.977 -21.406 -19.297 1 95.88 408 VAL B O 1
ATOM 7202 N N . GLU B 1 409 ? 11.844 -21.922 -21.453 1 95.12 409 GLU B N 1
ATOM 7203 C CA . GLU B 1 409 ? 12.883 -22.938 -21.375 1 95.12 409 GLU B CA 1
ATOM 7204 C C . GLU B 1 409 ? 14.164 -22.469 -22.062 1 95.12 409 GLU B C 1
ATOM 7206 O O . GLU B 1 409 ? 14.141 -22.016 -23.203 1 95.12 409 GLU B O 1
ATOM 7211 N N . VAL B 1 410 ? 15.25 -22.609 -21.406 1 93.81 410 VAL B N 1
ATOM 7212 C CA . VAL B 1 410 ? 16.531 -22.156 -21.922 1 93.81 410 VAL B CA 1
ATOM 7213 C C . VAL B 1 410 ? 17.484 -23.359 -22.062 1 93.81 410 VAL B C 1
ATOM 7215 O O . VAL B 1 410 ? 17.703 -24.094 -21.109 1 93.81 410 VAL B O 1
ATOM 7218 N N . THR B 1 411 ? 17.844 -23.516 -23.203 1 92.62 411 THR B N 1
ATOM 7219 C CA . THR B 1 411 ? 18.875 -24.516 -23.484 1 92.62 411 THR B CA 1
ATOM 7220 C C . THR B 1 411 ? 20.203 -23.844 -23.797 1 92.62 411 THR B C 1
ATOM 7222 O O . THR B 1 411 ? 20.344 -23.188 -24.844 1 92.62 411 THR B O 1
ATOM 7225 N N . SER B 1 412 ? 21.172 -23.922 -22.906 1 86.25 412 SER B N 1
ATOM 7226 C CA . SER B 1 412 ? 22.453 -23.234 -23.094 1 86.25 412 SER B CA 1
ATOM 7227 C C . SER B 1 412 ? 23.562 -23.938 -22.312 1 86.25 412 SER B C 1
ATOM 7229 O O . SER B 1 412 ? 23.312 -24.922 -21.625 1 86.25 412 SER B O 1
ATOM 7231 N N . SER B 1 413 ? 24.812 -23.438 -22.547 1 83.5 413 SER B N 1
ATOM 7232 C CA . SER B 1 413 ? 25.953 -23.938 -21.797 1 83.5 413 SER B CA 1
ATOM 7233 C C . SER B 1 413 ? 26.094 -23.234 -20.453 1 83.5 413 SER B C 1
ATOM 7235 O O . SER B 1 413 ? 27.062 -23.453 -19.719 1 83.5 413 SER B O 1
ATOM 7237 N N . GLY B 1 414 ? 25.188 -22.453 -20.125 1 81.19 414 GLY B N 1
ATOM 7238 C CA . GLY B 1 414 ? 25.156 -21.859 -18.812 1 81.19 414 GLY B CA 1
ATOM 7239 C C . GLY B 1 414 ? 25.594 -20.406 -18.812 1 81.19 414 GLY B C 1
ATOM 7240 O O . GLY B 1 414 ? 25.703 -19.781 -17.75 1 81.19 414 GLY B O 1
ATOM 7241 N N . HIS B 1 415 ? 25.812 -19.859 -19.984 1 85.75 415 HIS B N 1
ATOM 7242 C CA . HIS B 1 415 ? 26.25 -18.469 -20.016 1 85.75 415 HIS B CA 1
ATOM 7243 C C . HIS B 1 415 ? 25.641 -17.734 -21.219 1 85.75 415 HIS B C 1
ATOM 7245 O O . HIS B 1 415 ? 25.078 -18.359 -22.125 1 85.75 415 HIS B O 1
ATOM 7251 N N . GLY B 1 416 ? 25.609 -16.453 -21.109 1 90 416 GLY B N 1
ATOM 7252 C CA . GLY B 1 416 ? 25.375 -15.602 -22.25 1 90 416 GLY B CA 1
ATOM 7253 C C . GLY B 1 416 ? 23.906 -15.461 -22.594 1 90 416 GLY B C 1
ATOM 7254 O O . GLY B 1 416 ? 23.547 -15.273 -23.766 1 90 416 GLY B O 1
ATOM 7255 N N . TRP B 1 417 ? 23.047 -15.734 -21.75 1 94.06 417 TRP B N 1
ATOM 7256 C CA . TRP B 1 417 ? 21.625 -15.539 -22.016 1 94.06 417 TRP B CA 1
ATOM 7257 C C . TRP B 1 417 ? 20.984 -14.664 -20.953 1 94.06 417 TRP B C 1
ATOM 7259 O O . TRP B 1 417 ? 21.578 -14.406 -19.906 1 94.06 417 TRP B O 1
ATOM 7269 N N . ALA B 1 418 ? 19.906 -14.07 -21.297 1 96.12 418 ALA B N 1
ATOM 7270 C CA . ALA B 1 418 ? 19.078 -13.297 -20.375 1 96.12 418 ALA B CA 1
ATOM 7271 C C . ALA B 1 418 ? 17.625 -13.289 -20.844 1 96.12 418 ALA B C 1
ATOM 7273 O O . ALA B 1 418 ? 17.344 -13.352 -22.047 1 96.12 418 ALA B O 1
ATOM 7274 N N . PHE B 1 419 ? 16.719 -13.375 -19.984 1 96.25 419 PHE B N 1
ATOM 7275 C CA . PHE B 1 419 ? 15.328 -13.156 -20.359 1 96.25 419 PHE B CA 1
ATOM 7276 C C . PHE B 1 419 ? 14.586 -12.391 -19.266 1 96.25 419 PHE B C 1
ATOM 7278 O O . PHE B 1 419 ? 14.938 -12.484 -18.094 1 96.25 419 PHE B O 1
ATOM 7285 N N . GLY B 1 420 ? 13.648 -11.602 -19.719 1 97.69 420 GLY B N 1
ATOM 7286 C CA . GLY B 1 420 ? 12.891 -10.742 -18.828 1 97.69 420 GLY B CA 1
ATOM 7287 C C . GLY B 1 420 ? 11.953 -9.805 -19.562 1 97.69 420 GLY B C 1
ATOM 7288 O O . GLY B 1 420 ? 11.195 -10.227 -20.438 1 97.69 420 GLY B O 1
ATOM 7289 N N . VAL B 1 421 ? 11.93 -8.578 -19.094 1 98.06 421 VAL B N 1
ATOM 7290 C CA . VAL B 1 421 ? 11.062 -7.586 -19.719 1 98.06 421 VAL B CA 1
ATOM 7291 C C . VAL B 1 421 ? 11.836 -6.289 -19.938 1 98.06 421 VAL B C 1
ATOM 7293 O O . VAL B 1 421 ? 12.812 -6.016 -19.25 1 98.06 421 VAL B O 1
ATOM 7296 N N . MET B 1 422 ? 11.438 -5.547 -20.922 1 97.38 422 MET B N 1
ATOM 7297 C CA . MET B 1 422 ? 12.102 -4.32 -21.359 1 97.38 422 MET B CA 1
ATOM 7298 C C . MET B 1 422 ? 11.094 -3.229 -21.672 1 97.38 422 MET B C 1
ATOM 7300 O O . MET B 1 422 ? 10.047 -3.5 -22.266 1 97.38 422 MET B O 1
ATOM 7304 N N . LYS B 1 423 ? 11.477 -2.068 -21.281 1 95.88 423 LYS B N 1
ATOM 7305 C CA . LYS B 1 423 ? 10.648 -0.918 -21.641 1 95.88 423 LYS B CA 1
ATOM 7306 C C . LYS B 1 423 ? 10.719 -0.639 -23.141 1 95.88 423 LYS B C 1
ATOM 7308 O O . LYS B 1 423 ? 11.758 -0.845 -23.781 1 95.88 423 LYS B O 1
ATOM 7313 N N . ASP B 1 424 ? 9.633 -0.098 -23.625 1 93.62 424 ASP B N 1
ATOM 7314 C CA . ASP B 1 424 ? 9.562 0.236 -25.047 1 93.62 424 ASP B CA 1
ATOM 7315 C C . ASP B 1 424 ? 10.547 1.352 -25.391 1 93.62 424 ASP B C 1
ATOM 7317 O O . ASP B 1 424 ? 11.055 1.411 -26.516 1 93.62 424 ASP B O 1
ATOM 7321 N N . SER B 1 425 ? 10.898 2.221 -24.438 1 91.94 425 SER B N 1
ATOM 7322 C CA . SER B 1 425 ? 11.703 3.41 -24.688 1 91.94 425 SER B CA 1
ATOM 7323 C C . SER B 1 425 ? 13.188 3.064 -24.766 1 91.94 425 SER B C 1
ATOM 7325 O O . SER B 1 425 ? 14 3.883 -25.203 1 91.94 425 SER B O 1
ATOM 7327 N N . VAL B 1 426 ? 13.609 1.94 -24.359 1 94.38 426 VAL B N 1
ATOM 7328 C CA . VAL B 1 426 ? 15.016 1.552 -24.344 1 94.38 426 VAL B CA 1
ATOM 7329 C C . VAL B 1 426 ? 15.516 1.423 -25.781 1 94.38 426 VAL B C 1
ATOM 7331 O O . VAL B 1 426 ? 14.836 0.841 -26.641 1 94.38 426 VAL B O 1
ATOM 7334 N N . ALA B 1 427 ? 16.672 1.922 -26 1 93.56 427 ALA B N 1
ATOM 7335 C CA . ALA B 1 427 ? 17.25 1.899 -27.344 1 93.56 427 ALA B CA 1
ATOM 7336 C C . ALA B 1 427 ? 17.625 0.481 -27.75 1 93.56 427 ALA B C 1
ATOM 7338 O O . ALA B 1 427 ? 18.234 -0.257 -26.969 1 93.56 427 ALA B O 1
ATOM 7339 N N . ARG B 1 428 ? 17.344 0.166 -29.016 1 93.62 428 ARG B N 1
ATOM 7340 C CA . ARG B 1 428 ? 17.625 -1.178 -29.516 1 93.62 428 ARG B CA 1
ATOM 7341 C C . ARG B 1 428 ? 18.906 -1.194 -30.344 1 93.62 428 ARG B C 1
ATOM 7343 O O . ARG B 1 428 ? 19.484 -2.256 -30.578 1 93.62 428 ARG B O 1
ATOM 7350 N N . LYS B 1 429 ? 19.266 0.054 -30.766 1 93.19 429 LYS B N 1
ATOM 7351 C CA . LYS B 1 429 ? 20.5 0.154 -31.531 1 93.19 429 LYS B CA 1
ATOM 7352 C C . LYS B 1 429 ? 21.703 0.331 -30.609 1 93.19 429 LYS B C 1
ATOM 7354 O O . LYS B 1 429 ? 21.625 1.049 -29.609 1 93.19 429 LYS B O 1
ATOM 7359 N N . GLY B 1 430 ? 22.844 -0.296 -30.812 1 92.06 430 GLY B N 1
ATOM 7360 C CA . GLY B 1 430 ? 24.016 -0.241 -29.953 1 92.06 430 GLY B CA 1
ATOM 7361 C C . GLY B 1 430 ? 24.016 -1.294 -28.859 1 92.06 430 GLY B C 1
ATOM 7362 O O . GLY B 1 430 ? 23.156 -2.17 -28.844 1 92.06 430 GLY B O 1
ATOM 7363 N N . PRO B 1 431 ? 25.047 -1.252 -28.031 1 93.56 431 PRO B N 1
ATOM 7364 C CA . PRO B 1 431 ? 25.125 -2.236 -26.953 1 93.56 431 PRO B CA 1
ATOM 7365 C C . PRO B 1 431 ? 24 -2.059 -25.922 1 93.56 431 PRO B C 1
ATOM 7367 O O . PRO B 1 431 ? 23.719 -0.933 -25.5 1 93.56 431 PRO B O 1
ATOM 7370 N N . VAL B 1 432 ? 23.391 -3.121 -25.594 1 93.75 432 VAL B N 1
ATOM 7371 C CA . VAL B 1 432 ? 22.312 -3.096 -24.609 1 93.75 432 VAL B CA 1
ATOM 7372 C C . VAL B 1 432 ? 22.844 -3.451 -23.234 1 93.75 432 VAL B C 1
ATOM 7374 O O . VAL B 1 432 ? 23.406 -4.527 -23.031 1 93.75 432 VAL B O 1
ATOM 7377 N N . LYS B 1 433 ? 22.766 -2.574 -22.312 1 93.62 433 LYS B N 1
ATOM 7378 C CA . LYS B 1 433 ? 23.109 -2.84 -20.906 1 93.62 433 LYS B CA 1
ATOM 7379 C C . LYS B 1 433 ? 21.891 -3.371 -20.141 1 93.62 433 LYS B C 1
ATOM 7381 O O . LYS B 1 433 ? 20.891 -2.672 -19.984 1 93.62 433 LYS B O 1
ATOM 7386 N N . ILE B 1 434 ? 22.016 -4.527 -19.672 1 94.94 434 ILE B N 1
ATOM 7387 C CA . ILE B 1 434 ? 20.891 -5.168 -19 1 94.94 434 ILE B CA 1
ATOM 7388 C C . ILE B 1 434 ? 20.906 -4.797 -17.516 1 94.94 434 ILE B C 1
ATOM 7390 O O . ILE B 1 434 ? 21.641 -5.398 -16.734 1 94.94 434 ILE B O 1
ATOM 7394 N N . SER B 1 435 ? 20.094 -3.893 -17.156 1 94.25 435 SER B N 1
ATOM 7395 C CA . SER B 1 435 ? 19.938 -3.453 -15.773 1 94.25 435 SER B CA 1
ATOM 7396 C C . SER B 1 435 ? 18.578 -2.82 -15.547 1 94.25 435 SER B C 1
ATOM 7398 O O . SER B 1 435 ? 17.984 -2.238 -16.469 1 94.25 435 SER B O 1
ATOM 7400 N N . ALA B 1 436 ? 18.188 -2.918 -14.352 1 92.12 436 ALA B N 1
ATOM 7401 C CA . ALA B 1 436 ? 16.891 -2.32 -13.992 1 92.12 436 ALA B CA 1
ATOM 7402 C C . ALA B 1 436 ? 16.922 -0.809 -14.195 1 92.12 436 ALA B C 1
ATOM 7404 O O . ALA B 1 436 ? 15.922 -0.218 -14.617 1 92.12 436 ALA B O 1
ATOM 7405 N N . ASP B 1 437 ? 18.062 -0.221 -13.914 1 90.06 437 ASP B N 1
ATOM 7406 C CA . ASP B 1 437 ? 18.203 1.224 -14.047 1 90.06 437 ASP B CA 1
ATOM 7407 C C . ASP B 1 437 ? 18.062 1.653 -15.508 1 90.06 437 ASP B C 1
ATOM 7409 O O . ASP B 1 437 ? 17.656 2.783 -15.789 1 90.06 437 ASP B O 1
ATOM 7413 N N . ASP B 1 438 ? 18.391 0.746 -16.359 1 92.94 438 ASP B N 1
ATOM 7414 C CA . ASP B 1 438 ? 18.328 1.055 -17.781 1 92.94 438 ASP B CA 1
ATOM 7415 C C . ASP B 1 438 ? 17 0.603 -18.375 1 92.94 438 ASP B C 1
ATOM 7417 O O . ASP B 1 438 ? 16.797 0.667 -19.594 1 92.94 438 ASP B O 1
ATOM 7421 N N . GLY B 1 439 ? 16.109 0.117 -17.578 1 95.12 439 GLY B N 1
ATOM 7422 C CA . GLY B 1 439 ? 14.766 -0.214 -18.016 1 95.12 439 GLY B CA 1
ATOM 7423 C C . GLY B 1 439 ? 14.609 -1.667 -18.422 1 95.12 439 GLY B C 1
ATOM 7424 O O . GLY B 1 439 ? 13.68 -2.02 -19.141 1 95.12 439 GLY B O 1
ATOM 7425 N N . ILE B 1 440 ? 15.578 -2.502 -18.078 1 97.06 440 ILE B N 1
ATOM 7426 C CA . ILE B 1 440 ? 15.516 -3.926 -18.391 1 97.06 440 ILE B CA 1
ATOM 7427 C C . ILE B 1 440 ? 15.594 -4.742 -17.109 1 97.06 440 ILE B C 1
ATOM 7429 O O . ILE B 1 440 ? 16.562 -4.625 -16.359 1 97.06 440 ILE B O 1
ATOM 7433 N N . TRP B 1 441 ? 14.602 -5.52 -16.797 1 97.5 441 TRP B N 1
ATOM 7434 C CA . TRP B 1 441 ? 14.57 -6.465 -15.68 1 97.5 441 TRP B CA 1
ATOM 7435 C C . TRP B 1 441 ? 14.688 -7.902 -16.188 1 97.5 441 TRP B C 1
ATOM 7437 O O . TRP B 1 441 ? 13.75 -8.438 -16.766 1 97.5 441 TRP B O 1
ATOM 7447 N N . ALA B 1 442 ? 15.812 -8.5 -15.938 1 97.56 442 ALA B N 1
ATOM 7448 C CA . ALA B 1 442 ? 16.047 -9.797 -16.562 1 97.56 442 ALA B CA 1
ATOM 7449 C C . ALA B 1 442 ? 16.766 -10.75 -15.617 1 97.56 442 ALA B C 1
ATOM 7451 O O . ALA B 1 442 ? 17.453 -10.305 -14.688 1 97.56 442 ALA B O 1
ATOM 7452 N N . LEU B 1 443 ? 16.516 -11.969 -15.828 1 96.25 443 LEU B N 1
ATOM 7453 C CA . LEU B 1 443 ? 17.25 -13.047 -15.172 1 96.25 443 LEU B CA 1
ATOM 7454 C C . LEU B 1 443 ? 18.531 -13.375 -15.938 1 96.25 443 LEU B C 1
ATOM 7456 O O . LEU B 1 443 ? 18.5 -13.523 -17.156 1 96.25 443 LEU B O 1
ATOM 7460 N N . LEU B 1 444 ? 19.609 -13.398 -15.227 1 94.19 444 LEU B N 1
ATOM 7461 C CA . LEU B 1 444 ? 20.906 -13.766 -15.773 1 94.19 444 LEU B CA 1
ATOM 7462 C C . LEU B 1 444 ? 21.438 -15.023 -15.109 1 94.19 444 LEU B C 1
ATOM 7464 O O . LEU B 1 444 ? 21.031 -15.375 -14 1 94.19 444 LEU B O 1
ATOM 7468 N N . PRO B 1 445 ? 22.328 -15.695 -15.836 1 91.31 445 PRO B N 1
ATOM 7469 C CA . PRO B 1 445 ? 22.906 -16.891 -15.234 1 91.31 445 PRO B CA 1
ATOM 7470 C C . PRO B 1 445 ? 23.578 -16.609 -13.898 1 91.31 445 PRO B C 1
ATOM 7472 O O . PRO B 1 445 ? 23.609 -17.484 -13.023 1 91.31 445 PRO B O 1
ATOM 7475 N N . GLU B 1 446 ? 24.047 -15.422 -13.727 1 88.62 446 GLU B N 1
ATOM 7476 C CA . GLU B 1 446 ? 24.734 -15.047 -12.5 1 88.62 446 GLU B CA 1
ATOM 7477 C C . GLU B 1 446 ? 23.781 -15.039 -11.305 1 88.62 446 GLU B C 1
ATOM 7479 O O . GLU B 1 446 ? 24.219 -15.086 -10.156 1 88.62 446 GLU B O 1
ATOM 7484 N N . HIS B 1 447 ? 22.484 -14.938 -11.578 1 90.19 447 HIS B N 1
ATOM 7485 C CA . HIS B 1 447 ? 21.484 -14.898 -10.516 1 90.19 447 HIS B CA 1
ATOM 7486 C C . HIS B 1 447 ? 21.125 -16.312 -10.047 1 90.19 447 HIS B C 1
ATOM 7488 O O . HIS B 1 447 ? 20.438 -16.469 -9.039 1 90.19 447 HIS B O 1
ATOM 7494 N N . LEU B 1 448 ? 21.547 -17.312 -10.734 1 89.06 448 LEU B N 1
ATOM 7495 C CA . LEU B 1 448 ? 21.141 -18.688 -10.445 1 89.06 448 LEU B CA 1
ATOM 7496 C C . LEU B 1 448 ? 22.141 -19.359 -9.508 1 89.06 448 LEU B C 1
ATOM 7498 O O . LEU B 1 448 ? 23.328 -19.031 -9.516 1 89.06 448 LEU B O 1
ATOM 7502 N N . PRO B 1 449 ? 21.578 -20.234 -8.734 1 83.06 449 PRO B N 1
ATOM 7503 C CA . PRO B 1 449 ? 22.5 -21.062 -7.961 1 83.06 449 PRO B CA 1
ATOM 7504 C C . PRO B 1 449 ? 23.391 -21.922 -8.844 1 83.06 449 PRO B C 1
ATOM 7506 O O . PRO B 1 449 ? 23.016 -22.281 -9.961 1 83.06 449 PRO B O 1
ATOM 7509 N N . PRO B 1 450 ? 24.578 -22.203 -8.383 1 76.69 450 PRO B N 1
ATOM 7510 C CA . PRO B 1 450 ? 25.547 -22.953 -9.172 1 76.69 450 PRO B CA 1
ATOM 7511 C C . PRO B 1 450 ? 24.984 -24.281 -9.68 1 76.69 450 PRO B C 1
ATOM 7513 O O . PRO B 1 450 ? 25.312 -24.719 -10.789 1 76.69 450 PRO B O 1
ATOM 7516 N N . ALA B 1 451 ? 24.078 -24.844 -9 1 68.81 451 ALA B N 1
ATOM 7517 C CA . ALA B 1 451 ? 23.531 -26.125 -9.391 1 68.81 451 ALA B CA 1
ATOM 7518 C C . ALA B 1 451 ? 22.625 -25.984 -10.617 1 68.81 451 ALA B C 1
ATOM 7520 O O . ALA B 1 451 ? 22.469 -26.938 -11.391 1 68.81 451 ALA B O 1
ATOM 7521 N N . GLU B 1 452 ? 22.125 -24.891 -10.742 1 66.62 452 GLU B N 1
ATOM 7522 C CA . GLU B 1 452 ? 21.172 -24.672 -11.828 1 66.62 452 GLU B CA 1
ATOM 7523 C C . GLU B 1 452 ? 21.875 -24.109 -13.062 1 66.62 452 GLU B C 1
ATOM 7525 O O . GLU B 1 452 ? 21.281 -24.062 -14.148 1 66.62 452 GLU B O 1
ATOM 7530 N N . CYS B 1 453 ? 23.016 -23.641 -12.852 1 63.5 453 CYS B N 1
ATOM 7531 C CA . CYS B 1 453 ? 23.75 -23.031 -13.945 1 63.5 453 CYS B CA 1
ATOM 7532 C C . CYS B 1 453 ? 24.406 -24.094 -14.828 1 63.5 453 CYS B C 1
ATOM 7534 O O . CYS B 1 453 ? 25.203 -23.781 -15.711 1 63.5 453 CYS B O 1
ATOM 7536 N N . ARG B 1 454 ? 24.062 -25.281 -14.641 1 64.94 454 ARG B N 1
ATOM 7537 C CA . ARG B 1 454 ? 24.734 -26.328 -15.398 1 64.94 454 ARG B CA 1
ATOM 7538 C C . ARG B 1 454 ? 24.172 -26.422 -16.812 1 64.94 454 ARG B C 1
ATOM 7540 O O . ARG B 1 454 ? 23.094 -25.891 -17.094 1 64.94 454 ARG B O 1
ATOM 7547 N N . SER B 1 455 ? 25 -26.969 -17.719 1 67.69 455 SER B N 1
ATOM 7548 C CA . SER B 1 455 ? 24.641 -27.203 -19.109 1 67.69 455 SER B CA 1
ATOM 7549 C C . SER B 1 455 ? 23.391 -28.062 -19.219 1 67.69 455 SER B C 1
ATOM 7551 O O . SER B 1 455 ? 23.172 -28.969 -18.406 1 67.69 455 SER B O 1
ATOM 7553 N N . GLY B 1 456 ? 22.422 -27.562 -20 1 80.88 456 GLY B N 1
ATOM 7554 C CA . GLY B 1 456 ? 21.172 -28.281 -20.25 1 80.88 456 GLY B CA 1
ATOM 7555 C C . GLY B 1 456 ? 19.969 -27.375 -20.391 1 80.88 456 GLY B C 1
ATOM 7556 O O . GLY B 1 456 ? 20.109 -26.234 -20.828 1 80.88 456 GLY B O 1
ATOM 7557 N N . THR B 1 457 ? 18.891 -27.984 -20.344 1 86.25 457 THR B N 1
ATOM 7558 C CA . THR B 1 457 ? 17.641 -27.25 -20.5 1 86.25 457 THR B CA 1
ATOM 7559 C C . THR B 1 457 ? 17.047 -26.906 -19.141 1 86.25 457 THR B C 1
ATOM 7561 O O . THR B 1 457 ? 16.875 -27.781 -18.297 1 86.25 457 THR B O 1
ATOM 7564 N N . SER B 1 458 ? 16.984 -25.625 -18.859 1 89.69 458 SER B N 1
ATOM 7565 C CA . SER B 1 458 ? 16.359 -25.141 -17.625 1 89.69 458 SER B CA 1
ATOM 7566 C C . SER B 1 458 ? 15.055 -24.406 -17.922 1 89.69 458 SER B C 1
ATOM 7568 O O . SER B 1 458 ? 14.898 -23.812 -18.984 1 89.69 458 SER B O 1
ATOM 7570 N N . CYS B 1 459 ? 14.141 -24.547 -17.031 1 92.38 459 CYS B N 1
ATOM 7571 C CA . CYS B 1 459 ? 12.828 -23.938 -17.188 1 92.38 459 CYS B CA 1
ATOM 7572 C C . CYS B 1 459 ? 12.594 -22.859 -16.141 1 92.38 459 CYS B C 1
ATOM 7574 O O . CYS B 1 459 ? 12.812 -23.094 -14.945 1 92.38 459 CYS B O 1
ATOM 7576 N N . PHE B 1 460 ? 12.203 -21.688 -16.625 1 94 460 PHE B N 1
ATOM 7577 C CA . PHE B 1 460 ? 11.969 -20.578 -15.719 1 94 460 PHE B CA 1
ATOM 7578 C C . PHE B 1 460 ? 10.594 -19.953 -15.953 1 94 460 PHE B C 1
ATOM 7580 O O . PHE B 1 460 ? 10.07 -20.016 -17.062 1 94 460 PHE B O 1
ATOM 7587 N N . ARG B 1 461 ? 10.062 -19.422 -14.945 1 94 461 ARG B N 1
ATOM 7588 C CA . ARG B 1 461 ? 8.789 -18.719 -15.07 1 94 461 ARG B CA 1
ATOM 7589 C C . ARG B 1 461 ? 8.914 -17.281 -14.578 1 94 461 ARG B C 1
ATOM 7591 O O . ARG B 1 461 ? 9.57 -17.016 -13.57 1 94 461 ARG B O 1
ATOM 7598 N N . LEU B 1 462 ? 8.375 -16.406 -15.336 1 96.12 462 LEU B N 1
ATOM 7599 C CA . LEU B 1 462 ? 8.383 -14.984 -14.992 1 96.12 462 LEU B CA 1
ATOM 7600 C C . LEU B 1 462 ? 6.984 -14.508 -14.609 1 96.12 462 LEU B C 1
ATOM 7602 O O . LEU B 1 462 ? 6.004 -14.883 -15.258 1 96.12 462 LEU B O 1
ATOM 7606 N N . TYR B 1 463 ? 6.91 -13.766 -13.586 1 94 463 TYR B N 1
ATOM 7607 C CA . TYR B 1 463 ? 5.68 -13.109 -13.148 1 94 463 TYR B CA 1
ATOM 7608 C C . TYR B 1 463 ? 5.828 -11.594 -13.18 1 94 463 TYR B C 1
ATOM 7610 O O . TYR B 1 463 ? 6.727 -11.039 -12.539 1 94 463 TYR B O 1
ATOM 7618 N N . LEU B 1 464 ? 4.93 -10.984 -13.945 1 94.5 464 LEU B N 1
ATOM 7619 C CA . LEU B 1 464 ? 4.918 -9.531 -14.078 1 94.5 464 LEU B CA 1
ATOM 7620 C C . LEU B 1 464 ? 3.662 -8.938 -13.453 1 94.5 464 LEU B C 1
ATOM 7622 O O . LEU B 1 464 ? 2.545 -9.297 -13.828 1 94.5 464 LEU B O 1
ATOM 7626 N N . ASP B 1 465 ? 3.826 -8.211 -12.484 1 90.19 465 ASP B N 1
ATOM 7627 C CA . ASP B 1 465 ? 2.754 -7.387 -11.938 1 90.19 465 ASP B CA 1
ATOM 7628 C C . ASP B 1 465 ? 2.943 -5.918 -12.32 1 90.19 465 ASP B C 1
ATOM 7630 O O . ASP B 1 465 ? 3.725 -5.203 -11.688 1 90.19 465 ASP B O 1
ATOM 7634 N N . TYR B 1 466 ? 2.223 -5.34 -13.25 1 90.44 466 TYR B N 1
ATOM 7635 C CA . TYR B 1 466 ? 2.43 -4.008 -13.805 1 90.44 466 TYR B CA 1
ATOM 7636 C C . TYR B 1 466 ? 2.098 -2.93 -12.781 1 90.44 466 TYR B C 1
ATOM 7638 O O . TYR B 1 466 ? 2.893 -2.016 -12.555 1 90.44 466 TYR B O 1
ATOM 7646 N N . GLU B 1 467 ? 0.998 -3.068 -12.172 1 80.38 467 GLU B N 1
ATOM 7647 C CA . GLU B 1 467 ? 0.569 -2.053 -11.211 1 80.38 467 GLU B CA 1
ATOM 7648 C C . GLU B 1 467 ? 1.432 -2.08 -9.953 1 80.38 467 GLU B C 1
ATOM 7650 O O . GLU B 1 467 ? 1.706 -1.035 -9.359 1 80.38 467 GLU B O 1
ATOM 7655 N N . GLY B 1 468 ? 1.849 -3.271 -9.656 1 82.38 468 GLY B N 1
ATOM 7656 C CA . GLY B 1 468 ? 2.652 -3.414 -8.453 1 82.38 468 GLY B CA 1
ATOM 7657 C C . GLY B 1 468 ? 4.125 -3.131 -8.68 1 82.38 468 GLY B C 1
ATOM 7658 O O . GLY B 1 468 ? 4.883 -2.949 -7.723 1 82.38 468 GLY B O 1
ATOM 7659 N N . GLY B 1 469 ? 4.5 -3.107 -9.961 1 88.19 469 GLY B N 1
ATOM 7660 C CA . GLY B 1 469 ? 5.891 -2.846 -10.297 1 88.19 469 GLY B CA 1
ATOM 7661 C C . GLY B 1 469 ? 6.828 -3.957 -9.859 1 88.19 469 GLY B C 1
ATOM 7662 O O . GLY B 1 469 ? 7.852 -3.699 -9.219 1 88.19 469 GLY B O 1
ATOM 7663 N N . THR B 1 470 ? 6.434 -5.133 -10.031 1 92.12 470 THR B N 1
ATOM 7664 C CA . THR B 1 470 ? 7.281 -6.254 -9.648 1 92.12 470 THR B CA 1
ATOM 7665 C C . THR B 1 470 ? 7.52 -7.18 -10.836 1 92.12 470 THR B C 1
ATOM 7667 O O . THR B 1 470 ? 6.633 -7.367 -11.672 1 92.12 470 THR B O 1
ATOM 7670 N N . VAL B 1 471 ? 8.742 -7.723 -10.938 1 95.62 471 VAL B N 1
ATOM 7671 C CA . VAL B 1 471 ? 9.156 -8.75 -11.883 1 95.62 471 VAL B CA 1
ATOM 7672 C C . VAL B 1 471 ? 9.875 -9.875 -11.141 1 95.62 471 VAL B C 1
ATOM 7674 O O . VAL B 1 471 ? 11.023 -9.711 -10.711 1 95.62 471 VAL B O 1
ATOM 7677 N N . HIS B 1 472 ? 9.18 -11 -11.078 1 95.25 472 HIS B N 1
ATOM 7678 C CA . HIS B 1 472 ? 9.734 -12.102 -10.289 1 95.25 472 HIS B CA 1
ATOM 7679 C C . HIS B 1 472 ? 10.023 -13.312 -11.164 1 95.25 472 HIS B C 1
ATOM 7681 O O . HIS B 1 472 ? 9.258 -13.617 -12.086 1 95.25 472 HIS B O 1
ATOM 7687 N N . PHE B 1 473 ? 11.102 -13.969 -10.859 1 95.94 473 PHE B N 1
ATOM 7688 C CA . PHE B 1 473 ? 11.531 -15.148 -11.602 1 95.94 473 PHE B CA 1
ATOM 7689 C C . PHE B 1 473 ? 11.531 -16.375 -10.695 1 95.94 473 PHE B C 1
ATOM 7691 O O . PHE B 1 473 ? 12 -16.312 -9.555 1 95.94 473 PHE B O 1
ATOM 7698 N N . PHE B 1 474 ? 11.023 -17.422 -11.25 1 93.25 474 PHE B N 1
ATOM 7699 C CA . PHE B 1 474 ? 10.906 -18.672 -10.508 1 93.25 474 PHE B CA 1
ATOM 7700 C C . PHE B 1 474 ? 11.5 -19.828 -11.305 1 93.25 474 PHE B C 1
ATOM 7702 O O . PHE B 1 474 ? 11.578 -19.766 -12.539 1 93.25 474 PHE B O 1
ATOM 7709 N N . ASN B 1 475 ? 11.891 -20.781 -10.516 1 91.44 475 ASN B N 1
ATOM 7710 C CA . ASN B 1 475 ? 12.211 -22.047 -11.156 1 91.44 475 ASN B CA 1
ATOM 7711 C C . ASN B 1 475 ? 10.961 -22.75 -11.68 1 91.44 475 ASN B C 1
ATOM 7713 O O . ASN B 1 475 ? 10.008 -22.953 -10.93 1 91.44 475 ASN B O 1
ATOM 7717 N N . GLY B 1 476 ? 10.945 -23.062 -12.883 1 89 476 GLY B N 1
ATOM 7718 C CA . GLY B 1 476 ? 9.773 -23.641 -13.516 1 89 476 GLY B CA 1
ATOM 7719 C C . GLY B 1 476 ? 9.406 -25 -12.961 1 89 476 GLY B C 1
ATOM 7720 O O . GLY B 1 476 ? 8.242 -25.406 -12.984 1 89 476 GLY B O 1
ATOM 7721 N N . ALA B 1 477 ? 10.359 -25.672 -12.422 1 82.5 477 ALA B N 1
ATOM 7722 C CA . ALA B 1 477 ? 10.133 -27.031 -11.93 1 82.5 477 ALA B CA 1
ATOM 7723 C C . ALA B 1 477 ? 9.812 -27.016 -10.438 1 82.5 477 ALA B C 1
ATOM 7725 O O . ALA B 1 477 ? 8.836 -27.641 -10.008 1 82.5 477 ALA B O 1
ATOM 7726 N N . THR B 1 478 ? 10.586 -26.281 -9.719 1 84 478 THR B N 1
ATOM 7727 C CA . THR B 1 478 ? 10.461 -26.344 -8.266 1 84 478 THR B CA 1
ATOM 7728 C C . THR B 1 478 ? 9.562 -25.203 -7.758 1 84 478 THR B C 1
ATOM 7730 O O . THR B 1 478 ? 9.086 -25.25 -6.621 1 84 478 THR B O 1
ATOM 7733 N N . ARG B 1 479 ? 9.344 -24.219 -8.625 1 88.88 479 ARG B N 1
ATOM 7734 C CA . ARG B 1 479 ? 8.531 -23.047 -8.273 1 88.88 479 ARG B CA 1
ATOM 7735 C C . ARG B 1 479 ? 9.195 -22.234 -7.176 1 88.88 479 ARG B C 1
ATOM 7737 O O . ARG B 1 479 ? 8.539 -21.453 -6.492 1 88.88 479 ARG B O 1
ATOM 7744 N N . GLU B 1 480 ? 10.492 -22.438 -6.98 1 87.44 480 GLU B N 1
ATOM 7745 C CA . GLU B 1 480 ? 11.258 -21.641 -6.031 1 87.44 480 GLU B CA 1
ATOM 7746 C C . GLU B 1 480 ? 11.617 -20.281 -6.621 1 87.44 480 GLU B C 1
ATOM 7748 O O . GLU B 1 480 ? 11.961 -20.172 -7.801 1 87.44 480 GLU B O 1
ATOM 7753 N N . PRO B 1 481 ? 11.531 -19.344 -5.766 1 90.94 481 PRO B N 1
ATOM 7754 C CA . PRO B 1 481 ? 11.93 -18.031 -6.266 1 90.94 481 PRO B CA 1
ATOM 7755 C C . PRO B 1 481 ? 13.422 -17.938 -6.57 1 90.94 481 PRO B C 1
ATOM 7757 O O . PRO B 1 481 ? 14.242 -18.422 -5.781 1 90.94 481 PRO B O 1
ATOM 7760 N N . LEU B 1 482 ? 13.766 -17.359 -7.695 1 91.75 482 LEU B N 1
ATOM 7761 C CA . LEU B 1 482 ? 15.156 -17.219 -8.102 1 91.75 482 LEU B CA 1
ATOM 7762 C C . LEU B 1 482 ? 15.609 -15.766 -7.977 1 91.75 482 LEU B C 1
ATOM 7764 O O . LEU B 1 482 ? 16.688 -15.492 -7.457 1 91.75 482 LEU B O 1
ATOM 7768 N N . LEU B 1 483 ? 14.852 -14.844 -8.453 1 93.94 483 LEU B N 1
ATOM 7769 C CA . LEU B 1 483 ? 15.133 -13.414 -8.445 1 93.94 483 LEU B CA 1
ATOM 7770 C C . LEU B 1 483 ? 13.852 -12.609 -8.281 1 93.94 483 LEU B C 1
ATOM 7772 O O . LEU B 1 483 ? 12.93 -12.719 -9.094 1 93.94 483 LEU B O 1
ATOM 7776 N N . LEU B 1 484 ? 13.781 -11.938 -7.23 1 93.12 484 LEU B N 1
ATOM 7777 C CA . LEU B 1 484 ? 12.609 -11.117 -6.945 1 93.12 484 LEU B CA 1
ATOM 7778 C C . LEU B 1 484 ? 12.93 -9.641 -7.09 1 93.12 484 LEU B C 1
ATOM 7780 O O . LEU B 1 484 ? 13.625 -9.062 -6.246 1 93.12 484 LEU B O 1
ATOM 7784 N N . LEU B 1 485 ? 12.477 -9.008 -8.164 1 92.5 485 LEU B N 1
ATOM 7785 C CA . LEU B 1 485 ? 12.711 -7.59 -8.406 1 92.5 485 LEU B CA 1
ATOM 7786 C C . LEU B 1 485 ? 11.477 -6.77 -8.055 1 92.5 485 LEU B C 1
ATOM 7788 O O . LEU B 1 485 ? 10.422 -6.922 -8.688 1 92.5 485 LEU B O 1
ATOM 7792 N N . SER B 1 486 ? 11.688 -5.988 -7.055 1 87.94 486 SER B N 1
ATOM 7793 C CA . SER B 1 486 ? 10.578 -5.156 -6.605 1 87.94 486 SER B CA 1
ATOM 7794 C C . SER B 1 486 ? 10.82 -3.686 -6.922 1 87.94 486 SER B C 1
ATOM 7796 O O . SER B 1 486 ? 11.922 -3.303 -7.309 1 87.94 486 SER B O 1
ATOM 7798 N N . TYR B 1 487 ? 9.844 -2.865 -6.918 1 83.25 487 TYR B N 1
ATOM 7799 C CA . TYR B 1 487 ? 9.875 -1.417 -7.094 1 83.25 487 TYR B CA 1
ATOM 7800 C C . TYR B 1 487 ? 10.297 -1.049 -8.516 1 83.25 487 TYR B C 1
ATOM 7802 O O . TYR B 1 487 ? 11.062 -0.106 -8.711 1 83.25 487 TYR B O 1
ATOM 7810 N N . ALA B 1 488 ? 9.914 -1.918 -9.398 1 88.44 488 ALA B N 1
ATOM 7811 C CA . ALA B 1 488 ? 10.133 -1.556 -10.797 1 88.44 488 ALA B CA 1
ATOM 7812 C C . ALA B 1 488 ? 9.273 -0.361 -11.195 1 88.44 488 ALA B C 1
ATOM 7814 O O . ALA B 1 488 ? 8.07 -0.336 -10.914 1 88.44 488 ALA B O 1
ATOM 7815 N N . VAL B 1 489 ? 9.914 0.617 -11.758 1 83.94 489 VAL B N 1
ATOM 7816 C CA . VAL B 1 489 ? 9.211 1.82 -12.195 1 83.94 489 VAL B CA 1
ATOM 7817 C C . VAL B 1 489 ? 8.984 1.77 -13.703 1 83.94 489 VAL B C 1
ATOM 7819 O O . VAL B 1 489 ? 9.914 1.98 -14.484 1 83.94 489 VAL B O 1
ATOM 7822 N N . PHE B 1 490 ? 7.723 1.579 -14.141 1 86.69 490 PHE B N 1
ATOM 7823 C CA . PHE B 1 490 ? 7.414 1.403 -15.555 1 86.69 490 PHE B CA 1
ATOM 7824 C C . PHE B 1 490 ? 6.996 2.727 -16.188 1 86.69 490 PHE B C 1
ATOM 7826 O O . PHE B 1 490 ? 6.996 2.863 -17.406 1 86.69 490 PHE B O 1
ATOM 7833 N N . LEU B 1 491 ? 6.715 3.734 -15.422 1 75.31 491 LEU B N 1
ATOM 7834 C CA . LEU B 1 491 ? 6.391 5.094 -15.844 1 75.31 491 LEU B CA 1
ATOM 7835 C C . LEU B 1 491 ? 5.27 5.094 -16.875 1 75.31 491 LEU B C 1
ATOM 7837 O O . LEU B 1 491 ? 5.324 5.832 -17.859 1 75.31 491 LEU B O 1
ATOM 7841 N N . GLY B 1 492 ? 4.336 4.047 -16.719 1 78.81 492 GLY B N 1
ATOM 7842 C CA . GLY B 1 492 ? 3.186 3.992 -17.609 1 78.81 492 GLY B CA 1
ATOM 7843 C C . GLY B 1 492 ? 3.525 3.469 -18.984 1 78.81 492 GLY B C 1
ATOM 7844 O O . GLY B 1 492 ? 2.656 3.393 -19.859 1 78.81 492 GLY B O 1
ATOM 7845 N N . GLU B 1 493 ? 4.723 3.074 -19.25 1 88.75 493 GLU B N 1
ATOM 7846 C CA . GLU B 1 493 ? 5.152 2.568 -20.547 1 88.75 493 GLU B CA 1
ATOM 7847 C C . GLU B 1 493 ? 4.758 1.106 -20.734 1 88.75 493 GLU B C 1
ATOM 7849 O O . GLU B 1 493 ? 4.547 0.387 -19.75 1 88.75 493 GLU B O 1
ATOM 7854 N N . ARG B 1 494 ? 4.664 0.807 -22.016 1 94.06 494 ARG B N 1
ATOM 7855 C CA . ARG B 1 494 ? 4.465 -0.603 -22.344 1 94.06 494 ARG B CA 1
ATOM 7856 C C . ARG B 1 494 ? 5.742 -1.404 -22.109 1 94.06 494 ARG B C 1
ATOM 7858 O O . ARG B 1 494 ? 6.836 -0.947 -22.453 1 94.06 494 ARG B O 1
ATOM 7865 N N . ILE B 1 495 ? 5.535 -2.529 -21.5 1 96.69 495 ILE B N 1
ATOM 7866 C CA . ILE B 1 495 ? 6.66 -3.402 -21.172 1 96.69 495 ILE B CA 1
ATOM 7867 C C . ILE B 1 495 ? 6.617 -4.645 -22.062 1 96.69 495 ILE B C 1
ATOM 7869 O O . ILE B 1 495 ? 5.582 -5.309 -22.156 1 96.69 495 ILE B O 1
ATOM 7873 N N . PHE B 1 496 ? 7.785 -4.992 -22.656 1 97.69 496 PHE B N 1
ATOM 7874 C CA . PHE B 1 496 ? 7.828 -6.113 -23.594 1 97.69 496 PHE B CA 1
ATOM 7875 C C . PHE B 1 496 ? 8.688 -7.246 -23.031 1 97.69 496 PHE B C 1
ATOM 7877 O O . PHE B 1 496 ? 9.75 -7.004 -22.469 1 97.69 496 PHE B O 1
ATOM 7884 N N . PRO B 1 497 ? 8.148 -8.477 -23.188 1 98.12 497 PRO B N 1
ATOM 7885 C CA . PRO B 1 497 ? 9.062 -9.594 -22.922 1 98.12 497 PRO B CA 1
ATOM 7886 C C . PRO B 1 497 ? 10.352 -9.516 -23.75 1 98.12 497 PRO B C 1
ATOM 7888 O O . PRO B 1 497 ? 10.312 -9.18 -24.922 1 98.12 497 PRO B O 1
ATOM 7891 N N . PHE B 1 498 ? 11.422 -9.812 -23.031 1 97.62 498 PHE B N 1
ATOM 7892 C CA . PHE B 1 498 ? 12.773 -9.594 -23.547 1 97.62 498 PHE B CA 1
ATOM 7893 C C . PHE B 1 498 ? 13.586 -10.883 -23.469 1 97.62 498 PHE B C 1
ATOM 7895 O O . PHE B 1 498 ? 13.555 -11.594 -22.469 1 97.62 498 PHE B O 1
ATOM 7902 N N . PHE B 1 499 ? 14.336 -11.188 -24.641 1 97.75 499 PHE B N 1
ATOM 7903 C CA . PHE B 1 499 ? 15.156 -12.383 -24.719 1 97.75 499 PHE B CA 1
ATOM 7904 C C . PHE B 1 499 ? 16.516 -12.07 -25.312 1 97.75 499 PHE B C 1
ATOM 7906 O O . PHE B 1 499 ? 16.609 -11.414 -26.359 1 97.75 499 PHE B O 1
ATOM 7913 N N . LYS B 1 500 ? 17.547 -12.547 -24.703 1 97.19 500 LYS B N 1
ATOM 7914 C CA . LYS B 1 500 ? 18.922 -12.391 -25.188 1 97.19 500 LYS B CA 1
ATOM 7915 C C . LYS B 1 500 ? 19.625 -13.742 -25.281 1 97.19 500 LYS B C 1
ATOM 7917 O O . LYS B 1 500 ? 19.578 -14.531 -24.328 1 97.19 500 LYS B O 1
ATOM 7922 N N . LEU B 1 501 ? 20.234 -13.992 -26.359 1 95.31 501 LEU B N 1
ATOM 7923 C CA . LEU B 1 501 ? 21.016 -15.211 -26.562 1 95.31 501 LEU B CA 1
ATOM 7924 C C . LEU B 1 501 ? 22.344 -14.898 -27.234 1 95.31 501 LEU B C 1
ATOM 7926 O O . LEU B 1 501 ? 22.375 -14.578 -28.438 1 95.31 501 LEU B O 1
ATOM 7930 N N . GLU B 1 502 ? 23.438 -15.094 -26.5 1 91.94 502 GLU B N 1
ATOM 7931 C CA . GLU B 1 502 ? 24.75 -14.75 -27.031 1 91.94 502 GLU B CA 1
ATOM 7932 C C . GLU B 1 502 ? 25.5 -16 -27.5 1 91.94 502 GLU B C 1
ATOM 7934 O O . GLU B 1 502 ? 26.297 -15.93 -28.438 1 91.94 502 GLU B O 1
ATOM 7939 N N . GLU B 1 503 ? 25.297 -17.062 -26.875 1 89.5 503 GLU B N 1
ATOM 7940 C CA . GLU B 1 503 ? 26.031 -18.297 -27.188 1 89.5 503 GLU B CA 1
ATOM 7941 C C . GLU B 1 503 ? 25.469 -18.953 -28.438 1 89.5 503 GLU B C 1
ATOM 7943 O O . GLU B 1 503 ? 24.266 -19.141 -28.562 1 89.5 503 GLU B O 1
ATOM 7948 N N . PRO B 1 504 ? 26.359 -19.422 -29.281 1 87.88 504 PRO B N 1
ATOM 7949 C CA . PRO B 1 504 ? 25.891 -20.125 -30.469 1 87.88 504 PRO B CA 1
ATOM 7950 C C . PRO B 1 504 ? 25.203 -21.453 -30.141 1 87.88 504 PRO B C 1
ATOM 7952 O O . PRO B 1 504 ? 25.625 -22.156 -29.219 1 87.88 504 PRO B O 1
ATOM 7955 N N . ASN B 1 505 ? 24.172 -21.781 -30.828 1 86.06 505 ASN B N 1
ATOM 7956 C CA . ASN B 1 505 ? 23.406 -23 -30.719 1 86.06 505 ASN B CA 1
ATOM 7957 C C . ASN B 1 505 ? 22.562 -23.031 -29.438 1 86.06 505 ASN B C 1
ATOM 7959 O O . ASN B 1 505 ? 22.094 -24.094 -29.031 1 86.06 505 ASN B O 1
ATOM 7963 N N . SER B 1 506 ? 22.625 -21.953 -28.766 1 91.69 506 SER B N 1
ATOM 7964 C CA . SER B 1 506 ? 21.719 -21.844 -27.625 1 91.69 506 SER B CA 1
ATOM 7965 C C . SER B 1 506 ? 20.281 -21.578 -28.109 1 91.69 506 SER B C 1
ATOM 7967 O O . SER B 1 506 ? 20.078 -21.141 -29.234 1 91.69 506 SER B O 1
ATOM 7969 N N . GLN B 1 507 ? 19.281 -21.953 -27.266 1 94.62 507 GLN B N 1
ATOM 7970 C CA . GLN B 1 507 ? 17.891 -21.844 -27.656 1 94.62 507 GLN B CA 1
ATOM 7971 C C . GLN B 1 507 ? 17.016 -21.438 -26.484 1 94.62 507 GLN B C 1
ATOM 7973 O O . GLN B 1 507 ? 17.297 -21.797 -25.344 1 94.62 507 GLN B O 1
ATOM 7978 N N . MET B 1 508 ? 16.062 -20.641 -26.797 1 95.69 508 MET B N 1
ATOM 7979 C CA . MET B 1 508 ? 15.008 -20.328 -25.844 1 95.69 508 MET B CA 1
ATOM 7980 C C . MET B 1 508 ? 13.633 -20.656 -26.406 1 95.69 508 MET B C 1
ATOM 7982 O O . MET B 1 508 ? 13.352 -20.359 -27.578 1 95.69 508 MET B O 1
ATOM 7986 N N . ARG B 1 509 ? 12.859 -21.297 -25.609 1 96.19 509 ARG B N 1
ATOM 7987 C CA . ARG B 1 509 ? 11.516 -21.688 -26.031 1 96.19 509 ARG B CA 1
ATOM 7988 C C . ARG B 1 509 ? 10.477 -21.203 -25.016 1 96.19 509 ARG B C 1
ATOM 7990 O O . ARG B 1 509 ? 10.609 -21.453 -23.812 1 96.19 509 ARG B O 1
ATOM 7997 N N . ILE B 1 510 ? 9.477 -20.516 -25.516 1 95.56 510 ILE B N 1
ATOM 7998 C CA . ILE B 1 510 ? 8.352 -20.125 -24.672 1 95.56 510 ILE B CA 1
ATOM 7999 C C . ILE B 1 510 ? 7.363 -21.281 -24.547 1 95.56 510 ILE B C 1
ATOM 8001 O O . ILE B 1 510 ? 6.859 -21.781 -25.547 1 95.56 510 ILE B O 1
ATOM 8005 N N . VAL B 1 511 ? 7.156 -21.656 -23.344 1 90.31 511 VAL B N 1
ATOM 8006 C CA . VAL B 1 511 ? 6.27 -22.797 -23.094 1 90.31 511 VAL B CA 1
ATOM 8007 C C . VAL B 1 511 ? 4.828 -22.312 -23 1 90.31 511 VAL B C 1
ATOM 8009 O O . VAL B 1 511 ? 4.547 -21.297 -22.344 1 90.31 511 VAL B O 1
ATOM 8012 N N . PRO B 1 512 ? 3.955 -22.922 -23.703 1 75.38 512 PRO B N 1
ATOM 8013 C CA . PRO B 1 512 ? 2.557 -22.484 -23.656 1 75.38 512 PRO B CA 1
ATOM 8014 C C . PRO B 1 512 ? 1.918 -22.703 -22.297 1 75.38 512 PRO B C 1
ATOM 8016 O O . PRO B 1 512 ? 2.348 -23.594 -21.547 1 75.38 512 PRO B O 1
#

InterPro domains:
  IPR000315 B-box-type zinc finger [PF00643] (139-177)
  IPR000315 B-box-type zinc finger [PS50119] (137-178)
  IPR000315 B-box-type zinc finger [SM00336] (137-178)
  IPR001870 B30.2/SPRY domain [PS50188] (331-512)
  IPR003879 Butyrophylin-like, SPRY domain [PR01407] (347-364)
  IPR003879 Butyrophylin-like, SPRY domain [PR01407] (386-410)
  IPR003879 Butyrophylin-like, SPRY domain [PR01407] (417-430)
  IPR006574 SPRY-associated [PF13765] (351-399)
  IPR006574 SPRY-associated [SM00589] (348-400)
  IPR013320 Concanavalin A-like lectin/glucanase domain superfamily [SSF49899] (349-511)
  IPR043136 B30.2/SPRY domain superfamily [G3DSA:2.60.120.920] (343-512)
  IPR050143 Tripartite motif-containing [PTHR24103] (103-507)

pLDDT: mean 72.19, std 27.0, range [13.52, 98.12]

Organism: Crotalus adamanteus (NCBI:txid8729)

Solvent-accessible surface area (backbone atoms only — not comparable to full-atom values): 58692 Å² total; per-residue (Å²): 142,81,78,90,81,89,80,86,74,85,81,86,90,80,79,75,78,85,80,80,89,78,88,77,87,85,81,86,78,90,78,80,82,84,78,85,71,70,74,70,66,62,68,70,63,70,74,74,74,77,79,85,76,85,75,83,75,78,75,80,86,75,72,77,75,69,83,63,76,80,60,33,22,15,30,87,84,68,52,66,46,76,78,78,75,75,70,76,64,73,80,65,76,82,74,69,74,71,65,49,88,81,48,78,60,75,66,78,86,69,67,67,40,73,28,58,68,58,31,50,53,51,48,51,51,46,48,39,50,69,70,42,49,48,63,60,67,65,41,59,52,30,84,88,74,68,31,60,48,57,32,28,30,66,76,78,50,41,78,26,22,78,65,52,44,70,30,85,89,39,58,89,46,56,70,36,49,40,68,58,46,34,52,54,49,48,54,52,50,49,53,48,52,54,53,49,52,52,49,40,51,52,40,48,51,52,40,52,52,52,50,50,48,52,52,37,50,53,53,47,50,53,50,39,51,49,38,56,52,50,42,48,53,51,45,50,50,53,53,51,50,51,52,49,51,50,52,53,52,51,52,52,42,50,52,50,50,52,51,49,48,51,53,40,50,51,50,38,52,49,49,53,54,50,52,54,52,49,56,56,43,67,72,43,57,50,72,69,40,45,69,55,39,60,60,51,52,52,52,51,51,57,66,66,65,51,73,76,82,72,68,79,58,71,55,60,61,50,50,51,52,52,52,51,44,45,48,48,50,36,50,47,44,50,52,44,52,65,54,54,78,66,64,74,64,71,40,76,52,88,74,35,48,27,74,62,24,27,8,45,38,49,46,67,42,94,81,25,35,37,40,32,25,41,84,70,53,53,89,55,78,56,51,94,64,12,12,72,61,42,50,28,34,35,33,66,62,60,43,76,61,56,37,36,30,46,35,37,34,38,33,38,78,39,57,56,44,35,41,37,36,28,41,71,84,50,73,46,67,48,82,68,71,86,30,64,91,61,43,23,50,62,52,42,50,85,62,47,57,76,83,68,36,49,68,44,77,45,48,32,28,40,39,38,30,54,86,72,13,33,47,34,34,24,32,54,83,67,61,43,80,59,46,80,42,68,77,46,83,61,85,83,44,42,36,20,44,31,40,33,48,65,39,69,76,22,35,40,35,54,50,130,140,81,80,80,81,82,76,80,67,79,66,85,76,79,81,76,79,78,82,77,82,75,82,72,79,75,80,82,83,78,80,81,82,80,79,83,67,70,73,67,65,62,66,71,64,70,73,75,72,77,78,82,76,84,73,82,74,79,79,69,86,78,72,75,74,68,82,62,78,79,60,38,27,16,33,84,83,71,52,66,48,77,79,78,76,76,68,76,66,71,79,62,76,81,74,72,76,68,60,44,88,81,48,67,60,69,71,79,86,69,68,70,42,77,29,58,67,58,27,48,54,50,47,51,52,47,51,41,48,70,68,40,49,49,63,61,67,66,43,60,55,30,85,89,75,68,31,59,49,56,33,28,31,66,74,77,49,40,79,25,23,79,65,52,42,70,31,85,89,39,58,89,45,57,68,36,50,40,67,58,46,35,51,54,50,49,54,52,50,50,54,50,53,54,52,49,53,52,50,40,50,51,42,49,51,50,39,51,52,51,51,50,49,53,53,38,50,52,52,47,50,53,52,39,50,49,38,56,52,49,42,49,53,52,45,50,50,52,53,50,49,53,52,50,51,50,51,52,50,51,53,51,43,50,50,53,49,51,51,50,46,52,52,38,51,52,50,39,50,49,49,53,55,49,52,51,51,48,55,56,42,68,71,42,58,51,72,68,40,46,69,54,40,62,61,54,53,50,53,51,51,55,64,67,66,49,72,77,82,71,69,79,57,72,54,60,61,52,49,50,51,53,52,50,44,45,49,48,48,36,50,48,46,48,51,44,51,64,54,54,79,66,63,75,65,70,40,77,52,88,76,34,48,26,75,63,24,27,8,42,38,50,46,67,44,95,82,25,35,36,41,33,24,40,84,70,54,53,91,57,78,57,50,93,64,12,12,71,60,42,49,29,35,36,33,63,63,61,40,76,61,54,37,37,30,46,35,39,34,38,34,37,77,41,57,57,44,34,41,37,35,28,41,70,83,50,72,45,67,48,79,70,70,85,31,64,92,60,43,22,51,62,54,43,50,85,62,46,55,77,82,69,37,48,68,43,77,45,48,33,28,40,39,38,32,52,84,72,15,32,48,34,32,25,33,53,82,66,63,43,80,59,44,80,44,68,78,47,82,61,87,85,44,43,35,21,46,31,41,35,49,66,39,72,76,21,36,40,34,54,51,130

Radius of gyration: 59.91 Å; Cα contacts (8 Å, |Δi|>4): 1352; chains: 2; bounding box: 106×178×130 Å

Foldseek 3Di:
DDDDDDDDDDDDDDDDDDDDDDDDDDDDDDCPPPPPPDPPVPVVVPPPPDDDPPPPPPDPDCPVPPPPPQQQFQDVVRRRDPDPPPPPPPDDPDPAQPCDVPDNDSDDPPDRHRPVVVVVVVVVVVVCVVVCVVVVVVFDADPVPRAGFFKAFPVVRDTDGPVRCVDPVNVPTDIDTPVVSVVVVVVVVVVVVVVVVVVVVVVVVVVVLVVLVVVLVVVVVVVVCVCVVVVVVVVVVVVVVLVVVLVVLVVVLVVVVVVVVVVVVVLVVVVVVLVVVLVVLVPDDPVSNPPCVVVNVVVVVVSVPDDDPPPPPPSVVVVVVSVVSVVVVVVVVVVVVVVPVVPPDEDEDPWAWDPLAFEQQWDADPRRFKIAGHPDGDPDDRHPNYAYAFGKTWTPDWDLADKYKWKKKKADQLAWKKKWKFFPPQDRYDDDDADLVSGHDIDGSVLADPVQSHGGIFMKMWMDHNVQQKIWIAGPSSRHTRDTDGPRDRVSTTMIIMIGGDDHGMMMGIDD/DDDDDDDDDCCPDDDDPDDDDDDPDPDDPPPDDDPPPDVPVPVVPPPPPDDPPPPPDDDDDCPVPPPPPQQQFQDPVRRRDPDPCVPPPPPDPDPPQPQDVPRNDSDDPPDRHRPVVSVVVVVVVVVCVVVCVVVVVPFDADPVPRAGFFKAFPVVRDTDGPVRCPDPVRVPTDIDTPVVVVVVVVVVVVVVVVVVVVVVVVVVVVVVLVVLVVVLVVVVVVVVCVCVVVVVVVVVVVVVVLVVVLVVLVVVLVVVVVVVVVVVVVLVVVVVVLVVVLVVLVPDDPVSNPPCVVVNVVVVVVSVPPDDPPPDPPSVVVVVVSVVSVVVVVVVVVVVVVVVVVPPDEDEDPWAWDPLAFEQQWDADPRRFKIAGHPDGDPDDRHPNYAYAFGKTWTPDWDLADKYKWKKKKADQLAWKKKWKFFPPQDRYDDDDADLVSGHDIDGSVLADPVQSHGGIFMKMWMDHNVQQWIWIAGPSSRHTRDTDGPRDRVSTTMIIMIGGDDHGMMMGIDD

Nearest PDB structures (foldseek):
  7qs0-assembly3_C  TM=8.793E-01  e=1.431E-16  Homo sapiens
  5hm7-assembly1_A  TM=7.460E-01  e=9.500E-17  Homo sapiens
  5zz3-assembly1_A  TM=8.409E-01  e=2.240E-15  Homo sapiens
  6flm-assembly2_B  TM=8.256E-01  e=2.617E-14  Homo sapiens
  6fln-assembly1_B  TM=4.237E-01  e=1.112E-18  Homo sapiens

Sequence (1024 aa):
MCAGAAAAGRGPCAGARPGGGAGAGIRRQRRRSSCSGVRRSIQSFLRFTCRPSRLRVSGRRGFPFLLLPLLPLSSNAGRGIYLEGVGGILGAPPPTPSKGVGCHQRFDTVTLVPNRQLGNVSWLIRKLQDKGVFKKLSQPICEAHKEPLMLFCQTDRALLCSKCQESQGHRDHALASLEEAAHKAKTEVNVFLKLLKVQKAHVHDSYAEVQTEKENLVKIMELDNQRFGSGYKEMYEVVRMAHSDQMTAAKWINEQIEEEMTRLARKHNYIRTFTKELERKFEEPAHEFLKDIKGVTARCKELLDQPPEGQFPPFKEKMWDLALRSLFVANTLKRCRDALPLVSVVERANVTMDRLTAHPHLLLSASKKIVTHDATPSGLLPGRQAFDTTPCILAEEGFAAGRHCWQVEVTSSGHGWAFGVMKDSVARKGPVKISADDGIWALLPEHLPPAECRSGTSCFRLYLDYEGGTVHFFNGATREPLLLLSYAVFLGERIFPFFKLEEPNSQMRIVPMCAGAAAAGRGPCAGARPGGGAGAGIRRQRRRSSCSGVRRSIQSFLRFTCRPSRLRVSGRRGFPFLLLPLLPLSSNAGRGIYLEGVGGILGAPPPTPSKGVGCHQRFDTVTLVPNRQLGNVSWLIRKLQDKGVFKKLSQPICEAHKEPLMLFCQTDRALLCSKCQESQGHRDHALASLEEAAHKAKTEVNVFLKLLKVQKAHVHDSYAEVQTEKENLVKIMELDNQRFGSGYKEMYEVVRMAHSDQMTAAKWINEQIEEEMTRLARKHNYIRTFTKELERKFEEPAHEFLKDIKGVTARCKELLDQPPEGQFPPFKEKMWDLALRSLFVANTLKRCRDALPLVSVVERANVTMDRLTAHPHLLLSASKKIVTHDATPSGLLPGRQAFDTTPCILAEEGFAAGRHCWQVEVTSSGHGWAFGVMKDSVARKGPVKISADDGIWALLPEHLPPAECRSGTSCFRLYLDYEGGTVHFFNGATREPLLLLSYAVFLGERIFPFFKLEEPNSQMRIVP